Protein 6F3H (pdb70)

Structure (mmCIF, N/CA/C/O backbone):
data_6F3H
#
_entry.id   6F3H
#
_cell.length_a   73.370
_cell.length_b   83.230
_cell.length_c   110.370
_cell.angle_alpha   106.21
_cell.angle_beta   106.56
_cell.angle_gamma   90.93
#
_symmetry.space_group_name_H-M   'P 1'
#
loop_
_entity.id
_entity.type
_entity.pdbx_description
1 polymer 'Exoribonuclease II, mitochondrial'
2 polymer "RNA (5'-R(P*AP*GP*AP*UP*AP*C)-3')"
3 polymer "RNA (5'-R(P*CP*AP*CP*UP*GP*A)-3')"
4 non-polymer 'MAGNESIUM ION'
5 water water
#
loop_
_atom_site.group_PDB
_atom_site.id
_atom_site.type_symbol
_atom_site.label_atom_id
_atom_site.label_alt_id
_atom_site.label_comp_id
_atom_site.label_asym_id
_atom_site.label_entity_id
_atom_site.label_seq_id
_atom_site.pdbx_PDB_ins_code
_atom_site.Cartn_x
_atom_site.Cartn_y
_atom_site.Cartn_z
_atom_site.occupancy
_atom_site.B_iso_or_equiv
_atom_site.auth_seq_id
_atom_site.auth_comp_id
_atom_site.auth_asym_id
_atom_site.auth_atom_id
_atom_site.pdbx_PDB_model_num
ATOM 1 N N . LYS A 1 21 ? -37.562 53.645 42.711 1.00 70.81 89 LYS A N 1
ATOM 2 C CA . LYS A 1 21 ? -37.547 53.647 41.245 1.00 70.16 89 LYS A CA 1
ATOM 3 C C . LYS A 1 21 ? -38.755 54.407 40.660 1.00 71.57 89 LYS A C 1
ATOM 4 O O . LYS A 1 21 ? -39.655 53.789 40.071 1.00 67.38 89 LYS A O 1
ATOM 6 N N . LEU A 1 22 ? -38.744 55.742 40.816 1.00 70.17 90 LEU A N 1
ATOM 7 C CA . LEU A 1 22 ? -39.646 56.689 40.153 1.00 65.11 90 LEU A CA 1
ATOM 8 C C . LEU A 1 22 ? -39.084 57.312 38.878 1.00 61.31 90 LEU A C 1
ATOM 9 O O . LEU A 1 22 ? -39.794 58.041 38.182 1.00 58.87 90 LEU A O 1
ATOM 14 N N . SER A 1 23 ? -37.814 57.126 38.604 1.00 59.19 91 SER A N 1
ATOM 15 C CA . SER A 1 23 ? -37.216 57.608 37.383 1.00 51.04 91 SER A CA 1
ATOM 16 C C . SER A 1 23 ? -36.174 56.580 37.007 1.00 53.84 91 SER A C 1
ATOM 17 O O . SER A 1 23 ? -35.928 55.628 37.751 1.00 51.96 91 SER A O 1
ATOM 20 N N . PHE A 1 24 ? -35.647 56.700 35.799 1.00 57.86 92 PHE A N 1
ATOM 21 C CA . PHE A 1 24 ? -34.562 55.820 35.408 1.00 55.02 92 PHE A CA 1
ATOM 22 C C . PHE A 1 24 ? -33.517 56.594 34.627 1.00 51.44 92 PHE A C 1
ATOM 23 O O . PHE A 1 24 ? -33.735 57.726 34.187 1.00 48.81 92 PHE A O 1
ATOM 31 N N . ASP A 1 25 ? -32.373 55.946 34.448 1.00 56.89 93 ASP A N 1
ATOM 32 C CA . ASP A 1 25 ? -31.239 56.551 33.782 1.00 64.75 93 ASP A CA 1
ATOM 33 C C . ASP A 1 25 ? -31.195 56.092 32.333 1.00 63.09 93 ASP A C 1
ATOM 34 O O . ASP A 1 25 ? -31.102 54.876 32.077 1.00 59.52 93 ASP A O 1
ATOM 39 N N . PRO A 1 26 ? -31.214 57.034 31.360 1.00 60.96 94 PRO A N 1
ATOM 40 C CA . PRO A 1 26 ? -31.137 56.681 29.933 1.00 54.63 94 PRO A CA 1
ATOM 41 C C . PRO A 1 26 ? -29.995 55.744 29.589 1.00 52.97 94 PRO A C 1
ATOM 42 O O . PRO A 1 26 ? -30.028 55.028 28.582 1.00 58.18 94 PRO A O 1
ATOM 46 N N . ALA A 1 27 ? -28.970 55.767 30.429 1.00 44.71 95 ALA A N 1
ATOM 47 C CA . ALA A 1 27 ? -27.836 54.880 30.254 1.00 48.74 95 ALA A CA 1
ATOM 48 C C . ALA A 1 27 ? -28.208 53.403 30.378 1.00 52.52 95 ALA A C 1
ATOM 49 O O . ALA A 1 27 ? -27.544 52.549 29.781 1.00 54.73 95 ALA A O 1
ATOM 51 N N . GLU A 1 28 ? -29.222 53.060 31.173 1.00 55.41 96 GLU A N 1
ATOM 52 C CA . GLU A 1 28 ? -29.541 51.638 31.278 1.00 57.92 96 GLU A CA 1
ATOM 53 C C . GLU A 1 28 ? -30.125 51.097 29.977 1.00 63.70 96 GLU A C 1
ATOM 54 O O . GLU A 1 28 ? -30.158 49.872 29.780 1.00 65.70 96 GLU A O 1
ATOM 56 N N . LEU A 1 29 ? -30.539 51.995 29.076 1.00 62.82 97 LEU A N 1
ATOM 57 C CA . LEU A 1 29 ? -30.957 51.606 27.736 1.00 58.48 97 LEU A CA 1
ATOM 58 C C . LEU A 1 29 ? -29.785 51.044 26.966 1.00 58.96 97 LEU A C 1
ATOM 59 O O . LEU A 1 29 ? -29.888 50.004 26.305 1.00 59.66 97 LEU A O 1
ATOM 64 N N . LEU A 1 30 ? -28.662 51.744 27.033 1.00 59.16 98 LEU A N 1
ATOM 65 C CA . LEU A 1 30 ? -27.458 51.279 26.376 1.00 54.99 98 LEU A CA 1
ATOM 66 C C . LEU A 1 30 ? -26.936 50.006 27.036 1.00 56.43 98 LEU A C 1
ATOM 67 O O . LEU A 1 30 ? -26.529 49.071 26.341 1.00 59.79 98 LEU A O 1
ATOM 72 N N . ARG A 1 31 ? -26.997 49.914 28.368 1.00 53.27 99 ARG A N 1
ATOM 73 C CA . ARG A 1 31 ? -26.419 48.749 29.027 1.00 52.38 99 ARG A CA 1
ATOM 74 C C . ARG A 1 31 ? -27.269 47.507 28.874 1.00 52.35 99 ARG A C 1
ATOM 75 O O . ARG A 1 31 ? -26.759 46.397 29.047 1.00 57.60 99 ARG A O 1
ATOM 83 N N . THR A 1 32 ? -28.528 47.654 28.515 1.00 49.18 100 THR A N 1
ATOM 84 C CA . THR A 1 32 ? -29.425 46.523 28.494 1.00 52.07 100 THR A CA 1
ATOM 85 C C . THR A 1 32 ? -29.998 46.357 27.098 1.00 63.05 100 THR A C 1
ATOM 86 O O . THR A 1 32 ? -30.068 47.301 26.310 1.00 67.80 100 THR A O 1
ATOM 88 N N . SER A 1 33 ? -30.368 45.132 26.797 1.00 64.16 101 SER A N 1
ATOM 89 C CA . SER A 1 33 ? -31.128 44.796 25.613 1.00 68.43 101 SER A CA 1
ATOM 90 C C . SER A 1 33 ? -32.575 44.506 25.993 1.00 67.51 101 SER A C 1
ATOM 91 O O . SER A 1 33 ? -32.954 44.504 27.170 1.00 70.92 101 SER A O 1
ATOM 94 N N . LEU A 1 34 ? -33.401 44.312 24.973 1.00 61.88 102 LEU A N 1
ATOM 95 C CA . LEU A 1 34 ? -34.792 43.993 25.230 1.00 57.13 102 LEU A CA 1
ATOM 96 C C . LEU A 1 34 ? -34.872 42.692 25.994 1.00 60.42 102 LEU A C 1
ATOM 97 O O . LEU A 1 34 ? -34.262 41.694 25.601 1.00 64.30 102 LEU A O 1
ATOM 102 N N . ASN A 1 35 ? -35.686 42.699 27.048 1.00 62.78 103 ASN A N 1
ATOM 103 C CA . ASN A 1 35 ? -35.703 41.628 28.028 1.00 60.11 103 ASN A CA 1
ATOM 104 C C . ASN A 1 35 ? -37.058 41.612 28.719 1.00 66.14 103 ASN A C 1
ATOM 105 O O . ASN A 1 35 ? -37.768 42.621 28.752 1.00 67.57 103 ASN A O 1
ATOM 110 N N . VAL A 1 36 ? -37.396 40.464 29.311 1.00 71.72 104 VAL A N 1
ATOM 111 C CA . VAL A 1 36 ? -38.683 40.345 29.994 1.00 72.30 104 VAL A CA 1
ATOM 112 C C . VAL A 1 36 ? -38.707 41.285 31.194 1.00 65.57 104 VAL A C 1
ATOM 113 O O . VAL A 1 36 ? -37.689 41.507 31.858 1.00 64.17 104 VAL A O 1
ATOM 117 N N . GLY A 1 37 ? -39.854 41.898 31.436 1.00 64.60 105 GLY A N 1
ATOM 118 C CA . GLY A 1 37 ? -39.977 42.929 32.433 1.00 65.11 105 GLY A CA 1
ATOM 119 C C . GLY A 1 37 ? -39.920 44.318 31.852 1.00 65.23 105 GLY A C 1
ATOM 120 O O . GLY A 1 37 ? -40.326 45.284 32.513 1.00 62.86 105 GLY A O 1
ATOM 121 N N . ASP A 1 38 ? -39.397 44.434 30.641 1.00 62.25 106 ASP A N 1
ATOM 122 C CA . ASP A 1 38 ? -39.367 45.714 29.971 1.00 56.76 106 ASP A CA 1
ATOM 123 C C . ASP A 1 38 ? -40.794 46.147 29.690 1.00 50.84 106 ASP A C 1
ATOM 124 O O . ASP A 1 38 ? -41.669 45.318 29.446 1.00 56.98 106 ASP A O 1
ATOM 129 N N . ILE A 1 39 ? -41.061 47.430 29.823 1.00 46.12 107 ILE A N 1
ATOM 130 C CA . ILE A 1 39 ? -42.376 47.958 29.494 1.00 52.02 107 ILE A CA 1
ATOM 131 C C . ILE A 1 39 ? -42.285 48.706 28.172 1.00 60.04 107 ILE A C 1
ATOM 132 O O . ILE A 1 39 ? -41.417 49.566 27.994 1.00 65.99 107 ILE A O 1
ATOM 137 N N . VAL A 1 40 ? -43.138 48.337 27.216 1.00 55.70 108 VAL A N 1
ATOM 138 C CA . VAL A 1 40 ? -42.960 48.776 25.844 1.00 50.96 108 VAL A CA 1
ATOM 139 C C . VAL A 1 40 ? -44.222 49.419 25.312 1.00 51.79 108 VAL A C 1
ATOM 140 O O . VAL A 1 40 ? -45.335 49.152 25.761 1.00 58.65 108 VAL A O 1
ATOM 144 N N . LEU A 1 41 ? -44.017 50.252 24.309 1.00 48.81 109 LEU A N 1
ATOM 145 C CA . LEU A 1 41 ? -45.051 50.665 23.387 1.00 45.44 109 LEU A CA 1
ATOM 146 C C . LEU A 1 41 ? -44.788 49.982 22.056 1.00 44.07 109 LEU A C 1
ATOM 147 O O . LEU A 1 41 ? -43.659 49.986 21.564 1.00 40.19 109 LEU A O 1
ATOM 152 N N . LEU A 1 42 ? -45.814 49.373 21.499 1.00 45.73 110 LEU A N 1
ATOM 153 C CA . LEU A 1 42 ? -45.700 48.708 20.217 1.00 44.41 110 LEU A CA 1
ATOM 154 C C . LEU A 1 42 ? -46.319 49.543 19.102 1.00 54.88 110 LEU A C 1
ATOM 155 O O . LEU A 1 42 ? -47.140 50.430 19.333 1.00 61.99 110 LEU A O 1
ATOM 160 N N . LYS A 1 43 ? -45.874 49.270 17.872 1.00 58.04 111 LYS A N 1
ATOM 161 C CA . LYS A 1 43 ? -46.489 49.886 16.698 1.00 56.42 111 LYS A CA 1
ATOM 162 C C . LYS A 1 43 ? -47.917 49.400 16.509 1.00 65.24 111 LYS A C 1
ATOM 163 O O . LYS A 1 43 ? -48.746 50.113 15.933 1.00 68.39 111 LYS A O 1
ATOM 169 N N . GLN A 1 44 ? -48.204 48.180 16.955 1.00 68.83 112 GLN A N 1
ATOM 170 C CA . GLN A 1 44 ? -49.573 47.695 16.987 1.00 74.51 112 GLN A CA 1
ATOM 171 C C . GLN A 1 44 ? -50.402 48.475 18.003 1.00 84.11 112 GLN A C 1
ATOM 172 O O . GLN A 1 44 ? -51.436 49.055 17.657 1.00 86.15 112 GLN A O 1
ATOM 178 N N . CYS A 1 45 ? -49.937 48.546 19.251 1.00 86.60 113 CYS A N 1
ATOM 179 C CA . CYS A 1 45 ? -50.745 49.088 20.339 1.00 79.97 113 CYS A CA 1
ATOM 180 C C . CYS A 1 45 ? -50.212 50.430 20.795 1.00 66.99 113 CYS A C 1
ATOM 181 O O . CYS A 1 45 ? -49.787 50.566 21.946 1.00 65.23 113 CYS A O 1
ATOM 184 N N . THR A 1 46 ? -50.259 51.433 19.927 1.00 58.32 114 THR A N 1
ATOM 185 C CA . THR A 1 46 ? -49.616 52.678 20.290 1.00 63.18 114 THR A CA 1
ATOM 186 C C . THR A 1 46 ? -50.332 53.366 21.451 1.00 67.03 114 THR A C 1
ATOM 187 O O . THR A 1 46 ? -49.717 54.171 22.152 1.00 74.28 114 THR A O 1
ATOM 191 N N . SER A 1 47 ? -51.584 53.023 21.736 1.00 68.57 115 SER A N 1
ATOM 192 C CA . SER A 1 47 ? -52.305 53.665 22.834 1.00 71.80 115 SER A CA 1
ATOM 193 C C . SER A 1 47 ? -52.510 52.765 24.057 1.00 74.58 115 SER A C 1
ATOM 194 O O . SER A 1 47 ? -53.204 53.168 25.003 1.00 80.72 115 SER A O 1
ATOM 197 N N . GLU A 1 48 ? -51.902 51.583 24.095 1.00 68.65 116 GLU A N 1
ATOM 198 C CA . GLU A 1 48 ? -51.935 50.788 25.311 1.00 64.95 116 GLU A CA 1
ATOM 199 C C . GLU A 1 48 ? -50.529 50.326 25.644 1.00 63.37 116 GLU A C 1
ATOM 200 O O . GLU A 1 48 ? -49.751 49.979 24.754 1.00 64.21 116 GLU A O 1
ATOM 202 N N . LEU A 1 49 ? -50.202 50.349 26.932 1.00 63.24 117 LEU A N 1
ATOM 203 C CA . LEU A 1 49 ? -48.954 49.773 27.398 1.00 63.05 117 LEU A CA 1
ATOM 204 C C . LEU A 1 49 ? -48.952 48.270 27.299 1.00 68.73 117 LEU A C 1
ATOM 205 O O . LEU A 1 49 ? -49.990 47.601 27.390 1.00 75.88 117 LEU A O 1
ATOM 210 N N . THR A 1 50 ? -47.749 47.747 27.148 1.00 66.03 118 THR A N 1
ATOM 211 C CA . THR A 1 50 ? -47.513 46.334 27.019 1.00 69.44 118 THR A CA 1
ATOM 212 C C . THR A 1 50 ? -46.289 46.009 27.837 1.00 59.02 118 THR A C 1
ATOM 213 O O . THR A 1 50 ? -45.593 46.903 28.313 1.00 58.06 118 THR A O 1
ATOM 225 N N . CYS A 1 52 ? -42.963 43.043 27.929 1.00 52.77 120 CYS A N 1
ATOM 226 C CA . CYS A 1 52 ? -42.336 41.861 27.386 1.00 55.63 120 CYS A CA 1
ATOM 227 C C . CYS A 1 52 ? -42.452 40.751 28.394 1.00 57.78 120 CYS A C 1
ATOM 228 O O . CYS A 1 52 ? -42.033 40.907 29.536 1.00 61.21 120 CYS A O 1
ATOM 231 N N . VAL A 1 53 ? -43.055 39.644 27.993 1.00 61.03 121 VAL A N 1
ATOM 232 C CA . VAL A 1 53 ? -43.252 38.520 28.894 1.00 64.22 121 VAL A CA 1
ATOM 233 C C . VAL A 1 53 ? -42.543 37.257 28.436 1.00 70.62 121 VAL A C 1
ATOM 234 O O . VAL A 1 53 ? -42.416 36.318 29.230 1.00 73.01 121 VAL A O 1
ATOM 238 N N . ASN A 1 54 ? -42.093 37.186 27.193 1.00 73.36 122 ASN A N 1
ATOM 239 C CA . ASN A 1 54 ? -41.350 36.034 26.722 1.00 73.85 122 ASN A CA 1
ATOM 240 C C . ASN A 1 54 ? -40.449 36.468 25.588 1.00 75.79 122 ASN A C 1
ATOM 241 O O . ASN A 1 54 ? -40.771 37.395 24.839 1.00 78.88 122 ASN A O 1
ATOM 246 N N . LEU A 1 55 ? -39.327 35.789 25.480 1.00 72.37 123 LEU A N 1
ATOM 247 C CA . LEU A 1 55 ? -38.358 35.996 24.427 1.00 66.13 123 LEU A CA 1
ATOM 248 C C . LEU A 1 55 ? -38.548 34.984 23.332 1.00 73.57 123 LEU A C 1
ATOM 249 O O . LEU A 1 55 ? -39.239 33.976 23.500 1.00 82.38 123 LEU A O 1
ATOM 254 N N . PRO A 1 56 ? -37.930 35.206 22.186 1.00 77.90 124 PRO A N 1
ATOM 255 C CA . PRO A 1 56 ? -38.061 34.240 21.105 1.00 81.78 124 PRO A CA 1
ATOM 256 C C . PRO A 1 56 ? -37.415 32.914 21.463 1.00 91.30 124 PRO A C 1
ATOM 257 O O . PRO A 1 56 ? -36.319 32.849 22.015 1.00 92.16 124 PRO A O 1
ATOM 261 N N . GLN A 1 57 ? -38.132 31.858 21.131 1.00 99.93 125 GLN A N 1
ATOM 262 C CA . GLN A 1 57 ? -37.893 30.461 21.441 1.00 104.19 125 GLN A CA 1
ATOM 263 C C . GLN A 1 57 ? -37.078 29.744 20.371 1.00 108.70 125 GLN A C 1
ATOM 264 O O . GLN A 1 57 ? -36.135 29.030 20.725 1.00 115.21 125 GLN A O 1
ATOM 270 N N . SER A 1 58 ? -37.338 29.988 19.080 1.00 105.27 126 SER A N 1
ATOM 271 C CA . SER A 1 58 ? -36.646 29.287 17.992 1.00 101.99 126 SER A CA 1
ATOM 272 C C . SER A 1 58 ? -36.303 30.251 16.857 1.00 97.48 126 SER A C 1
ATOM 273 O O . SER A 1 58 ? -36.704 31.423 16.862 1.00 95.09 126 SER A O 1
ATOM 275 N N . THR A 1 59 ? -35.567 29.738 15.856 1.00 98.86 127 THR A N 1
ATOM 276 C CA . THR A 1 59 ? -35.467 30.452 14.585 1.00 105.34 127 THR A CA 1
ATOM 277 C C . THR A 1 59 ? -36.752 30.322 13.815 1.00 110.03 127 THR A C 1
ATOM 278 O O . THR A 1 59 ? -37.114 31.230 13.056 1.00 114.04 127 THR A O 1
ATOM 282 N N . THR A 1 60 ? -37.494 29.259 14.086 1.00 105.63 128 THR A N 1
ATOM 283 C CA . THR A 1 60 ? -38.775 29.087 13.439 1.00 102.53 128 THR A CA 1
ATOM 284 C C . THR A 1 60 ? -39.671 30.298 13.689 1.00 97.35 128 THR A C 1
ATOM 285 O O . THR A 1 60 ? -40.192 30.887 12.737 1.00 98.07 128 THR A O 1
ATOM 289 N N . ASP A 1 61 ? -39.784 30.747 14.943 1.00 90.48 129 ASP A N 1
ATOM 290 C CA . ASP A 1 61 ? -40.496 31.991 15.267 1.00 81.69 129 ASP A CA 1
ATOM 291 C C . ASP A 1 61 ? -39.609 32.842 16.160 1.00 79.34 129 ASP A C 1
ATOM 292 O O . ASP A 1 61 ? -39.314 32.436 17.301 1.00 81.13 129 ASP A O 1
ATOM 294 N N . PRO A 1 62 ? -39.168 34.003 15.705 1.00 76.46 130 PRO A N 1
ATOM 295 C CA . PRO A 1 62 ? -38.259 34.814 16.516 1.00 73.12 130 PRO A CA 1
ATOM 296 C C . PRO A 1 62 ? -38.938 36.026 17.131 1.00 71.41 130 PRO A C 1
ATOM 297 O O . PRO A 1 62 ? -38.287 37.055 17.340 1.00 67.53 130 PRO A O 1
ATOM 301 N N . ARG A 1 63 ? -40.231 35.932 17.438 1.00 69.24 131 ARG A N 1
ATOM 302 C CA . ARG A 1 63 ? -40.905 37.079 18.015 1.00 67.05 131 ARG A CA 1
ATOM 303 C C . ARG A 1 63 ? -40.947 37.026 19.528 1.00 72.84 131 ARG A C 1
ATOM 304 O O . ARG A 1 63 ? -40.979 35.963 20.155 1.00 80.00 131 ARG A O 1
ATOM 312 N N . TYR A 1 64 ? -40.984 38.214 20.098 1.00 66.45 132 TYR A N 1
ATOM 313 C CA . TYR A 1 64 ? -41.134 38.361 21.515 1.00 60.17 132 TYR A CA 1
ATOM 314 C C . TYR A 1 64 ? -42.590 38.261 21.881 1.00 64.51 132 TYR A C 1
ATOM 315 O O . TYR A 1 64 ? -43.479 38.594 21.099 1.00 67.40 132 TYR A O 1
ATOM 324 N N . THR A 1 65 ? -42.827 37.867 23.115 1.00 63.80 133 THR A N 1
ATOM 325 C CA . THR A 1 65 ? -44.172 37.801 23.632 1.00 57.66 133 THR A CA 1
ATOM 326 C C . THR A 1 65 ? -44.350 38.964 24.573 1.00 51.38 133 THR A C 1
ATOM 327 O O . THR A 1 65 ? -43.540 39.168 25.478 1.00 49.83 133 THR A O 1
ATOM 331 N N . PHE A 1 66 ? -45.372 39.741 24.327 1.00 49.57 134 PHE A N 1
ATOM 332 C CA . PHE A 1 66 ? -45.703 40.852 25.184 1.00 53.72 134 PHE A CA 1
ATOM 333 C C . PHE A 1 66 ? -47.084 40.616 25.752 1.00 65.40 134 PHE A C 1
ATOM 334 O O . PHE A 1 66 ? -47.921 39.982 25.117 1.00 74.51 134 PHE A O 1
ATOM 342 N N . ALA A 1 67 ? -47.325 41.144 26.941 1.00 65.99 135 ALA A N 1
ATOM 343 C CA . ALA A 1 67 ? -48.610 41.000 27.591 1.00 62.01 135 ALA A CA 1
ATOM 344 C C . ALA A 1 67 ? -49.255 42.372 27.736 1.00 68.08 135 ALA A C 1
ATOM 345 O O . ALA A 1 67 ? -48.593 43.335 28.135 1.00 67.24 135 ALA A O 1
ATOM 347 N N . LYS A 1 68 ? -50.539 42.464 27.390 1.00 73.23 136 LYS A N 1
ATOM 348 C CA . LYS A 1 68 ? -51.295 43.685 27.624 1.00 75.81 136 LYS A CA 1
ATOM 349 C C . LYS A 1 68 ? -51.867 43.756 29.038 1.00 81.64 136 LYS A C 1
ATOM 350 O O . LYS A 1 68 ? -51.828 42.807 29.830 1.00 85.73 136 LYS A O 1
ATOM 356 N N . LYS A 1 69 ? -52.431 44.928 29.323 1.00 80.32 137 LYS A N 1
ATOM 357 C CA . LYS A 1 69 ? -53.099 45.176 30.590 1.00 80.35 137 LYS A CA 1
ATOM 358 C C . LYS A 1 69 ? -54.148 44.108 30.879 1.00 85.37 137 LYS A C 1
ATOM 359 O O . LYS A 1 69 ? -54.297 43.665 32.022 1.00 82.04 137 LYS A O 1
ATOM 365 N N . ASP A 1 70 ? -54.847 43.648 29.832 1.00 89.27 138 ASP A N 1
ATOM 366 C CA . ASP A 1 70 ? -55.911 42.651 29.900 1.00 82.23 138 ASP A CA 1
ATOM 367 C C . ASP A 1 70 ? -55.410 41.229 30.098 1.00 86.06 138 ASP A C 1
ATOM 368 O O . ASP A 1 70 ? -56.229 40.319 30.235 1.00 85.22 138 ASP A O 1
ATOM 370 N N . GLY A 1 71 ? -54.107 40.996 30.089 1.00 88.83 139 GLY A N 1
ATOM 371 C CA . GLY A 1 71 ? -53.618 39.644 30.161 1.00 89.85 139 GLY A CA 1
ATOM 372 C C . GLY A 1 71 ? -53.569 38.987 28.805 1.00 91.21 139 GLY A C 1
ATOM 373 O O . GLY A 1 71 ? -53.051 37.865 28.687 1.00 88.18 139 GLY A O 1
ATOM 374 N N . THR A 1 72 ? -54.101 39.660 27.783 1.00 92.68 140 THR A N 1
ATOM 375 C CA . THR A 1 72 ? -53.981 39.187 26.417 1.00 95.62 140 THR A CA 1
ATOM 376 C C . THR A 1 72 ? -52.545 39.425 25.951 1.00 97.33 140 THR A C 1
ATOM 377 O O . THR A 1 72 ? -51.983 40.502 26.174 1.00 99.36 140 THR A O 1
ATOM 381 N N . LEU A 1 73 ? -51.950 38.411 25.317 1.00 93.94 141 LEU A N 1
ATOM 382 C CA . LEU A 1 73 ? -50.572 38.427 24.835 1.00 82.84 141 LEU A CA 1
ATOM 383 C C . LEU A 1 73 ? -50.487 39.047 23.442 1.00 78.27 141 LEU A C 1
ATOM 384 O O . LEU A 1 73 ? -51.484 39.157 22.722 1.00 82.01 141 LEU A O 1
ATOM 389 N N . VAL A 1 74 ? -49.291 39.515 23.092 1.00 71.16 142 VAL A N 1
ATOM 390 C CA . VAL A 1 74 ? -48.992 39.955 21.737 1.00 66.51 142 VAL A CA 1
ATOM 391 C C . VAL A 1 74 ? -47.594 39.474 21.374 1.00 72.85 142 VAL A C 1
ATOM 392 O O . VAL A 1 74 ? -46.662 39.583 22.180 1.00 78.85 142 VAL A O 1
ATOM 396 N N . TYR A 1 75 ? -47.464 38.892 20.180 1.00 70.73 143 TYR A N 1
ATOM 397 C CA . TYR A 1 75 ? -46.191 38.432 19.642 1.00 63.78 143 TYR A CA 1
ATOM 398 C C . TYR A 1 75 ? -45.752 39.434 18.601 1.00 58.64 143 TYR A C 1
ATOM 399 O O . TYR A 1 75 ? -46.509 39.730 17.672 1.00 56.26 143 TYR A O 1
ATOM 408 N N . ALA A 1 76 ? -44.551 39.968 18.754 1.00 57.73 144 ALA A N 1
ATOM 409 C CA . ALA A 1 76 ? -44.164 41.040 17.864 1.00 56.34 144 ALA A CA 1
ATOM 410 C C . ALA A 1 76 ? -42.673 41.012 17.631 1.00 63.63 144 ALA A C 1
ATOM 411 O O . ALA A 1 76 ? -41.902 40.523 18.458 1.00 66.13 144 ALA A O 1
ATOM 421 N N . LYS A 1 78 ? -39.100 42.400 17.560 1.00 63.79 146 LYS A N 1
ATOM 422 C CA . LYS A 1 78 ? -38.297 43.315 18.343 1.00 57.04 146 LYS A CA 1
ATOM 423 C C . LYS A 1 78 ? -38.451 44.759 17.885 1.00 50.84 146 LYS A C 1
ATOM 424 O O . LYS A 1 78 ? -38.553 45.662 18.709 1.00 54.87 146 LYS A O 1
ATOM 430 N N . ASN A 1 79 ? -38.489 44.993 16.582 1.00 49.30 147 ASN A N 1
ATOM 431 C CA . ASN A 1 79 ? -38.529 46.354 16.070 1.00 51.79 147 ASN A CA 1
ATOM 432 C C . ASN A 1 79 ? -39.916 46.955 16.051 1.00 51.84 147 ASN A C 1
ATOM 433 O O . ASN A 1 79 ? -40.055 48.142 15.732 1.00 52.68 147 ASN A O 1
ATOM 438 N N . SER A 1 80 ? -40.936 46.178 16.389 1.00 48.60 148 SER A N 1
ATOM 439 C CA . SER A 1 80 ? -42.230 46.788 16.612 1.00 50.21 148 SER A CA 1
ATOM 440 C C . SER A 1 80 ? -42.268 47.594 17.899 1.00 47.54 148 SER A C 1
ATOM 441 O O . SER A 1 80 ? -43.293 48.208 18.175 1.00 53.76 148 SER A O 1
ATOM 444 N N . VAL A 1 81 ? -41.206 47.576 18.700 1.00 45.05 149 VAL A N 1
ATOM 445 C CA . VAL A 1 81 ? -41.143 48.330 19.950 1.00 44.04 149 VAL A CA 1
ATOM 446 C C . VAL A 1 81 ? -40.831 49.795 19.663 1.00 45.22 149 VAL A C 1
ATOM 447 O O . VAL A 1 81 ? -39.759 50.111 19.133 1.00 45.97 149 VAL A O 1
ATOM 451 N N . ILE A 1 82 ? -41.731 50.703 20.071 1.00 50.07 150 ILE A N 1
ATOM 452 C CA . ILE A 1 82 ? -41.494 52.123 19.812 1.00 53.42 150 ILE A CA 1
ATOM 453 C C . ILE A 1 82 ? -40.788 52.804 20.963 1.00 56.71 150 ILE A C 1
ATOM 454 O O . ILE A 1 82 ? -40.029 53.764 20.747 1.00 55.46 150 ILE A O 1
ATOM 459 N N . LEU A 1 83 ? -41.069 52.391 22.199 1.00 54.86 151 LEU A N 1
ATOM 460 C CA . LEU A 1 83 ? -40.266 52.848 23.315 1.00 49.23 151 LEU A CA 1
ATOM 461 C C . LEU A 1 83 ? -40.270 51.784 24.387 1.00 54.04 151 LEU A C 1
ATOM 462 O O . LEU A 1 83 ? -41.178 50.959 24.470 1.00 59.78 151 LEU A O 1
ATOM 467 N N . ARG A 1 84 ? -39.247 51.843 25.231 1.00 56.12 152 ARG A N 1
ATOM 468 C CA . ARG A 1 84 ? -38.932 50.772 26.152 1.00 54.89 152 ARG A CA 1
ATOM 469 C C . ARG A 1 84 ? -38.554 51.380 27.488 1.00 58.10 152 ARG A C 1
ATOM 470 O O . ARG A 1 84 ? -37.864 52.404 27.533 1.00 54.88 152 ARG A O 1
ATOM 478 N N . ILE A 1 85 ? -39.012 50.733 28.558 1.00 58.53 153 ILE A N 1
ATOM 479 C CA . ILE A 1 85 ? -38.730 51.091 29.940 1.00 49.64 153 ILE A CA 1
ATOM 480 C C . ILE A 1 85 ? -38.092 49.875 30.586 1.00 48.93 153 ILE A C 1
ATOM 481 O O . ILE A 1 85 ? -38.750 48.838 30.717 1.00 57.23 153 ILE A O 1
ATOM 486 N N . PRO A 1 86 ? -36.846 49.958 31.035 1.00 48.54 154 PRO A N 1
ATOM 487 C CA . PRO A 1 86 ? -36.147 48.757 31.499 1.00 58.91 154 PRO A CA 1
ATOM 488 C C . PRO A 1 86 ? -36.680 48.270 32.843 1.00 70.04 154 PRO A C 1
ATOM 489 O O . PRO A 1 86 ? -37.290 49.016 33.615 1.00 72.68 154 PRO A O 1
ATOM 493 N N . LYS A 1 87 ? -36.471 46.977 33.090 1.00 77.13 155 LYS A N 1
ATOM 494 C CA . LYS A 1 87 ? -36.895 46.311 34.326 1.00 86.95 155 LYS A CA 1
ATOM 495 C C . LYS A 1 87 ? -36.669 47.126 35.619 1.00 95.60 155 LYS A C 1
ATOM 496 O O . LYS A 1 87 ? -36.651 46.593 36.742 1.00 97.14 155 LYS A O 1
ATOM 502 N N . PRO A 1 122 ? -45.909 31.602 41.436 1.00 88.48 190 PRO A N 1
ATOM 503 C CA . PRO A 1 122 ? -47.376 31.450 41.347 1.00 93.74 190 PRO A CA 1
ATOM 504 C C . PRO A 1 122 ? -47.958 32.252 40.152 1.00 99.30 190 PRO A C 1
ATOM 505 O O . PRO A 1 122 ? -47.893 33.485 40.130 1.00 98.28 190 PRO A O 1
ATOM 509 N N . VAL A 1 123 ? -48.511 31.515 39.175 1.00 102.43 191 VAL A N 1
ATOM 510 C CA . VAL A 1 123 ? -48.837 32.067 37.851 1.00 102.55 191 VAL A CA 1
ATOM 511 C C . VAL A 1 123 ? -49.852 33.201 37.916 1.00 101.70 191 VAL A C 1
ATOM 512 O O . VAL A 1 123 ? -49.723 34.205 37.197 1.00 96.73 191 VAL A O 1
ATOM 516 N N . LEU A 1 124 ? -50.889 33.059 38.747 1.00 103.47 192 LEU A N 1
ATOM 517 C CA . LEU A 1 124 ? -51.931 34.075 38.732 1.00 100.14 192 LEU A CA 1
ATOM 518 C C . LEU A 1 124 ? -51.398 35.374 39.292 1.00 92.51 192 LEU A C 1
ATOM 519 O O . LEU A 1 124 ? -51.660 36.453 38.739 1.00 93.77 192 LEU A O 1
ATOM 524 N N . THR A 1 125 ? -50.600 35.275 40.351 1.00 82.62 193 THR A N 1
ATOM 525 C CA . THR A 1 125 ? -49.959 36.452 40.899 1.00 74.78 193 THR A CA 1
ATOM 526 C C . THR A 1 125 ? -49.183 37.179 39.819 1.00 75.23 193 THR A C 1
ATOM 527 O O . THR A 1 125 ? -49.325 38.393 39.659 1.00 76.19 193 THR A O 1
ATOM 531 N N . ARG A 1 126 ? -48.432 36.429 39.005 1.00 73.94 194 ARG A N 1
ATOM 532 C CA . ARG A 1 126 ? -47.662 37.034 37.924 1.00 68.89 194 ARG A CA 1
ATOM 533 C C . ARG A 1 126 ? -48.571 37.757 36.938 1.00 60.95 194 ARG A C 1
ATOM 534 O O . ARG A 1 126 ? -48.338 38.929 36.613 1.00 59.10 194 ARG A O 1
ATOM 536 N N . GLN A 1 127 ? -49.631 37.085 36.470 1.00 52.92 195 GLN A N 1
ATOM 537 C CA . GLN A 1 127 ? -50.566 37.766 35.586 1.00 55.77 195 GLN A CA 1
ATOM 538 C C . GLN A 1 127 ? -51.102 39.023 36.256 1.00 64.58 195 GLN A C 1
ATOM 539 O O . GLN A 1 127 ? -51.189 40.087 35.630 1.00 66.00 195 GLN A O 1
ATOM 541 N N . LEU A 1 128 ? -51.421 38.923 37.550 1.00 65.55 196 LEU A N 1
ATOM 542 C CA . LEU A 1 128 ? -51.965 40.052 38.302 1.00 59.19 196 LEU A CA 1
ATOM 543 C C . LEU A 1 128 ? -50.975 41.197 38.413 1.00 56.11 196 LEU A C 1
ATOM 544 O O . LEU A 1 128 ? -51.327 42.358 38.183 1.00 53.58 196 LEU A O 1
ATOM 549 N N . ILE A 1 129 ? -49.719 40.894 38.723 1.00 60.00 197 ILE A N 1
ATOM 550 C CA . ILE A 1 129 ? -48.775 41.986 38.896 1.00 66.42 197 ILE A CA 1
ATOM 551 C C . ILE A 1 129 ? -48.441 42.580 37.549 1.00 70.64 197 ILE A C 1
ATOM 552 O O . ILE A 1 129 ? -48.259 43.798 37.429 1.00 72.23 197 ILE A O 1
ATOM 557 N N . VAL A 1 130 ? -48.387 41.753 36.507 1.00 69.24 198 VAL A N 1
ATOM 558 C CA . VAL A 1 130 ? -48.157 42.302 35.182 1.00 66.98 198 VAL A CA 1
ATOM 559 C C . VAL A 1 130 ? -49.260 43.302 34.847 1.00 69.21 198 VAL A C 1
ATOM 560 O O . VAL A 1 130 ? -48.997 44.434 34.421 1.00 74.81 198 VAL A O 1
ATOM 564 N N . SER A 1 131 ? -50.509 42.922 35.089 1.00 64.88 199 SER A N 1
ATOM 565 C CA . SER A 1 131 ? -51.616 43.752 34.631 1.00 69.59 199 SER A CA 1
ATOM 566 C C . SER A 1 131 ? -51.711 45.025 35.455 1.00 67.25 199 SER A C 1
ATOM 567 O O . SER A 1 131 ? -51.880 46.121 34.910 1.00 69.34 199 SER A O 1
ATOM 570 N N . PHE A 1 132 ? -51.638 44.887 36.778 1.00 61.43 200 PHE A N 1
ATOM 571 C CA . PHE A 1 132 ? -51.791 46.043 37.648 1.00 57.41 200 PHE A CA 1
ATOM 572 C C . PHE A 1 132 ? -50.681 47.057 37.409 1.00 57.89 200 PHE A C 1
ATOM 573 O O . PHE A 1 132 ? -50.911 48.272 37.431 1.00 55.96 200 PHE A O 1
ATOM 581 N N . THR A 1 133 ? -49.464 46.573 37.200 1.00 58.26 201 THR A N 1
ATOM 582 C CA . THR A 1 133 ? -48.363 47.448 36.818 1.00 57.68 201 THR A CA 1
ATOM 583 C C . THR A 1 133 ? -48.698 48.275 35.590 1.00 60.18 201 THR A C 1
ATOM 584 O O . THR A 1 133 ? -48.622 49.511 35.619 1.00 62.45 201 THR A O 1
ATOM 588 N N . LEU A 1 134 ? -49.034 47.598 34.485 1.00 59.39 202 LEU A N 1
ATOM 589 C CA . LEU A 1 134 ? -49.319 48.311 33.247 1.00 53.53 202 LEU A CA 1
ATOM 590 C C . LEU A 1 134 ? -50.442 49.292 33.461 1.00 50.53 202 LEU A C 1
ATOM 591 O O . LEU A 1 134 ? -50.385 50.426 32.979 1.00 54.20 202 LEU A O 1
ATOM 596 N N . ALA A 1 135 ? -51.444 48.894 34.235 1.00 50.22 203 ALA A N 1
ATOM 597 C CA . ALA A 1 135 ? -52.550 49.800 34.494 1.00 51.99 203 ALA A CA 1
ATOM 598 C C . ALA A 1 135 ? -52.083 51.046 35.239 1.00 57.57 203 ALA A C 1
ATOM 599 O O . ALA A 1 135 ? -52.444 52.171 34.863 1.00 57.08 203 ALA A O 1
ATOM 601 N N . THR A 1 136 ? -51.240 50.871 36.264 1.00 56.93 204 THR A N 1
ATOM 602 C CA . THR A 1 136 ? -50.820 52.008 37.075 1.00 54.93 204 THR A CA 1
ATOM 603 C C . THR A 1 136 ? -50.069 53.009 36.221 1.00 55.48 204 THR A C 1
ATOM 604 O O . THR A 1 136 ? -50.382 54.205 36.213 1.00 54.36 204 THR A O 1
ATOM 608 N N . PHE A 1 137 ? -49.114 52.516 35.443 1.00 53.83 205 PHE A N 1
ATOM 609 C CA . PHE A 1 137 ? -48.335 53.386 34.585 1.00 54.64 205 PHE A CA 1
ATOM 610 C C . PHE A 1 137 ? -49.210 54.123 33.598 1.00 60.25 205 PHE A C 1
ATOM 611 O O . PHE A 1 137 ? -48.993 55.311 33.340 1.00 67.39 205 PHE A O 1
ATOM 619 N N . THR A 1 138 ? -50.195 53.435 33.019 1.00 59.05 206 THR A N 1
ATOM 620 C CA . THR A 1 138 ? -51.107 54.121 32.112 1.00 57.90 206 THR A CA 1
ATOM 621 C C . THR A 1 138 ? -51.894 55.207 32.833 1.00 56.59 206 THR A C 1
ATOM 622 O O . THR A 1 138 ? -52.026 56.326 32.326 1.00 58.78 206 THR A O 1
ATOM 626 N N . LYS A 1 139 ? -52.380 54.920 34.039 1.00 48.62 207 LYS A N 1
ATOM 627 C CA . LYS A 1 139 ? -53.228 55.891 34.718 1.00 46.21 207 LYS A CA 1
ATOM 628 C C . LYS A 1 139 ? -52.470 57.175 34.982 1.00 50.82 207 LYS A C 1
ATOM 629 O O . LYS A 1 139 ? -52.877 58.255 34.545 1.00 56.25 207 LYS A O 1
ATOM 631 N N . PHE A 1 140 ? -51.337 57.069 35.668 1.00 51.46 208 PHE A N 1
ATOM 632 C CA . PHE A 1 140 ? -50.525 58.248 35.920 1.00 53.44 208 PHE A CA 1
ATOM 633 C C . PHE A 1 140 ? -50.098 58.919 34.632 1.00 59.68 208 PHE A C 1
ATOM 634 O O . PHE A 1 140 ? -49.844 60.131 34.621 1.00 65.05 208 PHE A O 1
ATOM 642 N N . ALA A 1 141 ? -49.945 58.145 33.559 1.00 53.29 209 ALA A N 1
ATOM 643 C CA . ALA A 1 141 ? -49.613 58.751 32.282 1.00 46.31 209 ALA A CA 1
ATOM 644 C C . ALA A 1 141 ? -50.772 59.585 31.759 1.00 48.76 209 ALA A C 1
ATOM 645 O O . ALA A 1 141 ? -50.594 60.765 31.439 1.00 54.72 209 ALA A O 1
ATOM 647 N N . TRP A 1 142 ? -51.983 59.018 31.743 1.00 49.90 210 TRP A N 1
ATOM 648 C CA . TRP A 1 142 ? -53.144 59.747 31.226 1.00 56.67 210 TRP A CA 1
ATOM 649 C C . TRP A 1 142 ? -53.391 61.042 32.005 1.00 61.56 210 TRP A C 1
ATOM 650 O O . TRP A 1 142 ? -53.794 62.057 31.424 1.00 66.17 210 TRP A O 1
ATOM 661 N N . THR A 1 143 ? -53.216 61.014 33.327 1.00 58.47 211 THR A N 1
ATOM 662 C CA . THR A 1 143 ? -53.537 62.190 34.129 1.00 60.51 211 THR A CA 1
ATOM 663 C C . THR A 1 143 ? -52.741 63.408 33.688 1.00 57.24 211 THR A C 1
ATOM 664 O O . THR A 1 143 ? -53.264 64.530 33.676 1.00 57.14 211 THR A O 1
ATOM 668 N N . GLN A 1 144 ? -51.480 63.199 33.307 1.00 52.93 212 GLN A N 1
ATOM 669 C CA . GLN A 1 144 ? -50.588 64.277 32.902 1.00 52.86 212 GLN A CA 1
ATOM 670 C C . GLN A 1 144 ? -50.903 64.797 31.520 1.00 50.67 212 GLN A C 1
ATOM 671 O O . GLN A 1 144 ? -50.579 65.946 31.204 1.00 48.23 212 GLN A O 1
ATOM 677 N N . LEU A 1 145 ? -51.516 63.954 30.695 1.00 52.62 213 LEU A N 1
ATOM 678 C CA . LEU A 1 145 ? -51.580 64.213 29.261 1.00 50.53 213 LEU A CA 1
ATOM 679 C C . LEU A 1 145 ? -52.257 65.536 28.921 1.00 57.43 213 LEU A C 1
ATOM 680 O O . LEU A 1 145 ? -51.652 66.329 28.183 1.00 62.44 213 LEU A O 1
ATOM 685 N N . PRO A 1 146 ? -53.449 65.874 29.431 1.00 61.59 214 PRO A N 1
ATOM 686 C CA . PRO A 1 146 ? -54.009 67.185 29.063 1.00 58.29 214 PRO A CA 1
ATOM 687 C C . PRO A 1 146 ? -53.096 68.321 29.466 1.00 58.96 214 PRO A C 1
ATOM 688 O O . PRO A 1 146 ? -53.083 69.365 28.803 1.00 60.98 214 PRO A O 1
ATOM 692 N N . ILE A 1 147 ? -52.327 68.142 30.540 1.00 55.09 215 ILE A N 1
ATOM 693 C CA . ILE A 1 147 ? -51.364 69.158 30.944 1.00 53.88 215 ILE A CA 1
ATOM 694 C C . ILE A 1 147 ? -50.173 69.166 30.001 1.00 55.35 215 ILE A C 1
ATOM 695 O O . ILE A 1 147 ? -49.641 70.224 29.652 1.00 57.40 215 ILE A O 1
ATOM 700 N N . VAL A 1 148 ? -49.726 67.981 29.593 1.00 52.91 216 VAL A N 1
ATOM 701 C CA . VAL A 1 148 ? -48.592 67.873 28.688 1.00 52.48 216 VAL A CA 1
ATOM 702 C C . VAL A 1 148 ? -48.892 68.517 27.337 1.00 52.80 216 VAL A C 1
ATOM 703 O O . VAL A 1 148 ? -48.034 69.198 26.759 1.00 57.09 216 VAL A O 1
ATOM 707 N N . LEU A 1 149 ? -50.104 68.315 26.812 1.00 46.52 217 LEU A N 1
ATOM 708 C CA . LEU A 1 149 ? -50.464 68.918 25.536 1.00 45.23 217 LEU A CA 1
ATOM 709 C C . LEU A 1 149 ? -50.347 70.420 25.611 1.00 52.83 217 LEU A C 1
ATOM 710 O O . LEU A 1 149 ? -49.894 71.074 24.664 1.00 55.55 217 LEU A O 1
ATOM 715 N N . LYS A 1 150 ? -50.715 70.976 26.757 1.00 57.02 218 LYS A N 1
ATOM 716 C CA . LYS A 1 150 ? -50.583 72.404 26.944 1.00 57.70 218 LYS A CA 1
ATOM 717 C C . LYS A 1 150 ? -49.115 72.807 26.953 1.00 60.53 218 LYS A C 1
ATOM 718 O O . LYS A 1 150 ? -48.731 73.777 26.295 1.00 70.03 218 LYS A O 1
ATOM 720 N N . LYS A 1 151 ? -48.257 72.049 27.626 1.00 53.79 219 LYS A N 1
ATOM 721 C CA . LYS A 1 151 ? -46.843 72.411 27.594 1.00 50.59 219 LYS A CA 1
ATOM 722 C C . LYS A 1 151 ? -46.288 72.299 26.181 1.00 51.69 219 LYS A C 1
ATOM 723 O O . LYS A 1 151 ? -45.617 73.216 25.697 1.00 55.53 219 LYS A O 1
ATOM 729 N N . LEU A 1 152 ? -46.610 71.195 25.492 1.00 51.63 220 LEU A N 1
ATOM 730 C CA . LEU A 1 152 ? -46.133 70.952 24.135 1.00 47.58 220 LEU A CA 1
ATOM 731 C C . LEU A 1 152 ? -46.442 72.112 23.215 1.00 47.41 220 LEU A C 1
ATOM 732 O O . LEU A 1 152 ? -45.573 72.591 22.486 1.00 39.90 220 LEU A O 1
ATOM 737 N N . GLU A 1 153 ? -47.680 72.582 23.233 1.00 53.95 221 GLU A N 1
ATOM 738 C CA . GLU A 1 153 ? -47.988 73.754 22.429 1.00 62.06 221 GLU A CA 1
ATOM 739 C C . GLU A 1 153 ? -47.113 74.927 22.855 1.00 66.14 221 GLU A C 1
ATOM 740 O O . GLU A 1 153 ? -46.663 75.724 22.022 1.00 66.44 221 GLU A O 1
ATOM 742 N N . LEU A 1 154 ? -46.818 75.017 24.148 1.00 63.93 222 LEU A N 1
ATOM 743 C CA . LEU A 1 154 ? -46.094 76.176 24.651 1.00 69.31 222 LEU A CA 1
ATOM 744 C C . LEU A 1 154 ? -44.630 76.123 24.255 1.00 70.94 222 LEU A C 1
ATOM 745 O O . LEU A 1 154 ? -44.134 76.999 23.538 1.00 75.50 222 LEU A O 1
ATOM 750 N N . ILE A 1 155 ? -43.912 75.105 24.728 1.00 64.06 223 ILE A N 1
ATOM 751 C CA . ILE A 1 155 ? -42.506 75.080 24.404 1.00 60.47 223 ILE A CA 1
ATOM 752 C C . ILE A 1 155 ? -42.306 74.879 22.933 1.00 58.44 223 ILE A C 1
ATOM 753 O O . ILE A 1 155 ? -41.242 75.221 22.424 1.00 63.56 223 ILE A O 1
ATOM 758 N N . HIS A 1 156 ? -43.299 74.361 22.210 1.00 56.76 224 HIS A N 1
ATOM 759 C CA . HIS A 1 156 ? -43.181 74.427 20.765 1.00 58.51 224 HIS A CA 1
ATOM 760 C C . HIS A 1 156 ? -42.959 75.863 20.313 1.00 67.94 224 HIS A C 1
ATOM 761 O O . HIS A 1 156 ? -42.306 76.091 19.293 1.00 69.68 224 HIS A O 1
ATOM 768 N N . ARG A 1 157 ? -43.493 76.846 21.048 1.00 72.61 225 ARG A N 1
ATOM 769 C CA . ARG A 1 157 ? -43.219 78.236 20.693 1.00 73.75 225 ARG A CA 1
ATOM 770 C C . ARG A 1 157 ? -41.749 78.604 20.901 1.00 69.96 225 ARG A C 1
ATOM 771 O O . ARG A 1 157 ? -41.214 79.435 20.160 1.00 65.22 225 ARG A O 1
ATOM 779 N N . TYR A 1 158 ? -41.059 77.976 21.850 1.00 71.83 226 TYR A N 1
ATOM 780 C CA . TYR A 1 158 ? -39.667 78.353 22.106 1.00 74.59 226 TYR A CA 1
ATOM 781 C C . TYR A 1 158 ? -38.672 77.534 21.277 1.00 73.11 226 TYR A C 1
ATOM 782 O O . TYR A 1 158 ? -37.607 78.043 20.898 1.00 74.97 226 TYR A O 1
ATOM 791 N N . LEU A 1 159 ? -38.982 76.263 21.013 1.00 68.80 227 LEU A N 1
ATOM 792 C CA . LEU A 1 159 ? -38.082 75.386 20.265 1.00 60.41 227 LEU A CA 1
ATOM 793 C C . LEU A 1 159 ? -38.137 75.639 18.766 1.00 62.71 227 LEU A C 1
ATOM 794 O O . LEU A 1 159 ? -37.120 75.525 18.084 1.00 70.33 227 LEU A O 1
ATOM 799 N N . GLN A 1 160 ? -39.317 75.948 18.246 1.00 62.41 228 GLN A N 1
ATOM 800 C CA . GLN A 1 160 ? -39.524 76.157 16.822 1.00 65.07 228 GLN A CA 1
ATOM 801 C C . GLN A 1 160 ? -38.489 77.132 16.272 1.00 63.31 228 GLN A C 1
ATOM 802 O O . GLN A 1 160 ? -38.024 78.035 16.972 1.00 63.93 228 GLN A O 1
ATOM 808 N N . ASP A 1 161 ? -38.080 76.911 15.022 1.00 61.07 229 ASP A N 1
ATOM 809 C CA . ASP A 1 161 ? -37.358 77.908 14.245 1.00 64.75 229 ASP A CA 1
ATOM 810 C C . ASP A 1 161 ? -38.228 78.285 13.065 1.00 65.27 229 ASP A C 1
ATOM 811 O O . ASP A 1 161 ? -38.721 77.408 12.347 1.00 66.66 229 ASP A O 1
ATOM 816 N N . SER A 1 162 ? -38.408 79.591 12.878 1.00 63.65 230 SER A N 1
ATOM 817 C CA . SER A 1 162 ? -39.287 80.102 11.843 1.00 63.83 230 SER A CA 1
ATOM 818 C C . SER A 1 162 ? -38.907 79.634 10.432 1.00 63.44 230 SER A C 1
ATOM 819 O O . SER A 1 162 ? -39.761 79.672 9.535 1.00 63.99 230 SER A O 1
ATOM 822 N N . ARG A 1 163 ? -37.663 79.175 10.210 1.00 60.96 231 ARG A N 1
ATOM 823 C CA . ARG A 1 163 ? -37.159 78.948 8.854 1.00 59.14 231 ARG A CA 1
ATOM 824 C C . ARG A 1 163 ? -37.332 77.522 8.337 1.00 56.57 231 ARG A C 1
ATOM 825 O O . ARG A 1 163 ? -37.358 77.335 7.114 1.00 57.07 231 ARG A O 1
ATOM 833 N N . GLY A 1 164 ? -37.442 76.523 9.208 1.00 55.19 232 GLY A N 1
ATOM 834 C CA . GLY A 1 164 ? -37.662 75.162 8.751 1.00 55.60 232 GLY A CA 1
ATOM 835 C C . GLY A 1 164 ? -37.619 74.151 9.882 1.00 55.49 232 GLY A C 1
ATOM 836 O O . GLY A 1 164 ? -37.377 74.483 11.048 1.00 52.49 232 GLY A O 1
ATOM 837 N N . SER A 1 165 ? -37.828 72.892 9.495 1.00 55.90 233 SER A N 1
ATOM 838 C CA . SER A 1 165 ? -37.825 71.785 10.442 1.00 53.47 233 SER A CA 1
ATOM 839 C C . SER A 1 165 ? -36.518 71.762 11.217 1.00 56.78 233 SER A C 1
ATOM 840 O O . SER A 1 165 ? -35.448 71.972 10.642 1.00 62.75 233 SER A O 1
ATOM 843 N N . LYS A 1 166 ? -36.607 71.522 12.533 1.00 58.70 234 LYS A N 1
ATOM 844 C CA . LYS A 1 166 ? -35.436 71.495 13.426 1.00 53.69 234 LYS A CA 1
ATOM 845 C C . LYS A 1 166 ? -35.598 70.425 14.497 1.00 54.35 234 LYS A C 1
ATOM 846 O O . LYS A 1 166 ? -36.579 70.439 15.245 1.00 62.56 234 LYS A O 1
ATOM 852 N N . HIS A 1 167 ? -34.619 69.532 14.605 1.00 50.92 235 HIS A N 1
ATOM 853 C CA . HIS A 1 167 ? -34.751 68.404 15.506 1.00 47.85 235 HIS A CA 1
ATOM 854 C C . HIS A 1 167 ? -34.396 68.770 16.931 1.00 50.76 235 HIS A C 1
ATOM 855 O O . HIS A 1 167 ? -33.670 69.729 17.193 1.00 57.01 235 HIS A O 1
ATOM 862 N N . VAL A 1 168 ? -34.895 67.958 17.864 1.00 46.86 236 VAL A N 1
ATOM 863 C CA . VAL A 1 168 ? -34.468 68.035 19.253 1.00 48.01 236 VAL A CA 1
ATOM 864 C C . VAL A 1 168 ? -34.383 66.629 19.819 1.00 48.73 236 VAL A C 1
ATOM 865 O O . VAL A 1 168 ? -35.192 65.751 19.494 1.00 44.49 236 VAL A O 1
ATOM 869 N N . ASN A 1 169 ? -33.377 66.430 20.672 1.00 54.16 237 ASN A N 1
ATOM 870 C CA . ASN A 1 169 ? -33.271 65.197 21.423 1.00 58.61 237 ASN A CA 1
ATOM 871 C C . ASN A 1 169 ? -34.596 64.954 22.108 1.00 56.11 237 ASN A C 1
ATOM 872 O O . ASN A 1 169 ? -35.203 65.872 22.661 1.00 58.72 237 ASN A O 1
ATOM 877 N N . PHE A 1 170 ? -35.098 63.743 21.985 1.00 51.66 238 PHE A N 1
ATOM 878 C CA . PHE A 1 170 ? -36.385 63.487 22.592 1.00 48.13 238 PHE A CA 1
ATOM 879 C C . PHE A 1 170 ? -36.305 63.514 24.114 1.00 51.22 238 PHE A C 1
ATOM 880 O O . PHE A 1 170 ? -37.284 63.862 24.778 1.00 54.08 238 PHE A O 1
ATOM 896 N N . SER A 1 172 ? -34.140 65.291 26.159 1.00 56.18 240 SER A N 1
ATOM 897 C CA . SER A 1 172 ? -34.112 66.687 26.548 1.00 55.19 240 SER A CA 1
ATOM 898 C C . SER A 1 172 ? -35.519 67.230 26.577 1.00 51.29 240 SER A C 1
ATOM 899 O O . SER A 1 172 ? -35.874 68.039 27.436 1.00 57.81 240 SER A O 1
ATOM 902 N N . LEU A 1 173 ? -36.344 66.767 25.653 1.00 46.93 241 LEU A N 1
ATOM 903 C CA . LEU A 1 173 ? -37.711 67.248 25.566 1.00 43.36 241 LEU A CA 1
ATOM 904 C C . LEU A 1 173 ? -38.551 66.762 26.733 1.00 46.06 241 LEU A C 1
ATOM 905 O O . LEU A 1 173 ? -39.226 67.553 27.403 1.00 49.98 241 LEU A O 1
ATOM 910 N N . VAL A 1 174 ? -38.523 65.461 26.988 1.00 43.70 242 VAL A N 1
ATOM 911 C CA . VAL A 1 174 ? -39.212 64.917 28.148 1.00 46.47 242 VAL A CA 1
ATOM 912 C C . VAL A 1 174 ? -38.832 65.672 29.414 1.00 53.34 242 VAL A C 1
ATOM 913 O O . VAL A 1 174 ? -39.700 66.066 30.205 1.00 52.27 242 VAL A O 1
ATOM 917 N N . ARG A 1 175 ? -37.532 65.931 29.597 1.00 52.86 243 ARG A N 1
ATOM 918 C CA . ARG A 1 175 ? -37.077 66.613 30.804 1.00 49.92 243 ARG A CA 1
ATOM 919 C C . ARG A 1 175 ? -37.758 67.963 30.944 1.00 52.95 243 ARG A C 1
ATOM 920 O O . ARG A 1 175 ? -38.245 68.317 32.021 1.00 59.81 243 ARG A O 1
ATOM 928 N N . ILE A 1 176 ? -37.846 68.705 29.848 1.00 46.47 244 ILE A N 1
ATOM 929 C CA . ILE A 1 176 ? -38.493 70.004 29.888 1.00 45.60 244 ILE A CA 1
ATOM 930 C C . ILE A 1 176 ? -39.935 69.865 30.323 1.00 56.13 244 ILE A C 1
ATOM 931 O O . ILE A 1 176 ? -40.452 70.675 31.102 1.00 65.31 244 ILE A O 1
ATOM 936 N N . ILE A 1 177 ? -40.620 68.858 29.803 1.00 53.52 245 ILE A N 1
ATOM 937 C CA . ILE A 1 177 ? -42.015 68.679 30.164 1.00 53.85 245 ILE A CA 1
ATOM 938 C C . ILE A 1 177 ? -42.149 68.475 31.663 1.00 55.08 245 ILE A C 1
ATOM 939 O O . ILE A 1 177 ? -42.969 69.108 32.330 1.00 54.70 245 ILE A O 1
ATOM 944 N N . LYS A 1 178 ? -41.295 67.638 32.226 1.00 62.39 246 LYS A N 1
ATOM 945 C CA . LYS A 1 178 ? -41.390 67.372 33.649 1.00 67.28 246 LYS A CA 1
ATOM 946 C C . LYS A 1 178 ? -41.096 68.620 34.470 1.00 75.78 246 LYS A C 1
ATOM 947 O O . LYS A 1 178 ? -41.854 68.961 35.385 1.00 79.27 246 LYS A O 1
ATOM 953 N N . ASN A 1 179 ? -40.038 69.349 34.114 1.00 79.92 247 ASN A N 1
ATOM 954 C CA . ASN A 1 179 ? -39.462 70.398 34.949 1.00 82.18 247 ASN A CA 1
ATOM 955 C C . ASN A 1 179 ? -40.086 71.755 34.711 1.00 83.52 247 ASN A C 1
ATOM 956 O O . ASN A 1 179 ? -39.478 72.774 35.052 1.00 86.55 247 ASN A O 1
ATOM 961 N N . LEU A 1 180 ? -41.286 71.803 34.158 1.00 80.80 248 LEU A N 1
ATOM 962 C CA . LEU A 1 180 ? -41.861 73.064 33.737 1.00 79.75 248 LEU A CA 1
ATOM 963 C C . LEU A 1 180 ? -43.166 73.323 34.461 1.00 85.82 248 LEU A C 1
ATOM 964 O O . LEU A 1 180 ? -44.033 72.447 34.504 1.00 86.79 248 LEU A O 1
ATOM 969 N N . ASN A 1 181 ? -43.300 74.538 35.004 1.00 90.17 249 ASN A N 1
ATOM 970 C CA . ASN A 1 181 ? -44.536 75.016 35.618 1.00 92.07 249 ASN A CA 1
ATOM 971 C C . ASN A 1 181 ? -45.226 75.988 34.667 1.00 85.00 249 ASN A C 1
ATOM 972 O O . ASN A 1 181 ? -44.700 77.072 34.384 1.00 83.98 249 ASN A O 1
ATOM 977 N N . ILE A 1 182 ? -46.426 75.619 34.217 1.00 80.58 250 ILE A N 1
ATOM 978 C CA . ILE A 1 182 ? -47.102 76.419 33.205 1.00 75.49 250 ILE A CA 1
ATOM 979 C C . ILE A 1 182 ? -47.387 77.814 33.745 1.00 87.83 250 ILE A C 1
ATOM 980 O O . ILE A 1 182 ? -47.299 78.809 33.013 1.00 91.96 250 ILE A O 1
ATOM 982 N N . LYS A 1 183 ? -47.712 77.908 35.044 1.00 89.13 251 LYS A N 1
ATOM 983 C CA . LYS A 1 183 ? -48.061 79.187 35.662 1.00 79.99 251 LYS A CA 1
ATOM 984 C C . LYS A 1 183 ? -46.883 80.164 35.658 1.00 80.51 251 LYS A C 1
ATOM 985 O O . LYS A 1 183 ? -47.064 81.359 35.392 1.00 82.16 251 LYS A O 1
ATOM 987 N N . GLU A 1 184 ? -45.667 79.680 35.951 1.00 79.98 252 GLU A N 1
ATOM 988 C CA . GLU A 1 184 ? -44.498 80.563 35.958 1.00 80.31 252 GLU A CA 1
ATOM 989 C C . GLU A 1 184 ? -44.092 80.969 34.548 1.00 83.69 252 GLU A C 1
ATOM 990 O O . GLU A 1 184 ? -43.483 82.031 34.356 1.00 81.35 252 GLU A O 1
ATOM 992 N N . ALA A 1 185 ? -44.400 80.125 33.561 1.00 86.91 253 ALA A N 1
ATOM 993 C CA . ALA A 1 185 ? -44.004 80.388 32.182 1.00 93.03 253 ALA A CA 1
ATOM 994 C C . ALA A 1 185 ? -44.804 81.517 31.554 1.00 99.68 253 ALA A C 1
ATOM 995 O O . ALA A 1 185 ? -44.323 82.172 30.619 1.00 103.54 253 ALA A O 1
ATOM 997 N N . THR A 1 186 ? -46.022 81.742 32.040 1.00 101.55 254 THR A N 1
ATOM 998 C CA . THR A 1 186 ? -46.954 82.701 31.459 1.00 105.00 254 THR A CA 1
ATOM 999 C C . THR A 1 186 ? -46.873 84.095 32.078 1.00 106.50 254 THR A C 1
ATOM 1000 O O . THR A 1 186 ? -47.286 85.070 31.435 1.00 102.31 254 THR A O 1
ATOM 1004 N N . ASP A 1 187 ? -46.380 84.199 33.313 1.00 108.58 255 ASP A N 1
ATOM 1005 C CA . ASP A 1 187 ? -46.036 85.479 33.917 1.00 108.41 255 ASP A CA 1
ATOM 1006 C C . ASP A 1 187 ? -45.311 86.375 32.914 1.00 112.64 255 ASP A C 1
ATOM 1007 O O . ASP A 1 187 ? -44.511 85.901 32.102 1.00 118.44 255 ASP A O 1
ATOM 1012 N N . ALA A 1 188 ? -45.589 87.681 32.973 1.00 108.45 256 ALA A N 1
ATOM 1013 C CA . ALA A 1 188 ? -44.909 88.610 32.073 1.00 100.77 256 ALA A CA 1
ATOM 1014 C C . ALA A 1 188 ? -43.394 88.668 32.289 1.00 99.28 256 ALA A C 1
ATOM 1015 O O . ALA A 1 188 ? -42.704 89.318 31.496 1.00 103.71 256 ALA A O 1
ATOM 1017 N N . ILE A 1 189 ? -42.856 88.013 33.320 1.00 93.11 257 ILE A N 1
ATOM 1018 C CA . ILE A 1 189 ? -41.404 87.853 33.457 1.00 83.07 257 ILE A CA 1
ATOM 1019 C C . ILE A 1 189 ? -41.040 86.371 33.442 1.00 81.45 257 ILE A C 1
ATOM 1020 O O . ILE A 1 189 ? -41.638 85.573 32.713 1.00 79.08 257 ILE A O 1
ATOM 1022 N N . ASP A 1 192 ? -40.769 83.966 30.195 1.00 100.06 260 ASP A N 1
ATOM 1023 C CA . ASP A 1 192 ? -39.882 83.802 29.043 1.00 106.92 260 ASP A CA 1
ATOM 1024 C C . ASP A 1 192 ? -38.497 83.487 29.495 1.00 102.09 260 ASP A C 1
ATOM 1025 O O . ASP A 1 192 ? -37.936 82.444 29.163 1.00 102.28 260 ASP A O 1
ATOM 1030 N N . ALA A 1 193 ? -37.934 84.442 30.232 1.00 98.18 261 ALA A N 1
ATOM 1031 C CA . ALA A 1 193 ? -36.700 84.180 30.954 1.00 95.38 261 ALA A CA 1
ATOM 1032 C C . ALA A 1 193 ? -36.799 82.863 31.705 1.00 93.68 261 ALA A C 1
ATOM 1033 O O . ALA A 1 193 ? -35.826 82.095 31.780 1.00 89.10 261 ALA A O 1
ATOM 1035 N N . TYR A 1 194 ? -37.989 82.573 32.240 1.00 94.24 262 TYR A N 1
ATOM 1036 C CA . TYR A 1 194 ? -38.188 81.330 32.967 1.00 92.17 262 TYR A CA 1
ATOM 1037 C C . TYR A 1 194 ? -38.037 80.140 32.046 1.00 90.72 262 TYR A C 1
ATOM 1038 O O . TYR A 1 194 ? -37.252 79.221 32.313 1.00 87.73 262 TYR A O 1
ATOM 1047 N N . VAL A 1 195 ? -38.736 80.180 30.921 1.00 85.98 263 VAL A N 1
ATOM 1048 C CA . VAL A 1 195 ? -38.699 79.056 30.008 1.00 79.37 263 VAL A CA 1
ATOM 1049 C C . VAL A 1 195 ? -37.271 78.796 29.566 1.00 79.72 263 VAL A C 1
ATOM 1050 O O . VAL A 1 195 ? -36.768 77.667 29.644 1.00 81.43 263 VAL A O 1
ATOM 1054 N N . ARG A 1 196 ? -36.578 79.849 29.134 1.00 78.41 264 ARG A N 1
ATOM 1055 C CA . ARG A 1 196 ? -35.199 79.654 28.729 1.00 81.44 264 ARG A CA 1
ATOM 1056 C C . ARG A 1 196 ? -34.375 79.138 29.895 1.00 81.15 264 ARG A C 1
ATOM 1057 O O . ARG A 1 196 ? -33.443 78.347 29.698 1.00 81.35 264 ARG A O 1
ATOM 1062 N N . LYS A 1 197 ? -34.741 79.519 31.121 1.00 80.07 265 LYS A N 1
ATOM 1063 C CA . LYS A 1 197 ? -34.056 78.954 32.274 1.00 81.33 265 LYS A CA 1
ATOM 1064 C C . LYS A 1 197 ? -34.300 77.454 32.360 1.00 88.34 265 LYS A C 1
ATOM 1065 O O . LYS A 1 197 ? -33.379 76.690 32.668 1.00 93.16 265 LYS A O 1
ATOM 1067 N N . VAL A 1 198 ? -35.523 77.003 32.052 1.00 86.14 266 VAL A N 1
ATOM 1068 C CA . VAL A 1 198 ? -35.816 75.577 32.197 1.00 81.52 266 VAL A CA 1
ATOM 1069 C C . VAL A 1 198 ? -35.140 74.768 31.109 1.00 75.48 266 VAL A C 1
ATOM 1070 O O . VAL A 1 198 ? -34.749 73.612 31.331 1.00 74.45 266 VAL A O 1
ATOM 1074 N N . ILE A 1 199 ? -35.004 75.347 29.920 1.00 69.69 267 ILE A N 1
ATOM 1075 C CA . ILE A 1 199 ? -34.406 74.617 28.817 1.00 71.01 267 ILE A CA 1
ATOM 1076 C C . ILE A 1 199 ? -32.926 74.381 29.068 1.00 80.56 267 ILE A C 1
ATOM 1077 O O . ILE A 1 199 ? -32.449 73.241 29.040 1.00 85.64 267 ILE A O 1
ATOM 1082 N N . ASP A 1 200 ? -32.176 75.456 29.324 1.00 80.89 268 ASP A N 1
ATOM 1083 C CA . ASP A 1 200 ? -30.767 75.281 29.637 1.00 77.03 268 ASP A CA 1
ATOM 1084 C C . ASP A 1 200 ? -30.607 74.383 30.855 1.00 79.14 268 ASP A C 1
ATOM 1085 O O . ASP A 1 200 ? -29.770 73.478 30.855 1.00 80.47 268 ASP A O 1
ATOM 1087 N N . GLU A 1 201 ? -31.477 74.548 31.856 1.00 83.90 269 GLU A N 1
ATOM 1088 C CA . GLU A 1 201 ? -31.434 73.733 33.068 1.00 94.53 269 GLU A CA 1
ATOM 1089 C C . GLU A 1 201 ? -31.733 72.266 32.805 1.00 104.79 269 GLU A C 1
ATOM 1090 O O . GLU A 1 201 ? -31.576 71.450 33.721 1.00 110.79 269 GLU A O 1
ATOM 1092 N N . SER A 1 202 ? -32.190 71.909 31.602 1.00 105.60 270 SER A N 1
ATOM 1093 C CA . SER A 1 202 ? -32.409 70.501 31.298 1.00 105.16 270 SER A CA 1
ATOM 1094 C C . SER A 1 202 ? -31.127 69.673 31.394 1.00 119.87 270 SER A C 1
ATOM 1095 O O . SER A 1 202 ? -31.212 68.442 31.495 1.00 124.31 270 SER A O 1
ATOM 1106 N N . SER A 1 204 ? -28.091 68.243 33.433 1.00 97.72 272 SER A N 1
ATOM 1107 C CA . SER A 1 204 ? -27.696 68.011 34.834 1.00 77.58 272 SER A CA 1
ATOM 1108 C C . SER A 1 204 ? -26.774 66.794 35.012 1.00 66.39 272 SER A C 1
ATOM 1109 O O . SER A 1 204 ? -26.931 65.995 35.944 1.00 60.91 272 SER A O 1
ATOM 1111 N N . ASN A 1 207 ? -30.689 64.738 38.219 1.00 89.73 275 ASN A N 1
ATOM 1112 C CA . ASN A 1 207 ? -29.660 64.160 37.367 1.00 92.19 275 ASN A CA 1
ATOM 1113 C C . ASN A 1 207 ? -30.062 64.211 35.888 1.00 95.58 275 ASN A C 1
ATOM 1114 O O . ASN A 1 207 ? -30.795 65.105 35.441 1.00 103.98 275 ASN A O 1
ATOM 1116 N N . LYS A 1 208 ? -29.541 63.256 35.126 1.00 88.72 276 LYS A N 1
ATOM 1117 C CA . LYS A 1 208 ? -29.992 63.023 33.767 1.00 72.66 276 LYS A CA 1
ATOM 1118 C C . LYS A 1 208 ? -31.130 62.003 33.732 1.00 67.87 276 LYS A C 1
ATOM 1119 O O . LYS A 1 208 ? -31.518 61.556 32.651 1.00 67.01 276 LYS A O 1
ATOM 1121 N N . SER A 1 209 ? -31.687 61.652 34.892 1.00 64.84 277 SER A N 1
ATOM 1122 C CA . SER A 1 209 ? -32.702 60.613 34.978 1.00 64.40 277 SER A CA 1
ATOM 1123 C C . SER A 1 209 ? -34.029 61.094 34.402 1.00 65.71 277 SER A C 1
ATOM 1124 O O . SER A 1 209 ? -34.309 62.295 34.316 1.00 67.50 277 SER A O 1
ATOM 1127 N N . ILE A 1 210 ? -34.862 60.124 34.030 1.00 62.29 278 ILE A N 1
ATOM 1128 C CA . ILE A 1 210 ? -36.074 60.363 33.256 1.00 59.40 278 ILE A CA 1
ATOM 1129 C C . ILE A 1 210 ? -37.258 59.673 33.930 1.00 61.04 278 ILE A C 1
ATOM 1130 O O . ILE A 1 210 ? -37.138 58.527 34.376 1.00 55.69 278 ILE A O 1
ATOM 1135 N N . ASP A 1 211 ? -38.417 60.369 33.973 1.00 65.30 279 ASP A N 1
ATOM 1136 C CA . ASP A 1 211 ? -39.655 59.826 34.555 1.00 68.87 279 ASP A CA 1
ATOM 1137 C C . ASP A 1 211 ? -40.466 59.087 33.498 1.00 60.73 279 ASP A C 1
ATOM 1138 O O . ASP A 1 211 ? -40.937 59.716 32.540 1.00 63.29 279 ASP A O 1
ATOM 1143 N N . PRO A 1 212 ? -40.705 57.789 33.663 1.00 49.80 280 PRO A N 1
ATOM 1144 C CA . PRO A 1 212 ? -41.375 57.035 32.599 1.00 39.40 280 PRO A CA 1
ATOM 1145 C C . PRO A 1 212 ? -42.756 57.549 32.241 1.00 64.42 280 PRO A C 1
ATOM 1146 O O . PRO A 1 212 ? -43.073 57.608 31.046 1.00 64.73 280 PRO A O 1
ATOM 1150 N N . THR A 1 213 ? -43.585 57.945 33.218 1.00 57.74 281 THR A N 1
ATOM 1151 C CA . THR A 1 213 ? -44.943 58.354 32.868 1.00 50.54 281 THR A CA 1
ATOM 1152 C C . THR A 1 213 ? -44.919 59.626 32.035 1.00 51.16 281 THR A C 1
ATOM 1153 O O . THR A 1 213 ? -45.583 59.702 30.996 1.00 60.06 281 THR A O 1
ATOM 1157 N N . THR A 1 214 ? -44.167 60.641 32.472 1.00 47.34 282 THR A N 1
ATOM 1158 C CA . THR A 1 214 ? -43.965 61.819 31.630 1.00 44.68 282 THR A CA 1
ATOM 1159 C C . THR A 1 214 ? -43.439 61.431 30.254 1.00 45.64 282 THR A C 1
ATOM 1160 O O . THR A 1 214 ? -43.860 61.990 29.236 1.00 47.85 282 THR A O 1
ATOM 1164 N N . LEU A 1 215 ? -42.529 60.465 30.198 1.00 39.19 283 LEU A N 1
ATOM 1165 C CA . LEU A 1 215 ? -42.026 60.022 28.909 1.00 43.44 283 LEU A CA 1
ATOM 1166 C C . LEU A 1 215 ? -43.169 59.563 28.032 1.00 45.98 283 LEU A C 1
ATOM 1167 O O . LEU A 1 215 ? -43.355 60.045 26.906 1.00 51.56 283 LEU A O 1
ATOM 1172 N N . LEU A 1 216 ? -43.955 58.634 28.551 1.00 46.23 284 LEU A N 1
ATOM 1173 C CA . LEU A 1 216 ? -45.063 58.079 27.796 1.00 43.51 284 LEU A CA 1
ATOM 1174 C C . LEU A 1 216 ? -46.028 59.169 27.367 1.00 46.52 284 LEU A C 1
ATOM 1175 O O . LEU A 1 216 ? -46.371 59.280 26.188 1.00 56.18 284 LEU A O 1
ATOM 1180 N N . ALA A 1 217 ? -46.441 60.013 28.306 1.00 45.72 285 ALA A N 1
ATOM 1181 C CA . ALA A 1 217 ? -47.377 61.088 27.978 1.00 43.77 285 ALA A CA 1
ATOM 1182 C C . ALA A 1 217 ? -46.814 62.021 26.913 1.00 42.98 285 ALA A C 1
ATOM 1183 O O . ALA A 1 217 ? -47.548 62.472 26.032 1.00 45.60 285 ALA A O 1
ATOM 1185 N N . THR A 1 218 ? -45.517 62.324 26.972 1.00 39.41 286 THR A N 1
ATOM 1186 C CA . THR A 1 218 ? -44.955 63.228 25.984 1.00 39.24 286 THR A CA 1
ATOM 1187 C C . THR A 1 218 ? -45.010 62.612 24.605 1.00 41.50 286 THR A C 1
ATOM 1188 O O . THR A 1 218 ? -45.367 63.282 23.631 1.00 44.17 286 THR A O 1
ATOM 1192 N N . TYR A 1 219 ? -44.693 61.324 24.514 1.00 39.87 287 TYR A N 1
ATOM 1193 C CA . TYR A 1 219 ? -44.800 60.618 23.253 1.00 39.07 287 TYR A CA 1
ATOM 1194 C C . TYR A 1 219 ? -46.200 60.753 22.690 1.00 39.26 287 TYR A C 1
ATOM 1195 O O . TYR A 1 219 ? -46.413 61.218 21.564 1.00 39.23 287 TYR A O 1
ATOM 1204 N N . TRP A 1 220 ? -47.171 60.366 23.492 1.00 39.48 288 TRP A N 1
ATOM 1205 C CA . TRP A 1 220 ? -48.568 60.505 23.130 1.00 39.70 288 TRP A CA 1
ATOM 1206 C C . TRP A 1 220 ? -48.918 61.936 22.755 1.00 41.77 288 TRP A C 1
ATOM 1207 O O . TRP A 1 220 ? -49.651 62.169 21.789 1.00 48.23 288 TRP A O 1
ATOM 1218 N N . GLY A 1 221 ? -48.446 62.906 23.527 1.00 41.17 289 GLY A N 1
ATOM 1219 C CA . GLY A 1 221 ? -48.734 64.287 23.187 1.00 45.80 289 GLY A CA 1
ATOM 1220 C C . GLY A 1 221 ? -48.194 64.647 21.820 1.00 52.85 289 GLY A C 1
ATOM 1221 O O . GLY A 1 221 ? -48.851 65.338 21.035 1.00 60.39 289 GLY A O 1
ATOM 1222 N N . VAL A 1 222 ? -46.996 64.159 21.509 1.00 44.95 290 VAL A N 1
ATOM 1223 C CA . VAL A 1 222 ? -46.388 64.466 20.227 1.00 40.40 290 VAL A CA 1
ATOM 1224 C C . VAL A 1 222 ? -47.143 63.778 19.106 1.00 42.21 290 VAL A C 1
ATOM 1225 O O . VAL A 1 222 ? -47.420 64.385 18.069 1.00 47.60 290 VAL A O 1
ATOM 1229 N N . ARG A 1 223 ? -47.526 62.518 19.290 1.00 40.24 291 ARG A N 1
ATOM 1230 C CA . ARG A 1 223 ? -48.276 61.889 18.212 1.00 39.39 291 ARG A CA 1
ATOM 1231 C C . ARG A 1 223 ? -49.546 62.653 17.937 1.00 42.40 291 ARG A C 1
ATOM 1232 O O . ARG A 1 223 ? -49.949 62.791 16.779 1.00 49.05 291 ARG A O 1
ATOM 1240 N N . GLU A 1 224 ? -50.150 63.210 18.988 1.00 43.52 292 GLU A N 1
ATOM 1241 C CA . GLU A 1 224 ? -51.345 64.015 18.813 1.00 47.23 292 GLU A CA 1
ATOM 1242 C C . GLU A 1 224 ? -51.016 65.319 18.101 1.00 45.44 292 GLU A C 1
ATOM 1243 O O . GLU A 1 224 ? -51.548 65.595 17.022 1.00 46.12 292 GLU A O 1
ATOM 1249 N N . GLN A 1 225 ? -50.076 66.092 18.624 1.00 44.31 293 GLN A N 1
ATOM 1250 C CA . GLN A 1 225 ? -49.798 67.333 17.913 1.00 41.85 293 GLN A CA 1
ATOM 1251 C C . GLN A 1 225 ? -49.090 67.104 16.578 1.00 40.65 293 GLN A C 1
ATOM 1252 O O . GLN A 1 225 ? -48.981 68.044 15.789 1.00 39.69 293 GLN A O 1
ATOM 1258 N N . GLN A 1 226 ? -48.613 65.883 16.307 1.00 39.78 294 GLN A N 1
ATOM 1259 C CA . GLN A 1 226 ? -48.138 65.565 14.970 1.00 40.37 294 GLN A CA 1
ATOM 1260 C C . GLN A 1 226 ? -49.220 65.778 13.948 1.00 46.49 294 GLN A C 1
ATOM 1261 O O . GLN A 1 226 ? -48.945 66.140 12.798 1.00 53.89 294 GLN A O 1
ATOM 1267 N N . GLN A 1 227 ? -50.447 65.515 14.335 1.00 46.14 295 GLN A N 1
ATOM 1268 C CA . GLN A 1 227 ? -51.548 65.666 13.409 1.00 50.28 295 GLN A CA 1
ATOM 1269 C C . GLN A 1 227 ? -51.800 67.117 13.028 1.00 51.92 295 GLN A C 1
ATOM 1270 O O . GLN A 1 227 ? -52.495 67.365 12.042 1.00 45.31 295 GLN A O 1
ATOM 1276 N N . ASN A 1 228 ? -51.240 68.082 13.752 1.00 60.45 296 ASN A N 1
ATOM 1277 C CA . ASN A 1 228 ? -51.352 69.487 13.381 1.00 61.26 296 ASN A CA 1
ATOM 1278 C C . ASN A 1 228 ? -50.110 69.997 12.703 1.00 55.64 296 ASN A C 1
ATOM 1279 O O . ASN A 1 228 ? -49.956 71.211 12.561 1.00 55.84 296 ASN A O 1
ATOM 1284 N N . ASN A 1 229 ? -49.217 69.105 12.300 1.00 52.42 297 ASN A N 1
ATOM 1285 C CA . ASN A 1 229 ? -47.991 69.494 11.618 1.00 46.36 297 ASN A CA 1
ATOM 1286 C C . ASN A 1 229 ? -47.150 70.388 12.500 1.00 41.86 297 ASN A C 1
ATOM 1287 O O . ASN A 1 229 ? -46.541 71.360 12.051 1.00 47.29 297 ASN A O 1
ATOM 1292 N N . LEU A 1 230 ? -47.110 70.037 13.769 1.00 41.71 298 LEU A N 1
ATOM 1293 C CA . LEU A 1 230 ? -46.301 70.767 14.725 1.00 46.67 298 LEU A CA 1
ATOM 1294 C C . LEU A 1 230 ? -44.988 70.062 15.037 1.00 44.98 298 LEU A C 1
ATOM 1295 O O . LEU A 1 230 ? -44.013 70.719 15.413 1.00 41.62 298 LEU A O 1
ATOM 1300 N N . TRP A 1 231 ? -44.946 68.745 14.866 1.00 43.68 299 TRP A N 1
ATOM 1301 C CA . TRP A 1 231 ? -43.763 67.948 15.112 1.00 44.41 299 TRP A CA 1
ATOM 1302 C C . TRP A 1 231 ? -43.621 66.960 13.966 1.00 52.17 299 TRP A C 1
ATOM 1303 O O . TRP A 1 231 ? -44.607 66.545 13.354 1.00 57.56 299 TRP A O 1
ATOM 1314 N N . GLY A 1 232 ? -42.393 66.551 13.700 1.00 50.55 300 GLY A N 1
ATOM 1315 C CA . GLY A 1 232 ? -42.138 65.550 12.699 1.00 45.96 300 GLY A CA 1
ATOM 1316 C C . GLY A 1 232 ? -42.260 64.174 13.309 1.00 46.99 300 GLY A C 1
ATOM 1317 O O . GLY A 1 232 ? -42.820 63.986 14.386 1.00 48.37 300 GLY A O 1
ATOM 1318 N N . SER A 1 233 ? -41.778 63.186 12.572 1.00 53.73 301 SER A N 1
ATOM 1319 C CA . SER A 1 233 ? -41.778 61.833 13.088 1.00 50.18 301 SER A CA 1
ATOM 1320 C C . SER A 1 233 ? -40.820 61.710 14.253 1.00 50.89 301 SER A C 1
ATOM 1321 O O . SER A 1 233 ? -39.757 62.354 14.312 1.00 52.67 301 SER A O 1
ATOM 1324 N N . VAL A 1 234 ? -41.197 60.817 15.147 1.00 49.30 302 VAL A N 1
ATOM 1325 C CA . VAL A 1 234 ? -40.369 60.389 16.256 1.00 49.25 302 VAL A CA 1
ATOM 1326 C C . VAL A 1 234 ? -39.547 59.198 15.782 1.00 48.88 302 VAL A C 1
ATOM 1327 O O . VAL A 1 234 ? -40.094 58.168 15.387 1.00 52.92 302 VAL A O 1
ATOM 1331 N N . TYR A 1 235 ? -38.238 59.307 15.869 1.00 45.31 303 TYR A N 1
ATOM 1332 C CA . TYR A 1 235 ? -37.366 58.240 15.426 1.00 38.32 303 TYR A CA 1
ATOM 1333 C C . TYR A 1 235 ? -36.968 57.394 16.618 1.00 38.30 303 TYR A C 1
ATOM 1334 O O . TYR A 1 235 ? -36.645 57.929 17.678 1.00 40.56 303 TYR A O 1
ATOM 1343 N N . THR A 1 236 ? -37.024 56.082 16.447 1.00 38.40 304 THR A N 1
ATOM 1344 C CA . THR A 1 236 ? -36.721 55.127 17.501 1.00 38.43 304 THR A CA 1
ATOM 1345 C C . THR A 1 236 ? -35.449 54.391 17.097 1.00 51.73 304 THR A C 1
ATOM 1346 O O . THR A 1 236 ? -35.412 53.771 16.030 1.00 52.47 304 THR A O 1
ATOM 1350 N N . ASN A 1 237 ? -34.413 54.453 17.931 1.00 49.19 305 ASN A N 1
ATOM 1351 C CA . ASN A 1 237 ? -33.188 53.752 17.599 1.00 47.93 305 ASN A CA 1
ATOM 1352 C C . ASN A 1 237 ? -33.385 52.249 17.744 1.00 52.53 305 ASN A C 1
ATOM 1353 O O . ASN A 1 237 ? -34.038 51.776 18.673 1.00 50.77 305 ASN A O 1
ATOM 1358 N N . THR A 1 238 ? -32.832 51.510 16.776 1.00 62.04 306 THR A N 1
ATOM 1359 C CA . THR A 1 238 ? -32.937 50.054 16.684 1.00 71.01 306 THR A CA 1
ATOM 1360 C C . THR A 1 238 ? -32.244 49.326 17.835 1.00 64.20 306 THR A C 1
ATOM 1361 O O . THR A 1 238 ? -32.630 48.202 18.182 1.00 57.44 306 THR A O 1
ATOM 1365 N N . ALA A 1 239 ? -31.164 49.885 18.369 1.00 63.01 307 ALA A N 1
ATOM 1366 C CA . ALA A 1 239 ? -30.357 49.126 19.313 1.00 56.49 307 ALA A CA 1
ATOM 1367 C C . ALA A 1 239 ? -30.869 49.309 20.734 1.00 55.40 307 ALA A C 1
ATOM 1368 O O . ALA A 1 239 ? -31.063 48.338 21.475 1.00 49.90 307 ALA A O 1
ATOM 1370 N N . LEU A 1 240 ? -31.117 50.563 21.093 1.00 54.74 308 LEU A N 1
ATOM 1371 C CA . LEU A 1 240 ? -31.706 50.924 22.357 1.00 50.84 308 LEU A CA 1
ATOM 1372 C C . LEU A 1 240 ? -33.200 50.714 22.384 1.00 47.67 308 LEU A C 1
ATOM 1373 O O . LEU A 1 240 ? -33.768 50.669 23.478 1.00 50.32 308 LEU A O 1
ATOM 1378 N N . LEU A 1 241 ? -33.841 50.650 21.215 1.00 48.78 309 LEU A N 1
ATOM 1379 C CA . LEU A 1 241 ? -35.305 50.571 21.084 1.00 43.76 309 LEU A CA 1
ATOM 1380 C C . LEU A 1 241 ? -35.974 51.680 21.874 1.00 45.23 309 LEU A C 1
ATOM 1381 O O . LEU A 1 241 ? -36.860 51.454 22.693 1.00 47.58 309 LEU A O 1
ATOM 1386 N N . SER A 1 242 ? -35.528 52.901 21.619 1.00 48.95 310 SER A N 1
ATOM 1387 C CA . SER A 1 242 ? -36.047 54.042 22.339 1.00 50.20 310 SER A CA 1
ATOM 1388 C C . SER A 1 242 ? -35.989 55.244 21.422 1.00 48.99 310 SER A C 1
ATOM 1389 O O . SER A 1 242 ? -35.140 55.293 20.525 1.00 49.47 310 SER A O 1
ATOM 1392 N N . PRO A 1 243 ? -36.848 56.235 21.633 1.00 53.32 311 PRO A N 1
ATOM 1393 C CA . PRO A 1 243 ? -36.878 57.380 20.721 1.00 50.55 311 PRO A CA 1
ATOM 1394 C C . PRO A 1 243 ? -35.659 58.265 20.871 1.00 56.85 311 PRO A C 1
ATOM 1395 O O . PRO A 1 243 ? -35.207 58.560 21.980 1.00 61.08 311 PRO A O 1
ATOM 1399 N N . THR A 1 244 ? -35.160 58.739 19.737 1.00 59.92 312 THR A N 1
ATOM 1400 C CA . THR A 1 244 ? -33.965 59.568 19.745 1.00 55.81 312 THR A CA 1
ATOM 1401 C C . THR A 1 244 ? -34.283 61.037 19.548 1.00 51.19 312 THR A C 1
ATOM 1402 O O . THR A 1 244 ? -33.813 61.877 20.311 1.00 53.75 312 THR A O 1
ATOM 1406 N N . THR A 1 245 ? -35.130 61.362 18.585 1.00 45.91 313 THR A N 1
ATOM 1407 C CA . THR A 1 245 ? -35.236 62.755 18.212 1.00 45.12 313 THR A CA 1
ATOM 1408 C C . THR A 1 245 ? -36.588 62.951 17.553 1.00 48.91 313 THR A C 1
ATOM 1409 O O . THR A 1 245 ? -37.252 61.983 17.162 1.00 51.04 313 THR A O 1
ATOM 1413 N N . VAL A 1 246 ? -37.006 64.210 17.471 1.00 51.62 314 VAL A N 1
ATOM 1414 C CA . VAL A 1 246 ? -38.208 64.570 16.724 1.00 38.30 314 VAL A CA 1
ATOM 1415 C C . VAL A 1 246 ? -38.040 65.971 16.166 1.00 38.37 314 VAL A C 1
ATOM 1416 O O . VAL A 1 246 ? -37.505 66.861 16.825 1.00 56.22 314 VAL A O 1
ATOM 1420 N N . ALA A 1 247 ? -38.520 66.171 14.956 1.00 39.54 315 ALA A N 1
ATOM 1421 C CA . ALA A 1 247 ? -38.458 67.487 14.355 1.00 40.24 315 ALA A CA 1
ATOM 1422 C C . ALA A 1 247 ? -39.496 68.403 14.989 1.00 39.71 315 ALA A C 1
ATOM 1423 O O . ALA A 1 247 ? -40.580 67.970 15.382 1.00 42.59 315 ALA A O 1
ATOM 1425 N N . VAL A 1 248 ? -39.148 69.676 15.108 1.00 40.53 316 VAL A N 1
ATOM 1426 C CA . VAL A 1 248 ? -40.074 70.716 15.531 1.00 40.70 316 VAL A CA 1
ATOM 1427 C C . VAL A 1 248 ? -40.374 71.559 14.297 1.00 44.29 316 VAL A C 1
ATOM 1428 O O . VAL A 1 248 ? -39.570 72.408 13.907 1.00 51.44 316 VAL A O 1
ATOM 1432 N N . LEU A 1 249 ? -41.514 71.351 13.690 1.00 42.57 317 LEU A N 1
ATOM 1433 C CA . LEU A 1 249 ? -41.850 72.011 12.434 1.00 42.50 317 LEU A CA 1
ATOM 1434 C C . LEU A 1 249 ? -42.319 73.443 12.681 1.00 47.74 317 LEU A C 1
ATOM 1435 O O . LEU A 1 249 ? -43.004 73.708 13.669 1.00 51.70 317 LEU A O 1
ATOM 1440 N N . PRO A 1 250 ? -41.975 74.375 11.793 1.00 50.73 318 PRO A N 1
ATOM 1441 C CA . PRO A 1 250 ? -42.314 75.783 12.033 1.00 51.25 318 PRO A CA 1
ATOM 1442 C C . PRO A 1 250 ? -43.819 76.045 11.994 1.00 57.73 318 PRO A C 1
ATOM 1443 O O . PRO A 1 250 ? -44.563 75.521 11.158 1.00 59.98 318 PRO A O 1
ATOM 1447 N N . LEU A 1 251 ? -44.255 76.891 12.918 1.00 55.32 319 LEU A N 1
ATOM 1448 C CA . LEU A 1 251 ? -45.663 77.198 13.049 1.00 44.82 319 LEU A CA 1
ATOM 1449 C C . LEU A 1 251 ? -46.211 77.790 11.771 1.00 49.13 319 LEU A C 1
ATOM 1450 O O . LEU A 1 251 ? -47.222 77.325 11.245 1.00 58.65 319 LEU A O 1
ATOM 1455 N N . LYS A 1 252 ? -45.582 78.843 11.274 1.00 49.69 320 LYS A N 1
ATOM 1456 C CA . LYS A 1 252 ? -46.167 79.515 10.124 1.00 47.79 320 LYS A CA 1
ATOM 1457 C C . LYS A 1 252 ? -45.897 78.744 8.842 1.00 51.09 320 LYS A C 1
ATOM 1458 O O . LYS A 1 252 ? -46.712 78.742 7.923 1.00 58.54 320 LYS A O 1
ATOM 1460 N N . LYS A 1 253 ? -44.769 78.101 8.730 1.00 57.66 321 LYS A N 1
ATOM 1461 C CA . LYS A 1 253 ? -44.483 77.548 7.422 1.00 66.33 321 LYS A CA 1
ATOM 1462 C C . LYS A 1 253 ? -45.090 76.168 7.211 1.00 63.50 321 LYS A C 1
ATOM 1463 O O . LYS A 1 253 ? -45.146 75.693 6.076 1.00 72.58 321 LYS A O 1
ATOM 1469 N N . ALA A 1 254 ? -45.566 75.518 8.252 1.00 57.11 322 ALA A N 1
ATOM 1470 C CA . ALA A 1 254 ? -46.055 74.166 8.050 1.00 57.65 322 ALA A CA 1
ATOM 1471 C C . ALA A 1 254 ? -47.443 74.002 8.644 1.00 58.13 322 ALA A C 1
ATOM 1472 O O . ALA A 1 254 ? -48.399 73.648 7.943 1.00 52.43 322 ALA A O 1
ATOM 1474 N N . HIS A 1 255 ? -47.556 74.248 9.949 1.00 57.96 323 HIS A N 1
ATOM 1475 C CA . HIS A 1 255 ? -48.859 74.172 10.585 1.00 52.48 323 HIS A CA 1
ATOM 1476 C C . HIS A 1 255 ? -49.828 75.107 9.902 1.00 55.52 323 HIS A C 1
ATOM 1477 O O . HIS A 1 255 ? -50.873 74.688 9.387 1.00 58.98 323 HIS A O 1
ATOM 1484 N N . LEU A 1 256 ? -49.467 76.386 9.860 1.00 56.76 324 LEU A N 1
ATOM 1485 C CA . LEU A 1 256 ? -50.397 77.378 9.362 1.00 56.07 324 LEU A CA 1
ATOM 1486 C C . LEU A 1 256 ? -50.595 77.234 7.866 1.00 50.50 324 LEU A C 1
ATOM 1487 O O . LEU A 1 256 ? -51.733 77.219 7.391 1.00 55.02 324 LEU A O 1
ATOM 1492 N N . PHE A 1 257 ? -49.516 77.021 7.120 1.00 53.04 325 PHE A N 1
ATOM 1493 C CA . PHE A 1 257 ? -49.648 76.844 5.681 1.00 50.77 325 PHE A CA 1
ATOM 1494 C C . PHE A 1 257 ? -50.675 75.770 5.365 1.00 54.21 325 PHE A C 1
ATOM 1495 O O . PHE A 1 257 ? -51.617 75.999 4.603 1.00 59.36 325 PHE A O 1
ATOM 1503 N N . TYR A 1 258 ? -50.551 74.604 5.992 1.00 55.10 326 TYR A N 1
ATOM 1504 C CA . TYR A 1 258 ? -51.464 73.538 5.612 1.00 49.68 326 TYR A CA 1
ATOM 1505 C C . TYR A 1 258 ? -52.869 73.777 6.146 1.00 47.92 326 TYR A C 1
ATOM 1506 O O . TYR A 1 258 ? -53.815 73.205 5.605 1.00 44.74 326 TYR A O 1
ATOM 1515 N N . GLN A 1 259 ? -53.044 74.623 7.167 1.00 48.87 327 GLN A N 1
ATOM 1516 C CA . GLN A 1 259 ? -54.406 74.995 7.540 1.00 48.77 327 GLN A CA 1
ATOM 1517 C C . GLN A 1 259 ? -55.077 75.788 6.430 1.00 53.15 327 GLN A C 1
ATOM 1518 O O . GLN A 1 259 ? -56.235 75.523 6.087 1.00 54.61 327 GLN A O 1
ATOM 1524 N N . GLU A 1 260 ? -54.369 76.776 5.861 1.00 52.44 328 GLU A N 1
ATOM 1525 C CA . GLU A 1 260 ? -54.956 77.582 4.792 1.00 55.65 328 GLU A CA 1
ATOM 1526 C C . GLU A 1 260 ? -55.237 76.753 3.554 1.00 57.24 328 GLU A C 1
ATOM 1527 O O . GLU A 1 260 ? -56.251 76.961 2.870 1.00 58.51 328 GLU A O 1
ATOM 1533 N N . VAL A 1 261 ? -54.369 75.787 3.282 1.00 55.02 329 VAL A N 1
ATOM 1534 C CA . VAL A 1 261 ? -54.540 74.889 2.149 1.00 50.20 329 VAL A CA 1
ATOM 1535 C C . VAL A 1 261 ? -55.841 74.117 2.266 1.00 50.07 329 VAL A C 1
ATOM 1536 O O . VAL A 1 261 ? -56.644 74.065 1.324 1.00 49.81 329 VAL A O 1
ATOM 1540 N N . ILE A 1 262 ? -56.055 73.499 3.428 1.00 54.54 330 ILE A N 1
ATOM 1541 C CA . ILE A 1 262 ? -57.268 72.724 3.674 1.00 53.44 330 ILE A CA 1
ATOM 1542 C C . ILE A 1 262 ? -58.478 73.606 3.497 1.00 50.79 330 ILE A C 1
ATOM 1543 O O . ILE A 1 262 ? -59.461 73.230 2.854 1.00 55.90 330 ILE A O 1
ATOM 1548 N N . THR A 1 263 ? -58.422 74.794 4.073 1.00 50.44 331 THR A N 1
ATOM 1549 C CA . THR A 1 263 ? -59.548 75.698 3.961 1.00 52.53 331 THR A CA 1
ATOM 1550 C C . THR A 1 263 ? -59.842 76.031 2.512 1.00 55.36 331 THR A C 1
ATOM 1551 O O . THR A 1 263 ? -60.981 75.901 2.055 1.00 59.37 331 THR A O 1
ATOM 1555 N N . ARG A 1 264 ? -58.813 76.388 1.745 1.00 53.84 332 ARG A N 1
ATOM 1556 C CA . ARG A 1 264 ? -59.116 76.843 0.402 1.00 55.84 332 ARG A CA 1
ATOM 1557 C C . ARG A 1 264 ? -59.629 75.703 -0.470 1.00 53.92 332 ARG A C 1
ATOM 1558 O O . ARG A 1 264 ? -60.369 75.939 -1.431 1.00 52.51 332 ARG A O 1
ATOM 1566 N N . LEU A 1 265 ? -59.314 74.471 -0.116 1.00 52.59 333 LEU A N 1
ATOM 1567 C CA . LEU A 1 265 ? -59.707 73.346 -0.940 1.00 48.46 333 LEU A CA 1
ATOM 1568 C C . LEU A 1 265 ? -61.088 72.784 -0.633 1.00 50.46 333 LEU A C 1
ATOM 1569 O O . LEU A 1 265 ? -61.666 72.124 -1.501 1.00 54.03 333 LEU A O 1
ATOM 1574 N N . GLU A 1 266 ? -61.631 73.014 0.567 1.00 50.74 334 GLU A N 1
ATOM 1575 C CA . GLU A 1 266 ? -62.929 72.462 0.953 1.00 52.92 334 GLU A CA 1
ATOM 1576 C C . GLU A 1 266 ? -64.106 73.422 0.774 1.00 64.13 334 GLU A C 1
ATOM 1577 O O . GLU A 1 266 ? -65.269 72.977 0.766 1.00 65.86 334 GLU A O 1
ATOM 1583 N N . SER A 1 267 ? -63.831 74.715 0.654 1.00 66.31 335 SER A N 1
ATOM 1584 C CA . SER A 1 267 ? -64.878 75.711 0.530 1.00 64.11 335 SER A CA 1
ATOM 1585 C C . SER A 1 267 ? -65.677 75.485 -0.744 1.00 71.07 335 SER A C 1
ATOM 1586 O O . SER A 1 267 ? -65.172 74.946 -1.736 1.00 73.52 335 SER A O 1
ATOM 1589 N N . ASN A 1 268 ? -66.947 75.894 -0.692 1.00 75.23 336 ASN A N 1
ATOM 1590 C CA . ASN A 1 268 ? -67.892 75.750 -1.802 1.00 76.50 336 ASN A CA 1
ATOM 1591 C C . ASN A 1 268 ? -67.893 74.322 -2.301 1.00 65.42 336 ASN A C 1
ATOM 1592 O O . ASN A 1 268 ? -67.795 74.041 -3.502 1.00 58.08 336 ASN A O 1
ATOM 1597 N N . ASP A 1 269 ? -68.010 73.422 -1.331 1.00 64.49 337 ASP A N 1
ATOM 1598 C CA . ASP A 1 269 ? -68.038 71.993 -1.554 1.00 63.72 337 ASP A CA 1
ATOM 1599 C C . ASP A 1 269 ? -66.929 71.596 -2.520 1.00 60.24 337 ASP A C 1
ATOM 1600 O O . ASP A 1 269 ? -67.156 71.239 -3.671 1.00 63.05 337 ASP A O 1
ATOM 1605 N N . TYR A 1 270 ? -65.710 71.781 -2.030 1.00 55.16 338 TYR A N 1
ATOM 1606 C CA . TYR A 1 270 ? -64.526 71.254 -2.691 1.00 54.07 338 TYR A CA 1
ATOM 1607 C C . TYR A 1 270 ? -64.435 71.776 -4.122 1.00 53.79 338 TYR A C 1
ATOM 1608 O O . TYR A 1 270 ? -64.121 71.038 -5.055 1.00 51.69 338 TYR A O 1
ATOM 1617 N N . GLN A 1 271 ? -64.766 73.054 -4.305 1.00 53.54 339 GLN A N 1
ATOM 1618 C CA . GLN A 1 271 ? -64.794 73.602 -5.653 1.00 56.95 339 GLN A CA 1
ATOM 1619 C C . GLN A 1 271 ? -63.417 73.612 -6.273 1.00 56.18 339 GLN A C 1
ATOM 1620 O O . GLN A 1 271 ? -63.263 73.331 -7.464 1.00 58.86 339 GLN A O 1
ATOM 1626 N N . GLU A 1 272 ? -62.405 73.971 -5.493 1.00 53.83 340 GLU A N 1
ATOM 1627 C CA . GLU A 1 272 ? -61.063 74.071 -6.050 1.00 56.08 340 GLU A CA 1
ATOM 1628 C C . GLU A 1 272 ? -60.455 72.708 -6.314 1.00 48.76 340 GLU A C 1
ATOM 1629 O O . GLU A 1 272 ? -59.637 72.565 -7.220 1.00 47.68 340 GLU A O 1
ATOM 1635 N N . ILE A 1 273 ? -60.802 71.712 -5.514 1.00 42.46 341 ILE A N 1
ATOM 1636 C CA . ILE A 1 273 ? -60.494 70.345 -5.902 1.00 43.52 341 ILE A CA 1
ATOM 1637 C C . ILE A 1 273 ? -61.076 70.067 -7.274 1.00 48.23 341 ILE A C 1
ATOM 1638 O O . ILE A 1 273 ? -60.413 69.511 -8.156 1.00 51.76 341 ILE A O 1
ATOM 1643 N N . LYS A 1 274 ? -62.327 70.468 -7.473 1.00 50.51 342 LYS A N 1
ATOM 1644 C CA . LYS A 1 274 ? -63.032 70.153 -8.704 1.00 51.48 342 LYS A CA 1
ATOM 1645 C C . LYS A 1 274 ? -62.430 70.896 -9.885 1.00 47.48 342 LYS A C 1
ATOM 1646 O O . LYS A 1 274 ? -62.236 70.316 -10.956 1.00 46.76 342 LYS A O 1
ATOM 1652 N N . ALA A 1 275 ? -62.131 72.180 -9.701 1.00 45.81 343 ALA A N 1
ATOM 1653 C CA . ALA A 1 275 ? -61.526 72.960 -10.765 1.00 46.94 343 ALA A CA 1
ATOM 1654 C C . ALA A 1 275 ? -60.190 72.362 -11.175 1.00 55.00 343 ALA A C 1
ATOM 1655 O O . ALA A 1 275 ? -59.887 72.251 -12.368 1.00 66.58 343 ALA A O 1
ATOM 1657 N N . PHE A 1 276 ? -59.395 71.943 -10.193 1.00 50.66 344 PHE A N 1
ATOM 1658 C CA . PHE A 1 276 ? -58.093 71.338 -10.458 1.00 48.66 344 PHE A CA 1
ATOM 1659 C C . PHE A 1 276 ? -58.229 70.033 -11.222 1.00 47.97 344 PHE A C 1
ATOM 1660 O O . PHE A 1 276 ? -57.554 69.815 -12.230 1.00 45.67 344 PHE A O 1
ATOM 1668 N N . ALA A 1 277 ? -59.036 69.113 -10.709 1.00 48.89 345 ALA A N 1
ATOM 1669 C CA . ALA A 1 277 ? -59.161 67.833 -11.383 1.00 50.57 345 ALA A CA 1
ATOM 1670 C C . ALA A 1 277 ? -59.614 68.011 -12.823 1.00 54.33 345 ALA A C 1
ATOM 1671 O O . ALA A 1 277 ? -59.231 67.232 -13.700 1.00 58.43 345 ALA A O 1
ATOM 1673 N N . LYS A 1 278 ? -60.360 69.067 -13.113 1.00 52.97 346 LYS A N 1
ATOM 1674 C CA . LYS A 1 278 ? -60.771 69.256 -14.490 1.00 49.57 346 LYS A CA 1
ATOM 1675 C C . LYS A 1 278 ? -59.561 69.551 -15.346 1.00 54.55 346 LYS A C 1
ATOM 1676 O O . LYS A 1 278 ? -59.341 68.899 -16.371 1.00 60.27 346 LYS A O 1
ATOM 1682 N N . LEU A 1 279 ? -58.731 70.497 -14.895 1.00 54.03 347 LEU A N 1
ATOM 1683 C CA . LEU A 1 279 ? -57.511 70.863 -15.609 1.00 51.25 347 LEU A CA 1
ATOM 1684 C C . LEU A 1 279 ? -56.638 69.654 -15.887 1.00 58.16 347 LEU A C 1
ATOM 1685 O O . LEU A 1 279 ? -56.048 69.525 -16.967 1.00 65.84 347 LEU A O 1
ATOM 1690 N N . VAL A 1 280 ? -56.535 68.763 -14.912 1.00 58.87 348 VAL A N 1
ATOM 1691 C CA . VAL A 1 280 ? -55.756 67.551 -15.089 1.00 55.43 348 VAL A CA 1
ATOM 1692 C C . VAL A 1 280 ? -56.368 66.664 -16.165 1.00 58.03 348 VAL A C 1
ATOM 1693 O O . VAL A 1 280 ? -55.655 66.118 -17.016 1.00 59.66 348 VAL A O 1
ATOM 1697 N N . ASN A 1 281 ? -57.698 66.532 -16.170 1.00 55.48 349 ASN A N 1
ATOM 1698 C CA . ASN A 1 281 ? -58.332 65.655 -17.140 1.00 53.00 349 ASN A CA 1
ATOM 1699 C C . ASN A 1 281 ? -58.294 66.256 -18.523 1.00 62.70 349 ASN A C 1
ATOM 1700 O O . ASN A 1 281 ? -58.190 65.528 -19.512 1.00 69.15 349 ASN A O 1
ATOM 1705 N N . ASP A 1 282 ? -58.375 67.574 -18.609 1.00 66.39 350 ASP A N 1
ATOM 1706 C CA . ASP A 1 282 ? -58.211 68.271 -19.871 1.00 71.58 350 ASP A CA 1
ATOM 1707 C C . ASP A 1 282 ? -56.740 68.436 -20.232 1.00 71.35 350 ASP A C 1
ATOM 1708 O O . ASP A 1 282 ? -56.421 69.002 -21.283 1.00 71.29 350 ASP A O 1
ATOM 1713 N N . LYS A 1 283 ? -55.842 67.924 -19.403 1.00 68.29 351 LYS A N 1
ATOM 1714 C CA . LYS A 1 283 ? -54.416 67.963 -19.663 1.00 68.05 351 LYS A CA 1
ATOM 1715 C C . LYS A 1 283 ? -53.880 69.380 -19.838 1.00 65.82 351 LYS A C 1
ATOM 1716 O O . LYS A 1 283 ? -52.858 69.586 -20.494 1.00 64.86 351 LYS A O 1
ATOM 1722 N N . ASP A 1 284 ? -54.517 70.378 -19.235 1.00 63.52 352 ASP A N 1
ATOM 1723 C CA . ASP A 1 284 ? -53.948 71.727 -19.306 1.00 66.85 352 ASP A CA 1
ATOM 1724 C C . ASP A 1 284 ? -53.075 71.946 -18.077 1.00 60.42 352 ASP A C 1
ATOM 1725 O O . ASP A 1 284 ? -53.502 72.445 -17.044 1.00 55.90 352 ASP A O 1
ATOM 1730 N N . TYR A 1 285 ? -51.823 71.562 -18.225 1.00 56.25 353 TYR A N 1
ATOM 1731 C CA . TYR A 1 285 ? -50.901 71.649 -17.118 1.00 54.38 353 TYR A CA 1
ATOM 1732 C C . TYR A 1 285 ? -50.435 73.066 -16.896 1.00 63.96 353 TYR A C 1
ATOM 1733 O O . TYR A 1 285 ? -49.914 73.376 -15.825 1.00 77.19 353 TYR A O 1
ATOM 1742 N N . HIS A 1 286 ? -50.665 73.938 -17.866 1.00 61.50 354 HIS A N 1
ATOM 1743 C CA . HIS A 1 286 ? -50.189 75.307 -17.761 1.00 66.13 354 HIS A CA 1
ATOM 1744 C C . HIS A 1 286 ? -50.873 76.076 -16.624 1.00 56.39 354 HIS A C 1
ATOM 1745 O O . HIS A 1 286 ? -50.208 76.708 -15.795 1.00 53.42 354 HIS A O 1
ATOM 1752 N N . SER A 1 287 ? -52.204 76.027 -16.561 1.00 54.31 355 SER A N 1
ATOM 1753 C CA . SER A 1 287 ? -52.898 76.813 -15.549 1.00 62.97 355 SER A CA 1
ATOM 1754 C C . SER A 1 287 ? -52.560 76.326 -14.155 1.00 67.81 355 SER A C 1
ATOM 1755 O O . SER A 1 287 ? -52.365 77.130 -13.231 1.00 70.70 355 SER A O 1
ATOM 1758 N N . ILE A 1 288 ? -52.455 75.008 -14.001 1.00 65.41 356 ILE A N 1
ATOM 1759 C CA . ILE A 1 288 ? -52.071 74.409 -12.733 1.00 57.57 356 ILE A CA 1
ATOM 1760 C C . ILE A 1 288 ? -50.886 75.149 -12.159 1.00 59.55 356 ILE A C 1
ATOM 1761 O O . ILE A 1 288 ? -50.848 75.490 -10.968 1.00 65.03 356 ILE A O 1
ATOM 1766 N N . ALA A 1 289 ? -49.916 75.441 -13.012 1.00 55.00 357 ALA A N 1
ATOM 1767 C CA . ALA A 1 289 ? -48.733 76.149 -12.564 1.00 55.29 357 ALA A CA 1
ATOM 1768 C C . ALA A 1 289 ? -49.126 77.491 -11.976 1.00 54.81 357 ALA A C 1
ATOM 1769 O O . ALA A 1 289 ? -48.867 77.772 -10.804 1.00 56.36 357 ALA A O 1
ATOM 1771 N N . LYS A 1 290 ? -49.742 78.344 -12.794 1.00 57.01 358 LYS A N 1
ATOM 1772 C CA . LYS A 1 290 ? -50.009 79.703 -12.350 1.00 63.07 358 LYS A CA 1
ATOM 1773 C C . LYS A 1 290 ? -50.939 79.701 -11.148 1.00 61.86 358 LYS A C 1
ATOM 1774 O O . LYS A 1 290 ? -50.739 80.454 -10.184 1.00 62.91 358 LYS A O 1
ATOM 1776 N N . ARG A 1 291 ? -51.923 78.816 -11.160 1.00 57.44 359 ARG A N 1
ATOM 1777 C CA . ARG A 1 291 ? -53.005 78.899 -10.201 1.00 59.03 359 ARG A CA 1
ATOM 1778 C C . ARG A 1 291 ? -52.807 77.989 -9.010 1.00 65.38 359 ARG A C 1
ATOM 1779 O O . ARG A 1 291 ? -52.950 78.422 -7.863 1.00 73.89 359 ARG A O 1
ATOM 1787 N N . TYR A 1 292 ? -52.428 76.749 -9.262 1.00 60.41 360 TYR A N 1
ATOM 1788 C CA . TYR A 1 292 ? -52.495 75.757 -8.209 1.00 52.87 360 TYR A CA 1
ATOM 1789 C C . TYR A 1 292 ? -51.123 75.269 -7.807 1.00 50.75 360 TYR A C 1
ATOM 1790 O O . TYR A 1 292 ? -50.920 74.064 -7.672 1.00 42.27 360 TYR A O 1
ATOM 1799 N N . ASP A 1 293 ? -50.169 76.169 -7.593 1.00 53.49 361 ASP A N 1
ATOM 1800 C CA . ASP A 1 293 ? -48.884 75.637 -7.167 1.00 58.11 361 ASP A CA 1
ATOM 1801 C C . ASP A 1 293 ? -48.960 75.135 -5.736 1.00 55.41 361 ASP A C 1
ATOM 1802 O O . ASP A 1 293 ? -48.217 74.219 -5.357 1.00 53.20 361 ASP A O 1
ATOM 1807 N N . TYR A 1 294 ? -49.856 75.698 -4.931 1.00 50.63 362 TYR A N 1
ATOM 1808 C CA . TYR A 1 294 ? -49.986 75.165 -3.586 1.00 50.36 362 TYR A CA 1
ATOM 1809 C C . TYR A 1 294 ? -50.376 73.694 -3.580 1.00 50.60 362 TYR A C 1
ATOM 1810 O O . TYR A 1 294 ? -50.094 72.992 -2.606 1.00 51.64 362 TYR A O 1
ATOM 1819 N N . ILE A 1 295 ? -50.967 73.193 -4.656 1.00 50.04 363 ILE A N 1
ATOM 1820 C CA . ILE A 1 295 ? -51.273 71.773 -4.681 1.00 41.50 363 ILE A CA 1
ATOM 1821 C C . ILE A 1 295 ? -50.071 70.966 -5.107 1.00 48.09 363 ILE A C 1
ATOM 1822 O O . ILE A 1 295 ? -49.855 69.850 -4.630 1.00 52.66 363 ILE A O 1
ATOM 1827 N N . ARG A 1 296 ? -49.265 71.485 -6.013 1.00 41.53 364 ARG A N 1
ATOM 1828 C CA . ARG A 1 296 ? -48.069 70.739 -6.324 1.00 41.42 364 ARG A CA 1
ATOM 1829 C C . ARG A 1 296 ? -47.272 70.543 -5.058 1.00 45.80 364 ARG A C 1
ATOM 1830 O O . ARG A 1 296 ? -46.867 69.422 -4.732 1.00 47.93 364 ARG A O 1
ATOM 1838 N N . THR A 1 297 ? -47.131 71.623 -4.286 1.00 44.14 365 THR A N 1
ATOM 1839 C CA . THR A 1 297 ? -46.474 71.566 -2.986 1.00 42.97 365 THR A CA 1
ATOM 1840 C C . THR A 1 297 ? -47.033 70.442 -2.144 1.00 44.16 365 THR A C 1
ATOM 1841 O O . THR A 1 297 ? -46.296 69.698 -1.494 1.00 49.48 365 THR A O 1
ATOM 1845 N N . LEU A 1 298 ? -48.348 70.337 -2.103 1.00 45.34 366 LEU A N 1
ATOM 1846 C CA . LEU A 1 298 ? -48.955 69.333 -1.254 1.00 43.20 366 LEU A CA 1
ATOM 1847 C C . LEU A 1 298 ? -48.577 67.940 -1.720 1.00 40.52 366 LEU A C 1
ATOM 1848 O O . LEU A 1 298 ? -48.100 67.125 -0.928 1.00 52.40 366 LEU A O 1
ATOM 1853 N N . LEU A 1 299 ? -48.715 67.671 -3.020 1.00 40.65 367 LEU A N 1
ATOM 1854 C CA . LEU A 1 299 ? -48.328 66.367 -3.545 1.00 41.50 367 LEU A CA 1
ATOM 1855 C C . LEU A 1 299 ? -46.872 66.090 -3.259 1.00 40.47 367 LEU A C 1
ATOM 1856 O O . LEU A 1 299 ? -46.483 64.972 -2.908 1.00 40.34 367 LEU A O 1
ATOM 1861 N N . ASN A 1 300 ? -46.060 67.118 -3.387 1.00 40.53 368 ASN A N 1
ATOM 1862 C CA . ASN A 1 300 ? -44.649 66.976 -3.120 1.00 45.68 368 ASN A CA 1
ATOM 1863 C C . ASN A 1 300 ? -44.410 66.579 -1.672 1.00 51.57 368 ASN A C 1
ATOM 1864 O O . ASN A 1 300 ? -43.737 65.580 -1.398 1.00 54.77 368 ASN A O 1
ATOM 1869 N N . ASP A 1 301 ? -44.977 67.330 -0.729 1.00 46.85 369 ASP A N 1
ATOM 1870 C CA . ASP A 1 301 ? -44.804 66.968 0.666 1.00 44.27 369 ASP A CA 1
ATOM 1871 C C . ASP A 1 301 ? -45.331 65.568 0.961 1.00 44.88 369 ASP A C 1
ATOM 1872 O O . ASP A 1 301 ? -44.905 64.952 1.936 1.00 51.41 369 ASP A O 1
ATOM 1877 N N . TYR A 1 302 ? -46.220 65.027 0.139 1.00 42.65 370 TYR A N 1
ATOM 1878 C CA . TYR A 1 302 ? -46.648 63.657 0.397 1.00 42.85 370 TYR A CA 1
ATOM 1879 C C . TYR A 1 302 ? -45.635 62.642 -0.128 1.00 43.74 370 TYR A C 1
ATOM 1880 O O . TYR A 1 302 ? -45.201 61.763 0.616 1.00 44.41 370 TYR A O 1
ATOM 1889 N N . ALA A 1 303 ? -45.223 62.770 -1.395 1.00 45.60 371 ALA A N 1
ATOM 1890 C CA . ALA A 1 303 ? -44.265 61.832 -1.987 1.00 40.04 371 ALA A CA 1
ATOM 1891 C C . ALA A 1 303 ? -42.955 61.797 -1.220 1.00 46.00 371 ALA A C 1
ATOM 1892 O O . ALA A 1 303 ? -42.319 60.741 -1.108 1.00 50.42 371 ALA A O 1
ATOM 1894 N N . ALA A 1 304 ? -42.505 62.954 -0.737 1.00 41.49 372 ALA A N 1
ATOM 1895 C CA . ALA A 1 304 ? -41.282 63.055 0.032 1.00 39.73 372 ALA A CA 1
ATOM 1896 C C . ALA A 1 304 ? -41.390 62.436 1.412 1.00 54.70 372 ALA A C 1
ATOM 1897 O O . ALA A 1 304 ? -40.359 62.192 2.038 1.00 62.84 372 ALA A O 1
ATOM 1899 N N . GLY A 1 305 ? -42.595 62.149 1.889 1.00 50.76 373 GLY A N 1
ATOM 1900 C CA . GLY A 1 305 ? -42.787 61.576 3.208 1.00 52.21 373 GLY A CA 1
ATOM 1901 C C . GLY A 1 305 ? -42.894 62.567 4.342 1.00 56.30 373 GLY A C 1
ATOM 1902 O O . GLY A 1 305 ? -42.799 62.163 5.506 1.00 65.35 373 GLY A O 1
ATOM 1903 N N . ASN A 1 306 ? -43.102 63.849 4.041 1.00 49.56 374 ASN A N 1
ATOM 1904 C CA . ASN A 1 306 ? -43.172 64.875 5.073 1.00 44.20 374 ASN A CA 1
ATOM 1905 C C . ASN A 1 306 ? -44.524 64.950 5.773 1.00 48.80 374 ASN A C 1
ATOM 1906 O O . ASN A 1 306 ? -44.587 65.349 6.938 1.00 58.95 374 ASN A O 1
ATOM 1911 N N . ILE A 1 307 ? -45.614 64.614 5.097 1.00 44.88 375 ILE A N 1
ATOM 1912 C CA . ILE A 1 307 ? -46.930 64.841 5.680 1.00 47.98 375 ILE A CA 1
ATOM 1913 C C . ILE A 1 307 ? -47.721 63.557 5.660 1.00 60.04 375 ILE A C 1
ATOM 1914 O O . ILE A 1 307 ? -48.940 63.573 5.860 1.00 66.28 375 ILE A O 1
ATOM 1919 N N . GLU A 1 308 ? -47.039 62.440 5.414 1.00 65.80 376 GLU A N 1
ATOM 1920 C CA . GLU A 1 308 ? -47.733 61.167 5.310 1.00 68.79 376 GLU A CA 1
ATOM 1921 C C . GLU A 1 308 ? -48.477 60.812 6.600 1.00 78.30 376 GLU A C 1
ATOM 1922 O O . GLU A 1 308 ? -49.248 59.851 6.598 1.00 82.75 376 GLU A O 1
ATOM 1924 N N . GLU A 1 309 ? -48.307 61.577 7.684 1.00 81.57 377 GLU A N 1
ATOM 1925 C CA . GLU A 1 309 ? -48.976 61.288 8.949 1.00 84.11 377 GLU A CA 1
ATOM 1926 C C . GLU A 1 309 ? -50.164 62.207 9.262 1.00 82.66 377 GLU A C 1
ATOM 1927 O O . GLU A 1 309 ? -50.756 62.065 10.335 1.00 82.27 377 GLU A O 1
ATOM 1929 N N . ASN A 1 310 ? -50.529 63.150 8.381 1.00 77.86 378 ASN A N 1
ATOM 1930 C CA . ASN A 1 310 ? -51.682 64.026 8.609 1.00 62.61 378 ASN A CA 1
ATOM 1931 C C . ASN A 1 310 ? -52.865 63.460 7.825 1.00 61.25 378 ASN A C 1
ATOM 1932 O O . ASN A 1 310 ? -52.861 63.453 6.588 1.00 64.26 378 ASN A O 1
ATOM 1937 N N . ALA A 1 311 ? -53.886 63.007 8.544 1.00 53.27 379 ALA A N 1
ATOM 1938 C CA . ALA A 1 311 ? -54.920 62.193 7.925 1.00 46.99 379 ALA A CA 1
ATOM 1939 C C . ALA A 1 311 ? -55.936 63.033 7.165 1.00 47.67 379 ALA A C 1
ATOM 1940 O O . ALA A 1 311 ? -56.568 62.546 6.216 1.00 51.76 379 ALA A O 1
ATOM 1942 N N . VAL A 1 312 ? -56.148 64.265 7.607 1.00 42.19 380 VAL A N 1
ATOM 1943 C CA . VAL A 1 312 ? -56.939 65.197 6.829 1.00 40.71 380 VAL A CA 1
ATOM 1944 C C . VAL A 1 312 ? -56.362 65.329 5.441 1.00 54.36 380 VAL A C 1
ATOM 1945 O O . VAL A 1 312 ? -57.063 65.197 4.431 1.00 55.32 380 VAL A O 1
ATOM 1949 N N . LEU A 1 313 ? -55.064 65.590 5.379 1.00 40.48 381 LEU A N 1
ATOM 1950 C CA . LEU A 1 313 ? -54.420 65.786 4.100 1.00 40.45 381 LEU A CA 1
ATOM 1951 C C . LEU A 1 313 ? -54.513 64.543 3.251 1.00 60.44 381 LEU A C 1
ATOM 1952 O O . LEU A 1 313 ? -54.689 64.632 2.034 1.00 59.45 381 LEU A O 1
ATOM 1957 N N . THR A 1 314 ? -54.467 63.376 3.874 1.00 40.36 382 THR A N 1
ATOM 1958 C CA . THR A 1 314 ? -54.635 62.166 3.092 1.00 40.40 382 THR A CA 1
ATOM 1959 C C . THR A 1 314 ? -56.036 62.100 2.510 1.00 50.30 382 THR A C 1
ATOM 1960 O O . THR A 1 314 ? -56.230 61.697 1.359 1.00 50.45 382 THR A O 1
ATOM 1964 N N . THR A 1 315 ? -57.033 62.512 3.284 1.00 52.92 383 THR A N 1
ATOM 1965 C CA . THR A 1 315 ? -58.388 62.497 2.758 1.00 50.44 383 THR A CA 1
ATOM 1966 C C . THR A 1 315 ? -58.525 63.484 1.618 1.00 44.33 383 THR A C 1
ATOM 1967 O O . THR A 1 315 ? -59.086 63.160 0.571 1.00 45.27 383 THR A O 1
ATOM 1971 N N . ILE A 1 316 ? -58.030 64.700 1.817 1.00 40.98 384 ILE A N 1
ATOM 1972 C CA . ILE A 1 316 ? -57.990 65.677 0.739 1.00 41.07 384 ILE A CA 1
ATOM 1973 C C . ILE A 1 316 ? -57.424 65.036 -0.507 1.00 41.03 384 ILE A C 1
ATOM 1974 O O . ILE A 1 316 ? -58.008 65.097 -1.589 1.00 53.89 384 ILE A O 1
ATOM 1979 N N . ILE A 1 317 ? -56.296 64.361 -0.357 1.00 40.85 385 ILE A N 1
ATOM 1980 C CA . ILE A 1 317 ? -55.633 63.772 -1.510 1.00 40.83 385 ILE A CA 1
ATOM 1981 C C . ILE A 1 317 ? -56.469 62.651 -2.099 1.00 40.94 385 ILE A C 1
ATOM 1982 O O . ILE A 1 317 ? -56.507 62.470 -3.315 1.00 50.84 385 ILE A O 1
ATOM 1987 N N . SER A 1 318 ? -57.166 61.888 -1.253 1.00 43.71 386 SER A N 1
ATOM 1988 C CA . SER A 1 318 ? -58.066 60.856 -1.763 1.00 42.99 386 SER A CA 1
ATOM 1989 C C . SER A 1 318 ? -59.146 61.464 -2.643 1.00 41.30 386 SER A C 1
ATOM 1990 O O . SER A 1 318 ? -59.425 60.964 -3.740 1.00 41.41 386 SER A O 1
ATOM 1993 N N . LYS A 1 319 ? -59.722 62.584 -2.196 1.00 41.36 387 LYS A N 1
ATOM 1994 C CA . LYS A 1 319 ? -60.770 63.265 -2.947 1.00 41.56 387 LYS A CA 1
ATOM 1995 C C . LYS A 1 319 ? -60.263 63.730 -4.298 1.00 44.98 387 LYS A C 1
ATOM 1996 O O . LYS A 1 319 ? -60.955 63.614 -5.314 1.00 53.59 387 LYS A O 1
ATOM 2002 N N . ILE A 1 320 ? -59.050 64.253 -4.329 1.00 41.46 388 ILE A N 1
ATOM 2003 C CA . ILE A 1 320 ? -58.466 64.711 -5.580 1.00 43.51 388 ILE A CA 1
ATOM 2004 C C . ILE A 1 320 ? -58.267 63.557 -6.550 1.00 45.65 388 ILE A C 1
ATOM 2005 O O . ILE A 1 320 ? -58.631 63.644 -7.722 1.00 51.54 388 ILE A O 1
ATOM 2010 N N . PHE A 1 321 ? -57.662 62.470 -6.094 1.00 41.41 389 PHE A N 1
ATOM 2011 C CA . PHE A 1 321 ? -57.508 61.337 -6.985 1.00 41.47 389 PHE A CA 1
ATOM 2012 C C . PHE A 1 321 ? -58.858 60.838 -7.431 1.00 41.66 389 PHE A C 1
ATOM 2013 O O . PHE A 1 321 ? -59.036 60.456 -8.587 1.00 47.18 389 PHE A O 1
ATOM 2021 N N . ARG A 1 322 ? -59.835 60.865 -6.528 1.00 47.49 390 ARG A N 1
ATOM 2022 C CA . ARG A 1 322 ? -61.165 60.391 -6.879 1.00 47.00 390 ARG A CA 1
ATOM 2023 C C . ARG A 1 322 ? -61.750 61.228 -8.000 1.00 48.85 390 ARG A C 1
ATOM 2024 O O . ARG A 1 322 ? -62.551 60.737 -8.788 1.00 58.95 390 ARG A O 1
ATOM 2032 N N . HIS A 1 323 ? -61.335 62.471 -8.118 1.00 47.73 391 HIS A N 1
ATOM 2033 C CA . HIS A 1 323 ? -61.839 63.330 -9.168 1.00 42.19 391 HIS A CA 1
AT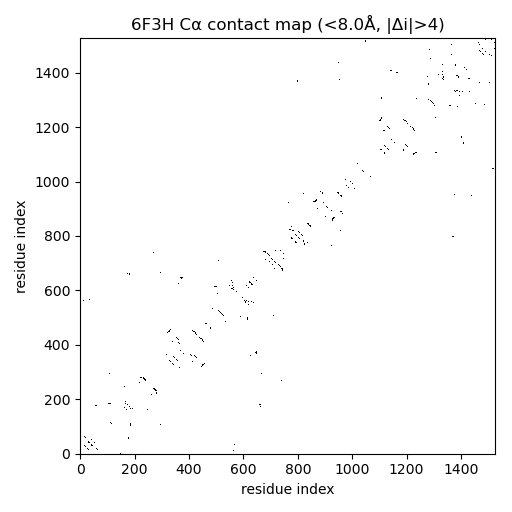OM 2034 C C . HIS A 1 323 ? -61.022 63.293 -10.446 1.00 52.11 391 HIS A C 1
ATOM 2035 O O . HIS A 1 323 ? -61.295 64.095 -11.340 1.00 56.60 391 HIS A O 1
ATOM 2042 N N . ILE A 1 324 ? -59.987 62.462 -10.543 1.00 52.25 392 ILE A N 1
ATOM 2043 C CA . ILE A 1 324 ? -59.132 62.420 -11.727 1.00 48.93 392 ILE A CA 1
ATOM 2044 C C . ILE A 1 324 ? -59.250 61.054 -12.386 1.00 53.76 392 ILE A C 1
ATOM 2045 O O . ILE A 1 324 ? -59.060 60.030 -11.725 1.00 59.44 392 ILE A O 1
ATOM 2050 N N . ASP A 1 325 ? -59.496 61.040 -13.697 1.00 58.19 393 ASP A N 1
ATOM 2051 C CA . ASP A 1 325 ? -59.909 59.809 -14.369 1.00 72.76 393 ASP A CA 1
ATOM 2052 C C . ASP A 1 325 ? -58.893 58.701 -14.198 1.00 77.71 393 ASP A C 1
ATOM 2053 O O . ASP A 1 325 ? -59.214 57.610 -13.718 1.00 73.10 393 ASP A O 1
ATOM 2066 N N . TYR A 1 327 ? -56.430 58.220 -12.255 1.00 83.07 395 TYR A N 1
ATOM 2067 C CA . TYR A 1 327 ? -56.016 57.866 -10.911 1.00 75.09 395 TYR A CA 1
ATOM 2068 C C . TYR A 1 327 ? -57.177 57.517 -10.021 1.00 75.11 395 TYR A C 1
ATOM 2069 O O . TYR A 1 327 ? -56.986 57.364 -8.817 1.00 79.65 395 TYR A O 1
ATOM 2078 N N . ARG A 1 328 ? -58.372 57.380 -10.578 1.00 75.38 396 ARG A N 1
ATOM 2079 C CA . ARG A 1 328 ? -59.554 57.513 -9.743 1.00 79.89 396 ARG A CA 1
ATOM 2080 C C . ARG A 1 328 ? -59.730 56.341 -8.784 1.00 86.81 396 ARG A C 1
ATOM 2081 O O . ARG A 1 328 ? -60.076 56.549 -7.614 1.00 98.07 396 ARG A O 1
ATOM 2089 N N . ASP A 1 329 ? -59.470 55.116 -9.231 1.00 82.67 397 ASP A N 1
ATOM 2090 C CA . ASP A 1 329 ? -59.817 53.933 -8.449 1.00 83.23 397 ASP A CA 1
ATOM 2091 C C . ASP A 1 329 ? -58.668 53.371 -7.613 1.00 85.13 397 ASP A C 1
ATOM 2092 O O . ASP A 1 329 ? -58.841 52.309 -7.007 1.00 89.63 397 ASP A O 1
ATOM 2094 N N . GLN A 1 330 ? -57.510 54.035 -7.572 1.00 80.53 398 GLN A N 1
ATOM 2095 C CA . GLN A 1 330 ? -56.258 53.435 -7.122 1.00 70.14 398 GLN A CA 1
ATOM 2096 C C . GLN A 1 330 ? -55.848 53.887 -5.724 1.00 71.56 398 GLN A C 1
ATOM 2097 O O . GLN A 1 330 ? -56.108 55.023 -5.319 1.00 72.05 398 GLN A O 1
ATOM 2103 N N . ASP A 1 331 ? -55.157 52.994 -5.004 1.00 73.17 399 ASP A N 1
ATOM 2104 C CA . ASP A 1 331 ? -54.795 53.280 -3.622 1.00 70.37 399 ASP A CA 1
ATOM 2105 C C . ASP A 1 331 ? -53.855 54.472 -3.562 1.00 64.37 399 ASP A C 1
ATOM 2106 O O . ASP A 1 331 ? -52.956 54.636 -4.392 1.00 66.31 399 ASP A O 1
ATOM 2108 N N . VAL A 1 332 ? -54.072 55.310 -2.560 1.00 61.55 400 VAL A N 1
ATOM 2109 C CA . VAL A 1 332 ? -53.361 56.574 -2.449 1.00 54.55 400 VAL A CA 1
ATOM 2110 C C . VAL A 1 332 ? -52.010 56.281 -1.837 1.00 54.13 400 VAL A C 1
ATOM 2111 O O . VAL A 1 332 ? -51.916 56.027 -0.632 1.00 58.18 400 VAL A O 1
ATOM 2115 N N . THR A 1 333 ? -50.966 56.359 -2.662 1.00 51.84 401 THR A N 1
ATOM 2116 C CA . THR A 1 333 ? -49.605 55.988 -2.308 1.00 43.47 401 THR A CA 1
ATOM 2117 C C . THR A 1 333 ? -48.682 57.098 -2.759 1.00 44.23 401 THR A C 1
ATOM 2118 O O . THR A 1 333 ? -48.970 57.811 -3.715 1.00 53.75 401 THR A O 1
ATOM 2122 N N . ARG A 1 334 ? -47.536 57.201 -2.103 1.00 40.30 402 ARG A N 1
ATOM 2123 C CA . ARG A 1 334 ? -46.595 58.243 -2.478 1.00 40.25 402 ARG A CA 1
ATOM 2124 C C . ARG A 1 334 ? -46.244 58.140 -3.946 1.00 40.42 402 ARG A C 1
ATOM 2125 O O . ARG A 1 334 ? -46.166 59.156 -4.637 1.00 49.77 402 ARG A O 1
ATOM 2133 N N . SER A 1 335 ? -46.022 56.914 -4.433 1.00 40.55 403 SER A N 1
ATOM 2134 C CA . SER A 1 335 ? -45.763 56.690 -5.854 1.00 43.83 403 SER A CA 1
ATOM 2135 C C . SER A 1 335 ? -46.818 57.345 -6.698 1.00 44.43 403 SER A C 1
ATOM 2136 O O . SER A 1 335 ? -46.537 57.877 -7.779 1.00 46.19 403 SER A O 1
ATOM 2139 N N . LEU A 1 336 ? -48.046 57.294 -6.220 1.00 42.03 404 LEU A N 1
ATOM 2140 C CA . LEU A 1 336 ? -49.137 57.820 -7.001 1.00 43.36 404 LEU A CA 1
ATOM 2141 C C . LEU A 1 336 ? -49.110 59.338 -6.970 1.00 43.14 404 LEU A C 1
ATOM 2142 O O . LEU A 1 336 ? -49.302 59.985 -8.000 1.00 41.50 404 LEU A O 1
ATOM 2147 N N . CYS A 1 337 ? -48.767 59.922 -5.823 1.00 40.72 405 CYS A N 1
ATOM 2148 C CA . CYS A 1 337 ? -48.542 61.359 -5.786 1.00 40.70 405 CYS A CA 1
ATOM 2149 C C . CYS A 1 337 ? -47.356 61.744 -6.637 1.00 51.38 405 CYS A C 1
ATOM 2150 O O . CYS A 1 337 ? -47.350 62.811 -7.257 1.00 52.91 405 CYS A O 1
ATOM 2153 N N . GLY A 1 338 ? -46.341 60.880 -6.679 1.00 53.08 406 GLY A N 1
ATOM 2154 C CA . GLY A 1 338 ? -45.196 61.140 -7.529 1.00 46.04 406 GLY A CA 1
ATOM 2155 C C . GLY A 1 338 ? -45.572 61.145 -8.993 1.00 45.50 406 GLY A C 1
ATOM 2156 O O . GLY A 1 338 ? -45.261 62.093 -9.712 1.00 45.21 406 GLY A O 1
ATOM 2157 N N . LYS A 1 339 ? -46.269 60.096 -9.444 1.00 47.16 407 LYS A N 1
ATOM 2158 C CA . LYS A 1 339 ? -46.706 60.039 -10.835 1.00 48.82 407 LYS A CA 1
ATOM 2159 C C . LYS A 1 339 ? -47.468 61.286 -11.217 1.00 46.78 407 LYS A C 1
ATOM 2160 O O . LYS A 1 339 ? -47.196 61.905 -12.249 1.00 48.57 407 LYS A O 1
ATOM 2166 N N . LEU A 1 340 ? -48.383 61.707 -10.365 1.00 41.39 408 LEU A N 1
ATOM 2167 C CA . LEU A 1 340 ? -49.171 62.870 -10.713 1.00 41.49 408 LEU A CA 1
ATOM 2168 C C . LEU A 1 340 ? -48.311 64.109 -10.721 1.00 41.52 408 LEU A C 1
ATOM 2169 O O . LEU A 1 340 ? -48.308 64.875 -11.681 1.00 41.73 408 LEU A O 1
ATOM 2174 N N . LEU A 1 341 ? -47.576 64.315 -9.645 1.00 43.94 409 LEU A N 1
ATOM 2175 C CA . LEU A 1 341 ? -46.736 65.489 -9.534 1.00 41.38 409 LEU A CA 1
ATOM 2176 C C . LEU A 1 341 ? -45.775 65.562 -10.704 1.00 46.70 409 LEU A C 1
ATOM 2177 O O . LEU A 1 341 ? -45.559 66.632 -11.279 1.00 52.45 409 LEU A O 1
ATOM 2182 N N . VAL A 1 342 ? -45.212 64.423 -11.088 1.00 43.70 410 VAL A N 1
ATOM 2183 C CA . VAL A 1 342 ? -44.384 64.387 -12.282 1.00 44.81 410 VAL A CA 1
ATOM 2184 C C . VAL A 1 342 ? -45.193 64.850 -13.477 1.00 47.86 410 VAL A C 1
ATOM 2185 O O . VAL A 1 342 ? -44.721 65.616 -14.319 1.00 50.75 410 VAL A O 1
ATOM 2189 N N . GLU A 1 343 ? -46.438 64.431 -13.539 1.00 51.54 411 GLU A N 1
ATOM 2190 C CA . GLU A 1 343 ? -47.236 64.696 -14.716 1.00 51.84 411 GLU A CA 1
ATOM 2191 C C . GLU A 1 343 ? -47.572 66.170 -14.854 1.00 51.97 411 GLU A C 1
ATOM 2192 O O . GLU A 1 343 ? -47.828 66.646 -15.959 1.00 54.63 411 GLU A O 1
ATOM 2198 N N . ILE A 1 344 ? -47.594 66.904 -13.755 1.00 54.70 412 ILE A N 1
ATOM 2199 C CA . ILE A 1 344 ? -48.022 68.291 -13.768 1.00 53.02 412 ILE A CA 1
ATOM 2200 C C . ILE A 1 344 ? -46.864 69.248 -13.504 1.00 56.75 412 ILE A C 1
ATOM 2201 O O . ILE A 1 344 ? -47.098 70.396 -13.137 1.00 53.22 412 ILE A O 1
ATOM 2206 N N . SER A 1 345 ? -45.630 68.816 -13.736 1.00 62.98 413 SER A N 1
ATOM 2207 C CA . SER A 1 345 ? -44.420 69.595 -13.511 1.00 65.64 413 SER A CA 1
ATOM 2208 C C . SER A 1 345 ? -43.538 69.510 -14.748 1.00 68.48 413 SER A C 1
ATOM 2209 O O . SER A 1 345 ? -43.663 68.571 -15.544 1.00 70.58 413 SER A O 1
ATOM 2212 N N . PRO A 1 346 ? -42.653 70.488 -14.963 1.00 65.13 414 PRO A N 1
ATOM 2213 C CA . PRO A 1 346 ? -41.993 70.572 -16.267 1.00 58.47 414 PRO A CA 1
ATOM 2214 C C . PRO A 1 346 ? -41.041 69.406 -16.437 1.00 60.62 414 PRO A C 1
ATOM 2215 O O . PRO A 1 346 ? -40.456 68.913 -15.469 1.00 63.75 414 PRO A O 1
ATOM 2219 N N . GLN A 1 347 ? -40.927 68.952 -17.690 1.00 58.16 415 GLN A N 1
ATOM 2220 C CA . GLN A 1 347 ? -40.195 67.743 -18.057 1.00 51.41 415 GLN A CA 1
ATOM 2221 C C . GLN A 1 347 ? -38.833 67.668 -17.379 1.00 51.38 415 GLN A C 1
ATOM 2222 O O . GLN A 1 347 ? -37.949 68.484 -17.631 1.00 50.36 415 GLN A O 1
ATOM 2224 N N . SER A 1 348 ? -38.717 66.779 -16.413 1.00 61.00 416 SER A N 1
ATOM 2225 C CA . SER A 1 348 ? -37.469 66.423 -15.768 1.00 70.23 416 SER A CA 1
ATOM 2226 C C . SER A 1 348 ? -36.926 65.168 -16.433 1.00 81.07 416 SER A C 1
ATOM 2227 O O . SER A 1 348 ? -37.584 64.551 -17.273 1.00 77.22 416 SER A O 1
ATOM 2230 N N . ASN A 1 349 ? -35.706 64.792 -16.045 1.00 95.80 417 ASN A N 1
ATOM 2231 C CA . ASN A 1 349 ? -35.106 63.523 -16.443 1.00 100.15 417 ASN A CA 1
ATOM 2232 C C . ASN A 1 349 ? -35.244 62.459 -15.362 1.00 103.86 417 ASN A C 1
ATOM 2233 O O . ASN A 1 349 ? -35.517 61.295 -15.671 1.00 102.21 417 ASN A O 1
ATOM 2235 N N . SER A 1 350 ? -35.068 62.840 -14.099 1.00 100.37 418 SER A N 1
ATOM 2236 C CA . SER A 1 350 ? -35.343 61.983 -12.956 1.00 95.40 418 SER A CA 1
ATOM 2237 C C . SER A 1 350 ? -36.009 62.817 -11.877 1.00 85.65 418 SER A C 1
ATOM 2238 O O . SER A 1 350 ? -35.904 64.048 -11.839 1.00 85.93 418 SER A O 1
ATOM 2241 N N . SER A 1 351 ? -36.733 62.146 -11.013 1.00 73.63 419 SER A N 1
ATOM 2242 C CA . SER A 1 351 ? -37.281 62.889 -9.905 1.00 64.92 419 SER A CA 1
ATOM 2243 C C . SER A 1 351 ? -37.284 61.943 -8.727 1.00 65.97 419 SER A C 1
ATOM 2244 O O . SER A 1 351 ? -38.173 61.101 -8.598 1.00 76.51 419 SER A O 1
ATOM 2247 N N . ASN A 1 352 ? -36.271 62.059 -7.909 1.00 56.86 420 ASN A N 1
ATOM 2248 C CA . ASN A 1 352 ? -36.329 61.393 -6.636 1.00 52.49 420 ASN A CA 1
ATOM 2249 C C . ASN A 1 352 ? -36.884 62.421 -5.676 1.00 46.98 420 ASN A C 1
ATOM 2250 O O . ASN A 1 352 ? -36.237 63.426 -5.377 1.00 45.90 420 ASN A O 1
ATOM 2255 N N . PHE A 1 353 ? -38.068 62.151 -5.182 1.00 43.21 421 PHE A N 1
ATOM 2256 C CA . PHE A 1 353 ? -38.746 63.087 -4.313 1.00 46.84 421 PHE A CA 1
ATOM 2257 C C . PHE A 1 353 ? -38.382 62.905 -2.857 1.00 47.50 421 PHE A C 1
ATOM 2258 O O . PHE A 1 353 ? -38.603 63.819 -2.064 1.00 44.42 421 PHE A O 1
ATOM 2266 N N . ILE A 1 354 ? -37.873 61.732 -2.491 1.00 47.93 422 ILE A N 1
ATOM 2267 C CA . ILE A 1 354 ? -37.330 61.500 -1.164 1.00 43.61 422 ILE A CA 1
ATOM 2268 C C . ILE A 1 354 ? -36.374 62.613 -0.804 1.00 42.67 422 ILE A C 1
ATOM 2269 O O . ILE A 1 354 ? -36.214 62.971 0.370 1.00 46.63 422 ILE A O 1
ATOM 2274 N N . LEU A 1 355 ? -35.738 63.195 -1.807 1.00 40.06 423 LEU A N 1
ATOM 2275 C CA . LEU A 1 355 ? -34.802 64.268 -1.554 1.00 45.59 423 LEU A CA 1
ATOM 2276 C C . LEU A 1 355 ? -35.485 65.482 -0.964 1.00 46.13 423 LEU A C 1
ATOM 2277 O O . LEU A 1 355 ? -34.818 66.337 -0.384 1.00 53.63 423 LEU A O 1
ATOM 2282 N N . GLY A 1 356 ? -36.790 65.579 -1.094 1.00 45.28 424 GLY A N 1
ATOM 2283 C CA . GLY A 1 356 ? -37.528 66.638 -0.453 1.00 45.86 424 GLY A CA 1
ATOM 2284 C C . GLY A 1 356 ? -37.785 66.446 1.022 1.00 49.25 424 GLY A C 1
ATOM 2285 O O . GLY A 1 356 ? -38.385 67.319 1.653 1.00 47.38 424 GLY A O 1
ATOM 2286 N N . ASN A 1 357 ? -37.377 65.321 1.598 1.00 49.80 425 ASN A N 1
ATOM 2287 C CA . ASN A 1 357 ? -37.798 65.016 2.950 1.00 46.10 425 ASN A CA 1
ATOM 2288 C C . ASN A 1 357 ? -37.108 65.950 3.945 1.00 47.90 425 ASN A C 1
ATOM 2289 O O . ASN A 1 357 ? -35.899 66.200 3.858 1.00 49.62 425 ASN A O 1
ATOM 2294 N N . TRP A 1 358 ? -37.888 66.436 4.920 1.00 44.80 426 TRP A N 1
ATOM 2295 C CA . TRP A 1 358 ? -37.394 67.466 5.828 1.00 43.36 426 TRP A CA 1
ATOM 2296 C C . TRP A 1 358 ? -36.387 66.905 6.809 1.00 48.42 426 TRP A C 1
ATO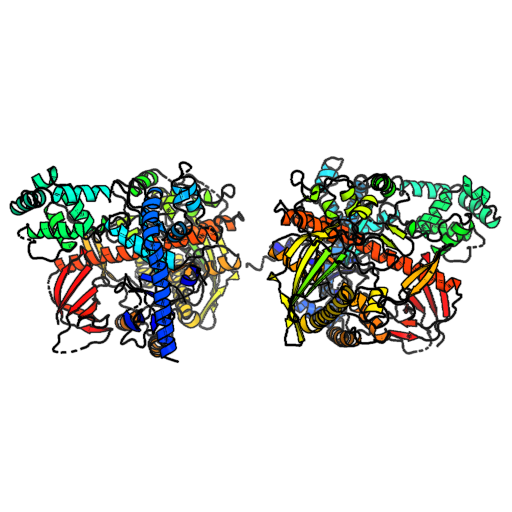M 2297 O O . TRP A 1 358 ? -35.475 67.614 7.238 1.00 55.53 426 TRP A O 1
ATOM 2308 N N . ASP A 1 359 ? -36.537 65.639 7.167 1.00 47.46 427 ASP A N 1
ATOM 2309 C CA . ASP A 1 359 ? -35.664 65.020 8.150 1.00 46.06 427 ASP A CA 1
ATOM 2310 C C . ASP A 1 359 ? -34.346 64.601 7.510 1.00 47.96 427 ASP A C 1
ATOM 2311 O O . ASP A 1 359 ? -33.278 64.757 8.110 1.00 50.11 427 ASP A O 1
ATOM 2316 N N . LEU A 1 360 ? -34.407 64.101 6.273 1.00 50.75 428 LEU A N 1
ATOM 2317 C CA . LEU A 1 360 ? -33.198 63.921 5.487 1.00 45.59 428 LEU A CA 1
ATOM 2318 C C . LEU A 1 360 ? -32.420 65.217 5.439 1.00 57.71 428 LEU A C 1
ATOM 2319 O O . LEU A 1 360 ? -31.194 65.226 5.584 1.00 60.18 428 LEU A O 1
ATOM 2324 N N . ASN A 1 361 ? -33.131 66.329 5.318 1.00 65.34 429 ASN A N 1
ATOM 2325 C CA . ASN A 1 361 ? -32.579 67.639 5.617 1.00 70.74 429 ASN A CA 1
ATOM 2326 C C . ASN A 1 361 ? -31.427 68.019 4.687 1.00 73.91 429 ASN A C 1
ATOM 2327 O O . ASN A 1 361 ? -30.408 68.557 5.119 1.00 81.27 429 ASN A O 1
ATOM 2332 N N . ILE A 1 362 ? -31.614 67.795 3.396 1.00 71.86 430 ILE A N 1
ATOM 2333 C CA . ILE A 1 362 ? -30.723 68.291 2.350 1.00 61.50 430 ILE A CA 1
ATOM 2334 C C . ILE A 1 362 ? -30.980 69.782 2.197 1.00 67.77 430 ILE A C 1
ATOM 2335 O O . ILE A 1 362 ? -32.078 70.249 2.526 1.00 79.17 430 ILE A O 1
ATOM 2340 N N . PRO A 1 363 ? -30.009 70.573 1.764 1.00 70.01 431 PRO A N 1
ATOM 2341 C CA . PRO A 1 363 ? -30.284 71.997 1.521 1.00 78.27 431 PRO A CA 1
ATOM 2342 C C . PRO A 1 363 ? -31.084 72.222 0.238 1.00 83.37 431 PRO A C 1
ATOM 2343 O O . PRO A 1 363 ? -30.804 71.649 -0.816 1.00 79.50 431 PRO A O 1
ATOM 2347 N N . LYS A 1 364 ? -32.087 73.080 0.328 1.00 90.35 432 LYS A N 1
ATOM 2348 C CA . LYS A 1 364 ? -32.936 73.334 -0.820 1.00 100.76 432 LYS A CA 1
ATOM 2349 C C . LYS A 1 364 ? -32.988 74.833 -1.034 1.00 109.86 432 LYS A C 1
ATOM 2350 O O . LYS A 1 364 ? -32.091 75.550 -0.585 1.00 112.75 432 LYS A O 1
ATOM 2352 N N . SER A 1 366 ? -34.097 77.520 0.122 1.00 145.91 434 SER A N 1
ATOM 2353 C CA . SER A 1 366 ? -34.668 78.170 1.296 1.00 144.50 434 SER A CA 1
ATOM 2354 C C . SER A 1 366 ? -34.660 77.237 2.502 1.00 142.10 434 SER A C 1
ATOM 2355 O O . SER A 1 366 ? -34.765 76.018 2.357 1.00 149.64 434 SER A O 1
ATOM 2357 N N . GLY A 1 367 ? -34.540 77.813 3.696 1.00 129.42 435 GLY A N 1
ATOM 2358 C CA . GLY A 1 367 ? -34.554 77.025 4.908 1.00 117.38 435 GLY A CA 1
ATOM 2359 C C . GLY A 1 367 ? -33.488 77.419 5.911 1.00 106.90 435 GLY A C 1
ATOM 2360 O O . GLY A 1 367 ? -33.059 78.575 5.971 1.00 106.13 435 GLY A O 1
ATOM 2361 N N . ILE A 1 368 ? -33.102 76.458 6.744 1.00 96.83 436 ILE A N 1
ATOM 2362 C CA . ILE A 1 368 ? -31.995 76.622 7.676 1.00 88.04 436 ILE A CA 1
ATOM 2363 C C . ILE A 1 368 ? -30.692 76.089 7.099 1.00 88.33 436 ILE A C 1
ATOM 2364 O O . ILE A 1 368 ? -29.647 76.720 7.236 1.00 87.62 436 ILE A O 1
ATOM 2369 N N . SER A 1 369 ? -30.741 74.912 6.469 1.00 87.97 437 SER A N 1
ATOM 2370 C CA . SER A 1 369 ? -29.549 74.359 5.846 1.00 88.82 437 SER A CA 1
ATOM 2371 C C . SER A 1 369 ? -29.120 75.184 4.643 1.00 90.05 437 SER A C 1
ATOM 2372 O O . SER A 1 369 ? -27.936 75.195 4.293 1.00 96.78 437 SER A O 1
ATOM 2375 N N . SER A 1 370 ? -30.055 75.897 4.009 1.00 86.10 438 SER A N 1
ATOM 2376 C CA . SER A 1 370 ? -29.666 76.792 2.927 1.00 85.97 438 SER A CA 1
ATOM 2377 C C . SER A 1 370 ? -28.915 77.998 3.470 1.00 85.51 438 SER A C 1
ATOM 2378 O O . SER A 1 370 ? -28.036 78.546 2.792 1.00 89.15 438 SER A O 1
ATOM 2380 N N . VAL A 1 371 ? -29.221 78.390 4.705 1.00 79.90 439 VAL A N 1
ATOM 2381 C CA . VAL A 1 371 ? -28.460 79.437 5.377 1.00 79.34 439 VAL A CA 1
ATOM 2382 C C . VAL A 1 371 ? -27.041 78.955 5.660 1.00 78.19 439 VAL A C 1
ATOM 2383 O O . VAL A 1 371 ? -26.052 79.663 5.424 1.00 76.93 439 VAL A O 1
ATOM 2387 N N . GLU A 1 372 ? -26.930 77.734 6.179 1.00 76.09 440 GLU A N 1
ATOM 2388 C CA . GLU A 1 372 ? -25.638 77.211 6.593 1.00 66.79 440 GLU A CA 1
ATOM 2389 C C . GLU A 1 372 ? -24.711 77.040 5.406 1.00 63.54 440 GLU A C 1
ATOM 2390 O O . GLU A 1 372 ? -23.540 77.415 5.480 1.00 68.13 440 GLU A O 1
ATOM 2396 N N . GLN A 1 373 ? -25.232 76.569 4.271 1.00 66.79 441 GLN A N 1
ATOM 2397 C CA . GLN A 1 373 ? -24.356 76.358 3.126 1.00 71.76 441 GLN A CA 1
ATOM 2398 C C . GLN A 1 373 ? -23.919 77.676 2.511 1.00 80.23 441 GLN A C 1
ATOM 2399 O O . GLN A 1 373 ? -22.881 77.724 1.848 1.00 85.96 441 GLN A O 1
ATOM 2405 N N . LYS A 1 374 ? -24.663 78.754 2.761 1.00 81.35 442 LYS A N 1
ATOM 2406 C CA . LYS A 1 374 ? -24.155 80.080 2.430 1.00 81.62 442 LYS A CA 1
ATOM 2407 C C . LYS A 1 374 ? -22.902 80.409 3.238 1.00 70.92 442 LYS A C 1
ATOM 2408 O O . LYS A 1 374 ? -22.034 81.145 2.766 1.00 67.75 442 LYS A O 1
ATOM 2414 N N . LEU A 1 375 ? -22.794 79.877 4.450 1.00 66.27 443 LEU A N 1
ATOM 2415 C CA . LEU A 1 375 ? -21.550 79.988 5.203 1.00 67.46 443 LEU A CA 1
ATOM 2416 C C . LEU A 1 375 ? -20.489 79.050 4.649 1.00 69.57 443 LEU A C 1
ATOM 2417 O O . LEU A 1 375 ? -19.338 79.447 4.448 1.00 73.45 443 LEU A O 1
ATOM 2422 N N . TYR A 1 376 ? -20.855 77.786 4.442 1.00 68.20 444 TYR A N 1
ATOM 2423 C CA . TYR A 1 376 ? -19.896 76.782 4.006 1.00 67.07 444 TYR A CA 1
ATOM 2424 C C . TYR A 1 376 ? -19.241 77.162 2.696 1.00 75.00 444 TYR A C 1
ATOM 2425 O O . TYR A 1 376 ? -18.053 76.897 2.485 1.00 80.52 444 TYR A O 1
ATOM 2434 N N . ASP A 1 377 ? -20.004 77.759 1.793 1.00 77.58 445 ASP A N 1
ATOM 2435 C CA . ASP A 1 377 ? -19.445 78.119 0.501 1.00 89.70 445 ASP A CA 1
ATOM 2436 C C . ASP A 1 377 ? -18.360 79.172 0.638 1.00 93.39 445 ASP A C 1
ATOM 2437 O O . ASP A 1 377 ? -17.395 79.170 -0.134 1.00 96.08 445 ASP A O 1
ATOM 2442 N N . THR A 1 378 ? -18.490 80.077 1.603 1.00 92.71 446 THR A N 1
ATOM 2443 C CA . THR A 1 378 ? -17.503 81.131 1.766 1.00 88.76 446 THR A CA 1
ATOM 2444 C C . THR A 1 378 ? -16.624 80.931 2.990 1.00 81.70 446 THR A C 1
ATOM 2445 O O . THR A 1 378 ? -15.863 81.834 3.345 1.00 79.93 446 THR A O 1
ATOM 2449 N N . ALA A 1 379 ? -16.677 79.768 3.623 1.00 81.81 447 ALA A N 1
ATOM 2450 C CA . ALA A 1 379 ? -15.857 79.540 4.799 1.00 82.97 447 ALA A CA 1
ATOM 2451 C C . ALA A 1 379 ? -14.488 79.058 4.359 1.00 83.61 447 ALA A C 1
ATOM 2452 O O . ALA A 1 379 ? -14.351 78.388 3.329 1.00 73.86 447 ALA A O 1
ATOM 2462 N N . PRO A 1 381 ? -10.498 77.836 6.318 1.00 94.84 449 PRO A N 1
ATOM 2463 C CA . PRO A 1 381 ? -9.939 77.392 7.615 1.00 92.72 449 PRO A CA 1
ATOM 2464 C C . PRO A 1 381 ? -8.698 78.162 8.047 1.00 97.08 449 PRO A C 1
ATOM 2465 O O . PRO A 1 381 ? -7.675 77.581 8.402 1.00 93.73 449 PRO A O 1
ATOM 2469 N N . THR A 1 382 ? -8.829 79.480 8.133 1.00 107.65 450 THR A N 1
ATOM 2470 C CA . THR A 1 382 ? -7.678 80.347 8.351 1.00 114.45 450 THR A CA 1
ATOM 2471 C C . THR A 1 382 ? -6.949 80.056 9.660 1.00 117.61 450 THR A C 1
ATOM 2472 O O . THR A 1 382 ? -5.890 80.637 9.913 1.00 120.58 450 THR A O 1
ATOM 2474 N N . ILE A 1 383 ? -7.468 79.138 10.475 1.00 111.49 451 ILE A N 1
ATOM 2475 C CA . ILE A 1 383 ? -6.724 78.697 11.649 1.00 98.33 451 ILE A CA 1
ATOM 2476 C C . ILE A 1 383 ? -5.517 77.911 11.143 1.00 97.95 451 ILE A C 1
ATOM 2477 O O . ILE A 1 383 ? -5.674 76.798 10.635 1.00 99.73 451 ILE A O 1
ATOM 2479 N N . VAL A 1 384 ? -4.320 78.514 11.223 1.00 92.38 452 VAL A N 1
ATOM 2480 C CA . VAL A 1 384 ? -3.066 77.906 10.742 1.00 84.05 452 VAL A CA 1
ATOM 2481 C C . VAL A 1 384 ? -1.901 77.986 11.767 1.00 75.55 452 VAL A C 1
ATOM 2482 O O . VAL A 1 384 ? -1.169 77.003 12.024 1.00 67.60 452 VAL A O 1
ATOM 2484 N N . THR A 1 387 ? 1.570 72.972 14.951 1.00 75.64 455 THR A N 1
ATOM 2485 C CA . THR A 1 387 ? 2.773 73.610 14.426 1.00 80.96 455 THR A CA 1
ATOM 2486 C C . THR A 1 387 ? 4.079 72.921 14.939 1.00 94.06 455 THR A C 1
ATOM 2487 O O . THR A 1 387 ? 5.187 73.390 14.666 1.00 88.07 455 THR A O 1
ATOM 2489 N N . ASP A 1 388 ? 3.930 71.786 15.640 1.00 105.95 456 ASP A N 1
ATOM 2490 C CA . ASP A 1 388 ? 5.037 71.024 16.256 1.00 109.61 456 ASP A CA 1
ATOM 2491 C C . ASP A 1 388 ? 4.895 69.521 15.959 1.00 96.82 456 ASP A C 1
ATOM 2492 O O . ASP A 1 388 ? 4.710 68.675 16.831 1.00 101.58 456 ASP A O 1
ATOM 2497 N N . ARG A 1 389 ? 4.977 69.163 14.691 1.00 78.29 457 ARG A N 1
ATOM 2498 C CA . ARG A 1 389 ? 4.582 67.843 14.232 1.00 72.98 457 ARG A CA 1
ATOM 2499 C C . ARG A 1 389 ? 5.766 67.013 13.756 1.00 70.24 457 ARG A C 1
ATOM 2500 O O . ARG A 1 389 ? 6.635 67.517 13.038 1.00 77.72 457 ARG A O 1
ATOM 2508 N N . TYR A 1 390 ? 5.789 65.733 14.132 1.00 61.17 458 TYR A N 1
ATOM 2509 C CA . TYR A 1 390 ? 6.779 64.797 13.592 1.00 56.39 458 TYR A CA 1
ATOM 2510 C C . TYR A 1 390 ? 6.685 64.673 12.068 1.00 54.07 458 TYR A C 1
ATOM 2511 O O . TYR A 1 390 ? 5.594 64.522 11.523 1.00 59.15 458 TYR A O 1
ATOM 2520 N N . ASP A 1 391 ? 7.824 64.703 11.367 1.00 51.82 459 ASP A N 1
ATOM 2521 C CA . ASP A 1 391 ? 7.820 64.530 9.915 1.00 59.74 459 ASP A CA 1
ATOM 2522 C C . ASP A 1 391 ? 8.344 63.156 9.519 1.00 62.23 459 ASP A C 1
ATOM 2523 O O . ASP A 1 391 ? 9.482 62.800 9.841 1.00 66.91 459 ASP A O 1
ATOM 2528 N N . PHE A 1 392 ? 7.531 62.428 8.751 1.00 58.62 460 PHE A N 1
ATOM 2529 C CA . PHE A 1 392 ? 7.854 61.111 8.227 1.00 52.89 460 PHE A CA 1
ATOM 2530 C C . PHE A 1 392 ? 8.629 61.194 6.921 1.00 55.97 460 PHE A C 1
ATOM 2531 O O . PHE A 1 392 ? 9.056 60.166 6.384 1.00 56.20 460 PHE A O 1
ATOM 2539 N N . GLY A 1 393 ? 8.827 62.400 6.419 1.00 54.80 461 GLY A N 1
ATOM 2540 C CA . GLY A 1 393 ? 9.641 62.592 5.245 1.00 52.40 461 GLY A CA 1
ATOM 2541 C C . GLY A 1 393 ? 9.026 62.015 3.996 1.00 53.81 461 GLY A C 1
ATOM 2542 O O . GLY A 1 393 ? 7.865 62.274 3.656 1.00 56.82 461 GLY A O 1
ATOM 2543 N N . ASP A 1 394 ? 9.825 61.220 3.307 1.00 55.13 462 ASP A N 1
ATOM 2544 C CA . ASP A 1 394 ? 9.484 60.678 2.012 1.00 50.34 462 ASP A CA 1
ATOM 2545 C C . ASP A 1 394 ? 8.964 59.274 2.155 1.00 50.63 462 ASP A C 1
ATOM 2546 O O . ASP A 1 394 ? 8.680 58.615 1.156 1.00 51.27 462 ASP A O 1
ATOM 2559 N N . PRO A 1 396 ? 6.642 56.458 2.152 1.00 58.19 464 PRO A N 1
ATOM 2560 C CA . PRO A 1 396 ? 5.447 56.356 1.306 1.00 56.35 464 PRO A CA 1
ATOM 2561 C C . PRO A 1 396 ? 4.221 55.945 2.092 1.00 55.38 464 PRO A C 1
ATOM 2562 O O . PRO A 1 396 ? 4.251 55.021 2.915 1.00 52.90 464 PRO A O 1
ATOM 2566 N N . VAL A 1 397 ? 3.119 56.619 1.766 1.00 58.72 465 VAL A N 1
ATOM 2567 C CA . VAL A 1 397 ? 1.826 56.461 2.418 1.00 49.83 465 VAL A CA 1
ATOM 2568 C C . VAL A 1 397 ? 0.811 55.997 1.398 1.00 50.21 465 VAL A C 1
ATOM 2569 O O . VAL A 1 397 ? 0.530 56.717 0.434 1.00 56.09 465 VAL A O 1
ATOM 2573 N N . PHE A 1 398 ? 0.174 54.864 1.670 1.00 48.82 466 PHE A N 1
ATOM 2574 C CA . PHE A 1 398 ? -0.800 54.274 0.769 1.00 48.37 466 PHE A CA 1
ATOM 2575 C C . PHE A 1 398 ? -2.233 54.654 1.153 1.00 48.95 466 PHE A C 1
ATOM 2576 O O . PHE A 1 398 ? -2.730 54.246 2.208 1.00 46.18 466 PHE A O 1
ATOM 2584 N N . CYS A 1 399 ? -2.915 55.386 0.265 1.00 54.09 467 CYS A N 1
ATOM 2585 C CA . CYS A 1 399 ? -4.320 55.778 0.420 1.00 54.29 467 CYS A CA 1
ATOM 2586 C C . CYS A 1 399 ? -5.161 54.977 -0.563 1.00 53.24 467 CYS A C 1
ATOM 2587 O O . CYS A 1 399 ? -5.355 55.377 -1.715 1.00 54.39 467 CYS A O 1
ATOM 2590 N N . ILE A 1 400 ? -5.671 53.845 -0.088 1.00 50.64 468 ILE A N 1
ATOM 2591 C CA . ILE A 1 400 ? -6.371 52.878 -0.931 1.00 49.75 468 ILE A CA 1
ATOM 2592 C C . ILE A 1 400 ? -7.853 53.215 -0.876 1.00 55.48 468 ILE A C 1
ATOM 2593 O O . ILE A 1 400 ? -8.567 52.781 0.028 1.00 62.55 468 ILE A O 1
ATOM 2598 N N . ASP A 1 401 ? -8.323 53.988 -1.853 1.00 66.47 469 ASP A N 1
ATOM 2599 C CA . ASP A 1 401 ? -9.714 54.387 -1.948 1.00 78.49 469 ASP A CA 1
ATOM 2600 C C . ASP A 1 401 ? -10.171 54.010 -3.367 1.00 73.50 469 ASP A C 1
ATOM 2601 O O . ASP A 1 401 ? -9.393 53.482 -4.161 1.00 69.72 469 ASP A O 1
ATOM 2606 N N . SER A 1 402 ? -11.454 54.217 -3.645 1.00 74.86 470 SER A N 1
ATOM 2607 C CA . SER A 1 402 ? -11.981 54.041 -4.992 1.00 74.79 470 SER A CA 1
ATOM 2608 C C . SER A 1 402 ? -11.656 55.237 -5.880 1.00 81.09 470 SER A C 1
ATOM 2609 O O . SER A 1 402 ? -11.221 56.298 -5.423 1.00 85.12 470 SER A O 1
ATOM 2612 N N . GLU A 1 403 ? -11.855 55.036 -7.179 1.00 86.85 471 GLU A N 1
ATOM 2613 C CA . GLU A 1 403 ? -11.715 56.130 -8.129 1.00 95.73 471 GLU A CA 1
ATOM 2614 C C . GLU A 1 403 ? -12.716 57.235 -7.825 1.00 89.43 471 GLU A C 1
ATOM 2615 O O . GLU A 1 403 ? -12.396 58.424 -7.938 1.00 91.62 471 GLU A O 1
ATOM 2621 N N . ASP A 1 404 ? -13.932 56.858 -7.441 1.00 81.71 472 ASP A N 1
ATOM 2622 C CA . ASP A 1 404 ? -15.044 57.774 -7.198 1.00 81.03 472 ASP A CA 1
ATOM 2623 C C . ASP A 1 404 ? -15.139 58.257 -5.743 1.00 78.43 472 ASP A C 1
ATOM 2624 O O . ASP A 1 404 ? -16.247 58.377 -5.216 1.00 78.75 472 ASP A O 1
ATOM 2629 N N . ALA A 1 405 ? -14.034 58.589 -5.076 1.00 72.83 473 ALA A N 1
ATOM 2630 C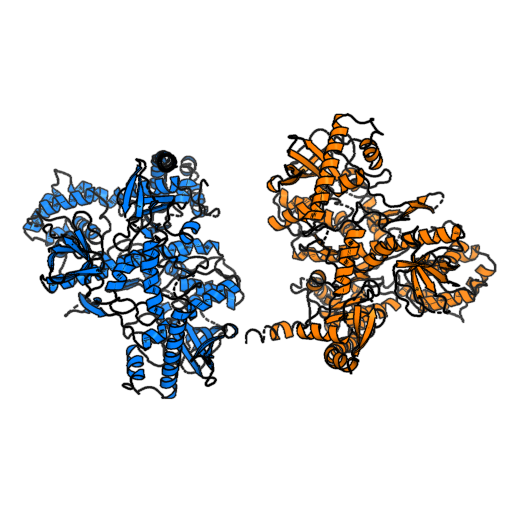 CA . ALA A 1 405 ? -14.028 58.888 -3.649 1.00 59.21 473 ALA A CA 1
ATOM 2631 C C . ALA A 1 405 ? -13.985 60.391 -3.415 1.00 64.80 473 ALA A C 1
ATOM 2632 O O . ALA A 1 405 ? -13.547 61.160 -4.276 1.00 74.86 473 ALA A O 1
ATOM 2634 N N . HIS A 1 406 ? -14.479 60.810 -2.250 1.00 59.19 474 HIS A N 1
ATOM 2635 C CA . HIS A 1 406 ? -14.597 62.224 -1.919 1.00 63.21 474 HIS A CA 1
ATOM 2636 C C . HIS A 1 406 ? -13.603 62.660 -0.854 1.00 65.78 474 HIS A C 1
ATOM 2637 O O . HIS A 1 406 ? -12.775 63.544 -1.087 1.00 71.81 474 HIS A O 1
ATOM 2644 N N . GLU A 1 407 ? -13.670 62.050 0.317 1.00 62.26 475 GLU A N 1
ATOM 2645 C CA . GLU A 1 407 ? -12.804 62.383 1.429 1.00 58.14 475 GLU A CA 1
ATOM 2646 C C . GLU A 1 407 ? -11.830 61.241 1.622 1.00 62.51 475 GLU A C 1
ATOM 2647 O O . GLU A 1 407 ? -12.236 60.079 1.736 1.00 68.01 475 GLU A O 1
ATOM 2653 N N . ILE A 1 408 ? -10.553 61.578 1.665 1.00 57.69 476 ILE A N 1
ATOM 2654 C CA . ILE A 1 408 ? -9.494 60.619 1.934 1.00 53.54 476 ILE A CA 1
ATOM 2655 C C . ILE A 1 408 ? -9.080 60.838 3.379 1.00 51.64 476 ILE A C 1
ATOM 2656 O O . ILE A 1 408 ? -8.401 61.822 3.676 1.00 58.71 476 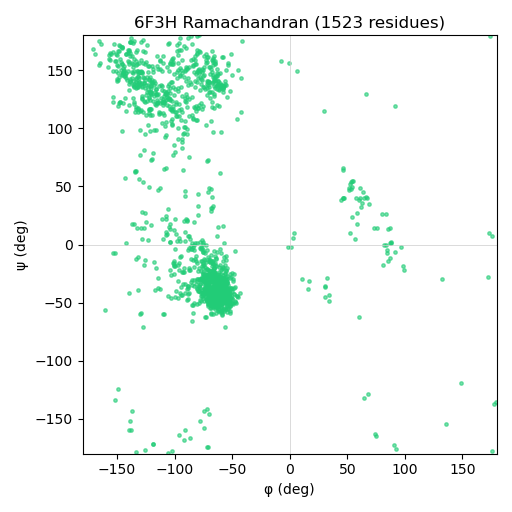ILE A O 1
ATOM 2661 N N . ASN A 1 409 ? -9.462 59.907 4.270 1.00 48.16 477 ASN A N 1
ATOM 2662 C CA . ASN A 1 409 ? -9.253 60.039 5.705 1.00 41.36 477 ASN A CA 1
ATOM 2663 C C . ASN A 1 409 ? -8.059 59.239 6.205 1.00 41.47 477 ASN A C 1
ATOM 2664 O O . ASN A 1 409 ? -7.573 59.499 7.310 1.00 47.59 477 ASN A O 1
ATOM 2669 N N . ASP A 1 410 ? -7.544 58.314 5.398 1.00 50.37 478 ASP A N 1
ATOM 2670 C CA . ASP A 1 410 ? -6.671 57.236 5.848 1.00 55.94 478 ASP A CA 1
ATOM 2671 C C . ASP A 1 410 ? -5.481 56.996 4.923 1.00 55.63 478 ASP A C 1
ATOM 2672 O O . ASP A 1 410 ? -5.615 57.041 3.700 1.00 55.25 478 ASP A O 1
ATOM 2677 N N . GLY A 1 411 ? -4.334 56.676 5.513 1.00 53.09 479 GLY A N 1
ATOM 2678 C CA . GLY A 1 411 ? -3.208 56.134 4.767 1.00 45.28 479 GLY A CA 1
ATOM 2679 C C . GLY A 1 411 ? -2.458 55.134 5.623 1.00 44.19 479 GLY A C 1
ATOM 2680 O O . GLY A 1 411 ? -2.497 55.197 6.850 1.00 47.69 479 GLY A O 1
ATOM 2681 N N . ILE A 1 412 ? -1.756 54.214 4.966 1.00 43.41 480 ILE A N 1
ATOM 2682 C CA . ILE A 1 412 ? -0.978 53.182 5.647 1.00 47.40 480 ILE A CA 1
ATOM 2683 C C . ILE A 1 412 ? 0.488 53.254 5.240 1.00 51.82 480 ILE A C 1
ATOM 2684 O O . ILE A 1 412 ? 0.814 53.432 4.059 1.00 48.60 480 ILE A O 1
ATOM 2689 N N . SER A 1 413 ? 1.370 53.032 6.213 1.00 54.21 481 SER A N 1
ATOM 2690 C CA . SER A 1 413 ? 2.803 52.989 5.985 1.00 50.16 481 SER A CA 1
ATOM 2691 C C . SER A 1 413 ? 3.375 51.858 6.812 1.00 51.38 481 SER A C 1
ATOM 2692 O O . SER A 1 413 ? 2.955 51.650 7.954 1.00 48.02 481 SER A O 1
ATOM 2695 N N . ILE A 1 414 ? 4.298 51.102 6.218 1.00 53.28 482 ILE A N 1
ATOM 2696 C CA . ILE A 1 414 ? 4.958 50.005 6.911 1.00 51.98 482 ILE A CA 1
ATOM 2697 C C . ILE A 1 414 ? 6.465 50.153 6.796 1.00 58.91 482 ILE A C 1
ATOM 2698 O O . ILE A 1 414 ? 6.996 50.626 5.781 1.00 56.43 482 ILE A O 1
ATOM 2703 N N . GLU A 1 415 ? 7.144 49.780 7.868 1.00 61.89 483 GLU A N 1
ATOM 2704 C CA . GLU A 1 415 ? 8.585 49.649 7.902 1.00 62.04 483 GLU A CA 1
ATOM 2705 C C . GLU A 1 415 ? 8.929 48.237 8.308 1.00 62.60 483 GLU A C 1
ATOM 2706 O O . GLU A 1 415 ? 8.613 47.819 9.429 1.00 57.51 483 GLU A O 1
ATOM 2712 N N . GLU A 1 416 ? 9.571 47.504 7.405 1.00 68.05 484 GLU A N 1
ATOM 2713 C CA . GLU A 1 416 ? 10.035 46.180 7.773 1.00 70.13 484 GLU A CA 1
ATOM 2714 C C . GLU A 1 416 ? 11.380 46.352 8.460 1.00 71.11 484 GLU A C 1
ATOM 2715 O O . GLU A 1 416 ? 12.373 46.736 7.831 1.00 71.02 484 GLU A O 1
ATOM 2721 N N . LEU A 1 417 ? 11.375 46.138 9.770 1.00 70.09 485 LEU A N 1
ATOM 2722 C CA . LEU A 1 417 ? 12.526 46.232 10.648 1.00 69.41 485 LEU A CA 1
ATOM 2723 C C . LEU A 1 417 ? 13.356 44.955 10.631 1.00 81.53 485 LEU A C 1
ATOM 2724 O O . LEU A 1 417 ? 14.575 44.991 10.449 1.00 83.22 485 LEU A O 1
ATOM 2729 N N . ASP A 1 418 ? 12.690 43.822 10.825 1.00 88.71 486 ASP A N 1
ATOM 2730 C CA . ASP A 1 418 ? 13.315 42.512 10.821 1.00 90.51 486 ASP A CA 1
ATOM 2731 C C . ASP A 1 418 ? 12.381 41.578 10.074 1.00 104.89 486 ASP A C 1
ATOM 2732 O O . ASP A 1 418 ? 11.276 41.962 9.679 1.00 106.96 486 ASP A O 1
ATOM 2734 N N . GLY A 1 419 ? 12.834 40.348 9.854 1.00 115.94 487 GLY A N 1
ATOM 2735 C CA . GLY A 1 419 ? 11.924 39.324 9.369 1.00 119.42 487 GLY A CA 1
ATOM 2736 C C . GLY A 1 419 ? 10.791 39.055 10.336 1.00 121.25 487 GLY A C 1
ATOM 2737 O O . GLY A 1 419 ? 9.680 38.691 9.928 1.00 127.82 487 GLY A O 1
ATOM 2738 N N . VAL A 1 420 ? 11.062 39.216 11.630 1.00 104.29 488 VAL A N 1
ATOM 2739 C CA . VAL A 1 420 ? 10.084 38.934 12.669 1.00 91.26 488 VAL A CA 1
ATOM 2740 C C . VAL A 1 420 ? 9.152 40.125 12.938 1.00 89.97 488 VAL A C 1
ATOM 2741 O O . VAL A 1 420 ? 7.996 39.937 13.338 1.00 88.52 488 VAL A O 1
ATOM 2745 N N . ARG A 1 421 ? 9.638 41.354 12.758 1.00 86.62 489 ARG A N 1
ATOM 2746 C CA . ARG A 1 421 ? 8.966 42.549 13.247 1.00 79.07 489 ARG A CA 1
ATOM 2747 C C . ARG A 1 421 ? 8.779 43.618 12.171 1.00 84.37 489 ARG A C 1
ATOM 2748 O O . ARG A 1 421 ? 9.705 43.916 11.404 1.00 87.96 489 ARG A O 1
ATOM 2756 N N . SER A 1 422 ? 7.579 44.219 12.142 1.00 78.50 490 SER A N 1
ATOM 2757 C CA . SER A 1 422 ? 7.256 45.317 11.239 1.00 65.93 490 SER A CA 1
ATOM 2758 C C . SER A 1 422 ? 6.676 46.468 12.048 1.00 57.66 490 SER A C 1
ATOM 2759 O O . SER A 1 422 ? 5.986 46.257 13.049 1.00 57.01 490 SER A O 1
ATOM 2762 N N . ARG A 1 423 ? 6.939 47.689 11.607 1.00 51.70 491 ARG A N 1
ATOM 2763 C CA . ARG A 1 423 ? 6.345 48.850 12.245 1.00 54.79 491 ARG A CA 1
ATOM 2764 C C . ARG A 1 423 ? 5.335 49.476 11.304 1.00 61.83 491 ARG A C 1
ATOM 2765 O O . ARG A 1 423 ? 5.590 49.624 10.102 1.00 63.10 491 ARG A O 1
ATOM 2773 N N . ILE A 1 424 ? 4.186 49.837 11.865 1.00 62.76 492 ILE A N 1
ATOM 2774 C CA . ILE A 1 424 ? 3.049 50.304 11.098 1.00 54.57 492 ILE A CA 1
ATOM 2775 C C . ILE A 1 424 ? 2.660 51.706 11.505 1.00 54.83 492 ILE A C 1
ATOM 2776 O O . ILE A 1 424 ? 2.636 52.042 12.693 1.00 54.51 492 ILE A O 1
ATOM 2781 N N . HIS A 1 425 ? 2.319 52.506 10.505 1.00 55.67 493 HIS A N 1
ATOM 2782 C CA . HIS A 1 425 ? 1.897 53.877 10.699 1.00 54.77 493 HIS A CA 1
ATOM 2783 C C . HIS A 1 425 ? 0.593 54.095 9.978 1.00 51.03 493 HIS A C 1
ATOM 2784 O O . HIS A 1 425 ? 0.501 53.861 8.770 1.00 53.09 493 HIS A O 1
ATOM 2791 N N . ILE A 1 426 ? -0.395 54.565 10.718 1.00 46.52 494 ILE A N 1
ATOM 2792 C CA . ILE A 1 426 ? -1.706 54.864 10.185 1.00 42.84 494 ILE A CA 1
ATOM 2793 C C . ILE A 1 426 ? -1.876 56.350 10.282 1.00 48.39 494 ILE A C 1
ATOM 2794 O O . ILE A 1 426 ? -1.963 56.904 11.383 1.00 55.86 494 ILE A O 1
ATOM 2799 N N . HIS A 1 427 ? -1.921 56.991 9.136 1.00 50.05 495 HIS A N 1
ATOM 2800 C CA . HIS A 1 427 ? -1.983 58.434 9.083 1.00 56.13 495 HIS A CA 1
ATOM 2801 C C . HIS A 1 427 ? -3.400 58.816 8.752 1.00 55.35 495 HIS A C 1
ATOM 2802 O O . HIS A 1 427 ? -3.910 58.477 7.684 1.00 60.16 495 HIS A O 1
ATOM 2809 N N . ILE A 1 428 ? -4.024 59.505 9.674 1.00 53.62 496 ILE A N 1
ATOM 2810 C CA . ILE A 1 428 ? -5.400 59.911 9.543 1.00 50.77 496 ILE A CA 1
ATOM 2811 C C . ILE A 1 428 ? -5.369 61.396 9.244 1.00 48.88 496 ILE A C 1
ATOM 2812 O O . ILE A 1 428 ? -4.590 62.135 9.856 1.00 48.88 496 ILE A O 1
ATOM 2817 N N . ALA A 1 429 ? -6.186 61.833 8.297 1.00 46.34 497 ALA A N 1
ATOM 2818 C CA . ALA A 1 429 ? -6.261 63.263 8.053 1.00 49.05 497 ALA A CA 1
ATOM 2819 C C . ALA A 1 429 ? -6.571 63.979 9.362 1.00 57.36 497 ALA A C 1
ATOM 2820 O O . ALA A 1 429 ? -7.170 63.396 10.274 1.00 59.16 497 ALA A O 1
ATOM 2822 N N . ASP A 1 430 ? -6.191 65.241 9.488 1.00 61.54 498 ASP A N 1
ATOM 2823 C CA . ASP A 1 430 ? -6.365 65.948 10.750 1.00 68.81 498 ASP A CA 1
ATOM 2824 C C . ASP A 1 430 ? -7.267 67.148 10.532 1.00 71.15 498 ASP A C 1
ATOM 2825 O O . ASP A 1 430 ? -6.820 68.303 10.536 1.00 75.74 498 ASP A O 1
ATOM 2830 N N . PRO A 1 431 ? -8.555 66.910 10.352 1.00 65.88 499 PRO A N 1
ATOM 2831 C CA . PRO A 1 431 ? -9.458 68.041 10.225 1.00 63.65 499 PRO A CA 1
ATOM 2832 C C . PRO A 1 431 ? -9.628 68.767 11.546 1.00 64.76 499 PRO A C 1
ATOM 2833 O O . PRO A 1 431 ? -9.901 69.973 11.549 1.00 63.21 499 PRO A O 1
ATOM 2837 N N . ALA A 1 432 ? -9.432 68.079 12.674 1.00 63.45 500 ALA A N 1
ATOM 2838 C CA . ALA A 1 432 ? -9.531 68.755 13.963 1.00 58.24 500 ALA A CA 1
ATOM 2839 C C . ALA A 1 432 ? -8.600 69.964 14.034 1.00 61.38 500 ALA A C 1
ATOM 2840 O O . ALA A 1 432 ? -8.885 70.927 14.752 1.00 65.13 500 ALA A O 1
ATOM 2842 N N . GLY A 1 433 ? -7.495 69.943 13.284 1.00 58.95 501 GLY A N 1
ATOM 2843 C CA . GLY A 1 433 ? -6.531 71.025 13.362 1.00 55.82 501 GLY A CA 1
ATOM 2844 C C . GLY A 1 433 ? -7.005 72.360 12.821 1.00 58.10 501 GLY A C 1
ATOM 2845 O O . GLY A 1 433 ? -6.512 73.403 13.248 1.00 63.11 501 GLY A O 1
ATOM 2846 N N . LEU A 1 434 ? -7.959 72.364 11.893 1.00 58.04 502 LEU A N 1
ATOM 2847 C CA . LEU A 1 434 ? -8.300 73.627 11.233 1.00 62.23 502 LEU A CA 1
ATOM 2848 C C . LEU A 1 434 ? -9.137 74.560 12.101 1.00 61.06 502 LEU A C 1
ATOM 2849 O O . LEU A 1 434 ? -9.505 75.651 11.639 1.00 59.07 502 LEU A O 1
ATOM 2854 N N . PHE A 1 435 ? -9.402 74.179 13.351 1.00 62.79 503 PHE A N 1
ATOM 2855 C CA . PHE A 1 435 ? -10.287 74.913 14.230 1.00 70.47 503 PHE A CA 1
ATOM 2856 C C . PHE A 1 435 ? -9.586 75.371 15.503 1.00 72.49 503 PHE A C 1
ATOM 2857 O O . PHE A 1 435 ? -8.903 74.574 16.158 1.00 71.46 503 PHE A O 1
ATOM 2865 N N . PRO A 1 436 ? -9.818 76.614 15.923 1.00 73.57 504 PRO A N 1
ATOM 2866 C CA . PRO A 1 436 ? -9.243 77.094 17.189 1.00 73.26 504 PRO A CA 1
ATOM 2867 C C . PRO A 1 436 ? -9.524 76.197 18.373 1.00 71.79 504 PRO A C 1
ATOM 2868 O O . PRO A 1 436 ? -8.747 76.187 19.337 1.00 73.11 504 PRO A O 1
ATOM 2872 N N . GLU A 1 437 ? -10.601 75.425 18.333 1.00 69.98 505 GLU A N 1
ATOM 2873 C CA . GLU A 1 437 ? -10.923 74.581 19.473 1.00 70.50 505 GLU A CA 1
ATOM 2874 C C . GLU A 1 437 ? -9.901 73.481 19.696 1.00 69.91 505 GLU A C 1
ATOM 2875 O O . GLU A 1 437 ? -9.896 72.884 20.774 1.00 70.09 505 GLU A O 1
ATOM 2881 N N . SER A 1 438 ? -9.066 73.174 18.698 1.00 67.13 506 SER A N 1
ATOM 2882 C CA . SER A 1 438 ? -8.083 72.111 18.871 1.00 65.08 506 SER A CA 1
ATOM 2883 C C . SER A 1 438 ? -7.089 72.439 19.968 1.00 67.46 506 SER A C 1
ATOM 2884 O O . SER A 1 438 ? -6.587 71.538 20.646 1.00 67.16 506 SER A O 1
ATOM 2887 N N . PHE A 1 439 ? -6.826 73.721 20.178 1.00 72.54 507 PHE A N 1
ATOM 2888 C CA . PHE A 1 439 ? -5.782 74.168 21.079 1.00 81.77 507 PHE A CA 1
ATOM 2889 C C . PHE A 1 439 ? -6.225 75.152 22.153 1.00 98.34 507 PHE A C 1
ATOM 2890 O O . PHE A 1 439 ? -5.443 75.404 23.075 1.00 102.44 507 PHE A O 1
ATOM 2898 N N . ASP A 1 440 ? -7.413 75.748 22.054 1.00 107.64 508 ASP A N 1
ATOM 2899 C CA . ASP A 1 440 ? -7.743 76.946 22.836 1.00 111.86 508 ASP A CA 1
ATOM 2900 C C . ASP A 1 440 ? -8.391 76.558 24.166 1.00 114.25 508 ASP A C 1
ATOM 2901 O O . ASP A 1 440 ? -9.593 76.285 24.229 1.00 116.22 508 ASP A O 1
ATOM 2906 N N . TYR A 1 441 ? -7.594 76.596 25.247 1.00 113.69 509 TYR A N 1
ATOM 2907 C CA . TYR A 1 441 ? -8.049 76.303 26.602 1.00 104.37 509 TYR A CA 1
ATOM 2908 C C . TYR A 1 441 ? -8.662 77.519 27.288 1.00 109.02 509 TYR A C 1
ATOM 2909 O O . TYR A 1 441 ? -9.174 77.393 28.408 1.00 101.37 509 TYR A O 1
ATOM 2911 N N . THR A 1 442 ? -8.633 78.686 26.636 1.00 116.36 510 THR A N 1
ATOM 2912 C CA . THR A 1 442 ? -9.250 79.877 27.211 1.00 119.17 510 THR A CA 1
ATOM 2913 C C . THR A 1 442 ? -10.776 79.765 27.246 1.00 122.56 510 THR A C 1
ATOM 2914 O O . THR A 1 442 ? -11.402 80.117 28.252 1.00 126.42 510 THR A O 1
ATOM 2916 N N . LYS A 1 443 ? -11.392 79.249 26.179 1.00 118.77 511 LYS A N 1
ATOM 2917 C CA . LYS A 1 443 ? -12.849 79.183 26.067 1.00 111.09 511 LYS A CA 1
ATOM 2918 C C . LYS A 1 443 ? -13.329 77.736 26.154 1.00 105.94 511 LYS A C 1
ATOM 2919 O O . LYS A 1 443 ? -12.984 76.911 25.300 1.00 104.54 511 LYS A O 1
ATOM 2921 N N . SER A 1 444 ? -14.161 77.445 27.154 1.00 102.11 512 SER A N 1
ATOM 2922 C CA . SER A 1 444 ? -14.711 76.107 27.308 1.00 96.04 512 SER A CA 1
ATOM 2923 C C . SER A 1 444 ? -15.850 75.923 26.313 1.00 100.60 512 SER A C 1
ATOM 2924 O O . SER A 1 444 ? -16.534 76.882 25.945 1.00 103.81 512 SER A O 1
ATOM 2926 N N . GLY A 1 445 ? -16.045 74.682 25.863 1.00 98.41 513 GLY A N 1
ATOM 2927 C CA . GLY A 1 445 ? -17.041 74.462 24.825 1.00 93.41 513 GLY A CA 1
ATOM 2928 C C . GLY A 1 445 ? -16.581 74.936 23.444 1.00 96.09 513 GLY A C 1
ATOM 2929 O O . GLY A 1 445 ? -15.396 75.174 23.188 1.00 100.41 513 GLY A O 1
ATOM 2930 N N . ILE A 1 446 ? -17.554 75.059 22.541 1.00 95.07 514 ILE A N 1
ATOM 2931 C CA . ILE A 1 446 ? -17.326 75.359 21.124 1.00 97.83 514 ILE A CA 1
ATOM 2932 C C . ILE A 1 446 ? -17.811 76.763 20.777 1.00 100.51 514 ILE A C 1
ATOM 2933 O O . ILE A 1 446 ? -18.995 77.080 20.939 1.00 104.28 514 ILE A O 1
ATOM 2938 N N . SER A 1 447 ? -16.913 77.590 20.251 1.00 99.28 515 SER A N 1
ATOM 2939 C CA . SER A 1 447 ? -17.279 78.934 19.832 1.00 98.04 515 SER A CA 1
ATOM 2940 C C . SER A 1 447 ? -17.462 79.051 18.325 1.00 94.83 515 SER A C 1
ATOM 2941 O O . SER A 1 447 ? -18.052 80.032 17.863 1.00 92.51 515 SER A O 1
ATOM 2943 N N . ASP A 1 448 ? -16.970 78.079 17.558 1.00 93.99 516 ASP A N 1
ATOM 2944 C CA . ASP A 1 448 ? -16.831 78.206 16.113 1.00 90.53 516 ASP A CA 1
ATOM 2945 C C . ASP A 1 448 ? -18.100 77.836 15.363 1.00 85.11 516 ASP A C 1
ATOM 2946 O O . ASP A 1 448 ? -18.742 76.825 15.660 1.00 82.37 516 ASP A O 1
ATOM 2951 N N . ASP A 1 449 ? -18.412 78.635 14.338 1.00 83.20 517 ASP A N 1
ATOM 2952 C CA . ASP A 1 449 ? -19.591 78.385 13.516 1.00 86.45 517 ASP A CA 1
ATOM 2953 C C . ASP A 1 449 ? -19.434 77.100 12.732 1.00 76.04 517 ASP A C 1
ATOM 2954 O O . ASP A 1 449 ? -20.223 76.158 12.880 1.00 73.76 517 ASP A O 1
ATOM 2959 N N . VAL A 1 450 ? -18.403 77.045 11.892 1.00 70.20 518 VAL A N 1
ATOM 2960 C CA . VAL A 1 450 ? -18.235 75.891 11.027 1.00 66.88 518 VAL A CA 1
ATOM 2961 C C . VAL A 1 450 ? -18.175 74.623 11.849 1.00 64.36 518 VAL A C 1
ATOM 2962 O O . VAL A 1 450 ? -18.625 73.561 11.407 1.00 71.50 518 VAL A O 1
ATOM 2966 N N . LEU A 1 451 ? -17.664 74.708 13.063 1.00 56.60 519 LEU A N 1
ATOM 2967 C CA . LEU A 1 451 ? -17.574 73.480 13.824 1.00 60.31 519 LEU A CA 1
ATOM 2968 C C . LEU A 1 451 ? -18.930 73.076 14.376 1.00 66.59 519 LEU A C 1
ATOM 2969 O O . LEU A 1 451 ? -19.311 71.904 14.288 1.00 71.01 519 LEU A O 1
ATOM 2974 N N . ARG A 1 452 ? -19.676 74.033 14.927 1.00 65.66 520 ARG A N 1
ATOM 2975 C CA . ARG A 1 452 ? -21.015 73.730 15.416 1.00 65.99 520 ARG A CA 1
ATOM 2976 C C . ARG A 1 452 ? -21.868 73.134 14.312 1.00 58.14 520 ARG A C 1
ATOM 2977 O O . ARG A 1 452 ? -22.579 72.145 14.516 1.00 57.56 520 ARG A O 1
ATOM 2985 N N . VAL A 1 453 ? -21.821 73.744 13.133 1.00 54.59 521 VAL A N 1
ATOM 2986 C CA . VAL A 1 453 ? -22.593 73.235 12.013 1.00 57.37 521 VAL A CA 1
ATOM 2987 C C . VAL A 1 453 ? -22.164 71.820 11.680 1.00 63.76 521 VAL A C 1
ATOM 2988 O O . VAL A 1 453 ? -22.994 70.931 11.459 1.00 65.42 521 VAL A O 1
ATOM 2992 N N . SER A 1 454 ? -20.858 71.591 11.640 1.00 66.05 522 SER A N 1
ATOM 2993 C CA . SER A 1 454 ? -20.358 70.293 11.235 1.00 63.77 522 SER A CA 1
ATOM 2994 C C . SER A 1 454 ? -20.880 69.230 12.171 1.00 60.14 522 SER A C 1
ATOM 2995 O O . SER A 1 454 ? -21.484 68.246 11.741 1.00 66.48 522 SER A O 1
ATOM 2998 N N . LEU A 1 455 ? -20.773 69.483 13.463 1.00 55.27 523 LEU A N 1
ATOM 2999 C CA . LEU A 1 455 ? -21.259 68.524 14.441 1.00 53.94 523 LEU A CA 1
ATOM 3000 C C . LEU A 1 455 ? -22.764 68.365 14.362 1.00 55.51 523 LEU A C 1
ATOM 3001 O O . LEU A 1 455 ? -23.300 67.312 14.722 1.00 62.38 523 LEU A O 1
ATOM 3006 N N . LYS A 1 456 ? -23.464 69.397 13.915 1.00 54.10 524 LYS A N 1
ATOM 3007 C CA . LYS A 1 456 ? -24.893 69.248 13.711 1.00 56.98 524 LYS A CA 1
ATOM 3008 C C . LYS A 1 456 ? -25.169 68.259 12.590 1.00 57.21 524 LYS A C 1
ATOM 3009 O O . LYS A 1 456 ? -25.902 67.289 12.784 1.00 67.52 524 LYS A O 1
ATOM 3015 N N . ARG A 1 457 ? -24.540 68.447 11.426 1.00 49.04 525 ARG A N 1
ATOM 3016 C CA . ARG A 1 457 ? -24.597 67.422 10.392 1.00 44.84 525 ARG A CA 1
ATOM 3017 C C . ARG A 1 457 ? -23.761 66.248 10.840 1.00 54.41 525 ARG A C 1
ATOM 3018 O O . ARG A 1 457 ? -22.692 66.022 10.288 1.00 74.96 525 ARG A O 1
ATOM 3026 N N . ALA A 1 458 ? -24.217 65.478 11.804 1.00 51.12 526 ALA A N 1
ATOM 3027 C CA . ALA A 1 458 ? -23.309 64.582 12.509 1.00 46.84 526 ALA A CA 1
ATOM 3028 C C . ALA A 1 458 ? -22.524 63.615 11.622 1.00 42.76 526 ALA A C 1
ATOM 3029 O O . ALA A 1 458 ? -21.659 62.923 12.148 1.00 39.92 526 ALA A O 1
ATOM 3031 N N . PHE A 1 459 ? -22.824 63.480 10.330 1.00 43.96 527 PHE A N 1
ATOM 3032 C CA . PHE A 1 459 ? -22.015 62.660 9.439 1.00 38.96 527 PHE A CA 1
ATOM 3033 C C . PHE A 1 459 ? -22.053 63.278 8.060 1.00 39.20 527 PHE A C 1
ATOM 3034 O O . PHE A 1 459 ? -22.814 64.199 7.781 1.00 48.44 527 PHE A O 1
ATOM 3042 N N . THR A 1 460 ? -21.223 62.772 7.185 1.00 45.39 528 THR A N 1
ATOM 3043 C CA . THR A 1 460 ? -21.435 63.098 5.797 1.00 42.35 528 THR A CA 1
ATOM 3044 C C . THR A 1 460 ? -22.578 62.228 5.321 1.00 45.59 528 THR A C 1
ATOM 3045 O O . THR A 1 460 ? -22.774 61.117 5.824 1.00 41.41 528 THR A O 1
ATOM 3049 N N . THR A 1 461 ? -23.408 62.793 4.447 1.00 49.37 529 THR A N 1
ATOM 3050 C CA . THR A 1 461 ? -24.581 62.127 3.896 1.00 44.52 529 THR A CA 1
ATOM 3051 C C . THR A 1 461 ? -24.244 61.565 2.516 1.00 50.77 529 THR A C 1
ATOM 3052 O O . THR A 1 461 ? -24.011 62.320 1.568 1.00 50.05 529 THR A O 1
ATOM 3056 N N . TYR A 1 462 ? -24.179 60.246 2.414 1.00 52.81 530 TYR A N 1
ATOM 3057 C CA . TYR A 1 462 ? -23.802 59.554 1.188 1.00 47.88 530 TYR A CA 1
ATOM 3058 C C . TYR A 1 462 ? -25.039 58.849 0.645 1.00 55.30 530 TYR A C 1
ATOM 3059 O O . TYR A 1 462 ? -25.544 57.915 1.275 1.00 63.75 530 TYR A O 1
ATOM 3068 N N . LEU A 1 463 ? -25.528 59.291 -0.511 1.00 55.64 531 LEU A N 1
ATOM 3069 C CA . LEU A 1 463 ? -26.686 58.698 -1.171 1.00 56.84 531 LEU A CA 1
ATOM 3070 C C . LEU A 1 463 ? -26.426 58.451 -2.651 1.00 62.18 531 LEU A C 1
ATOM 3071 O O . LEU A 1 463 ? -25.689 59.211 -3.285 1.00 67.02 531 LEU A O 1
ATOM 3076 N N . PRO A 1 464 ? -27.043 57.413 -3.240 1.00 58.84 532 PRO A N 1
ATOM 3077 C CA . PRO A 1 464 ? -26.859 57.164 -4.684 1.00 52.69 532 PRO A CA 1
ATOM 3078 C C . PRO A 1 464 ? -27.107 58.384 -5.527 1.00 56.42 532 PRO A C 1
ATOM 3079 O O . PRO A 1 464 ? -26.553 58.507 -6.626 1.00 64.91 532 PRO A O 1
ATOM 3083 N N . ASP A 1 465 ? -27.959 59.279 -5.045 1.00 56.09 533 ASP A N 1
ATOM 3084 C CA . ASP A 1 465 ? -28.272 60.502 -5.757 1.00 58.29 533 ASP A CA 1
ATOM 3085 C C . ASP A 1 465 ? -27.191 61.551 -5.568 1.00 59.58 533 ASP A C 1
ATOM 3086 O O . ASP A 1 465 ? -26.867 62.280 -6.507 1.00 64.48 533 ASP A O 1
ATOM 3091 N N . LEU A 1 466 ? -26.646 61.674 -4.364 1.00 57.64 534 LEU A N 1
ATOM 3092 C CA . LEU A 1 466 ? -25.840 62.844 -4.043 1.00 60.29 534 LEU A CA 1
ATOM 3093 C C . LEU A 1 466 ? -25.040 62.600 -2.773 1.00 58.98 534 LEU A C 1
ATOM 3094 O O . LEU A 1 466 ? -25.187 61.574 -2.108 1.00 64.76 534 LEU A O 1
ATOM 3099 N N . VAL A 1 467 ? -24.186 63.570 -2.438 1.00 53.70 535 VAL A N 1
ATOM 3100 C CA . VAL A 1 467 ? -23.414 63.551 -1.202 1.00 51.67 535 VAL A CA 1
ATOM 3101 C C . VAL A 1 467 ? -23.455 64.927 -0.535 1.00 48.93 535 VAL A C 1
ATOM 3102 O O . VAL A 1 467 ? -23.374 65.952 -1.217 1.00 51.41 535 VAL A O 1
ATOM 3106 N N . VAL A 1 468 ? -23.609 64.961 0.784 1.00 46.43 536 VAL A N 1
ATOM 3107 C CA . VAL A 1 468 ? -23.563 66.198 1.559 1.00 44.36 536 VAL A CA 1
ATOM 3108 C C . VAL A 1 468 ? -22.485 66.097 2.627 1.00 54.66 536 VAL A C 1
ATOM 3109 O O . VAL A 1 468 ? -22.702 65.506 3.685 1.00 58.46 536 VAL A O 1
ATOM 3113 N N . PRO A 1 469 ? -21.331 66.733 2.415 1.00 58.98 537 PRO A N 1
ATOM 3114 C CA . PRO A 1 469 ? -20.211 66.549 3.334 1.00 55.44 537 PRO A CA 1
ATOM 3115 C C . PRO A 1 469 ? -20.515 67.210 4.660 1.00 52.80 537 PRO A C 1
ATOM 3116 O O . PRO A 1 469 ? -21.080 68.302 4.713 1.00 54.48 537 PRO A O 1
ATOM 3128 N N . LEU A 1 471 ? -18.317 68.579 6.452 1.00 54.28 539 LEU A N 1
ATOM 3129 C CA . LEU A 1 471 ? -17.409 69.725 6.522 1.00 56.66 539 LEU A CA 1
ATOM 3130 C C . LEU A 1 471 ? -17.407 70.522 5.212 1.00 62.86 539 LEU A C 1
ATOM 3131 O O . LEU A 1 471 ? -17.785 69.994 4.161 1.00 67.81 539 LEU A O 1
ATOM 3136 N N . PRO A 1 472 ? -17.005 71.800 5.233 1.00 60.59 540 PRO A N 1
ATOM 3137 C CA . PRO A 1 472 ? -17.025 72.599 3.991 1.00 60.23 540 PRO A CA 1
ATOM 3138 C C . PRO A 1 472 ? -16.028 72.090 2.958 1.00 60.79 540 PRO A C 1
ATOM 3139 O O . PRO A 1 472 ? -15.060 71.406 3.279 1.00 61.74 540 PRO A O 1
ATOM 3143 N N . LYS A 1 473 ? -16.249 72.475 1.696 1.00 59.93 541 LYS A N 1
ATOM 3144 C CA . LYS A 1 473 ? -15.333 72.049 0.641 1.00 57.40 541 LYS A CA 1
ATOM 3145 C C . LYS A 1 473 ? -13.934 72.537 0.926 1.00 63.30 541 LYS A C 1
ATOM 3146 O O . LYS A 1 473 ? -12.967 71.793 0.757 1.00 70.21 541 LYS A O 1
ATOM 3148 N N . SER A 1 474 ? -13.808 73.788 1.363 1.00 64.07 542 SER A N 1
ATOM 3149 C CA . SER A 1 474 ? -12.487 74.362 1.590 1.00 66.67 542 SER A CA 1
ATOM 3150 C C . SER A 1 474 ? -11.690 73.540 2.587 1.00 65.91 542 SER A C 1
ATOM 3151 O O . SER A 1 474 ? -10.530 73.202 2.345 1.00 74.86 542 SER A O 1
ATOM 3154 N N . PHE A 1 475 ? -12.304 73.200 3.710 1.00 60.83 543 PHE A N 1
ATOM 3155 C CA . PHE A 1 475 ? -11.624 72.413 4.726 1.00 59.58 543 PHE A CA 1
ATOM 3156 C C . PHE A 1 475 ? -11.298 71.016 4.229 1.00 58.88 543 PHE A C 1
ATOM 3157 O O . PHE A 1 475 ? -10.338 70.396 4.704 1.00 57.99 543 PHE A O 1
ATOM 3165 N N . CYS A 1 476 ? -12.082 70.502 3.283 1.00 60.88 544 CYS A N 1
ATOM 3166 C CA . CYS A 1 476 ? -11.839 69.150 2.799 1.00 72.59 544 CYS A CA 1
ATOM 3167 C C . CYS A 1 476 ? -10.608 69.094 1.905 1.00 75.21 544 CYS A C 1
ATOM 3168 O O . CYS A 1 476 ? -9.809 68.156 1.993 1.00 77.46 544 CYS A O 1
ATOM 3171 N N . ASN A 1 477 ? -10.443 70.090 1.042 1.00 75.09 545 ASN A N 1
ATOM 3172 C CA . ASN A 1 477 ? -9.279 70.145 0.171 1.00 74.38 545 ASN A CA 1
ATOM 3173 C C . ASN A 1 477 ? -8.001 70.216 0.980 1.00 73.16 545 ASN A C 1
ATOM 3174 O O . ASN A 1 477 ? -7.009 69.555 0.649 1.00 77.25 545 ASN A O 1
ATOM 3179 N N . ARG A 1 478 ? -8.010 71.012 2.053 1.00 69.31 546 ARG A N 1
ATOM 3180 C CA . ARG A 1 478 ? -6.815 71.170 2.867 1.00 66.67 546 ARG A CA 1
ATOM 3181 C C . ARG A 1 478 ? -6.515 69.908 3.644 1.00 61.19 546 ARG A C 1
ATOM 3182 O O . ARG A 1 478 ? -5.381 69.426 3.651 1.00 67.56 546 ARG A O 1
ATOM 3190 N N . ALA A 1 479 ? -7.517 69.347 4.288 1.00 57.86 547 ALA A N 1
ATOM 3191 C CA . ALA A 1 479 ? -7.256 68.257 5.210 1.00 55.94 547 ALA A CA 1
ATOM 3192 C C . ALA A 1 479 ? -7.082 66.913 4.519 1.00 50.88 547 ALA A C 1
ATOM 3193 O O . ALA A 1 479 ? -6.511 65.998 5.125 1.00 49.43 547 ALA A O 1
ATOM 3195 N N . ASP A 1 480 ? -7.492 66.807 3.257 1.00 49.88 548 ASP A N 1
ATOM 3196 C CA . ASP A 1 480 ? -7.481 65.543 2.535 1.00 55.92 548 ASP A CA 1
ATOM 3197 C C . ASP A 1 480 ? -6.078 64.981 2.391 1.00 59.32 548 ASP A C 1
ATOM 3198 O O . ASP A 1 480 ? -5.121 65.705 2.082 1.00 63.25 548 ASP A O 1
ATOM 3203 N N . LEU A 1 481 ? -5.970 63.670 2.582 1.00 54.35 549 LEU A N 1
ATOM 3204 C CA . LEU A 1 481 ? -4.730 62.995 2.255 1.00 53.58 549 LEU A CA 1
ATOM 3205 C C . LEU A 1 481 ? -4.658 62.734 0.758 1.00 56.85 549 LEU A C 1
ATOM 3206 O O . LEU A 1 481 ? -5.577 63.034 -0.010 1.00 55.30 549 LEU A O 1
ATOM 3211 N N . GLY A 1 482 ? -3.557 62.126 0.345 1.00 57.13 550 GLY A N 1
ATOM 3212 C CA . GLY A 1 482 ? -3.460 61.628 -1.001 1.00 57.31 550 GLY A CA 1
ATOM 3213 C C . GLY A 1 482 ? -2.958 62.606 -2.030 1.00 63.44 550 GLY A C 1
ATOM 3214 O O . GLY A 1 482 ? -2.873 62.239 -3.205 1.00 67.07 550 GLY A O 1
ATOM 3215 N N . LYS A 1 483 ? -2.608 63.825 -1.638 1.00 65.85 551 LYS A N 1
ATOM 3216 C CA . LYS A 1 483 ? -2.088 64.822 -2.568 1.00 67.02 551 LYS A CA 1
ATOM 3217 C C . LYS A 1 483 ? -0.552 64.729 -2.624 1.00 66.46 551 LYS A C 1
ATOM 3218 O O . LYS A 1 483 ? 0.147 65.126 -1.680 1.00 65.97 551 LYS A O 1
ATOM 3224 N N . HIS A 1 484 ? -0.038 64.172 -3.735 1.00 67.92 552 HIS A N 1
ATOM 3225 C CA . HIS A 1 484 ? 1.381 63.817 -3.900 1.00 63.03 552 HIS A CA 1
ATOM 3226 C C . HIS A 1 484 ? 2.287 65.025 -3.755 1.00 60.64 552 HIS A C 1
ATOM 3227 O O . HIS A 1 484 ? 2.023 66.082 -4.338 1.00 58.62 552 HIS A O 1
ATOM 3234 N N . ASP A 1 485 ? 3.385 64.838 -3.021 1.00 64.44 553 ASP A N 1
ATOM 3235 C CA . ASP A 1 485 ? 4.337 65.910 -2.778 1.00 74.44 553 ASP A CA 1
ATOM 3236 C C . ASP A 1 485 ? 3.626 67.138 -2.253 1.00 78.46 553 ASP A C 1
ATOM 3237 O O . ASP A 1 485 ? 3.810 68.249 -2.748 1.00 82.31 553 ASP A O 1
ATOM 3242 N N . ARG A 1 486 ? 2.753 66.947 -1.284 1.00 75.60 554 ARG A N 1
ATOM 3243 C CA . ARG A 1 486 ? 2.279 68.109 -0.565 1.00 71.20 554 ARG A CA 1
ATOM 3244 C C . ARG A 1 486 ? 2.453 67.833 0.896 1.00 68.98 554 ARG A C 1
ATOM 3245 O O . ARG A 1 486 ? 1.986 66.803 1.375 1.00 69.80 554 ARG A O 1
ATOM 3253 N N . LYS A 1 487 ? 3.105 68.756 1.595 1.00 68.63 555 LYS A N 1
ATOM 3254 C CA . LYS A 1 487 ? 3.291 68.584 3.021 1.00 66.29 555 LYS A CA 1
ATOM 3255 C C . LYS A 1 487 ? 1.889 68.576 3.635 1.00 65.13 555 LYS A C 1
ATOM 3256 O O . LYS A 1 487 ? 1.081 69.484 3.402 1.00 60.55 555 LYS A O 1
ATOM 3262 N N . THR A 1 488 ? 1.562 67.474 4.299 1.00 64.83 556 THR A N 1
ATOM 3263 C CA . THR A 1 488 ? 0.187 67.129 4.634 1.00 62.48 556 THR A CA 1
ATOM 3264 C C . THR A 1 488 ? 0.113 66.681 6.086 1.00 64.25 556 THR A C 1
ATOM 3265 O O . THR A 1 488 ? 0.691 65.655 6.458 1.00 65.17 556 THR A O 1
ATOM 3269 N N . GLU A 1 489 ? -0.573 67.474 6.899 1.00 65.76 557 GLU A N 1
ATOM 3270 C CA . GLU A 1 489 ? -0.691 67.217 8.324 1.00 70.06 557 GLU A CA 1
ATOM 3271 C C . GLU A 1 489 ? -1.558 66.004 8.593 1.00 56.12 557 GLU A C 1
ATOM 3272 O O . GLU A 1 489 ? -2.580 65.785 7.941 1.00 52.73 557 GLU A O 1
ATOM 3278 N N . THR A 1 490 ? -1.148 65.208 9.562 1.00 48.73 558 THR A N 1
ATOM 3279 C CA . THR A 1 490 ? -1.891 64.019 9.894 1.00 47.81 558 THR A CA 1
ATOM 3280 C C . THR A 1 490 ? -1.989 63.931 11.387 1.00 50.76 558 THR A C 1
ATOM 3281 O O . THR A 1 490 ? -1.333 64.669 12.125 1.00 56.71 558 THR A O 1
ATOM 3285 N N . ILE A 1 491 ? -2.765 62.951 11.810 1.00 47.15 559 ILE A N 1
ATOM 3286 C CA . ILE A 1 491 ? -2.639 62.363 13.121 1.00 50.04 559 ILE A CA 1
ATOM 3287 C C . ILE A 1 491 ? -2.257 60.920 12.890 1.00 51.67 559 ILE A C 1
ATOM 3288 O O . ILE A 1 491 ? -3.007 60.173 12.255 1.00 53.34 559 ILE A O 1
ATOM 3293 N N . SER A 1 492 ? -1.116 60.514 13.419 1.00 49.25 560 SER A N 1
ATOM 3294 C CA . SER A 1 492 ? -0.562 59.236 13.034 1.00 50.41 560 SER A CA 1
ATOM 3295 C C . SER A 1 492 ? -0.403 58.329 14.240 1.00 54.17 560 SER A C 1
ATOM 3296 O O . SER A 1 492 ? 0.063 58.744 15.308 1.00 56.93 560 SER A O 1
ATOM 3299 N N . PHE A 1 493 ? -0.792 57.080 14.040 1.00 51.28 561 PHE A N 1
ATOM 3300 C CA . PHE A 1 493 ? -0.801 56.072 15.080 1.00 48.62 561 PHE A CA 1
ATOM 3301 C C . PHE A 1 493 ? 0.185 55.010 14.666 1.00 48.23 561 PHE A C 1
ATOM 3302 O O . PHE A 1 493 ? 0.028 54.404 13.609 1.00 53.43 561 PHE A O 1
ATOM 3310 N N . SER A 1 494 ? 1.187 54.788 15.485 1.00 48.18 562 SER A N 1
ATOM 3311 C CA . SER A 1 494 ? 2.300 53.947 15.104 1.00 45.41 562 SER A CA 1
ATOM 3312 C C . SER A 1 494 ? 2.446 52.842 16.127 1.00 46.18 562 SER A C 1
ATOM 3313 O O . SER A 1 494 ? 2.178 53.049 17.315 1.00 49.85 562 SER A O 1
ATOM 3316 N N . PHE A 1 495 ? 2.817 51.661 15.651 1.00 46.22 563 PHE A N 1
ATOM 3317 C CA . PHE A 1 495 ? 3.014 50.518 16.530 1.00 50.09 563 PHE A CA 1
ATOM 3318 C C . PHE A 1 495 ? 3.645 49.389 15.733 1.00 59.03 563 PHE A C 1
ATOM 3319 O O . PHE A 1 495 ? 3.694 49.421 14.500 1.00 60.24 563 PHE A O 1
ATOM 3327 N N . GLU A 1 496 ? 4.100 48.372 16.454 1.00 63.89 564 GLU A N 1
ATOM 3328 C CA . GLU A 1 496 ? 4.831 47.281 15.846 1.00 70.76 564 GLU A CA 1
ATOM 3329 C C . GLU A 1 496 ? 4.168 45.948 16.100 1.00 70.35 564 GLU A C 1
ATOM 3330 O O . GLU A 1 496 ? 3.633 45.683 17.183 1.00 67.15 564 GLU A O 1
ATOM 3336 N N . LEU A 1 497 ? 4.232 45.127 15.072 1.00 71.17 565 LEU A N 1
ATOM 3337 C CA . LEU A 1 497 ? 3.714 43.780 15.073 1.00 67.61 565 LEU A CA 1
ATOM 3338 C C . LEU A 1 497 ? 4.846 42.813 14.850 1.00 67.54 565 LEU A C 1
ATOM 3339 O O . LEU A 1 497 ? 5.742 43.061 14.038 1.00 67.11 565 LEU A O 1
ATOM 3344 N N . VAL A 1 498 ? 4.774 41.707 15.566 1.00 67.84 566 VAL A N 1
ATOM 3345 C CA . VAL A 1 498 ? 5.776 40.663 15.517 1.00 72.80 566 VAL A CA 1
ATOM 3346 C C . VAL A 1 498 ? 5.121 39.394 14.994 1.00 78.35 566 VAL A C 1
ATOM 3347 O O . VAL A 1 498 ? 4.023 39.034 15.431 1.00 80.06 566 VAL A O 1
ATOM 3351 N N . ASN A 1 499 ? 5.751 38.758 14.013 1.00 84.90 567 ASN A N 1
ATOM 3352 C CA . ASN A 1 499 ? 5.296 37.436 13.609 1.00 90.09 567 ASN A CA 1
ATOM 3353 C C . ASN A 1 499 ? 5.640 36.457 14.718 1.00 98.13 567 ASN A C 1
ATOM 3354 O O . ASN A 1 499 ? 6.728 36.514 15.292 1.00 94.89 567 ASN A O 1
ATOM 3359 N N . LYS A 1 500 ? 4.687 35.593 15.055 1.00 111.29 568 LYS A N 1
ATOM 3360 C CA . LYS A 1 500 ? 4.844 34.644 16.148 1.00 117.14 568 LYS A CA 1
ATOM 3361 C C . LYS A 1 500 ? 5.170 33.243 15.626 1.00 127.31 568 LYS A C 1
ATOM 3362 O O . LYS A 1 500 ? 4.950 32.908 14.458 1.00 130.11 568 LYS A O 1
ATOM 3364 N N . GLU A 1 501 ? 5.717 32.431 16.534 1.00 131.25 569 GLU A N 1
ATOM 3365 C CA . GLU A 1 501 ? 6.173 31.080 16.212 1.00 133.47 569 GLU A CA 1
ATOM 3366 C C . GLU A 1 501 ? 5.057 30.224 15.628 1.00 128.50 569 GLU A C 1
ATOM 3367 O O . GLU A 1 501 ? 5.223 29.598 14.574 1.00 127.44 569 GLU A O 1
ATOM 3373 N N . ASP A 1 502 ? 3.896 30.217 16.283 1.00 124.24 570 ASP A N 1
ATOM 3374 C CA . ASP A 1 502 ? 2.739 29.426 15.884 1.00 118.95 570 ASP A CA 1
ATOM 3375 C C . ASP A 1 502 ? 2.289 29.738 14.459 1.00 119.11 570 ASP A C 1
ATOM 3376 O O . ASP A 1 502 ? 1.329 29.138 13.962 1.00 119.86 570 ASP A O 1
ATOM 3381 N N . GLY A 1 503 ? 3.002 30.647 13.783 1.00 115.85 571 GLY A N 1
ATOM 3382 C CA . GLY A 1 503 ? 2.514 31.283 12.583 1.00 113.13 571 GLY A CA 1
ATOM 3383 C C . GLY A 1 503 ? 1.652 32.495 12.862 1.00 109.99 571 GLY A C 1
ATOM 3384 O O . GLY A 1 503 ? 1.399 33.286 11.945 1.00 109.82 571 GLY A O 1
ATOM 3385 N N . GLY A 1 504 ? 1.211 32.663 14.106 1.00 105.46 572 GLY A N 1
ATOM 3386 C CA . GLY A 1 504 ? 0.397 33.777 14.525 1.00 96.11 572 GLY A CA 1
ATOM 3387 C C . GLY A 1 504 ? 1.169 35.083 14.574 1.00 88.73 572 GLY A C 1
ATOM 3388 O O . GLY A 1 504 ? 2.321 35.202 14.153 1.00 85.45 572 GLY A O 1
ATOM 3389 N N . LEU A 1 505 ? 0.476 36.102 15.071 1.00 86.59 573 LEU A N 1
ATOM 3390 C CA . LEU A 1 505 ? 1.001 37.456 15.124 1.00 82.15 573 LEU A CA 1
ATOM 3391 C C . LEU A 1 505 ? 0.691 38.100 16.469 1.00 79.43 573 LEU A C 1
ATOM 3392 O O . LEU A 1 505 ? -0.335 37.822 17.092 1.00 78.34 573 LEU A O 1
ATOM 3397 N N . HIS A 1 506 ? 1.587 38.967 16.910 1.00 78.03 574 HIS A N 1
ATOM 3398 C CA . HIS A 1 506 ? 1.422 39.656 18.174 1.00 78.23 574 HIS A CA 1
ATOM 3399 C C . HIS A 1 506 ? 1.669 41.144 18.018 1.00 76.04 574 HIS A C 1
ATOM 3400 O O . HIS A 1 506 ? 2.554 41.584 17.279 1.00 79.16 574 HIS A O 1
ATOM 3407 N N . VAL A 1 507 ? 0.893 41.908 18.761 1.00 75.51 575 VAL A N 1
ATOM 3408 C CA . VAL A 1 507 ? 0.888 43.357 18.695 1.00 75.16 575 VAL A CA 1
ATOM 3409 C C . VAL A 1 507 ? 1.508 43.906 19.974 1.00 75.51 575 VAL A C 1
ATOM 3410 O O . VAL A 1 507 ? 1.012 43.652 21.083 1.00 73.37 575 VAL A O 1
ATOM 3414 N N . ASP A 1 508 ? 2.556 44.701 19.830 1.00 74.65 576 ASP A N 1
ATOM 3415 C CA . ASP A 1 508 ? 3.199 45.248 21.013 1.00 78.78 576 ASP A CA 1
ATOM 3416 C C . ASP A 1 508 ? 2.524 46.565 21.354 1.00 75.61 576 ASP A C 1
ATOM 3417 O O . ASP A 1 508 ? 2.816 47.595 20.741 1.00 71.61 576 ASP A O 1
ATOM 3422 N N . TYR A 1 509 ? 1.602 46.535 22.329 1.00 76.15 577 TYR A N 1
ATOM 3423 C CA . TYR A 1 509 ? 0.890 47.759 22.681 1.00 75.96 577 TYR A CA 1
ATOM 3424 C C . TYR A 1 509 ? 1.840 48.790 23.270 1.00 76.31 577 TYR A C 1
ATOM 3425 O O . TYR A 1 509 ? 1.561 49.993 23.219 1.00 72.38 577 TYR A O 1
ATOM 3434 N N . ASP A 1 510 ? 2.958 48.346 23.826 1.00 82.68 578 ASP A N 1
ATOM 3435 C CA . ASP A 1 510 ? 3.944 49.291 24.307 1.00 89.16 578 ASP A CA 1
ATOM 3436 C C . ASP A 1 510 ? 4.591 50.050 23.144 1.00 83.55 578 ASP A C 1
ATOM 3437 O O . ASP A 1 510 ? 5.069 51.170 23.342 1.00 81.94 578 ASP A O 1
ATOM 3442 N N . THR A 1 511 ? 4.571 49.494 21.922 1.00 80.77 579 THR A N 1
ATOM 3443 C CA . THR A 1 511 ? 4.974 50.262 20.739 1.00 74.95 579 THR A CA 1
ATOM 3444 C C . THR A 1 511 ? 4.014 51.398 20.430 1.00 74.68 579 THR A C 1
ATOM 3445 O O . THR A 1 511 ? 4.402 52.398 19.810 1.00 74.79 579 THR A O 1
ATOM 3449 N N . PHE A 1 512 ? 2.754 51.231 20.804 1.00 72.17 580 PHE A N 1
ATOM 3450 C CA . PHE A 1 512 ? 1.703 52.093 20.304 1.00 68.53 580 PHE A CA 1
ATOM 3451 C C . PHE A 1 512 ? 1.985 53.538 20.638 1.00 64.22 580 PHE A C 1
ATOM 3452 O O . PHE A 1 512 ? 2.290 53.880 21.781 1.00 69.76 580 PHE A O 1
ATOM 3460 N N . GLN A 1 513 ? 1.807 54.394 19.653 1.00 61.00 581 GLN A N 1
ATOM 3461 C CA . GLN A 1 513 ? 2.161 55.781 19.833 1.00 64.67 581 GLN A CA 1
ATOM 3462 C C . GLN A 1 513 ? 1.229 56.643 18.997 1.00 60.12 581 GLN A C 1
ATOM 3463 O O . GLN A 1 513 ? 0.828 56.247 17.901 1.00 57.72 581 GLN A O 1
ATOM 3469 N N . VAL A 1 514 ? 0.877 57.813 19.517 1.00 40.31 582 VAL A N 1
ATOM 3470 C CA . VAL A 1 514 ? 0.047 58.754 18.784 1.00 40.27 582 VAL A CA 1
ATOM 3471 C C . VAL A 1 514 ? 0.845 60.037 18.638 1.00 52.52 582 VAL A C 1
ATOM 3472 O O . VAL A 1 514 ? 1.387 60.540 19.629 1.00 57.15 582 VAL A O 1
ATOM 3476 N N . ARG A 1 515 ? 0.933 60.554 17.408 1.00 50.85 583 ARG A N 1
ATOM 3477 C CA . ARG A 1 515 ? 1.690 61.764 17.108 1.00 51.23 583 ARG A CA 1
ATOM 3478 C C . ARG A 1 515 ? 0.996 62.583 16.042 1.00 55.68 583 ARG A C 1
ATOM 3479 O O . ARG A 1 515 ? 0.336 62.036 15.157 1.00 62.87 583 ARG A O 1
ATOM 3487 N N . LEU A 1 516 ? 1.195 63.897 16.107 1.00 54.50 584 LEU A N 1
ATOM 3488 C CA . LEU A 1 516 ? 0.794 64.793 15.030 1.00 55.89 584 LEU A CA 1
ATOM 3489 C C . LEU A 1 516 ? 1.902 64.775 14.001 1.00 56.25 584 LEU A C 1
ATOM 3490 O O . LEU A 1 516 ? 3.031 65.138 14.325 1.00 63.83 584 LEU A O 1
ATOM 3495 N N . GLY A 1 517 ? 1.602 64.346 12.779 1.00 53.99 585 GLY A N 1
ATOM 3496 C CA . GLY A 1 517 ? 2.674 64.150 11.822 1.00 56.81 585 GLY A CA 1
ATOM 3497 C C . GLY A 1 517 ? 2.635 64.980 10.553 1.00 59.16 585 GLY A C 1
ATOM 3498 O O . GLY A 1 517 ? 1.839 65.917 10.437 1.00 61.28 585 GLY A O 1
ATOM 3499 N N . ILE A 1 518 ? 3.530 64.663 9.610 1.00 54.17 586 ILE A N 1
ATOM 3500 C CA . ILE A 1 518 ? 3.538 65.233 8.270 1.00 50.11 586 ILE A CA 1
ATOM 3501 C C . ILE A 1 518 ? 3.981 64.124 7.338 1.00 52.08 586 ILE A C 1
ATOM 3502 O O . ILE A 1 518 ? 4.810 63.281 7.691 1.00 56.29 586 ILE A O 1
ATOM 3507 N N . VAL A 1 519 ? 3.421 64.129 6.139 1.00 47.65 587 VAL A N 1
ATOM 3508 C CA . VAL A 1 519 ? 3.723 63.132 5.131 1.00 50.56 587 VAL A CA 1
ATOM 3509 C C . VAL A 1 519 ? 3.625 63.844 3.798 1.00 52.64 587 VAL A C 1
ATOM 3510 O O . VAL A 1 519 ? 2.982 64.886 3.683 1.00 51.56 587 VAL A O 1
ATOM 3514 N N . SER A 1 520 ? 4.285 63.306 2.783 1.00 51.74 588 SER A N 1
ATOM 3515 C CA . SER A 1 520 ? 4.130 63.976 1.501 1.00 52.40 588 SER A CA 1
ATOM 3516 C C . SER A 1 520 ? 4.304 63.023 0.339 1.00 50.88 588 SER A C 1
ATOM 3517 O O . SER A 1 520 ? 4.046 63.390 -0.808 1.00 49.99 588 SER A O 1
ATOM 3520 N N . ASN A 1 521 ? 4.714 61.797 0.605 1.00 51.88 589 ASN A N 1
ATOM 3521 C CA . ASN A 1 521 ? 4.929 60.851 -0.476 1.00 54.22 589 ASN A CA 1
ATOM 3522 C C . ASN A 1 521 ? 3.733 59.924 -0.503 1.00 53.18 589 ASN A C 1
ATOM 3523 O O . ASN A 1 521 ? 3.642 59.002 0.304 1.00 55.29 589 ASN A O 1
ATOM 3528 N N . PHE A 1 522 ? 2.837 60.149 -1.460 1.00 55.59 590 PHE A N 1
ATOM 3529 C CA . PHE A 1 522 ? 1.586 59.391 -1.596 1.00 54.37 590 PHE A CA 1
ATOM 3530 C C . PHE A 1 522 ? 1.564 58.615 -2.910 1.00 58.48 590 PHE A C 1
ATOM 3531 O O . PHE A 1 522 ? 1.198 59.179 -3.955 1.00 62.75 590 PHE A O 1
ATOM 3539 N N . PRO A 1 523 ? 1.892 57.322 -2.908 1.00 57.13 591 PRO A N 1
ATOM 3540 C CA . PRO A 1 523 ? 1.682 56.494 -4.107 1.00 57.05 591 PRO A CA 1
ATOM 3541 C C . PRO A 1 523 ? 0.215 56.439 -4.570 1.00 67.03 591 PRO A C 1
ATOM 3542 O O . PRO A 1 523 ? -0.716 56.314 -3.762 1.00 75.68 591 PRO A O 1
ATOM 3546 N N . LYS A 1 524 ? 0.014 56.544 -5.895 1.00 61.84 592 LYS A N 1
ATOM 3547 C CA . LYS A 1 524 ? -1.322 56.522 -6.494 1.00 62.36 592 LYS A CA 1
ATOM 3548 C C . LYS A 1 524 ? -1.883 55.106 -6.527 1.00 68.36 592 LYS A C 1
ATOM 3549 O O . LYS A 1 524 ? -1.369 54.250 -7.254 1.00 60.12 592 LYS A O 1
ATOM 3551 N N . VAL A 1 525 ? -2.988 54.881 -5.809 1.00 72.51 593 VAL A N 1
ATOM 3552 C CA . VAL A 1 525 ? -3.472 53.528 -5.561 1.00 66.56 593 VAL A CA 1
ATOM 3553 C C . VAL A 1 525 ? -4.983 53.529 -5.442 1.00 66.47 593 VAL A C 1
ATOM 3554 O O . VAL A 1 525 ? -5.596 54.473 -4.939 1.00 72.75 593 VAL A O 1
ATOM 3558 N N . THR A 1 526 ? -5.565 52.423 -5.872 1.00 61.05 594 THR A N 1
ATOM 3559 C CA . THR A 1 526 ? -6.977 52.146 -5.766 1.00 55.14 594 THR A CA 1
ATOM 3560 C C . THR A 1 526 ? -7.099 50.711 -5.292 1.00 58.10 594 THR A C 1
ATOM 3561 O O . THR A 1 526 ? -6.159 49.927 -5.418 1.00 66.27 594 THR A O 1
ATOM 3565 N N . TYR A 1 527 ? -8.256 50.363 -4.737 1.00 51.03 595 TYR A N 1
ATOM 3566 C CA . TYR A 1 527 ? -8.443 48.980 -4.334 1.00 48.49 595 TYR A CA 1
ATOM 3567 C C . TYR A 1 527 ? -8.205 48.050 -5.505 1.00 51.39 595 TYR A C 1
ATOM 3568 O O . TYR A 1 527 ? -7.673 46.954 -5.323 1.00 58.85 595 TYR A O 1
ATOM 3577 N N . ASP A 1 528 ? -8.570 48.484 -6.714 1.00 51.70 596 ASP A N 1
ATOM 3578 C CA . ASP A 1 528 ? -8.361 47.668 -7.907 1.00 56.42 596 ASP A CA 1
ATOM 3579 C C . ASP A 1 528 ? -6.890 47.581 -8.271 1.00 54.82 596 ASP A C 1
ATOM 3580 O O . ASP A 1 528 ? -6.365 46.482 -8.469 1.00 62.81 596 ASP A O 1
ATOM 3585 N N . LYS A 1 529 ? -6.207 48.731 -8.366 1.00 51.16 597 LYS A N 1
ATOM 3586 C CA . LYS A 1 529 ? -4.789 48.714 -8.708 1.00 52.35 597 LYS A CA 1
ATOM 3587 C C . LYS A 1 529 ? -4.050 47.776 -7.783 1.00 47.67 597 LYS A C 1
ATOM 3588 O O . LYS A 1 529 ? -3.393 46.835 -8.229 1.00 57.81 597 LYS A O 1
ATOM 3590 N N . VAL A 1 530 ? -4.247 47.962 -6.483 1.00 47.13 598 VAL A N 1
ATOM 3591 C CA . VAL A 1 530 ? -3.653 47.088 -5.476 1.00 52.78 598 VAL A CA 1
ATOM 3592 C C . VAL A 1 530 ? -3.988 45.637 -5.752 1.00 55.47 598 VAL A C 1
ATOM 3593 O O . VAL A 1 530 ? -3.141 44.750 -5.603 1.00 54.34 598 VAL A O 1
ATOM 3597 N N . ASP A 1 531 ? -5.242 45.352 -6.091 1.00 53.66 599 ASP A N 1
ATOM 3598 C CA . ASP A 1 531 ? -5.573 43.957 -6.316 1.00 57.25 599 ASP A CA 1
ATOM 3599 C C . ASP A 1 531 ? -4.813 43.413 -7.517 1.00 55.15 599 ASP A C 1
ATOM 3600 O O . ASP A 1 531 ? -4.164 42.362 -7.431 1.00 56.49 599 ASP A O 1
ATOM 3605 N N . SER A 1 532 ? -4.794 44.165 -8.621 1.00 50.91 600 SER A N 1
ATOM 3606 C CA . SER A 1 532 ? -4.119 43.636 -9.798 1.00 59.02 600 SER A CA 1
ATOM 3607 C C . SER A 1 532 ? -2.635 43.498 -9.522 1.00 60.79 600 SER A C 1
ATOM 3608 O O . SER A 1 532 ? -1.972 42.612 -10.069 1.00 67.53 600 SER A O 1
ATOM 3611 N N . ILE A 1 533 ? -2.114 44.351 -8.658 1.00 57.34 601 ILE A N 1
ATOM 3612 C CA . ILE A 1 533 ? -0.733 44.231 -8.223 1.00 57.53 601 ILE A CA 1
ATOM 3613 C C . ILE A 1 533 ? -0.502 42.914 -7.500 1.00 57.69 601 ILE A C 1
ATOM 3614 O O . ILE A 1 533 ? 0.474 42.207 -7.768 1.00 62.20 601 ILE A O 1
ATOM 3619 N N . LEU A 1 534 ? -1.384 42.566 -6.563 1.00 57.97 602 LEU A N 1
ATOM 3620 C CA . LEU A 1 534 ? -1.161 41.360 -5.778 1.00 59.29 602 LEU A CA 1
ATOM 3621 C C . LEU A 1 534 ? -1.502 40.106 -6.550 1.00 67.27 602 LEU A C 1
ATOM 3622 O O . LEU A 1 534 ? -1.296 38.997 -6.042 1.00 68.90 602 LEU A O 1
ATOM 3627 N N . ASN A 1 535 ? -1.982 40.264 -7.774 1.00 65.37 603 ASN A N 1
ATOM 3628 C CA . ASN A 1 535 ? -2.104 39.174 -8.717 1.00 66.15 603 ASN A CA 1
ATOM 3629 C C . ASN A 1 535 ? -0.964 39.145 -9.740 1.00 69.61 603 ASN A C 1
ATOM 3630 O O . ASN A 1 535 ? -0.876 38.201 -10.539 1.00 73.15 603 ASN A O 1
ATOM 3635 N N . GLY A 1 536 ? -0.067 40.128 -9.706 1.00 68.86 604 GLY A N 1
ATOM 3636 C CA . GLY A 1 536 ? 0.972 40.252 -10.693 1.00 66.27 604 GLY A CA 1
ATOM 3637 C C . GLY A 1 536 ? 0.570 41.025 -11.927 1.00 79.99 604 GLY A C 1
ATOM 3638 O O . GLY A 1 536 ? 1.434 41.340 -12.745 1.00 85.61 604 GLY A O 1
ATOM 3639 N N . ASP A 1 537 ? -0.720 41.320 -12.111 1.00 87.72 605 ASP A N 1
ATOM 3640 C CA . ASP A 1 537 ? -1.165 41.918 -13.370 1.00 94.38 605 ASP A CA 1
ATOM 3641 C C . ASP A 1 537 ? -0.523 43.274 -13.588 1.00 96.13 605 ASP A C 1
ATOM 3642 O O . ASP A 1 537 ? -0.364 43.719 -14.730 1.00 98.53 605 ASP A O 1
ATOM 3647 N N . ASP A 1 538 ? -0.200 43.959 -12.501 1.00 94.17 606 ASP A N 1
ATOM 3648 C CA . ASP A 1 538 ? 0.197 45.351 -12.527 1.00 89.99 606 ASP A CA 1
ATOM 3649 C C . ASP A 1 538 ? 1.576 45.461 -11.909 1.00 89.29 606 ASP A C 1
ATOM 3650 O O . ASP A 1 538 ? 1.808 44.947 -10.806 1.00 85.44 606 ASP A O 1
ATOM 3655 N N . ASN A 1 539 ? 2.479 46.163 -12.613 1.00 90.84 607 ASN A N 1
ATOM 3656 C CA . ASN A 1 539 ? 3.853 46.341 -12.156 1.00 90.95 607 ASN A CA 1
ATOM 3657 C C . ASN A 1 539 ? 4.348 47.776 -12.299 1.00 88.61 607 ASN A C 1
ATOM 3658 O O . ASN A 1 539 ? 5.561 48.006 -12.237 1.00 96.55 607 ASN A O 1
ATOM 3663 N N . SER A 1 540 ? 3.451 48.747 -12.462 1.00 81.34 608 SER A N 1
ATOM 3664 C CA . SER A 1 540 ? 3.844 50.148 -12.598 1.00 78.03 608 SER A CA 1
ATOM 3665 C C . SER A 1 540 ? 4.534 50.725 -11.362 1.00 77.10 608 SER A C 1
ATOM 3666 O O . SER A 1 540 ? 5.024 51.856 -11.432 1.00 78.61 608 SER A O 1
ATOM 3669 N N . LEU A 1 541 ? 4.512 50.002 -10.174 1.00 73.93 609 LEU A N 1
ATOM 3670 C CA . LEU A 1 541 ? 5.055 50.440 -8.893 1.00 66.71 609 LEU A CA 1
ATOM 3671 C C . LEU A 1 541 ? 6.477 49.945 -8.661 1.00 65.82 609 LEU A C 1
ATOM 3672 O O . LEU A 1 541 ? 6.864 48.876 -9.146 1.00 71.68 609 LEU A O 1
ATOM 3677 N N . PRO A 1 542 ? 7.239 50.733 -7.908 1.00 61.17 610 PRO A N 1
ATOM 3678 C CA . PRO A 1 542 ? 8.553 50.286 -7.439 1.00 60.00 610 PRO A CA 1
ATOM 3679 C C . PRO A 1 542 ? 8.469 48.991 -6.661 1.00 62.28 610 PRO A C 1
ATOM 3680 O O . PRO A 1 542 ? 7.552 48.776 -5.866 1.00 67.46 610 PRO A O 1
ATOM 3684 N N . SER A 1 543 ? 9.454 48.131 -6.890 1.00 60.71 611 SER A N 1
ATOM 3685 C CA . SER A 1 543 ? 9.476 46.856 -6.198 1.00 67.23 611 SER A CA 1
ATOM 3686 C C . SER A 1 543 ? 9.505 47.045 -4.691 1.00 70.48 611 SER A C 1
ATOM 3687 O O . SER A 1 543 ? 8.989 46.198 -3.955 1.00 75.36 611 SER A O 1
ATOM 3690 N N . LYS A 1 544 ? 10.077 48.151 -4.208 1.00 70.10 612 LYS A N 1
ATOM 3691 C CA . LYS A 1 544 ? 10.098 48.358 -2.765 1.00 68.54 612 LYS A CA 1
ATOM 3692 C C . LYS A 1 544 ? 8.686 48.614 -2.261 1.00 62.90 612 LYS A C 1
ATOM 3693 O O . LYS A 1 544 ? 8.262 48.042 -1.247 1.00 57.32 612 LYS A O 1
ATOM 3699 N N . GLN A 1 545 ? 7.931 49.435 -2.995 1.00 60.53 613 GLN A N 1
ATOM 3700 C CA . GLN A 1 545 ? 6.552 49.709 -2.632 1.00 58.62 613 GLN A CA 1
ATOM 3701 C C . GLN A 1 545 ? 5.695 48.457 -2.778 1.00 64.78 613 GLN A C 1
ATOM 3702 O O . GLN A 1 545 ? 5.016 48.047 -1.829 1.00 73.03 613 GLN A O 1
ATOM 3708 N N . LYS A 1 546 ? 5.761 47.804 -3.940 1.00 59.75 614 LYS A N 1
ATOM 3709 C CA . LYS A 1 546 ? 4.993 46.581 -4.148 1.00 54.51 614 LYS A CA 1
ATOM 3710 C C . LYS A 1 546 ? 5.212 45.580 -3.016 1.00 54.79 614 LYS A C 1
ATOM 3711 O O . LYS A 1 546 ? 4.267 44.912 -2.581 1.00 57.24 614 LYS A O 1
ATOM 3717 N N . LYS A 1 547 ? 6.432 45.483 -2.488 1.00 51.74 615 LYS A N 1
ATOM 3718 C CA . LYS A 1 547 ? 6.612 44.514 -1.410 1.00 55.25 615 LYS A CA 1
ATOM 3719 C C . LYS A 1 547 ? 6.023 45.004 -0.089 1.00 58.13 615 LYS A C 1
ATOM 3720 O O . LYS A 1 547 ? 5.604 44.180 0.724 1.00 64.35 615 LYS A O 1
ATOM 3726 N N . GLN A 1 548 ? 5.896 46.312 0.131 1.00 50.43 616 GLN A N 1
ATOM 3727 C CA . GLN A 1 548 ? 5.261 46.720 1.377 1.00 47.44 616 GLN A CA 1
ATOM 3728 C C . GLN A 1 548 ? 3.798 46.292 1.397 1.00 55.09 616 GLN A C 1
ATOM 3729 O O . GLN A 1 548 ? 3.267 45.878 2.438 1.00 54.92 616 GLN A O 1
ATOM 3735 N N . LEU A 1 549 ? 3.157 46.320 0.233 1.00 50.00 617 LEU A N 1
ATOM 3736 C CA . LEU A 1 549 ? 1.783 45.857 0.120 1.00 49.99 617 LEU A CA 1
ATOM 3737 C C . LEU A 1 549 ? 1.654 44.367 0.410 1.00 55.83 617 LEU A C 1
ATOM 3738 O O . LEU A 1 549 ? 0.756 43.953 1.149 1.00 53.67 617 LEU A O 1
ATOM 3743 N N . GLU A 1 550 ? 2.505 43.532 -0.199 1.00 58.02 618 GLU A N 1
ATOM 3744 C CA . GLU A 1 550 ? 2.372 42.103 0.066 1.00 60.70 618 GLU A CA 1
ATOM 3745 C C . GLU A 1 550 ? 2.568 41.834 1.535 1.00 60.04 618 GLU A C 1
ATOM 3746 O O . GLU A 1 550 ? 1.879 40.998 2.132 1.00 56.65 618 GLU A O 1
ATOM 3752 N N . LEU A 1 551 ? 3.482 42.571 2.139 1.00 62.68 619 LEU A N 1
ATOM 3753 C CA . LEU A 1 551 ? 3.705 42.420 3.556 1.00 63.54 619 LEU A CA 1
ATOM 3754 C C . LEU A 1 551 ? 2.473 42.830 4.329 1.00 57.08 619 LEU A C 1
ATOM 3755 O O . LEU A 1 551 ? 2.050 42.126 5.248 1.00 57.89 619 LEU A O 1
ATOM 3760 N N . LEU A 1 552 ? 1.870 43.955 3.952 1.00 57.28 620 LEU A N 1
ATOM 3761 C CA . LEU A 1 552 ? 0.665 44.415 4.636 1.00 54.39 620 LEU A CA 1
ATOM 3762 C C . LEU A 1 552 ? -0.472 43.426 4.475 1.00 61.15 620 LEU A C 1
ATOM 3763 O O . LEU A 1 552 ? -1.200 43.145 5.432 1.00 67.16 620 LEU A O 1
ATOM 3768 N N . HIS A 1 553 ? -0.649 42.897 3.269 1.00 60.46 621 HIS A N 1
ATOM 3769 C CA . HIS A 1 553 ? -1.725 41.947 3.047 1.00 58.63 621 HIS A CA 1
ATOM 3770 C C . HIS A 1 553 ? -1.526 40.683 3.869 1.00 57.93 621 HIS A C 1
ATOM 3771 O O . HIS A 1 553 ? -2.481 40.153 4.450 1.00 58.45 621 HIS A O 1
ATOM 3778 N N . THR A 1 554 ? -0.297 40.179 3.931 1.00 57.46 622 THR A N 1
ATOM 3779 C CA . THR A 1 554 ? -0.063 38.972 4.714 1.00 59.61 622 THR A CA 1
ATOM 3780 C C . THR A 1 554 ? -0.256 39.231 6.206 1.00 61.90 622 THR A C 1
ATOM 3781 O O . THR A 1 554 ? -0.667 38.330 6.948 1.00 65.80 622 THR A O 1
ATOM 3785 N N . LEU A 1 555 ? -0.006 40.462 6.653 1.00 56.81 623 LEU A N 1
ATOM 3786 C CA . LEU A 1 555 ? -0.242 40.806 8.050 1.00 52.43 623 LEU A CA 1
ATOM 3787 C C . LEU A 1 555 ? -1.723 40.826 8.375 1.00 50.54 623 LEU A C 1
ATOM 3788 O O . LEU A 1 555 ? -2.144 40.307 9.415 1.00 51.57 623 LEU A O 1
ATOM 3793 N N . ALA A 1 556 ? -2.532 41.410 7.496 1.00 53.17 624 ALA A N 1
ATOM 3794 C CA . ALA A 1 556 ? -3.968 41.449 7.740 1.00 49.05 624 ALA A CA 1
ATOM 3795 C C . ALA A 1 556 ? -4.535 40.049 7.851 1.00 52.35 624 ALA A C 1
ATOM 3796 O O . ALA A 1 556 ? -5.321 39.766 8.758 1.00 60.70 624 ALA A O 1
ATOM 3798 N N . THR A 1 557 ? -4.112 39.143 6.970 1.00 51.13 625 THR A N 1
ATOM 3799 C CA . THR A 1 557 ? -4.659 37.797 7.012 1.00 51.55 625 THR A CA 1
ATOM 3800 C C . THR A 1 557 ? -4.502 37.203 8.401 1.00 53.75 625 THR A C 1
ATOM 3801 O O . THR A 1 557 ? -5.444 36.617 8.946 1.00 58.26 625 THR A O 1
ATOM 3805 N N . LYS A 1 558 ? -3.374 37.464 9.046 1.00 52.69 626 LYS A N 1
ATOM 3806 C CA . LYS A 1 558 ? -3.190 36.913 10.374 1.00 55.75 626 LYS A CA 1
ATOM 3807 C C . LYS A 1 558 ? -3.960 37.698 11.406 1.00 56.66 626 LYS A C 1
ATOM 3808 O O . LYS A 1 558 ? -4.384 37.131 12.413 1.00 60.59 626 LYS A O 1
ATOM 3814 N N . LEU A 1 559 ? -4.150 38.992 11.157 1.00 57.31 627 LEU A N 1
ATOM 3815 C CA . LEU A 1 559 ? -4.974 39.834 12.019 1.00 54.47 627 LEU A CA 1
ATOM 3816 C C . LEU A 1 559 ? -6.411 39.356 12.020 1.00 56.30 627 LEU A C 1
ATOM 3817 O O . LEU A 1 559 ? -7.062 39.268 13.068 1.00 61.28 627 LEU A O 1
ATOM 3822 N N . LEU A 1 560 ? -6.939 39.107 10.835 1.00 55.28 628 LEU A N 1
ATOM 3823 C CA . LEU A 1 560 ? -8.299 38.619 10.726 1.00 53.94 628 LEU A CA 1
ATOM 3824 C C . LEU A 1 560 ? -8.424 37.241 11.354 1.00 59.50 628 LEU A C 1
ATOM 3825 O O . LEU A 1 560 ? -9.303 37.009 12.186 1.00 68.79 628 LEU A O 1
ATOM 3830 N N . HIS A 1 561 ? -7.534 36.318 10.985 1.00 57.33 629 HIS A N 1
ATOM 3831 C CA . HIS A 1 561 ? -7.575 34.988 11.579 1.00 57.67 629 HIS A CA 1
ATOM 3832 C C . HIS A 1 561 ? -7.510 35.060 13.100 1.00 56.59 629 HIS A C 1
ATOM 3833 O O . HIS A 1 561 ? -8.127 34.244 13.798 1.00 57.14 629 HIS A O 1
ATOM 3840 N N . LYS A 1 562 ? -6.811 36.061 13.621 1.00 54.75 630 LYS A N 1
ATOM 3841 C CA . LYS A 1 562 ? -6.727 36.264 15.058 1.00 55.12 630 LYS A CA 1
ATOM 3842 C C . LYS A 1 562 ? -8.071 36.696 15.627 1.00 63.89 630 LYS A C 1
ATOM 3843 O O . LYS A 1 562 ? -8.552 36.117 16.608 1.00 70.92 630 LYS A O 1
ATOM 3847 N N . ARG A 1 563 ? -8.686 37.722 15.022 1.00 62.49 631 ARG A N 1
ATOM 3848 C CA . ARG A 1 563 ? -9.951 38.271 15.512 1.00 53.62 631 ARG A CA 1
ATOM 3849 C C . ARG A 1 563 ? -11.002 37.189 15.637 1.00 53.63 631 ARG A C 1
ATOM 3850 O O . ARG A 1 563 ? -11.785 37.184 16.586 1.00 59.07 631 ARG A O 1
ATOM 3858 N N . ILE A 1 564 ? -11.023 36.258 14.685 1.00 55.16 632 ILE A N 1
ATOM 3859 C CA . ILE A 1 564 ? -11.963 35.142 14.720 1.00 55.72 632 ILE A CA 1
ATOM 3860 C C . ILE A 1 564 ? -11.635 34.186 15.860 1.00 61.76 632 ILE A C 1
ATOM 3861 O O . ILE A 1 564 ? -12.461 33.957 16.749 1.00 71.46 632 ILE A O 1
ATOM 3866 N N . HIS A 1 565 ? -10.432 33.600 15.852 1.00 61.82 633 HIS A N 1
ATOM 3867 C CA . HIS A 1 565 ? -10.154 32.526 16.802 1.00 64.96 633 HIS A CA 1
ATOM 3868 C C . HIS A 1 565 ? -9.916 33.008 18.221 1.00 69.38 633 HIS A C 1
ATOM 3869 O O . HIS A 1 565 ? -10.074 32.215 19.158 1.00 69.00 633 HIS A O 1
ATOM 3876 N N . ASP A 1 566 ? -9.579 34.278 18.399 1.00 74.16 634 ASP A N 1
ATOM 3877 C CA . ASP A 1 566 ? -9.173 34.809 19.693 1.00 82.16 634 ASP A CA 1
ATOM 3878 C C . ASP A 1 566 ? -10.099 35.874 20.250 1.00 82.13 634 ASP A C 1
ATOM 3879 O O . ASP A 1 566 ? -10.354 35.886 21.455 1.00 83.73 634 ASP A O 1
ATOM 3884 N N . ASP A 1 567 ? -10.620 36.765 19.415 1.00 81.81 635 ASP A N 1
ATOM 3885 C CA . ASP A 1 567 ? -11.564 37.763 19.885 1.00 80.71 635 ASP A CA 1
ATOM 3886 C C . ASP A 1 567 ? -12.988 37.317 19.669 1.00 73.71 635 ASP A C 1
ATOM 3887 O O . ASP A 1 567 ? -13.913 38.070 19.975 1.00 67.74 635 ASP A O 1
ATOM 3892 N N . ASN A 1 568 ? -13.172 36.101 19.168 1.00 76.65 636 ASN A N 1
ATOM 3893 C CA . ASN A 1 568 ? -14.480 35.567 18.826 1.00 79.29 636 ASN A CA 1
ATOM 3894 C C . ASN A 1 568 ? -15.275 36.589 18.034 1.00 69.46 636 ASN A C 1
ATOM 3895 O O . ASN A 1 568 ? -16.470 36.792 18.248 1.00 73.62 636 ASN A O 1
ATOM 3900 N N . ALA A 1 569 ? -14.582 37.267 17.130 1.00 61.78 637 ALA A N 1
ATOM 3901 C CA . ALA A 1 569 ? -15.247 38.184 16.238 1.00 55.09 637 ALA A CA 1
ATOM 3902 C C . ALA A 1 569 ? -16.153 37.402 15.308 1.00 59.62 637 ALA A C 1
ATOM 3903 O O . ALA A 1 569 ? -16.003 36.193 15.108 1.00 59.26 637 ALA A O 1
ATOM 3905 N N . VAL A 1 570 ? -17.122 38.117 14.758 1.00 63.42 638 VAL A N 1
ATOM 3906 C CA . VAL A 1 570 ? -18.140 37.552 13.895 1.00 60.17 638 VAL A CA 1
ATOM 3907 C C . VAL A 1 570 ? -18.082 38.266 12.557 1.00 64.97 638 VAL A C 1
ATOM 3908 O O . VAL A 1 570 ? -18.440 39.451 12.444 1.00 64.30 638 VAL A O 1
ATOM 3912 N N . VAL A 1 571 ? -17.694 37.531 11.534 1.00 66.54 639 VAL A N 1
ATOM 3913 C CA . VAL A 1 571 ? -17.381 38.108 10.242 1.00 68.30 639 VAL A CA 1
ATOM 3914 C C . VAL A 1 571 ? -18.192 37.413 9.159 1.00 64.01 639 VAL A C 1
ATOM 3915 O O . VAL A 1 571 ? -18.356 36.187 9.178 1.00 62.39 639 VAL A O 1
ATOM 3919 N N . PHE A 1 572 ? -18.703 38.192 8.216 1.00 58.79 640 PHE A N 1
ATOM 3920 C CA . PHE A 1 572 ? -19.678 37.629 7.304 1.00 65.85 640 PHE A CA 1
ATOM 3921 C C . PHE A 1 572 ? -19.068 37.109 6.021 1.00 70.63 640 PHE A C 1
ATOM 3922 O O . PHE A 1 572 ? -18.140 37.692 5.459 1.00 72.69 640 PHE A O 1
ATOM 3930 N N . GLY A 1 573 ? -19.699 36.053 5.521 1.00 72.35 641 GLY A N 1
ATOM 3931 C CA . GLY A 1 573 ? -19.447 35.406 4.256 1.00 70.65 641 GLY A CA 1
ATOM 3932 C C . GLY A 1 573 ? -19.918 36.126 3.012 1.00 71.59 641 GLY A C 1
ATOM 3933 O O . GLY A 1 573 ? -19.840 37.358 2.918 1.00 67.23 641 GLY A O 1
ATOM 3934 N N . ASP A 1 574 ? -20.397 35.329 2.051 1.00 79.51 642 ASP A N 1
ATOM 3935 C CA . ASP A 1 574 ? -20.780 35.735 0.705 1.00 93.35 642 ASP A CA 1
ATOM 3936 C C . ASP A 1 574 ? -22.260 36.063 0.560 1.00 94.49 642 ASP A C 1
ATOM 3937 O O . ASP A 1 574 ? -23.119 35.570 1.295 1.00 91.60 642 ASP A O 1
ATOM 3942 N N . GLY A 1 575 ? -22.548 36.837 -0.484 1.00 98.52 643 GLY A N 1
ATOM 3943 C CA . GLY A 1 575 ? -23.893 37.173 -0.869 1.00 94.20 643 GLY A CA 1
ATOM 3944 C C . GLY A 1 575 ? -24.487 38.346 -0.140 1.00 89.38 643 GLY A C 1
ATOM 3945 O O . GLY A 1 575 ? -25.571 38.789 -0.515 1.00 97.57 643 GLY A O 1
ATOM 3946 N N . PHE A 1 576 ? -23.784 38.909 0.834 1.00 81.17 644 PHE A N 1
ATOM 3947 C CA . PHE A 1 576 ? -24.418 39.837 1.755 1.00 80.65 644 PHE A CA 1
ATOM 3948 C C . PHE A 1 576 ? -24.672 41.219 1.174 1.00 85.25 644 PHE A C 1
ATOM 3949 O O . PHE A 1 576 ? -25.651 41.872 1.566 1.00 91.47 644 PHE A O 1
ATOM 3957 N N . ASN A 1 577 ? -23.852 41.691 0.250 1.00 81.61 645 ASN A N 1
ATOM 3958 C CA . ASN A 1 577 ? -24.058 43.030 -0.301 1.00 84.84 645 ASN A CA 1
ATOM 3959 C C . ASN A 1 577 ? -24.025 42.926 -1.810 1.00 85.29 645 ASN A C 1
ATOM 3960 O O . ASN A 1 577 ? -23.032 43.274 -2.454 1.00 86.99 645 ASN A O 1
ATOM 3965 N N . LYS A 1 578 ? -25.123 42.444 -2.368 1.00 85.40 646 LYS A N 1
ATOM 3966 C CA . LYS A 1 578 ? -25.293 42.370 -3.803 1.00 84.13 646 LYS A CA 1
ATOM 3967 C C . LYS A 1 578 ? -26.335 43.383 -4.258 1.00 88.24 646 LYS A C 1
ATOM 3968 O O . LYS A 1 578 ? -27.198 43.817 -3.490 1.00 80.25 646 LYS A O 1
ATOM 3974 N N . GLY A 1 579 ? -26.226 43.768 -5.526 1.00 99.60 647 GLY A N 1
ATOM 3975 C CA . GLY A 1 579 ? -27.195 44.666 -6.121 1.00 94.78 647 GLY A CA 1
ATOM 3976 C C . GLY A 1 579 ? -27.263 46.023 -5.469 1.00 80.60 647 GLY A C 1
ATOM 3977 O O . GLY A 1 579 ? -28.337 46.620 -5.421 1.00 82.08 647 GLY A O 1
ATOM 3978 N N . LEU A 1 580 ? -26.149 46.528 -4.959 1.00 64.18 648 LEU A N 1
ATOM 3979 C CA . LEU A 1 580 ? -26.142 47.900 -4.493 1.00 58.00 648 LEU A CA 1
ATOM 3980 C C . LEU A 1 580 ? -26.198 48.865 -5.660 1.00 63.31 648 LEU A C 1
ATOM 3981 O O . LEU A 1 580 ? -25.874 48.535 -6.803 1.00 71.98 648 LEU A O 1
ATOM 3986 N N . VAL A 1 581 ? -26.586 50.089 -5.344 1.00 58.43 649 VAL A N 1
ATOM 3987 C CA . VAL A 1 581 ? -27.128 51.017 -6.320 1.00 54.85 649 VAL A CA 1
ATOM 3988 C C . VAL A 1 581 ? -26.115 52.105 -6.625 1.00 56.16 649 VAL A C 1
ATOM 3989 O O . VAL A 1 581 ? -25.563 52.738 -5.715 1.00 60.01 649 VAL A O 1
ATOM 3993 N N . SER A 1 582 ? -25.898 52.326 -7.905 1.00 53.73 650 SER A N 1
ATOM 3994 C CA . SER A 1 582 ? -25.133 53.440 -8.415 1.00 55.76 650 SER A CA 1
ATOM 3995 C C . SER A 1 582 ? -25.944 54.079 -9.520 1.00 55.71 650 SER A C 1
ATOM 3996 O O . SER A 1 582 ? -26.517 53.376 -10.360 1.00 56.61 650 SER A O 1
ATOM 3999 N N . LEU A 1 583 ? -25.996 55.396 -9.537 1.00 55.96 651 LEU A N 1
ATOM 4000 C CA . LEU A 1 583 ? -26.678 56.028 -10.640 1.00 59.91 651 LEU A CA 1
ATOM 4001 C C . LEU A 1 583 ? -25.671 56.277 -11.730 1.00 65.91 651 LEU A C 1
ATOM 4002 O O . LEU A 1 583 ? -24.532 56.647 -11.464 1.00 66.86 651 LEU A O 1
ATOM 4007 N N . SER A 1 584 ? -26.102 56.077 -12.947 1.00 77.03 652 SER A N 1
ATOM 4008 C CA . SER A 1 584 ? -25.336 56.446 -14.109 1.00 88.73 652 SER A CA 1
ATOM 4009 C C . SER A 1 584 ? -26.036 57.622 -14.757 1.00 102.34 652 SER A C 1
ATOM 4010 O O . SER A 1 584 ? -27.204 57.895 -14.462 1.00 103.37 652 SER A O 1
ATOM 4013 N N . PRO A 1 585 ? -25.356 58.362 -15.608 1.00 111.19 653 PRO A N 1
ATOM 4014 C CA . PRO A 1 585 ? -25.960 59.587 -16.141 1.00 112.73 653 PRO A CA 1
ATOM 4015 C C . PRO A 1 585 ? -26.624 59.335 -17.486 1.00 109.48 653 PRO A C 1
ATOM 4016 O O . PRO A 1 585 ? -26.560 58.223 -18.020 1.00 105.88 653 PRO A O 1
ATOM 4020 N N . ASP A 1 586 ? -27.249 60.360 -18.053 1.00 109.67 654 ASP A N 1
ATOM 4021 C CA . ASP A 1 586 ? -28.095 60.185 -19.222 1.00 106.99 654 ASP A CA 1
ATOM 4022 C C . ASP A 1 586 ? -27.655 61.072 -20.379 1.00 103.15 654 ASP A C 1
ATOM 4023 O O . ASP A 1 586 ? -26.798 61.950 -20.252 1.00 98.43 654 ASP A O 1
ATOM 4028 N N . ASP A 1 587 ? -28.286 60.830 -21.515 1.00 104.25 655 ASP A N 1
ATOM 4029 C CA . ASP A 1 587 ? -28.073 61.612 -22.715 1.00 103.07 655 ASP A CA 1
ATOM 4030 C C . ASP A 1 587 ? -28.579 63.047 -22.537 1.00 96.85 655 ASP A C 1
ATOM 4031 O O . ASP A 1 587 ? -27.895 63.900 -21.967 1.00 91.04 655 ASP A O 1
ATOM 4036 N N . GLU A 1 590 ? -27.429 63.920 -16.568 1.00 94.11 658 GLU A N 1
ATOM 4037 C CA . GLU A 1 590 ? -28.280 63.803 -15.393 1.00 93.08 658 GLU A CA 1
ATOM 4038 C C . GLU A 1 590 ? -28.194 62.387 -14.822 1.00 94.31 658 GLU A C 1
ATOM 4039 O O . GLU A 1 590 ? -28.530 61.434 -15.512 1.00 100.57 658 GLU A O 1
ATOM 4041 N N . LEU A 1 591 ? -27.742 62.255 -13.572 1.00 88.89 659 LEU A N 1
ATOM 4042 C CA . LEU A 1 591 ? -27.662 60.962 -12.890 1.00 83.11 659 LEU A CA 1
ATOM 4043 C C . LEU A 1 591 ? -29.045 60.362 -12.619 1.00 78.46 659 LEU A C 1
ATOM 4044 O O . LEU A 1 591 ? -29.691 60.668 -11.615 1.00 75.22 659 LEU A O 1
ATOM 4046 N N . CYS A 1 592 ? -29.478 59.464 -13.499 1.00 77.23 660 CYS A N 1
ATOM 4047 C CA . CYS A 1 592 ? -30.836 58.948 -13.500 1.00 68.96 660 CYS A CA 1
ATOM 4048 C C . CYS A 1 592 ? -30.913 57.472 -13.852 1.00 71.24 660 CYS A C 1
ATOM 4049 O O . CYS A 1 592 ? -32.022 56.922 -13.861 1.00 67.80 660 CYS A O 1
ATOM 4051 N N . ILE A 1 593 ? -29.785 56.808 -14.090 1.00 74.55 661 ILE A N 1
ATOM 4052 C CA . ILE A 1 593 ? -29.753 55.429 -14.570 1.00 74.50 661 ILE A CA 1
ATOM 4053 C C . ILE A 1 593 ? -29.153 54.564 -13.478 1.00 72.22 661 ILE A C 1
ATOM 4054 O O . ILE A 1 593 ? -27.952 54.666 -13.197 1.00 71.81 661 ILE A O 1
ATOM 4059 N N . PRO A 1 594 ? -29.918 53.662 -12.908 1.00 70.84 662 PRO A N 1
ATOM 4060 C CA . PRO A 1 594 ? -29.389 52.842 -11.829 1.00 73.84 662 PRO A CA 1
ATOM 4061 C C . PRO A 1 594 ? -28.605 51.690 -12.414 1.00 70.81 662 PRO A C 1
ATOM 4062 O O . PRO A 1 594 ? -29.023 51.045 -13.379 1.00 73.12 662 PRO A O 1
ATOM 4066 N N . THR A 1 595 ? -27.447 51.456 -11.829 1.00 64.00 663 THR A N 1
ATOM 4067 C CA . THR A 1 595 ? -26.644 50.300 -12.149 1.00 62.95 663 THR A CA 1
ATOM 4068 C C . THR A 1 595 ? -26.274 49.633 -10.845 1.00 61.79 663 THR A C 1
ATOM 4069 O O . THR A 1 595 ? -26.135 50.287 -9.809 1.00 60.59 663 THR A O 1
ATOM 4073 N N . PHE A 1 596 ? -26.132 48.325 -10.902 1.00 59.30 664 PHE A N 1
ATOM 4074 C CA . PHE A 1 596 ? -26.085 47.540 -9.691 1.00 56.94 664 PHE A CA 1
ATOM 4075 C C . PHE A 1 596 ? -24.776 46.823 -9.590 1.00 65.35 664 PHE A C 1
ATOM 4076 O O . PHE A 1 596 ? -24.164 46.463 -10.596 1.00 76.59 664 PHE A O 1
ATOM 4084 N N . TYR A 1 597 ? -24.355 46.634 -8.356 1.00 63.34 665 TYR A N 1
ATOM 4085 C CA . TYR A 1 597 ? -23.081 46.004 -8.147 1.00 64.59 665 TYR A CA 1
ATOM 4086 C C . TYR A 1 597 ? -23.073 45.319 -6.805 1.00 65.19 665 TYR A C 1
ATOM 4087 O O . TYR A 1 597 ? -23.930 45.544 -5.954 1.00 66.39 665 TYR A O 1
ATOM 4096 N N . ASP A 1 598 ? -22.084 44.469 -6.644 1.00 65.65 666 ASP A N 1
ATOM 4097 C CA . ASP A 1 598 ? -21.796 43.847 -5.377 1.00 65.50 666 ASP A CA 1
ATOM 4098 C C . ASP A 1 598 ? -20.678 44.625 -4.716 1.00 73.12 666 ASP A C 1
ATOM 4099 O O . ASP A 1 598 ? -19.763 45.111 -5.390 1.00 83.00 666 ASP A O 1
ATOM 4101 N N . GLN A 1 599 ? -20.756 44.748 -3.400 1.00 75.07 667 GLN A N 1
ATOM 4102 C CA . GLN A 1 599 ? -19.629 45.247 -2.638 1.00 78.66 667 GLN A CA 1
ATOM 4103 C C . GLN A 1 599 ? -18.552 44.184 -2.689 1.00 78.71 667 GLN A C 1
ATOM 4104 O O . GLN A 1 599 ? -18.828 43.001 -2.454 1.00 78.00 667 GLN A O 1
ATOM 4110 N N . SER A 1 600 ? -17.330 44.584 -3.003 1.00 79.53 668 SER A N 1
ATOM 4111 C CA . SER A 1 600 ? -16.277 43.601 -3.194 1.00 81.26 668 SER A CA 1
ATOM 4112 C C . SER A 1 600 ? -15.589 43.303 -1.873 1.00 73.07 668 SER A C 1
ATOM 4113 O O . SER A 1 600 ? -15.365 44.204 -1.065 1.00 70.60 668 SER A O 1
ATOM 4116 N N . GLN A 1 601 ? -15.329 42.020 -1.634 1.00 70.86 669 GLN A N 1
ATOM 4117 C CA . GLN A 1 601 ? -14.451 41.566 -0.564 1.00 73.43 669 GLN A CA 1
ATOM 4118 C C . GLN A 1 601 ? -13.211 41.001 -1.262 1.00 71.72 669 GLN A C 1
ATOM 4119 O O . GLN A 1 601 ? -13.245 39.915 -1.852 1.00 72.29 669 GLN A O 1
ATOM 4121 N N . THR A 1 602 ? -12.126 41.761 -1.222 1.00 65.74 670 THR A N 1
ATOM 4122 C CA . THR A 1 602 ? -10.933 41.456 -1.987 1.00 56.59 670 THR A CA 1
ATOM 4123 C C . THR A 1 602 ? -9.705 41.586 -1.104 1.00 56.56 670 THR A C 1
ATOM 4124 O O . THR A 1 602 ? -9.792 41.928 0.082 1.00 58.31 670 THR A O 1
ATOM 4128 N N . LYS A 1 603 ? -8.539 41.358 -1.717 1.00 55.16 671 LYS A N 1
ATOM 4129 C CA . LYS A 1 603 ? -7.284 41.478 -0.989 1.00 48.51 671 LYS A CA 1
ATOM 4130 C C . LYS A 1 603 ? -7.069 42.891 -0.471 1.00 45.59 671 LYS A C 1
ATOM 4131 O O . LYS A 1 603 ? -6.607 43.065 0.656 1.00 45.33 671 LYS A O 1
ATOM 4137 N N . SER A 1 604 ? -7.359 43.917 -1.284 1.00 45.51 672 SER A N 1
ATOM 4138 C CA . SER A 1 604 ? -7.151 45.287 -0.810 1.00 45.12 672 SER A CA 1
ATOM 4139 C C . SER A 1 604 ? -8.168 45.700 0.256 1.00 54.03 672 SER A C 1
ATOM 4140 O O . SER A 1 604 ? -7.797 46.324 1.255 1.00 60.47 672 SER A O 1
ATOM 4143 N N . THR A 1 605 ? -9.456 45.399 0.059 1.00 54.13 673 THR A N 1
ATOM 4144 C CA . THR A 1 605 ? -10.437 45.702 1.102 1.00 50.36 673 THR A CA 1
ATOM 4145 C C . THR A 1 605 ? -10.068 45.003 2.398 1.00 53.71 673 THR A C 1
ATOM 4146 O O . THR A 1 605 ? -10.169 45.587 3.485 1.00 53.90 673 THR A O 1
ATOM 4150 N N . LEU A 1 606 ? -9.712 43.723 2.304 1.00 55.22 674 LEU A N 1
ATOM 4151 C CA . LEU A 1 606 ? -9.302 42.992 3.487 1.00 55.04 674 LEU A CA 1
ATOM 4152 C C . LEU A 1 606 ? -8.145 43.697 4.158 1.00 55.79 674 LEU A C 1
ATOM 4153 O O . LEU A 1 606 ? -8.117 43.859 5.384 1.00 62.08 674 LEU A O 1
ATOM 4158 N N . LEU A 1 607 ? -7.188 44.140 3.358 1.00 53.34 675 LEU A N 1
ATOM 4159 C CA . LEU A 1 607 ? -6.021 44.815 3.891 1.00 52.01 675 LEU A CA 1
ATOM 4160 C C . LEU A 1 607 ? -6.438 46.046 4.663 1.00 53.88 675 LEU A C 1
ATOM 4161 O O . LEU A 1 607 ? -6.216 46.145 5.874 1.00 55.78 675 LEU A O 1
ATOM 4166 N N . VAL A 1 608 ? -7.136 46.954 3.981 1.00 53.31 676 VAL A N 1
ATOM 4167 C CA . VAL A 1 608 ? -7.493 48.225 4.591 1.00 50.35 676 VAL A CA 1
ATOM 4168 C C . VAL A 1 608 ? -8.352 47.993 5.812 1.00 45.17 676 VAL A C 1
ATOM 4169 O O . VAL A 1 608 ? -8.048 48.483 6.901 1.00 44.36 676 VAL A O 1
ATOM 4173 N N . SER A 1 609 ? -9.384 47.168 5.668 1.00 47.49 677 SER A N 1
ATOM 4174 C CA . SER A 1 609 ? -10.341 47.017 6.749 1.00 46.46 677 SER A CA 1
ATOM 4175 C C . SER A 1 609 ? -9.649 46.525 8.014 1.00 47.87 677 SER A C 1
ATOM 4176 O O . SER A 1 609 ? -9.778 47.135 9.082 1.00 49.17 677 SER A O 1
ATOM 4179 N N . GLU A 1 610 ? -8.795 45.514 7.885 1.00 45.50 678 GLU A N 1
ATOM 4180 C CA . GLU A 1 610 ? -8.210 44.921 9.078 1.00 42.50 678 GLU A CA 1
ATOM 4181 C C . GLU A 1 610 ? -7.449 45.926 9.900 1.00 50.09 678 GLU A C 1
ATOM 4182 O O . GLU A 1 610 ? -7.386 45.819 11.135 1.00 49.91 678 GLU A O 1
ATOM 4188 N N . PHE A 1 611 ? -6.862 46.896 9.236 1.00 50.45 679 PHE A N 1
ATOM 4189 C CA . PHE A 1 611 ? -6.039 47.855 9.941 1.00 52.41 679 PHE A CA 1
ATOM 4190 C C . PHE A 1 611 ? -6.872 48.916 10.640 1.00 52.56 679 PHE A C 1
ATOM 4191 O O . PHE A 1 611 ? -6.553 49.309 11.763 1.00 52.64 679 PHE A O 1
ATOM 4207 N N . ILE A 1 613 ? -10.035 48.657 11.699 1.00 40.94 681 ILE A N 1
ATOM 4208 C CA . ILE A 1 613 ? -10.522 47.911 12.854 1.00 47.04 681 ILE A CA 1
ATOM 4209 C C . ILE A 1 613 ? -9.494 47.931 13.969 1.00 48.36 681 ILE A C 1
ATOM 4210 O O . ILE A 1 613 ? -9.800 48.227 15.133 1.00 48.13 681 ILE A O 1
ATOM 4215 N N . LEU A 1 614 ? -8.251 47.629 13.626 1.00 46.82 682 LEU A N 1
ATOM 4216 C CA . LEU A 1 614 ? -7.257 47.522 14.670 1.00 44.30 682 LEU A CA 1
ATOM 4217 C C . LEU A 1 614 ? -6.962 48.880 15.272 1.00 44.67 682 LEU A C 1
ATOM 4218 O O . LEU A 1 614 ? -6.971 49.038 16.493 1.00 49.19 682 LEU A O 1
ATOM 4223 N N . THR A 1 615 ? -6.754 49.878 14.422 1.00 43.20 683 THR A N 1
ATOM 4224 C CA . THR A 1 615 ? -6.539 51.243 14.881 1.00 40.48 683 THR A CA 1
ATOM 4225 C C . THR A 1 615 ? -7.631 51.687 15.822 1.00 45.36 683 THR A C 1
ATOM 4226 O O . THR A 1 615 ? -7.372 52.318 16.849 1.00 45.09 683 THR A O 1
ATOM 4230 N N . ASN A 1 616 ? -8.875 51.415 15.445 1.00 40.70 684 ASN A N 1
ATOM 4231 C CA . ASN A 1 616 ? -9.985 51.859 16.255 1.00 40.55 684 ASN A CA 1
ATOM 4232 C C . ASN A 1 616 ? -10.036 51.085 17.560 1.00 43.98 684 ASN A C 1
ATOM 4233 O O . ASN A 1 616 ? -10.339 51.662 18.608 1.00 44.56 684 ASN A O 1
ATOM 4238 N N . LYS A 1 617 ? -9.693 49.790 17.529 1.00 44.87 685 LYS A N 1
ATOM 4239 C CA . LYS A 1 617 ? -9.630 49.030 18.773 1.00 42.05 685 LYS A CA 1
ATOM 4240 C C . LYS A 1 617 ? -8.600 49.623 19.715 1.00 47.86 685 LYS A C 1
ATOM 4241 O O . LYS A 1 617 ? -8.831 49.715 20.923 1.00 55.72 685 LYS A O 1
ATOM 4247 N N . LEU A 1 618 ? -7.455 50.038 19.187 1.00 44.80 686 LEU A N 1
ATOM 4248 C CA . LEU A 1 618 ? -6.382 50.480 20.066 1.00 49.12 686 LEU A CA 1
ATOM 4249 C C . LEU A 1 618 ? -6.687 51.823 20.712 1.00 53.67 686 LEU A C 1
ATOM 4250 O O . LEU A 1 618 ? -6.356 52.033 21.883 1.00 58.18 686 LEU A O 1
ATOM 4255 N N . CYS A 1 619 ? -7.316 52.749 19.982 1.00 53.69 687 CYS A N 1
ATOM 4256 C CA . CYS A 1 619 ? -7.655 54.016 20.625 1.00 54.11 687 CYS A CA 1
ATOM 4257 C C . CYS A 1 619 ? -8.667 53.830 21.726 1.00 52.12 687 CYS A C 1
ATOM 4258 O O . CYS A 1 619 ? -8.732 54.652 22.647 1.00 52.50 687 CYS A O 1
ATOM 4261 N N . ALA A 1 620 ? -9.472 52.779 21.642 1.00 49.19 688 ALA A N 1
ATOM 4262 C CA . ALA A 1 620 ? -10.287 52.413 22.782 1.00 54.63 688 ALA A CA 1
ATOM 4263 C C . ALA A 1 620 ? -9.406 52.252 24.007 1.00 63.16 688 ALA A C 1
ATOM 4264 O O . ALA A 1 620 ? -9.602 52.924 25.028 1.00 66.65 688 ALA A O 1
ATOM 4266 N N . ALA A 1 621 ? -8.386 51.394 23.892 1.00 62.24 689 ALA A N 1
ATOM 4267 C CA . ALA A 1 621 ? -7.479 51.160 25.007 1.00 49.62 689 ALA A CA 1
ATOM 4268 C C . ALA A 1 621 ? -6.857 52.461 25.474 1.00 48.04 689 ALA A C 1
ATOM 4269 O O . ALA A 1 621 ? -6.803 52.751 26.676 1.00 49.17 689 ALA A O 1
ATOM 4271 N N . PHE A 1 622 ? -6.436 53.278 24.524 1.00 44.63 690 PHE A N 1
ATOM 4272 C CA . PHE A 1 622 ? -5.722 54.503 24.837 1.00 49.91 690 PHE A CA 1
ATOM 4273 C C . PHE A 1 622 ? -6.605 55.472 25.611 1.00 54.70 690 PHE A C 1
ATOM 4274 O O . PHE A 1 622 ? -6.202 55.996 26.656 1.00 59.34 690 PHE A O 1
ATOM 4282 N N . PHE A 1 623 ? -7.836 55.680 25.143 1.00 54.10 691 PHE A N 1
ATOM 4283 C CA . PHE A 1 623 ? -8.724 56.631 25.802 1.00 49.10 691 PHE A CA 1
ATOM 4284 C C . PHE A 1 623 ? -9.054 56.177 27.213 1.00 48.24 691 PHE A C 1
ATOM 4285 O O . PHE A 1 623 ? -9.187 56.998 28.130 1.00 51.69 691 PHE A O 1
ATOM 4293 N N . GLN A 1 624 ? -9.205 54.874 27.401 1.00 44.52 692 GLN A N 1
ATOM 4294 C CA . GLN A 1 624 ? -9.557 54.359 28.711 1.00 53.55 692 GLN A CA 1
ATOM 4295 C C . GLN A 1 624 ? -8.389 54.483 29.684 1.00 62.82 692 GLN A C 1
ATOM 4296 O O . GLN A 1 624 ? -8.556 54.965 30.813 1.00 64.99 692 GLN A O 1
ATOM 4302 N N . GLU A 1 625 ? -7.194 54.043 29.258 1.00 65.79 693 GLU A N 1
ATOM 4303 C CA . GLU A 1 625 ? -6.029 54.067 30.137 1.00 61.27 693 GLU A CA 1
ATOM 4304 C C . GLU A 1 625 ? -5.718 55.484 30.562 1.00 61.86 693 GLU A C 1
ATOM 4305 O O . GLU A 1 625 ? -5.433 55.736 31.736 1.00 75.13 693 GLU A O 1
ATOM 4307 N N . ASN A 1 626 ? -5.834 56.430 29.643 1.00 53.01 694 ASN A N 1
ATOM 4308 C CA . ASN A 1 626 ? -5.604 57.832 29.947 1.00 59.15 694 ASN A CA 1
ATOM 4309 C C . ASN A 1 626 ? -6.835 58.565 30.452 1.00 66.28 694 ASN A C 1
ATOM 4310 O O . ASN A 1 626 ? -6.779 59.797 30.586 1.00 63.62 694 ASN A O 1
ATOM 4315 N N . LYS A 1 627 ? -7.936 57.850 30.718 1.00 68.93 695 LYS A N 1
ATOM 4316 C CA . LYS A 1 627 ? -9.152 58.442 31.278 1.00 64.64 695 LYS A CA 1
ATOM 4317 C C . LYS A 1 627 ? -9.609 59.623 30.423 1.00 65.81 695 LYS A C 1
ATOM 4318 O O . LYS A 1 627 ? -9.761 60.750 30.902 1.00 62.95 695 LYS A O 1
ATOM 4320 N N . ILE A 1 628 ? -9.786 59.362 29.135 1.00 69.71 696 ILE A N 1
ATOM 4321 C CA . ILE A 1 628 ? -10.235 60.363 28.166 1.00 74.45 696 ILE A CA 1
ATOM 4322 C C . ILE A 1 628 ? -11.689 60.088 27.801 1.00 76.31 696 ILE A C 1
ATOM 4323 O O . ILE A 1 628 ? -12.058 58.927 27.557 1.00 74.98 696 ILE A O 1
ATOM 4328 N N . PRO A 1 629 ? -12.543 61.108 27.814 1.00 73.86 697 PRO A N 1
ATOM 4329 C CA . PRO A 1 629 ? -13.901 60.961 27.290 1.00 68.00 697 PRO A CA 1
ATOM 4330 C C . PRO A 1 629 ? -13.885 60.796 25.780 1.00 62.19 697 PRO A C 1
ATOM 4331 O O . PRO A 1 629 ? -13.356 61.645 25.053 1.00 59.46 697 PRO A O 1
ATOM 4335 N N . GLY A 1 630 ? -14.518 59.722 25.312 1.00 61.65 698 GLY A N 1
ATOM 4336 C CA . GLY A 1 630 ? -14.592 59.454 23.892 1.00 61.64 698 GLY A CA 1
ATOM 4337 C C . GLY A 1 630 ? -15.941 58.874 23.516 1.00 58.06 698 GLY A C 1
ATOM 4338 O O . GLY A 1 630 ? -16.678 58.364 24.357 1.00 59.51 698 GLY A O 1
ATOM 4339 N N . VAL A 1 631 ? -16.218 58.917 22.217 1.00 53.96 699 VAL A N 1
ATOM 4340 C CA . VAL A 1 631 ? -17.427 58.356 21.635 1.00 41.88 699 VAL A CA 1
ATOM 4341 C C . VAL A 1 631 ? -17.106 56.965 21.122 1.00 45.13 699 VAL A C 1
ATOM 4342 O O . VAL A 1 631 ? -16.440 56.814 20.098 1.00 55.59 699 VAL A O 1
ATOM 4346 N N . TYR A 1 632 ? -17.643 55.957 21.774 1.00 40.25 700 TYR A N 1
ATOM 4347 C CA . TYR A 1 632 ? -17.372 54.588 21.382 1.00 41.70 700 TYR A CA 1
ATOM 4348 C C . TYR A 1 632 ? -18.482 54.101 20.479 1.00 42.15 700 TYR A C 1
ATOM 4349 O O . TYR A 1 632 ? -19.525 54.734 20.357 1.00 43.73 700 TYR A O 1
ATOM 4358 N N . ARG A 1 633 ? -18.249 52.963 19.839 1.00 38.34 701 ARG A N 1
ATOM 4359 C CA . ARG A 1 633 ? -19.260 52.299 19.044 1.00 38.45 701 ARG A CA 1
ATOM 4360 C C . ARG A 1 633 ? -19.376 50.896 19.609 1.00 44.52 701 ARG A C 1
ATOM 4361 O O . ARG A 1 633 ? -18.383 50.165 19.657 1.00 44.31 701 ARG A O 1
ATOM 4369 N N . CYS A 1 634 ? -20.585 50.512 20.013 1.00 44.92 702 CYS A N 1
ATOM 4370 C CA . CYS A 1 634 ? -20.806 49.323 20.820 1.00 42.26 702 CYS A CA 1
ATOM 4371 C C . CYS A 1 634 ? -21.816 48.435 20.137 1.00 40.09 702 CYS A C 1
ATOM 4372 O O . CYS A 1 634 ? -22.506 48.849 19.209 1.00 40.19 702 CYS A O 1
ATOM 4375 N N . TYR A 1 635 ? -21.885 47.196 20.605 1.00 39.08 703 TYR A N 1
ATOM 4376 C CA . TYR A 1 635 ? -22.858 46.251 20.083 1.00 44.42 703 TYR A CA 1
ATOM 4377 C C . TYR A 1 635 ? -23.125 45.258 21.198 1.00 51.77 703 TYR A C 1
ATOM 4378 O O . TYR A 1 635 ? -22.190 44.596 21.660 1.00 59.26 703 TYR A O 1
ATOM 4387 N N . ASN A 1 636 ? -24.398 45.133 21.595 1.00 46.97 704 ASN A N 1
ATOM 4388 C CA . ASN A 1 636 ? -24.778 44.290 22.720 1.00 51.00 704 ASN A CA 1
ATOM 4389 C C . ASN A 1 636 ? -25.223 42.920 22.290 1.00 54.23 704 ASN A C 1
ATOM 4390 O O . ASN A 1 636 ? -24.944 41.940 22.979 1.00 64.57 704 ASN A O 1
ATOM 4395 N N . GLY A 1 637 ? -25.997 42.844 21.238 1.00 51.65 705 GLY A N 1
ATOM 4396 C CA . GLY A 1 637 ? -26.615 41.592 20.920 1.00 54.86 705 GLY A CA 1
ATOM 4397 C C . GLY A 1 637 ? -27.955 41.542 21.602 1.00 60.45 705 GLY A C 1
ATOM 4398 O O . GLY A 1 637 ? -28.421 42.512 22.210 1.00 61.86 705 GLY A O 1
ATOM 4399 N N . LEU A 1 638 ? -28.574 40.375 21.519 1.00 61.84 706 LEU A N 1
ATOM 4400 C CA . LEU A 1 638 ? -29.916 40.185 22.039 1.00 65.60 706 LEU A CA 1
ATOM 4401 C C . LEU A 1 638 ? -29.955 39.200 23.203 1.00 73.23 706 LEU A C 1
ATOM 4402 O O . LEU A 1 638 ? -29.100 38.320 23.344 1.00 73.67 706 LEU A O 1
ATOM 4407 N N . ASN A 1 639 ? -30.958 39.379 24.053 1.00 78.33 707 ASN A N 1
ATOM 4408 C CA . ASN A 1 639 ? -31.313 38.361 25.025 1.00 82.20 707 ASN A CA 1
ATOM 4409 C C . ASN A 1 639 ? -32.127 37.306 24.285 1.00 88.50 707 ASN A C 1
ATOM 4410 O O . ASN A 1 639 ? -33.200 37.617 23.757 1.00 87.06 707 ASN A O 1
ATOM 4415 N N . LEU A 1 640 ? -31.627 36.069 24.225 1.00 94.11 708 LEU A N 1
ATOM 4416 C CA . LEU A 1 640 ? -32.239 35.036 23.392 1.00 95.94 708 LEU A CA 1
ATOM 4417 C C . LEU A 1 640 ? -32.634 33.790 24.179 1.00 98.82 708 LEU A C 1
ATOM 4418 O O . LEU A 1 640 ? -32.020 33.449 25.195 1.00 100.40 708 LEU A O 1
ATOM 4423 N N . GLY A 1 641 ? -33.648 33.084 23.661 1.00 97.11 709 GLY A N 1
ATOM 4424 C CA . GLY A 1 641 ? -34.062 31.843 24.272 1.00 92.01 709 GLY A CA 1
ATOM 4425 C C . GLY A 1 641 ? -33.002 30.776 24.128 1.00 89.57 709 GLY A C 1
ATOM 4426 O O . GLY A 1 641 ? -32.145 30.825 23.249 1.00 88.69 709 GLY A O 1
ATOM 4427 N N . ASN A 1 642 ? -33.081 29.776 25.002 1.00 92.21 710 ASN A N 1
ATOM 4428 C CA . ASN A 1 642 ? -32.002 28.801 25.081 1.00 96.04 710 ASN A CA 1
ATOM 4429 C C . ASN A 1 642 ? -31.885 28.013 23.789 1.00 94.91 710 ASN A C 1
ATOM 4430 O O . ASN A 1 642 ? -30.774 27.782 23.292 1.00 91.71 710 ASN A O 1
ATOM 4435 N N . GLN A 1 643 ? -33.027 27.627 23.211 1.00 93.51 711 GLN A N 1
ATOM 4436 C CA . GLN A 1 643 ? -32.986 26.892 21.958 1.00 92.63 711 GLN A CA 1
ATOM 4437 C C . GLN A 1 643 ? -32.496 27.784 20.830 1.00 87.63 711 GLN A C 1
ATOM 4438 O O . GLN A 1 643 ? -31.713 27.342 19.980 1.00 91.49 711 GLN A O 1
ATOM 4444 N N . ALA A 1 644 ? -32.898 29.053 20.827 1.00 78.75 712 ALA A N 1
ATOM 4445 C CA . ALA A 1 644 ? -32.379 29.946 19.804 1.00 70.73 712 ALA A CA 1
ATOM 4446 C C . ALA A 1 644 ? -30.901 30.231 20.026 1.00 68.43 712 ALA A C 1
ATOM 4447 O O . ALA A 1 644 ? -30.126 30.241 19.067 1.00 71.92 712 ALA A O 1
ATOM 4449 N N . LYS A 1 645 ? -30.466 30.374 21.282 1.00 70.39 713 LYS A N 1
ATOM 4450 C CA . LYS A 1 645 ? -29.062 30.701 21.513 1.00 77.08 713 LYS A CA 1
ATOM 4451 C C . LYS A 1 645 ? -28.159 29.600 20.977 1.00 96.37 713 LYS A C 1
ATOM 4452 O O . LYS A 1 645 ? -26.983 29.849 20.681 1.00 94.28 713 LYS A O 1
ATOM 4454 N N . ALA A 1 646 ? -28.679 28.370 20.891 1.00 103.36 714 ALA A N 1
ATOM 4455 C CA . ALA A 1 646 ? -27.927 27.262 20.309 1.00 104.06 714 ALA A CA 1
ATOM 4456 C C . ALA A 1 646 ? -27.927 27.315 18.784 1.00 102.62 714 ALA A C 1
ATOM 4457 O O . ALA A 1 646 ? -26.918 26.976 18.154 1.00 105.20 714 ALA A O 1
ATOM 4459 N N . GLN A 1 647 ? -29.046 27.723 18.174 1.00 96.43 715 GLN A N 1
ATOM 4460 C CA . GLN A 1 647 ? -29.044 27.900 16.732 1.00 94.02 715 GLN A CA 1
ATOM 4461 C C . GLN A 1 647 ? -28.037 28.961 16.342 1.00 85.71 715 GLN A C 1
ATOM 4462 O O . GLN A 1 647 ? -27.343 28.838 15.327 1.00 80.48 715 GLN A O 1
ATOM 4468 N N . PHE A 1 648 ? -27.922 29.987 17.171 1.00 83.57 716 PHE A N 1
ATOM 4469 C CA . PHE A 1 648 ? -26.960 31.048 16.936 1.00 81.05 716 PHE A CA 1
ATOM 4470 C C . PHE A 1 648 ? -25.538 30.580 17.196 1.00 79.44 716 PHE A C 1
ATOM 4471 O O . PHE A 1 648 ? -24.651 30.751 16.351 1.00 72.74 716 PHE A O 1
ATOM 4479 N N . GLU A 1 649 ? -25.317 29.941 18.348 1.00 85.25 717 GLU A N 1
ATOM 4480 C CA . GLU A 1 649 ? -23.978 29.489 18.704 1.00 90.73 717 GLU A CA 1
ATOM 4481 C C . GLU A 1 649 ? -23.480 28.447 17.727 1.00 87.90 717 GLU A C 1
ATOM 4482 O O . GLU A 1 649 ? -22.277 28.381 17.450 1.00 90.07 717 GLU A O 1
ATOM 4488 N N . LEU A 1 650 ? -24.384 27.643 17.175 1.00 83.56 718 LEU A N 1
ATOM 4489 C CA . LEU A 1 650 ? -23.932 26.647 16.221 1.00 82.03 718 LEU A CA 1
ATOM 4490 C C . LEU A 1 650 ? -23.312 27.315 15.010 1.00 82.04 718 LEU A C 1
ATOM 4491 O O . LEU A 1 650 ? -22.377 26.784 14.411 1.00 84.54 718 LEU A O 1
ATOM 4496 N N . LEU A 1 651 ? -23.792 28.490 14.649 1.00 80.69 719 LEU A N 1
ATOM 4497 C CA . LEU A 1 651 ? -23.185 29.171 13.523 1.00 76.69 719 LEU A CA 1
ATOM 4498 C C . LEU A 1 651 ? -21.846 29.812 13.898 1.00 71.92 719 LEU A C 1
ATOM 4499 O O . LEU A 1 651 ? -20.952 29.922 13.046 1.00 62.93 719 LEU A O 1
ATOM 4504 N N . LYS A 1 652 ? -21.670 30.212 15.166 1.00 76.52 720 LYS A N 1
ATOM 4505 C CA . LYS A 1 652 ? -20.467 30.936 15.578 1.00 79.13 720 LYS A CA 1
ATOM 4506 C C . LYS A 1 652 ? -19.242 30.036 15.635 1.00 88.29 720 LYS A C 1
ATOM 4507 O O . LYS A 1 652 ? -18.110 30.524 15.514 1.00 87.16 720 LYS A O 1
ATOM 4509 N N . GLU A 1 653 ? -19.433 28.737 15.854 1.00 95.51 721 GLU A N 1
ATOM 4510 C CA . GLU A 1 653 ? -18.308 27.819 15.740 1.00 97.38 721 GLU A CA 1
ATOM 4511 C C . GLU A 1 653 ? -17.965 27.552 14.287 1.00 94.25 721 GLU A C 1
ATOM 4512 O O . GLU A 1 653 ? -16.810 27.260 13.983 1.00 102.07 721 GLU A O 1
ATOM 4518 N N . ASN A 1 654 ? -18.942 27.644 13.382 1.00 88.83 722 ASN A N 1
ATOM 4519 C CA . ASN A 1 654 ? -18.642 27.442 11.970 1.00 89.54 722 ASN A CA 1
ATOM 4520 C C . ASN A 1 654 ? -17.647 28.460 11.436 1.00 88.33 722 ASN A C 1
ATOM 4521 O O . ASN A 1 654 ? -16.937 28.167 10.468 1.00 85.62 722 ASN A O 1
ATOM 4526 N N . ILE A 1 655 ? -17.539 29.627 12.060 1.00 89.19 723 ILE A N 1
ATOM 4527 C CA . ILE A 1 655 ? -16.641 30.608 11.488 1.00 93.14 723 ILE A CA 1
ATOM 4528 C C . ILE A 1 655 ? -15.207 30.300 11.904 1.00 106.10 723 ILE A C 1
ATOM 4529 O O . ILE A 1 655 ? -14.276 30.484 11.110 1.00 110.89 723 ILE A O 1
ATOM 4534 N N . LYS A 1 656 ? -15.010 29.777 13.121 1.00 109.61 724 LYS A N 1
ATOM 4535 C CA . LYS A 1 656 ? -13.702 29.270 13.536 1.00 111.92 724 LYS A CA 1
ATOM 4536 C C . LYS A 1 656 ? -13.226 28.140 12.621 1.00 114.86 724 LYS A C 1
ATOM 4537 O O . LYS A 1 656 ? -12.034 28.047 12.286 1.00 117.26 724 LYS A O 1
ATOM 4543 N N . LEU A 1 657 ? -14.154 27.258 12.228 1.00 111.37 725 LEU A N 1
ATOM 4544 C CA . LEU A 1 657 ? -13.851 26.033 11.498 1.00 101.36 725 LEU A CA 1
ATOM 4545 C C . LEU A 1 657 ? -13.570 26.289 10.028 1.00 96.95 725 LEU A C 1
ATOM 4546 O O . LEU A 1 657 ? -12.943 25.453 9.374 1.00 98.64 725 LEU A O 1
ATOM 4548 N N . GLY A 1 658 ? -14.055 27.387 9.475 1.00 92.33 726 GLY A N 1
ATOM 4549 C CA . GLY A 1 658 ? -13.673 27.670 8.118 1.00 92.49 726 GLY A CA 1
ATOM 4550 C C . GLY A 1 658 ? -14.837 28.035 7.241 1.00 97.84 726 GLY A C 1
ATOM 4551 O O . GLY A 1 658 ? -14.653 28.762 6.266 1.00 101.90 726 GLY A O 1
ATOM 4552 N N . LYS A 1 659 ? -16.029 27.524 7.529 1.00 101.04 727 LYS A N 1
ATOM 4553 C CA . LYS A 1 659 ? -17.181 27.921 6.733 1.00 103.51 727 LYS A CA 1
ATOM 4554 C C . LYS A 1 659 ? -17.729 29.220 7.314 1.00 109.31 727 LYS A C 1
ATOM 4555 O O . LYS A 1 659 ? -18.046 29.293 8.508 1.00 107.83 727 LYS A O 1
ATOM 4557 N N . LEU A 1 660 ? -17.880 30.233 6.469 1.00 111.44 728 LEU A N 1
ATOM 4558 C CA . LEU A 1 660 ? -18.544 31.428 6.958 1.00 109.51 728 LEU A CA 1
ATOM 4559 C C . LEU A 1 660 ? -19.982 31.441 6.469 1.00 109.86 728 LEU A C 1
ATOM 4560 O O . LEU A 1 660 ? -20.315 30.803 5.462 1.00 110.95 728 LEU A O 1
ATOM 4565 N N . PRO A 1 661 ? -20.868 32.157 7.157 1.00 106.33 729 PRO A N 1
ATOM 4566 C CA . PRO A 1 661 ? -22.304 31.995 6.879 1.00 106.33 729 PRO A CA 1
ATOM 4567 C C . PRO A 1 661 ? -22.713 32.483 5.483 1.00 109.20 729 PRO A C 1
ATOM 4568 O O . PRO A 1 661 ? -22.164 33.453 4.954 1.00 113.36 729 PRO A O 1
ATOM 4572 N N . SER A 1 662 ? -23.668 31.773 4.874 1.00 103.78 730 SER A N 1
ATOM 4573 C CA . SER A 1 662 ? -24.341 32.217 3.658 1.00 100.55 730 SER A CA 1
ATOM 4574 C C . SER A 1 662 ? -25.484 33.160 4.038 1.00 106.05 730 SER A C 1
ATOM 4575 O O . SER A 1 662 ? -25.916 33.207 5.193 1.00 112.40 730 SER A O 1
ATOM 4578 N N . LEU A 1 663 ? -25.938 33.976 3.082 1.00 98.65 731 LEU A N 1
ATOM 4579 C CA . LEU A 1 663 ? -27.040 34.868 3.427 1.00 79.89 731 LEU A CA 1
ATOM 4580 C C . LEU A 1 663 ? -28.328 34.081 3.656 1.00 79.67 731 LEU A C 1
ATOM 4581 O O . LEU A 1 663 ? -29.135 34.473 4.504 1.00 81.44 731 LEU A O 1
ATOM 4583 N N . LYS A 1 664 ? -28.517 32.947 2.960 1.00 76.12 732 LYS A N 1
ATOM 4584 C CA . LYS A 1 664 ? -29.595 32.037 3.335 1.00 74.07 732 LYS A CA 1
ATOM 4585 C C . LYS A 1 664 ? -29.443 31.638 4.796 1.00 80.89 732 LYS A C 1
ATOM 4586 O O . LYS A 1 664 ? -30.416 31.646 5.564 1.00 83.24 732 LYS A O 1
ATOM 4588 N N . ASP A 1 665 ? -28.208 31.301 5.191 1.00 82.46 733 ASP A N 1
ATOM 4589 C CA . ASP A 1 665 ? -27.896 30.969 6.580 1.00 84.45 733 ASP A CA 1
ATOM 4590 C C . ASP A 1 665 ? -28.061 32.182 7.484 1.00 77.96 733 ASP A C 1
ATOM 4591 O O . ASP A 1 665 ? -28.459 32.050 8.646 1.00 74.15 733 ASP A O 1
ATOM 4596 N N . ILE A 1 666 ? -27.702 33.365 6.978 1.00 78.70 734 ILE A N 1
ATOM 4597 C CA . ILE A 1 666 ? -27.823 34.598 7.748 1.00 78.30 734 ILE A CA 1
ATOM 4598 C C . ILE A 1 666 ? -29.274 34.999 7.912 1.00 77.28 734 ILE A C 1
ATOM 4599 O O . ILE A 1 666 ? -29.639 35.592 8.928 1.00 78.95 734 ILE A O 1
ATOM 4601 N N . THR A 1 667 ? -30.122 34.714 6.918 1.00 70.60 735 THR A N 1
ATOM 4602 C CA . THR A 1 667 ? -31.520 35.091 7.043 1.00 60.60 735 THR A CA 1
ATOM 4603 C C . THR A 1 667 ? -32.089 34.456 8.282 1.00 61.01 735 THR A C 1
ATOM 4604 O O . THR A 1 667 ? -32.699 35.121 9.125 1.00 66.70 735 THR A O 1
ATOM 4608 N N . LYS A 1 668 ? -31.839 33.167 8.427 1.00 60.64 736 LYS A N 1
ATOM 4609 C CA . LYS A 1 668 ? -32.256 32.466 9.621 1.00 65.94 736 LYS A CA 1
ATOM 4610 C C . LYS A 1 668 ? -31.587 33.077 10.847 1.00 74.45 736 LYS A C 1
ATOM 4611 O O . LYS A 1 668 ? -32.212 33.230 11.900 1.00 81.12 736 LYS A O 1
ATOM 4617 N N . ILE A 1 669 ? -30.329 33.483 10.717 1.00 79.59 737 ILE A N 1
ATOM 4618 C CA . ILE A 1 669 ? -29.652 34.093 11.856 1.00 88.55 737 ILE A CA 1
ATOM 4619 C C . ILE A 1 669 ? -30.092 35.542 12.037 1.00 97.49 737 ILE A C 1
ATOM 4620 O O . ILE A 1 669 ? -30.094 36.050 13.166 1.00 99.71 737 ILE A O 1
ATOM 4622 N N . SER A 1 670 ? -30.458 36.226 10.939 1.00 100.57 738 SER A N 1
ATOM 4623 C CA . SER A 1 670 ? -30.768 37.657 10.983 1.00 94.19 738 SER A CA 1
ATOM 4624 C C . SER A 1 670 ? -31.859 37.966 11.980 1.00 93.35 738 SER A C 1
ATOM 4625 O O . SER A 1 670 ? -31.882 39.068 12.538 1.00 88.56 738 SER A O 1
ATOM 4627 N N . SER A 1 671 ? -32.707 36.989 12.275 1.00 95.68 739 SER A N 1
ATOM 4628 C CA . SER A 1 671 ? -33.766 37.171 13.249 1.00 95.85 739 SER A CA 1
ATOM 4629 C C . SER A 1 671 ? -33.236 37.212 14.678 1.00 98.97 739 SER A C 1
ATOM 4630 O O . SER A 1 671 ? -34.043 37.366 15.608 1.00 98.79 739 SER A O 1
ATOM 4632 N N . GLN A 1 672 ? -31.909 37.073 14.863 1.00 97.24 740 GLN A N 1
ATOM 4633 C CA . GLN A 1 672 ? -31.263 37.090 16.176 1.00 87.21 740 GLN A CA 1
ATOM 4634 C C . GLN A 1 672 ? -30.149 38.129 16.302 1.00 74.08 740 GLN A C 1
ATOM 4635 O O . GLN A 1 672 ? -29.317 38.021 17.207 1.00 68.58 740 GLN A O 1
ATOM 4641 N N . LEU A 1 673 ? -30.114 39.142 15.445 1.00 68.35 741 LEU A N 1
ATOM 4642 C CA . LEU A 1 673 ? -29.063 40.140 15.536 1.00 61.02 741 LEU A CA 1
ATOM 4643 C C . LEU A 1 673 ? -29.586 41.501 15.946 1.00 58.44 741 LEU A C 1
ATOM 4644 O O . LEU A 1 673 ? -30.719 41.861 15.647 1.00 56.03 741 LEU A O 1
ATOM 4649 N N . SER A 1 674 ? -28.721 42.255 16.611 1.00 62.82 742 SER A N 1
ATOM 4650 C CA . SER A 1 674 ? -28.925 43.634 17.023 1.00 71.44 742 SER A CA 1
ATOM 4651 C C . SER A 1 674 ? -28.301 44.582 15.986 1.00 71.85 742 SER A C 1
ATOM 4652 O O . SER A 1 674 ? -27.947 44.170 14.872 1.00 66.50 742 SER A O 1
ATOM 4655 N N . SER A 1 675 ? -28.113 45.845 16.365 1.00 69.20 743 SER A N 1
ATOM 4656 C CA . SER A 1 675 ? -27.368 46.797 15.565 1.00 61.47 743 SER A CA 1
ATOM 4657 C C . SER A 1 675 ? -26.409 47.522 16.490 1.00 53.39 743 SER A C 1
ATOM 4658 O O . SER A 1 675 ? -26.519 47.452 17.719 1.00 52.39 743 SER A O 1
ATOM 4661 N N . SER A 1 676 ? -25.450 48.203 15.885 1.00 51.13 744 SER A N 1
ATOM 4662 C CA . SER A 1 676 ? -24.417 48.874 16.645 1.00 47.75 744 SER A CA 1
ATOM 4663 C C . SER A 1 676 ? -24.866 50.293 16.955 1.00 44.16 744 SER A C 1
ATOM 4664 O O . SER A 1 676 ? -25.691 50.880 16.252 1.00 44.74 744 SER A O 1
ATOM 4667 N N . PHE A 1 677 ? -24.350 50.820 18.052 1.00 42.45 745 PHE A N 1
ATOM 4668 C CA . PHE A 1 677 ? -24.768 52.120 18.532 1.00 42.48 745 PHE A CA 1
ATOM 4669 C C . PHE A 1 677 ? -23.588 52.831 19.155 1.00 38.24 745 PHE A C 1
ATOM 4670 O O . PHE A 1 677 ? -22.677 52.194 19.678 1.00 47.35 745 PHE A O 1
ATOM 4678 N N . TYR A 1 678 ? -23.627 54.156 19.099 1.00 38.09 746 TYR A N 1
ATOM 4679 C CA . TYR A 1 678 ? -22.636 55.001 19.742 1.00 43.58 746 TYR A CA 1
ATOM 4680 C C . TYR A 1 678 ? -22.939 55.159 21.226 1.00 48.70 746 TYR A C 1
ATOM 4681 O O . TYR A 1 678 ? -24.090 55.106 21.663 1.00 52.88 746 TYR A O 1
ATOM 4690 N N . SER A 1 679 ? -21.879 55.315 22.004 1.00 49.05 747 SER A N 1
ATOM 4691 C CA . SER A 1 679 ? -21.942 55.333 23.451 1.00 47.71 747 SER A CA 1
ATOM 4692 C C . SER A 1 679 ? -20.906 56.298 23.982 1.00 48.54 747 SER A C 1
ATOM 4693 O O . SER A 1 679 ? -19.794 56.364 23.450 1.00 52.96 747 SER A O 1
ATOM 4696 N N . PRO A 1 680 ? -21.200 56.980 25.084 1.00 44.29 748 PRO A N 1
ATOM 4697 C CA . PRO A 1 680 ? -20.209 57.871 25.691 1.00 42.93 748 PRO A CA 1
ATOM 4698 C C . PRO A 1 680 ? -19.249 57.167 26.627 1.00 53.34 748 PRO A C 1
ATOM 4699 O O . PRO A 1 680 ? -18.367 57.829 27.182 1.00 59.35 748 PRO A O 1
ATOM 4703 N N . PHE A 1 681 ? -19.360 55.858 26.786 1.00 53.11 749 PHE A N 1
ATOM 4704 C CA . PHE A 1 681 ? -18.416 55.140 27.618 1.00 57.03 749 PHE A CA 1
ATOM 4705 C C . PHE A 1 681 ? -18.189 53.769 27.020 1.00 57.59 749 PHE A C 1
ATOM 4706 O O . PHE A 1 681 ? -19.052 53.247 26.306 1.00 58.69 749 PHE A O 1
ATOM 4714 N N . PRO A 1 682 ? -17.046 53.154 27.303 1.00 58.36 750 PRO A N 1
ATOM 4715 C CA . PRO A 1 682 ? -16.685 51.891 26.652 1.00 56.17 750 PRO A CA 1
ATOM 4716 C C . PRO A 1 682 ? -17.668 50.775 26.945 1.00 61.20 750 PRO A C 1
ATOM 4717 O O . PRO A 1 682 ? -18.065 50.550 28.088 1.00 73.69 750 PRO A O 1
ATOM 4721 N N . LEU A 1 683 ? -18.041 50.066 25.894 1.00 57.94 751 LEU A N 1
ATOM 4722 C CA . LEU A 1 683 ? -18.831 48.856 25.971 1.00 57.35 751 LEU A CA 1
ATOM 4723 C C . LEU A 1 683 ? -18.322 47.970 24.860 1.00 64.11 751 LEU A C 1
ATOM 4724 O O . LEU A 1 683 ? -17.889 48.479 23.819 1.00 62.60 751 LEU A O 1
ATOM 4729 N N . PRO A 1 684 ? -18.334 46.662 25.045 1.00 71.66 752 PRO A N 1
ATOM 4730 C CA . PRO A 1 684 ? -17.820 45.792 23.988 1.00 75.18 752 PRO A CA 1
ATOM 4731 C C . PRO A 1 684 ? -18.619 45.959 22.701 1.00 72.53 752 PRO A C 1
ATOM 4732 O O . PRO A 1 684 ? -19.853 46.011 22.708 1.00 75.17 752 PRO A O 1
ATOM 4736 N N . HIS A 1 685 ? -17.893 46.028 21.586 1.00 68.36 753 HIS A N 1
ATOM 4737 C CA . HIS A 1 685 ? -18.485 45.846 20.268 1.00 54.26 753 HIS A CA 1
ATOM 4738 C C . HIS A 1 685 ? -18.289 44.370 19.995 1.00 52.70 753 HIS A C 1
ATOM 4739 O O . HIS A 1 685 ? -17.241 43.937 19.520 1.00 59.46 753 HIS A O 1
ATOM 4746 N N . LYS A 1 686 ? -19.287 43.590 20.390 1.00 50.96 754 LYS A N 1
ATOM 4747 C CA . LYS A 1 686 ? -19.175 42.141 20.482 1.00 58.20 754 LYS A CA 1
ATOM 4748 C C . LYS A 1 686 ? -19.104 41.441 19.137 1.00 71.17 754 LYS A C 1
ATOM 4749 O O . LYS A 1 686 ? -19.020 40.209 19.155 1.00 75.84 754 LYS A O 1
ATOM 4763 N N . ILE A 1 688 ? -16.867 42.776 16.448 1.00 59.87 756 ILE A N 1
ATOM 4764 C CA . ILE A 1 688 ? -15.483 42.996 16.093 1.00 65.04 756 ILE A CA 1
ATOM 4765 C C . ILE A 1 688 ? -14.582 42.164 16.984 1.00 69.67 756 ILE A C 1
ATOM 4766 O O . ILE A 1 688 ? -13.512 41.708 16.563 1.00 67.40 756 ILE A O 1
ATOM 4771 N N . GLY A 1 689 ? -15.007 41.934 18.214 1.00 72.93 757 GLY A N 1
ATOM 4772 C CA . GLY A 1 689 ? -14.229 41.149 19.128 1.00 78.12 757 GLY A CA 1
ATOM 4773 C C . GLY A 1 689 ? -14.913 41.096 20.466 1.00 82.23 757 GLY A C 1
ATOM 4774 O O . GLY A 1 689 ? -16.134 40.950 20.551 1.00 81.66 757 GLY A O 1
ATOM 4775 N N . ASN A 1 690 ? -14.132 41.241 21.521 1.00 85.14 758 ASN A N 1
ATOM 4776 C CA . ASN A 1 690 ? -14.670 41.212 22.868 1.00 83.22 758 ASN A CA 1
ATOM 4777 C C . ASN A 1 690 ? -14.247 42.461 23.599 1.00 80.35 758 ASN A C 1
ATOM 4778 O O . ASN A 1 690 ? -14.057 42.446 24.811 1.00 83.98 758 ASN A O 1
ATOM 4783 N N . THR A 1 691 ? -14.011 43.530 22.865 1.00 76.58 759 THR A N 1
ATOM 4784 C CA . THR A 1 691 ? -13.413 44.691 23.483 1.00 68.58 759 THR A CA 1
ATOM 4785 C C . THR A 1 691 ? -14.053 45.966 22.945 1.00 57.56 759 THR A C 1
ATOM 4786 O O . THR A 1 691 ? -14.767 45.961 21.934 1.00 52.48 759 THR A O 1
ATOM 4790 N N . ALA A 1 692 ? -13.801 47.061 23.662 1.00 52.01 760 ALA A N 1
ATOM 4791 C CA . ALA A 1 692 ? -14.264 48.377 23.256 1.00 56.13 760 ALA A CA 1
ATOM 4792 C C . ALA A 1 692 ? -13.743 48.745 21.863 1.00 62.58 760 ALA A C 1
ATOM 4793 O O . ALA A 1 692 ? -12.781 48.168 21.363 1.00 64.63 760 ALA A O 1
ATOM 4795 N N . TYR A 1 693 ? -14.402 49.725 21.237 1.00 62.00 761 TYR A N 1
ATOM 4796 C CA . TYR A 1 693 ? -14.118 50.135 19.859 1.00 50.57 761 TYR A CA 1
ATOM 4797 C C . TYR A 1 693 ? -14.406 51.619 19.737 1.00 49.25 761 TYR A C 1
ATOM 4798 O O . TYR A 1 693 ? -15.530 52.042 20.007 1.00 55.86 761 TYR A O 1
ATOM 4807 N N . LEU A 1 694 ? -13.416 52.408 19.339 1.00 42.47 762 LEU A N 1
ATOM 4808 C CA . LEU A 1 694 ? -13.557 53.858 19.293 1.00 38.62 762 LEU A CA 1
ATOM 4809 C C . LEU A 1 694 ? -13.049 54.343 17.949 1.00 49.53 762 LEU A C 1
ATOM 4810 O O . LEU A 1 694 ? -11.864 54.192 17.650 1.00 54.80 762 LEU A O 1
ATOM 4815 N N . THR A 1 695 ? -13.931 54.930 17.145 1.00 50.47 763 THR A N 1
ATOM 4816 C CA . THR A 1 695 ? -13.629 55.171 15.740 1.00 51.29 763 THR A CA 1
ATOM 4817 C C . THR A 1 695 ? -12.926 56.509 15.586 1.00 55.55 763 THR A C 1
ATOM 4818 O O . THR A 1 695 ? -13.447 57.541 16.008 1.00 58.99 763 THR A O 1
ATOM 4822 N N . VAL A 1 696 ? -11.750 56.481 14.957 1.00 54.40 764 VAL A N 1
ATOM 4823 C CA . VAL A 1 696 ? -10.903 57.655 14.775 1.00 50.64 764 VAL A CA 1
ATOM 4824 C C . VAL A 1 696 ? -10.440 57.768 13.327 1.00 53.84 764 VAL A C 1
ATOM 4825 O O . VAL A 1 696 ? -9.855 58.777 12.919 1.00 56.50 764 VAL A O 1
ATOM 4829 N N . THR A 1 697 ? -10.672 56.720 12.551 1.00 50.50 765 THR A N 1
ATOM 4830 C CA . THR A 1 697 ? -10.134 56.632 11.210 1.00 40.10 765 THR A CA 1
ATOM 4831 C C . THR A 1 697 ? -10.824 57.532 10.203 1.00 42.38 765 THR A C 1
ATOM 4832 O O . THR A 1 697 ? -10.300 57.689 9.098 1.00 42.15 765 THR A O 1
ATOM 4836 N N . SER A 1 698 ? -11.985 58.101 10.521 1.00 39.90 766 SER A N 1
ATOM 4837 C CA . SER A 1 698 ? -12.744 58.892 9.549 1.00 39.96 766 SER A CA 1
ATOM 4838 C C . SER A 1 698 ? -13.250 60.189 10.150 1.00 50.52 766 SER A C 1
ATOM 4839 O O . SER A 1 698 ? -14.448 60.441 10.200 1.00 54.66 766 SER A O 1
ATOM 4842 N N . PRO A 1 699 ? -12.352 61.070 10.566 1.00 49.13 767 PRO A N 1
ATOM 4843 C CA . PRO A 1 699 ? -12.789 62.312 11.210 1.00 47.85 767 PRO A CA 1
ATOM 4844 C C . PRO A 1 699 ? -13.463 63.321 10.279 1.00 52.58 767 PRO A C 1
ATOM 4845 O O . PRO A 1 699 ? -13.969 64.323 10.788 1.00 61.09 767 PRO A O 1
ATOM 4857 N N . ARG A 1 701 ? -15.938 62.625 8.075 1.00 42.45 769 ARG A N 1
ATOM 4858 C CA . ARG A 1 701 ? -17.196 62.087 7.609 1.00 39.74 769 ARG A CA 1
ATOM 4859 C C . ARG A 1 701 ? -17.963 61.401 8.720 1.00 42.20 769 ARG A C 1
ATOM 4860 O O . ARG A 1 701 ? -19.073 60.937 8.470 1.00 45.68 769 ARG A O 1
ATOM 4868 N N . ARG A 1 702 ? -17.407 61.330 9.927 1.00 39.28 770 ARG A N 1
ATOM 4869 C CA . ARG A 1 702 ? -18.082 60.846 11.123 1.00 39.01 770 ARG A CA 1
ATOM 4870 C C . ARG A 1 702 ? -17.766 61.792 12.268 1.00 45.82 770 ARG A C 1
ATOM 4871 O O . ARG A 1 702 ? -16.601 61.957 12.630 1.00 45.94 770 ARG A O 1
ATOM 4879 N N . GLY A 1 703 ? -18.813 62.380 12.864 1.00 44.42 771 GLY A N 1
ATOM 4880 C CA . GLY A 1 703 ? -18.710 63.219 14.034 1.00 41.80 771 GLY A CA 1
ATOM 4881 C C . GLY A 1 703 ? -18.091 62.560 15.252 1.00 45.34 771 GLY A C 1
ATOM 4882 O O . GLY A 1 703 ? -17.308 63.210 15.954 1.00 55.61 771 GLY A O 1
ATOM 4883 N N . PRO A 1 704 ? -18.427 61.302 15.554 1.00 39.64 772 PRO A N 1
ATOM 4884 C CA . PRO A 1 704 ? -17.699 60.623 16.641 1.00 40.74 772 PRO A CA 1
ATOM 4885 C C . PRO A 1 704 ? -16.193 60.653 16.447 1.00 50.98 772 PRO A C 1
ATOM 4886 O O . PRO A 1 704 ? -15.459 61.000 17.379 1.00 59.36 772 PRO A O 1
ATOM 4890 N N . ASP A 1 705 ? -15.707 60.301 15.253 1.00 49.82 773 ASP A N 1
ATOM 4891 C CA . ASP A 1 705 ? -14.272 60.359 15.027 1.00 46.67 773 ASP A CA 1
ATOM 4892 C C . ASP A 1 705 ? -13.784 61.781 15.194 1.00 45.94 773 ASP A C 1
ATOM 4893 O O . ASP A 1 705 ? -12.804 62.033 15.893 1.00 49.05 773 ASP A O 1
ATOM 4898 N N . LEU A 1 706 ? -14.504 62.732 14.620 1.00 46.84 774 LEU A N 1
ATOM 4899 C CA . LEU A 1 706 ? -14.067 64.118 14.667 1.00 46.41 774 LEU A CA 1
ATOM 4900 C C . LEU A 1 706 ? -13.923 64.612 16.095 1.00 52.31 774 LEU A C 1
ATOM 4901 O O . LEU A 1 706 ? -13.038 65.414 16.393 1.00 61.51 774 LEU A O 1
ATOM 4906 N N . ILE A 1 707 ? -14.790 64.161 16.991 1.00 55.87 775 ILE A N 1
ATOM 4907 C CA . ILE A 1 707 ? -14.703 64.589 18.386 1.00 54.03 775 ILE A CA 1
ATOM 4908 C C . ILE A 1 707 ? -13.556 63.902 19.108 1.00 52.50 775 ILE A C 1
ATOM 4909 O O . ILE A 1 707 ? -12.851 64.522 19.915 1.00 53.98 775 ILE A O 1
ATOM 4914 N N . ASN A 1 708 ? -13.369 62.606 18.850 1.00 52.97 776 ASN A N 1
ATOM 4915 C CA . ASN A 1 708 ? -12.216 61.890 19.380 1.00 53.99 776 ASN A CA 1
ATOM 4916 C C . ASN A 1 708 ? -10.905 62.591 19.008 1.00 55.14 776 ASN A C 1
ATOM 4917 O O . ASN A 1 708 ? -9.953 62.579 19.794 1.00 58.40 776 ASN A O 1
ATOM 4922 N N . HIS A 1 709 ? -10.851 63.243 17.835 1.00 52.86 777 HIS A N 1
ATOM 4923 C CA . HIS A 1 709 ? -9.635 63.942 17.422 1.00 51.82 777 HIS A CA 1
ATOM 4924 C C . HIS A 1 709 ? -9.379 65.193 18.248 1.00 55.36 777 HIS A C 1
ATOM 4925 O O . HIS A 1 709 ? -8.233 65.448 18.643 1.00 63.30 777 HIS A O 1
ATOM 4932 N N . LEU A 1 710 ? -10.419 65.996 18.503 1.00 45.32 778 LEU A N 1
ATOM 4933 C CA . LEU A 1 710 ? -10.224 67.196 19.307 1.00 41.63 778 LEU A CA 1
ATOM 4934 C C . LEU A 1 710 ? -9.783 66.837 20.705 1.00 49.74 778 LEU A C 1
ATOM 4935 O O . LEU A 1 710 ? -9.004 67.569 21.322 1.00 55.25 778 LEU A O 1
ATOM 4940 N N . GLN A 1 711 ? -10.250 65.706 21.215 1.00 44.84 779 GLN A N 1
ATOM 4941 C CA . GLN A 1 711 ? -9.745 65.281 22.504 1.00 46.42 779 GLN A CA 1
ATOM 4942 C C . GLN A 1 711 ? -8.272 64.950 22.407 1.00 52.65 779 GLN A C 1
ATOM 4943 O O . GLN A 1 711 ? -7.510 65.214 23.345 1.00 58.07 779 GLN A O 1
ATOM 4949 N N . LEU A 1 712 ? -7.848 64.417 21.265 1.00 52.62 780 LEU A N 1
ATOM 4950 C CA . LEU A 1 712 ? -6.447 64.083 21.103 1.00 51.68 780 LEU A CA 1
ATOM 4951 C C . LEU A 1 712 ? -5.597 65.336 21.015 1.00 54.10 780 LEU A C 1
ATOM 4952 O O . LEU A 1 712 ? -4.624 65.481 21.760 1.00 58.71 780 LEU A O 1
ATOM 4957 N N . HIS A 1 713 ? -5.990 66.288 20.172 1.00 48.22 781 HIS A N 1
ATOM 4958 C CA . HIS A 1 713 ? -5.244 67.533 20.100 1.00 49.56 781 HIS A CA 1
ATOM 4959 C C . HIS A 1 713 ? -5.023 68.118 21.478 1.00 56.91 781 HIS A C 1
ATOM 4960 O O . HIS A 1 713 ? -3.908 68.505 21.833 1.00 61.15 781 HIS A O 1
ATOM 4967 N N . ARG A 1 714 ? -6.072 68.160 22.287 1.00 60.19 782 ARG A N 1
ATOM 4968 C CA . ARG A 1 714 ? -5.920 68.732 23.613 1.00 63.75 782 ARG A CA 1
ATOM 4969 C C . ARG A 1 714 ? -4.933 67.930 24.427 1.00 61.82 782 ARG A C 1
ATOM 4970 O O . ARG A 1 714 ? -4.003 68.478 25.022 1.00 66.04 782 ARG A O 1
ATOM 4978 N N . PHE A 1 715 ? -5.079 66.619 24.395 1.00 60.26 783 PHE A N 1
ATOM 4979 C CA . PHE A 1 715 ? -4.291 65.756 25.256 1.00 59.61 783 PHE A CA 1
ATOM 4980 C C . PHE A 1 715 ? -2.828 65.763 24.867 1.00 59.87 783 PHE A C 1
ATOM 4981 O O . PHE A 1 715 ? -1.938 65.888 25.717 1.00 65.32 783 PHE A O 1
ATOM 4989 N N . LEU A 1 716 ? -2.562 65.576 23.588 1.00 56.64 784 LEU A N 1
ATOM 4990 C CA . LEU A 1 716 ? -1.186 65.499 23.145 1.00 62.75 784 LEU A CA 1
ATOM 4991 C C . LEU A 1 716 ? -0.434 66.792 23.434 1.00 71.81 784 LEU A C 1
ATOM 4992 O O . LEU A 1 716 ? 0.759 66.749 23.748 1.00 76.00 784 LEU A O 1
ATOM 4997 N N . LYS A 1 717 ? -1.103 67.946 23.345 1.00 73.08 785 LYS A N 1
ATOM 4998 C CA . LYS A 1 717 ? -0.492 69.201 23.774 1.00 70.66 785 LYS A CA 1
ATOM 4999 C C . LYS A 1 717 ? -0.773 69.500 25.241 1.00 69.51 785 LYS A C 1
ATOM 5000 O O . LYS A 1 717 ? -0.657 70.655 25.662 1.00 64.43 785 LYS A O 1
ATOM 5006 N N . LYS A 1 718 ? -1.090 68.454 26.023 1.00 72.57 786 LYS A N 1
ATOM 5007 C CA . LYS A 1 718 ? -1.291 68.530 27.471 1.00 79.43 786 LYS A CA 1
ATOM 5008 C C . LYS A 1 718 ? -2.139 69.732 27.866 1.00 86.36 786 LYS A C 1
ATOM 5009 O O . LYS A 1 718 ? -1.950 70.321 28.934 1.00 94.57 786 LYS A O 1
ATOM 5015 N N . LEU A 1 719 ? -3.134 70.034 27.067 1.00 82.58 787 LEU A N 1
ATOM 5016 C CA . LEU A 1 719 ? -4.049 71.110 27.377 1.00 72.84 787 LEU A CA 1
ATOM 5017 C C . LEU A 1 719 ? -5.206 70.577 28.184 1.00 72.19 787 LEU A C 1
ATOM 5018 O O . LEU A 1 719 ? -5.347 69.361 28.369 1.00 60.24 787 LEU A O 1
ATOM 5023 N N . PRO A 1 720 ? -6.020 71.473 28.738 1.00 79.98 788 PRO A N 1
ATOM 5024 C CA . PRO A 1 720 ? -7.312 71.040 29.255 1.00 80.54 788 PRO A CA 1
ATOM 5025 C C . PRO A 1 720 ? -8.096 70.429 28.106 1.00 81.07 788 PRO A C 1
ATOM 5026 O O . PRO A 1 720 ? -8.076 70.936 26.984 1.00 86.43 788 PRO A O 1
ATOM 5030 N N . LEU A 1 721 ? -8.751 69.308 28.381 1.00 75.41 789 LEU A N 1
ATOM 5031 C CA . LEU A 1 721 ? -9.495 68.621 27.340 1.00 68.54 789 LEU A CA 1
ATOM 5032 C C . LEU A 1 721 ? -10.665 69.455 26.848 1.00 75.75 789 LEU A C 1
ATOM 5033 O O . LEU A 1 721 ? -11.201 70.309 27.558 1.00 79.64 789 LEU A O 1
ATOM 5038 N N . CYS A 1 722 ? -11.074 69.170 25.615 1.00 79.15 790 CYS A N 1
ATOM 5039 C CA . CYS A 1 722 ? -12.121 69.950 24.966 1.00 84.24 790 CYS A CA 1
ATOM 5040 C C . CYS A 1 722 ? -13.495 69.666 25.571 1.00 78.08 790 CYS A C 1
ATOM 5041 O O . CYS A 1 722 ? -14.300 70.583 25.783 1.00 75.19 790 CYS A O 1
ATOM 5044 N N . PHE A 1 723 ? -13.774 68.407 25.865 1.00 72.90 791 PHE A N 1
ATOM 5045 C CA . PHE A 1 723 ? -15.084 67.976 26.307 1.00 67.65 791 PHE A CA 1
ATOM 5046 C C . PHE A 1 723 ? -14.954 67.304 27.652 1.00 75.71 791 PHE A C 1
ATOM 5047 O O . PHE A 1 723 ? -14.139 66.391 27.805 1.00 78.71 791 PHE A O 1
ATOM 5055 N N . LYS A 1 724 ? -15.724 67.781 28.627 1.00 79.45 792 LYS A N 1
ATOM 5056 C CA . LYS A 1 724 ? -15.985 66.974 29.808 1.00 84.72 792 LYS A CA 1
ATOM 5057 C C . LYS A 1 724 ? -16.951 65.851 29.422 1.00 79.77 792 LYS A C 1
ATOM 5058 O O . LYS A 1 724 ? -17.571 65.889 28.360 1.00 84.71 792 LYS A O 1
ATOM 5064 N N . GLN A 1 725 ? -17.047 64.823 30.274 1.00 77.37 793 GLN A N 1
ATOM 5065 C CA . GLN A 1 725 ? -17.868 63.650 29.951 1.00 79.09 793 GLN A CA 1
ATOM 5066 C C . GLN A 1 725 ? -19.345 64.000 29.759 1.00 85.31 793 GLN A C 1
ATOM 5067 O O . GLN A 1 725 ? -20.069 63.287 29.053 1.00 85.65 793 GLN A O 1
ATOM 5073 N N . GLU A 1 726 ? -19.828 65.032 30.454 1.00 88.18 794 GLU A N 1
ATOM 5074 C CA . GLU A 1 726 ? -21.234 65.418 30.383 1.00 90.14 794 GLU A CA 1
ATOM 5075 C C . GLU A 1 726 ? -21.601 65.965 29.021 1.00 90.34 794 GLU A C 1
ATOM 5076 O O . GLU A 1 726 ? -22.584 65.525 28.416 1.00 102.55 794 GLU A O 1
ATOM 5082 N N . TYR A 1 727 ? -20.816 66.911 28.508 1.00 84.39 795 TYR A N 1
ATOM 5083 C CA . TYR A 1 727 ? -21.091 67.403 27.167 1.00 85.57 795 TYR A CA 1
ATOM 5084 C C . TYR A 1 727 ? -21.153 66.259 26.162 1.00 89.90 795 TYR A C 1
ATOM 5085 O O . TYR A 1 727 ? -21.783 66.401 25.105 1.00 96.61 795 TYR A O 1
ATOM 5087 N N . LEU A 1 728 ? -20.574 65.106 26.508 1.00 86.86 796 LEU A N 1
ATOM 5088 C CA . LEU A 1 728 ? -20.507 63.991 25.573 1.00 85.57 796 LEU A CA 1
ATOM 5089 C C . LEU A 1 728 ? -21.884 63.351 25.371 1.00 81.90 796 LEU A C 1
ATOM 5090 O O . LEU A 1 728 ? -22.332 63.167 24.231 1.00 80.00 796 LEU A O 1
ATOM 5095 N N . ASP A 1 729 ? -22.592 63.046 26.464 1.00 82.40 797 ASP A N 1
ATOM 5096 C CA . ASP A 1 729 ? -23.867 62.337 26.333 1.00 82.63 797 ASP A CA 1
ATOM 5097 C C . ASP A 1 729 ? -24.822 63.102 25.418 1.00 80.92 797 ASP A C 1
ATOM 5098 O O . ASP A 1 729 ? -25.544 62.504 24.612 1.00 77.83 797 ASP A O 1
ATOM 5100 N N . GLN A 1 730 ? -24.803 64.430 25.501 1.00 78.92 798 GLN A N 1
ATOM 5101 C CA . GLN A 1 730 ? -25.652 65.245 24.642 1.00 73.60 798 GLN A CA 1
ATOM 5102 C C . GLN A 1 730 ? -25.309 65.043 23.167 1.00 68.11 798 GLN A C 1
ATOM 5103 O O . GLN A 1 730 ? -26.199 64.939 22.315 1.00 70.86 798 GLN A O 1
ATOM 5109 N N . TYR A 1 731 ? -24.018 64.974 22.842 1.00 57.29 799 TYR A N 1
ATOM 5110 C CA . TYR A 1 731 ? -23.642 64.834 21.443 1.00 52.33 799 TYR A CA 1
ATOM 5111 C C . TYR A 1 731 ? -23.897 63.428 20.935 1.00 54.58 799 TYR A C 1
ATOM 5112 O O . TYR A 1 731 ? -24.395 63.247 19.822 1.00 60.05 799 TYR A O 1
ATOM 5121 N N . VAL A 1 732 ? -23.602 62.420 21.747 1.00 51.24 800 VAL A N 1
ATOM 5122 C CA . VAL A 1 732 ? -23.847 61.052 21.315 1.00 46.49 800 VAL A CA 1
ATOM 5123 C C . VAL A 1 732 ? -25.309 60.874 20.972 1.00 50.45 800 VAL A C 1
ATOM 5124 O O . VAL A 1 732 ? -25.664 60.168 20.023 1.00 50.00 800 VAL A O 1
ATOM 5128 N N . TRP A 1 733 ? -26.184 61.509 21.737 1.00 56.11 801 TRP A N 1
ATOM 5129 C CA . TRP A 1 733 ? -27.580 61.467 21.355 1.00 59.46 801 TRP A CA 1
ATOM 5130 C C . TRP A 1 733 ? -27.787 62.159 20.027 1.00 51.18 801 TRP A C 1
ATOM 5131 O O . TRP A 1 733 ? -28.462 61.622 19.148 1.00 53.62 801 TRP A O 1
ATOM 5142 N N . SER A 1 734 ? -27.170 63.324 19.841 1.00 44.62 802 SER A N 1
ATOM 5143 C CA . SER A 1 734 ? -27.332 64.028 18.578 1.00 46.97 802 SER A CA 1
ATOM 5144 C C . SER A 1 734 ? -26.842 63.170 17.424 1.00 51.59 802 SER A C 1
ATOM 5145 O O . SER A 1 734 ? -27.487 63.090 16.372 1.00 56.41 802 SER A O 1
ATOM 5148 N N . PHE A 1 735 ? -25.731 62.471 17.633 1.00 50.38 803 PHE A N 1
ATOM 5149 C CA . PHE A 1 735 ? -25.131 61.661 16.581 1.00 47.23 803 PHE A CA 1
ATOM 5150 C C . PHE A 1 735 ? -25.960 60.437 16.272 1.00 48.56 803 PHE A C 1
ATOM 5151 O O . PHE A 1 735 ? -26.203 60.111 15.105 1.00 46.54 803 PHE A O 1
ATOM 5159 N N . GLN A 1 736 ? -26.348 59.707 17.309 1.00 51.25 804 GLN A N 1
ATOM 5160 C CA . GLN A 1 736 ? -27.131 58.511 17.074 1.00 49.35 804 GLN A CA 1
ATOM 5161 C C . GLN A 1 736 ? -28.414 58.850 16.342 1.00 49.30 804 GLN A C 1
ATOM 5162 O O . GLN A 1 736 ? -28.813 58.135 15.420 1.00 49.92 804 GLN A O 1
ATOM 5168 N N . ALA A 1 737 ? -29.052 59.961 16.712 1.00 44.15 805 ALA A N 1
ATOM 5169 C CA . ALA A 1 737 ? -30.208 60.436 15.965 1.00 39.72 805 ALA A CA 1
ATOM 5170 C C . ALA A 1 737 ? -29.885 60.535 14.483 1.00 41.91 805 ALA A C 1
ATOM 5171 O O . ALA A 1 737 ? -30.503 59.864 13.652 1.00 46.61 805 ALA A O 1
ATOM 5173 N N . ARG A 1 738 ? -28.871 61.334 14.140 1.00 39.22 806 ARG A N 1
ATOM 5174 C CA . ARG A 1 738 ? -28.556 61.540 12.733 1.00 38.21 806 ARG A CA 1
ATOM 5175 C C . ARG A 1 738 ? -28.081 60.266 12.083 1.00 38.30 806 ARG A C 1
ATOM 5176 O O . ARG A 1 738 ? -28.248 60.089 10.878 1.00 38.43 806 ARG A O 1
ATOM 5184 N N . ALA A 1 739 ? -27.477 59.378 12.856 1.00 41.25 807 ALA A N 1
ATOM 5185 C CA . ALA A 1 739 ? -27.074 58.107 12.287 1.00 38.38 807 ALA A CA 1
ATOM 5186 C C . ALA A 1 739 ? -28.287 57.325 11.853 1.00 43.55 807 ALA A C 1
ATOM 5187 O O . ALA A 1 739 ? -28.321 56.788 10.753 1.00 47.02 807 ALA A O 1
ATOM 5189 N N . ASP A 1 740 ? -29.320 57.309 12.678 1.00 53.71 808 ASP A N 1
ATOM 5190 C CA . ASP A 1 740 ? -30.500 56.516 12.368 1.00 54.57 808 ASP A CA 1
ATOM 5191 C C . ASP A 1 740 ? -31.206 57.035 11.136 1.00 51.5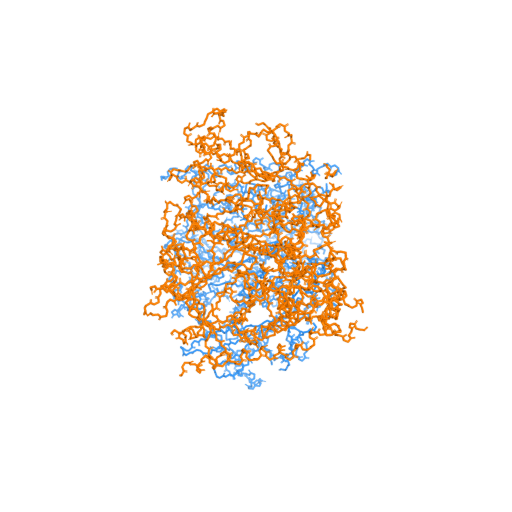9 808 ASP A C 1
ATOM 5192 O O . ASP A 1 740 ? -31.481 56.275 10.204 1.00 50.61 808 ASP A O 1
ATOM 5197 N N . ILE A 1 741 ? -31.525 58.331 11.128 1.00 51.93 809 ILE A N 1
ATOM 5198 C CA . ILE A 1 741 ? -32.124 58.970 9.957 1.00 46.68 809 ILE A CA 1
ATOM 5199 C C . ILE A 1 741 ? -31.387 58.573 8.679 1.00 50.68 809 ILE A C 1
ATOM 5200 O O . ILE A 1 741 ? -32.012 58.257 7.657 1.00 54.52 809 ILE A O 1
ATOM 5205 N N . LEU A 1 742 ? -30.044 58.573 8.712 1.00 49.79 810 LEU A N 1
ATOM 5206 C CA . LEU A 1 742 ? -29.283 58.297 7.494 1.00 45.38 810 LEU A CA 1
ATOM 5207 C C . LEU A 1 742 ? -29.408 56.839 7.057 1.00 45.44 810 LEU A C 1
ATOM 5208 O O . LEU A 1 742 ? -29.590 56.565 5.866 1.00 46.99 810 LEU A O 1
ATOM 5213 N N . LYS A 1 743 ? -29.330 55.890 7.996 1.00 47.96 811 LYS A N 1
ATOM 5214 C CA . LYS A 1 743 ? -29.562 54.495 7.630 1.00 55.84 811 LYS A CA 1
ATOM 5215 C C . LYS A 1 743 ? -30.888 54.364 6.889 1.00 57.65 811 LYS A C 1
ATOM 5216 O O . LYS A 1 743 ? -30.974 53.746 5.818 1.00 57.86 811 LYS A O 1
ATOM 5222 N N . ILE A 1 744 ? -31.914 55.014 7.424 1.00 53.02 812 ILE A N 1
ATOM 5223 C CA . ILE A 1 744 ? -33.261 54.940 6.876 1.00 49.18 812 ILE A CA 1
ATOM 5224 C C . ILE A 1 744 ? -33.288 55.491 5.464 1.00 45.97 812 ILE A C 1
ATOM 5225 O O . ILE A 1 744 ? -33.698 54.814 4.515 1.00 50.49 812 ILE A O 1
ATOM 5230 N N . PHE A 1 745 ? -32.859 56.735 5.307 1.00 40.30 813 PHE A N 1
ATOM 5231 C CA . PHE A 1 745 ? -32.971 57.341 3.996 1.00 42.35 813 PHE A CA 1
ATOM 5232 C C . PHE A 1 745 ? -31.985 56.740 3.012 1.00 47.62 813 PHE A C 1
ATOM 5233 O O . PHE A 1 745 ? -32.244 56.755 1.805 1.00 55.40 813 PHE A O 1
ATOM 5241 N N . GLN A 1 746 ? -30.865 56.190 3.482 1.00 45.57 814 GLN A N 1
ATOM 5242 C CA . GLN A 1 746 ? -30.056 55.411 2.557 1.00 48.83 814 GLN A CA 1
ATOM 5243 C C . GLN A 1 746 ? -30.882 54.248 2.018 1.00 48.07 814 GLN A C 1
ATOM 5244 O O . GLN A 1 746 ? -31.081 54.132 0.803 1.00 44.70 814 GLN A O 1
ATOM 5250 N N . ARG A 1 747 ? -31.478 53.453 2.914 1.00 48.93 815 ARG A N 1
ATOM 5251 C CA . ARG A 1 747 ? -32.318 52.344 2.467 1.00 44.32 815 ARG A CA 1
ATOM 5252 C C . ARG A 1 747 ? -33.464 52.840 1.613 1.00 46.54 815 ARG A C 1
ATOM 5253 O O . ARG A 1 747 ? -33.795 52.235 0.591 1.00 52.83 815 ARG A O 1
ATOM 5255 N N . HIS A 1 748 ? -34.054 53.966 1.971 1.00 45.46 816 HIS A N 1
ATOM 5256 C CA . HIS A 1 748 ? -35.255 54.344 1.252 1.00 50.06 816 HIS A CA 1
ATOM 5257 C C . HIS A 1 748 ? -34.941 54.724 -0.187 1.00 54.80 816 HIS A C 1
ATOM 5258 O O . HIS A 1 748 ? -35.611 54.262 -1.114 1.00 59.96 816 HIS A O 1
ATOM 5265 N N . SER A 1 749 ? -33.915 55.549 -0.396 1.00 54.81 817 SER A N 1
ATOM 5266 C CA . SER A 1 749 ? -33.548 55.959 -1.750 1.00 51.67 817 SER A CA 1
ATOM 5267 C C . SER A 1 749 ? -33.076 54.798 -2.612 1.00 50.00 817 SER A C 1
ATOM 5268 O O . SER A 1 749 ? -33.460 54.675 -3.781 1.00 52.04 817 SER A O 1
ATOM 5271 N N . SER A 1 750 ? -32.209 53.961 -2.071 1.00 45.77 818 SER A N 1
ATOM 5272 C CA . SER A 1 750 ? -31.704 52.858 -2.864 1.00 44.24 818 SER A CA 1
ATOM 5273 C C . SER A 1 750 ? -32.820 51.907 -3.229 1.00 48.48 818 SER A C 1
ATOM 5274 O O . SER A 1 750 ? -32.896 51.427 -4.362 1.00 54.46 818 SER A O 1
ATOM 5277 N N . THR A 1 751 ? -33.701 51.624 -2.281 1.00 49.78 819 THR A N 1
ATOM 5278 C CA . THR A 1 751 ? -34.937 50.911 -2.591 1.00 46.96 819 THR A CA 1
ATOM 5279 C C . THR A 1 751 ? -35.693 51.571 -3.729 1.00 47.23 819 THR A C 1
ATOM 5280 O O . THR A 1 751 ? -36.150 50.898 -4.657 1.00 49.02 819 THR A O 1
ATOM 5284 N N . TYR A 1 752 ? -35.881 52.893 -3.650 1.00 48.38 820 TYR A N 1
ATOM 5285 C CA . TYR A 1 752 ? -36.610 53.574 -4.708 1.00 44.44 820 TYR A CA 1
ATOM 5286 C C . TYR A 1 752 ? -36.006 53.227 -6.041 1.00 44.73 820 TYR A C 1
ATOM 5287 O O . TYR A 1 752 ? -36.724 52.888 -6.980 1.00 42.78 820 TYR A O 1
ATOM 5296 N N . TRP A 1 753 ? -34.670 53.220 -6.113 1.00 48.88 821 TRP A N 1
ATOM 5297 C CA . TRP A 1 753 ? -33.976 52.973 -7.370 1.00 47.29 821 TRP A CA 1
ATOM 5298 C C . TRP A 1 753 ? -33.940 51.490 -7.731 1.00 49.72 821 TRP A C 1
ATOM 5299 O O . TRP A 1 753 ? -34.057 51.140 -8.910 1.00 55.82 821 TRP A O 1
ATOM 5310 N N . THR A 1 754 ? -33.722 50.604 -6.762 1.00 45.71 822 THR A N 1
ATOM 5311 C CA . THR A 1 754 ? -33.880 49.184 -7.047 1.00 50.17 822 THR A CA 1
ATOM 5312 C C . THR A 1 754 ? -35.204 48.930 -7.738 1.00 62.18 822 THR A C 1
ATOM 5313 O O . THR A 1 754 ? -35.251 48.310 -8.804 1.00 71.56 822 THR A O 1
ATOM 5317 N N . LEU A 1 755 ? -36.295 49.451 -7.154 1.00 59.85 823 LEU A N 1
ATOM 5318 C CA . LEU A 1 755 ? -37.633 49.182 -7.672 1.00 53.08 823 LEU A CA 1
ATOM 5319 C C . LEU A 1 755 ? -37.876 49.873 -9.005 1.00 58.39 823 LEU A C 1
ATOM 5320 O O . LEU A 1 755 ? -38.430 49.263 -9.926 1.00 60.58 823 LEU A O 1
ATOM 5325 N N . LYS A 1 756 ? -37.452 51.136 -9.138 1.00 61.23 824 LYS A N 1
ATOM 5326 C CA . LYS A 1 756 ? -37.655 51.864 -10.391 1.00 64.11 824 LYS A CA 1
ATOM 5327 C C . LYS A 1 756 ? -37.006 51.125 -11.552 1.00 65.11 824 LYS A C 1
ATOM 5328 O O . LYS A 1 756 ? -37.484 51.193 -12.688 1.00 69.25 824 LYS A O 1
ATOM 5334 N N . HIS A 1 757 ? -35.946 50.380 -11.273 1.00 65.04 825 HIS A N 1
ATOM 5335 C CA . HIS A 1 757 ? -35.321 49.553 -12.290 1.00 65.79 825 HIS A CA 1
ATOM 5336 C C . HIS A 1 757 ? -36.153 48.313 -12.577 1.00 65.62 825 HIS A C 1
ATOM 5337 O O . HIS A 1 757 ? -36.391 47.967 -13.737 1.00 67.79 825 HIS A O 1
ATOM 5344 N N . LEU A 1 758 ? -36.614 47.639 -11.523 1.00 64.32 826 LEU A N 1
ATOM 5345 C CA . LEU A 1 758 ? -37.450 46.461 -11.710 1.00 63.30 826 LEU A CA 1
ATOM 5346 C C . LEU A 1 758 ? -38.686 46.814 -12.506 1.00 73.36 826 LEU A C 1
ATOM 5347 O O . LEU A 1 758 ? -39.228 45.968 -13.228 1.00 78.11 826 LEU A O 1
ATOM 5352 N N . GLU A 1 759 ? -39.131 48.066 -12.393 1.00 76.07 827 GLU A N 1
ATOM 5353 C CA . GLU A 1 759 ? -40.224 48.555 -13.219 1.00 75.24 827 GLU A CA 1
ATOM 5354 C C . GLU A 1 759 ? -39.784 48.688 -14.672 1.00 73.28 827 GLU A C 1
ATOM 5355 O O . GLU A 1 759 ? -40.429 48.153 -15.582 1.00 73.13 827 GLU A O 1
ATOM 5361 N N . GLN A 1 760 ? -38.663 49.367 -14.906 1.00 70.91 828 GLN A N 1
ATOM 5362 C CA . GLN A 1 760 ? -38.206 49.546 -16.275 1.00 74.52 828 GLN A CA 1
ATOM 5363 C C . GLN A 1 760 ? -37.876 48.210 -16.932 1.00 79.31 828 GLN A C 1
ATOM 5364 O O . GLN A 1 760 ? -38.073 48.052 -18.142 1.00 81.73 828 GLN A O 1
ATOM 5366 N N . SER A 1 761 ? -37.407 47.226 -16.159 1.00 81.60 829 SER A N 1
ATOM 5367 C CA . SER A 1 761 ? -36.972 45.963 -16.746 1.00 88.56 829 SER A CA 1
ATOM 5368 C C . SER A 1 761 ? -38.114 45.005 -17.052 1.00 89.91 829 SER A C 1
ATOM 5369 O O . SER A 1 761 ? -37.899 44.030 -17.782 1.00 88.59 829 SER A O 1
ATOM 5372 N N . GLY A 1 762 ? -39.307 45.245 -16.518 1.00 93.07 830 GLY A N 1
ATOM 5373 C CA . GLY A 1 762 ? -40.443 44.378 -16.779 1.00 97.14 830 GLY A CA 1
ATOM 5374 C C . GLY A 1 762 ? -40.306 42.976 -16.211 1.00 102.16 830 GLY A C 1
ATOM 5375 O O . GLY A 1 762 ? -39.964 42.031 -16.933 1.00 103.26 830 GLY A O 1
ATOM 5376 N N . LYS A 1 764 ? -41.740 40.069 -14.169 1.00 123.63 832 LYS A N 1
ATOM 5377 C CA . LYS A 1 764 ? -42.890 39.264 -13.758 1.00 123.77 832 LYS A CA 1
ATOM 5378 C C . LYS A 1 764 ? -42.501 38.017 -12.935 1.00 126.83 832 LYS A C 1
ATOM 5379 O O . LYS A 1 764 ? -43.307 37.550 -12.124 1.00 125.13 832 LYS A O 1
ATOM 5381 N N . THR A 1 765 ? -41.289 37.469 -13.149 1.00 126.70 833 THR A N 1
ATOM 5382 C CA . THR A 1 765 ? -40.810 36.300 -12.409 1.00 121.85 833 THR A CA 1
ATOM 5383 C C . THR A 1 765 ? -39.401 36.504 -11.858 1.00 115.61 833 THR A C 1
ATOM 5384 O O . THR A 1 765 ? -38.509 37.009 -12.555 1.00 108.52 833 THR A O 1
ATOM 5386 N N . HIS A 1 766 ? -39.194 36.033 -10.624 1.00 114.44 834 HIS A N 1
ATOM 5387 C CA . HIS A 1 766 ? -37.908 36.127 -9.943 1.00 105.69 834 HIS A CA 1
ATOM 5388 C C . HIS A 1 766 ? -37.932 35.185 -8.743 1.00 103.99 834 HIS A C 1
ATOM 5389 O O . HIS A 1 766 ? -39.004 34.859 -8.221 1.00 98.21 834 HIS A O 1
ATOM 5396 N N . ASP A 1 767 ? -36.741 34.742 -8.321 1.00 107.06 835 ASP A N 1
ATOM 5397 C CA . ASP A 1 767 ? -36.592 33.860 -7.166 1.00 105.90 835 ASP A CA 1
ATOM 5398 C C . ASP A 1 767 ? -36.366 34.679 -5.898 1.00 105.29 835 ASP A C 1
ATOM 5399 O O . ASP A 1 767 ? -35.663 35.694 -5.924 1.00 107.18 835 ASP A O 1
ATOM 5401 N N . VAL A 1 768 ? -36.923 34.200 -4.769 1.00 99.70 836 VAL A N 1
ATOM 5402 C CA . VAL A 1 768 ? -36.924 34.941 -3.507 1.00 89.13 836 VAL A CA 1
ATOM 5403 C C . VAL A 1 768 ? -36.629 34.037 -2.312 1.00 86.19 836 VAL A C 1
ATOM 5404 O O . VAL A 1 768 ? -36.766 32.815 -2.372 1.00 91.75 836 VAL A O 1
ATOM 5408 N N . ILE A 1 769 ? -36.257 34.668 -1.198 1.00 78.36 837 ILE A N 1
ATOM 5409 C CA . ILE A 1 769 ? -35.997 33.984 0.064 1.00 71.46 837 ILE A CA 1
ATOM 5410 C C . ILE A 1 769 ? -36.919 34.533 1.142 1.00 67.06 837 ILE A C 1
ATOM 5411 O O . ILE A 1 769 ? -36.971 35.746 1.359 1.00 66.03 837 ILE A O 1
ATOM 5416 N N . VAL A 1 770 ? -37.581 33.636 1.861 1.00 64.89 838 VAL A N 1
ATOM 5417 C CA . VAL A 1 770 ? -38.556 34.007 2.879 1.00 60.06 838 VAL A CA 1
ATOM 5418 C C . VAL A 1 770 ? -37.837 34.528 4.108 1.00 63.65 838 VAL A C 1
ATOM 5419 O O . VAL A 1 770 ? -36.840 33.952 4.556 1.00 66.28 838 VAL A O 1
ATOM 5423 N N . THR A 1 771 ? -38.345 35.632 4.658 1.00 62.98 839 THR A N 1
ATOM 5424 C CA . THR A 1 771 ? -37.688 36.307 5.764 1.00 63.88 839 THR A CA 1
ATOM 5425 C C . THR A 1 771 ? -38.585 36.584 6.959 1.00 71.52 839 THR A C 1
ATOM 5426 O O . THR A 1 771 ? -38.140 37.268 7.888 1.00 71.98 839 THR A O 1
ATOM 5430 N N . SER A 1 772 ? -39.834 36.118 6.956 1.00 75.17 840 SER A N 1
ATOM 5431 C CA . SER A 1 772 ? -40.716 36.371 8.086 1.00 73.84 840 SER A CA 1
ATOM 5432 C C . SER A 1 772 ? -41.718 35.242 8.218 1.00 72.37 840 SER A C 1
ATOM 5433 O O . SER A 1 772 ? -41.923 34.449 7.293 1.00 66.97 840 SER A O 1
ATOM 5436 N N . VAL A 1 773 ? -42.343 35.191 9.392 1.00 78.26 841 VAL A N 1
ATOM 5437 C CA . VAL A 1 773 ? -43.474 34.305 9.665 1.00 82.75 841 VAL A CA 1
ATOM 5438 C C . VAL A 1 773 ? -44.721 34.871 8.995 1.00 86.35 841 VAL A C 1
ATOM 5439 O O . VAL A 1 773 ? -44.833 36.098 8.825 1.00 86.64 841 VAL A O 1
ATOM 5443 N N . PRO A 1 774 ? -45.673 34.034 8.585 1.00 89.63 842 PRO A N 1
ATOM 5444 C CA . PRO A 1 774 ? -46.889 34.576 7.966 1.00 90.62 842 PRO A CA 1
ATOM 5445 C C . PRO A 1 774 ? -47.685 35.390 8.980 1.00 92.21 842 PRO A C 1
ATOM 5446 O O . PRO A 1 774 ? -48.011 34.919 10.073 1.00 89.47 842 PRO A O 1
ATOM 5450 N N . GLN A 1 775 ? -48.016 36.614 8.597 1.00 97.36 843 GLN A N 1
ATOM 5451 C CA . GLN A 1 775 ? -48.925 37.450 9.366 1.00 101.97 843 GLN A CA 1
ATOM 5452 C C . GLN A 1 775 ? -50.010 37.845 8.380 1.00 110.67 843 GLN A C 1
ATOM 5453 O O . GLN A 1 775 ? -49.745 38.586 7.428 1.00 109.53 843 GLN A O 1
ATOM 5455 N N . ASN A 1 776 ? -51.217 37.316 8.605 1.00 117.77 844 ASN A N 1
ATOM 5456 C CA . ASN A 1 776 ? -52.346 37.414 7.675 1.00 125.21 844 ASN A CA 1
ATOM 5457 C C . ASN A 1 776 ? -52.080 36.627 6.390 1.00 121.71 844 ASN A C 1
ATOM 5458 O O . ASN A 1 776 ? -52.392 37.089 5.292 1.00 122.40 844 ASN A O 1
ATOM 5460 N N . GLY A 1 777 ? -51.477 35.445 6.522 1.00 118.83 845 GLY A N 1
ATOM 5461 C CA . GLY A 1 777 ? -51.284 34.613 5.355 1.00 116.10 845 GLY A CA 1
ATOM 5462 C C . GLY A 1 777 ? -50.215 35.115 4.419 1.00 114.96 845 GLY A C 1
ATOM 5463 O O . GLY A 1 777 ? -50.164 34.675 3.266 1.00 116.61 845 GLY A O 1
ATOM 5464 N N . THR A 1 778 ? -49.381 36.051 4.879 1.00 110.14 846 THR A N 1
ATOM 5465 C CA . THR A 1 778 ? -48.381 36.707 4.054 1.00 102.76 846 THR A CA 1
ATOM 5466 C C . THR A 1 778 ? -47.036 36.765 4.757 1.00 91.97 846 THR A C 1
ATOM 5467 O O . THR A 1 778 ? -46.948 37.030 5.962 1.00 90.73 846 THR A O 1
ATOM 5471 N N . VAL A 1 779 ? -45.991 36.542 3.978 1.00 84.86 847 VAL A N 1
ATOM 5472 C CA . VAL A 1 779 ? -44.624 36.538 4.456 1.00 79.03 847 VAL A CA 1
ATOM 5473 C C . VAL A 1 779 ? -43.875 37.718 3.865 1.00 76.92 847 VAL A C 1
ATOM 5474 O O . VAL A 1 779 ? -44.256 38.303 2.844 1.00 79.58 847 VAL A O 1
ATOM 5478 N N . ASN A 1 780 ? -42.809 38.090 4.547 1.00 71.23 848 ASN A N 1
ATOM 5479 C CA . ASN A 1 780 ? -41.836 38.990 3.972 1.00 64.32 848 ASN A CA 1
ATOM 5480 C C . ASN A 1 780 ? -40.770 38.197 3.235 1.00 60.18 848 ASN A C 1
ATOM 5481 O O . ASN A 1 780 ? -40.456 37.057 3.587 1.00 62.74 848 ASN A O 1
ATOM 5486 N N . CYS A 1 781 ? -40.193 38.820 2.214 1.00 55.48 849 CYS A N 1
ATOM 5487 C CA . CYS A 1 781 ? -39.176 38.149 1.422 1.00 62.79 849 CYS A CA 1
ATOM 5488 C C . CYS A 1 781 ? -38.171 39.174 0.901 1.00 69.06 849 CYS A C 1
ATOM 5489 O O . CYS A 1 781 ? -38.358 40.389 1.034 1.00 71.60 849 CYS A O 1
ATOM 5492 N N . LEU A 1 782 ? -37.091 38.666 0.298 1.00 70.11 850 LEU A N 1
ATOM 5493 C CA . LEU A 1 782 ? -36.100 39.524 -0.332 1.00 70.71 850 LEU A CA 1
ATOM 5494 C C . LEU A 1 782 ? -35.583 38.880 -1.604 1.00 76.74 850 LEU A C 1
ATOM 5495 O O . LEU A 1 782 ? -35.743 37.678 -1.834 1.00 74.81 850 LEU A O 1
ATOM 5500 N N . PHE A 1 783 ? -34.936 39.704 -2.421 1.00 82.02 851 PHE A N 1
ATOM 5501 C CA . PHE A 1 783 ? -34.272 39.167 -3.597 1.00 82.32 851 PHE A CA 1
ATOM 5502 C C . PHE A 1 783 ? -32.823 38.868 -3.299 1.00 77.59 851 PHE A C 1
ATOM 5503 O O . PHE A 1 783 ? -32.103 39.741 -2.803 1.00 81.39 851 PHE A O 1
ATOM 5511 N N . PRO A 1 784 ? -32.364 37.667 -3.594 1.00 65.70 852 PRO A N 1
ATOM 5512 C CA . PRO A 1 784 ? -30.934 37.424 -3.483 1.00 59.29 852 PRO A CA 1
ATOM 5513 C C . PRO A 1 784 ? -30.160 38.333 -4.410 1.00 65.45 852 PRO A C 1
ATOM 5514 O O . PRO A 1 784 ? -29.101 38.855 -4.037 1.00 68.16 852 PRO A O 1
ATOM 5518 N N . GLU A 1 785 ? -30.681 38.569 -5.613 1.00 66.45 853 GLU A N 1
ATOM 5519 C CA . GLU A 1 785 ? -29.924 39.383 -6.545 1.00 69.17 853 GLU A CA 1
ATOM 5520 C C . GLU A 1 785 ? -29.848 40.839 -6.097 1.00 64.36 853 GLU A C 1
ATOM 5521 O O . GLU A 1 785 ? -28.895 41.533 -6.467 1.00 61.74 853 GLU A O 1
ATOM 5523 N N . TYR A 1 786 ? -30.784 41.306 -5.267 1.00 60.30 854 TYR A N 1
ATOM 5524 C CA . TYR A 1 786 ? -30.831 42.714 -4.893 1.00 63.37 854 TYR A CA 1
ATOM 5525 C C . TYR A 1 786 ? -31.017 42.857 -3.397 1.00 72.71 854 TYR A C 1
ATOM 5526 O O . TYR A 1 786 ? -31.926 42.255 -2.816 1.00 74.75 854 TYR A O 1
ATOM 5535 N N . SER A 1 787 ? -30.234 43.743 -2.798 1.00 72.75 855 SER A N 1
ATOM 5536 C CA . SER A 1 787 ? -30.330 43.926 -1.361 1.00 74.55 855 SER A CA 1
ATOM 5537 C C . SER A 1 787 ? -31.543 44.766 -0.962 1.00 78.89 855 SER A C 1
ATOM 5538 O O . SER A 1 787 ? -32.150 44.504 0.083 1.00 81.45 855 SER A O 1
ATOM 5541 N N . TYR A 1 788 ? -31.932 45.749 -1.781 1.00 77.34 856 TYR A N 1
ATOM 5542 C CA . TYR A 1 788 ? -32.967 46.712 -1.418 1.00 69.41 856 TYR A CA 1
ATOM 5543 C C . TYR A 1 788 ? -34.283 46.450 -2.114 1.00 60.48 856 TYR A C 1
ATOM 5544 O O . TYR A 1 788 ? -35.157 47.315 -2.134 1.00 55.91 856 TYR A O 1
ATOM 5553 N N . ALA A 1 789 ? -34.433 45.283 -2.686 1.00 59.92 857 ALA A N 1
ATOM 5554 C CA . ALA A 1 789 ? -35.700 44.834 -3.207 1.00 56.99 857 ALA A CA 1
ATOM 5555 C C . ALA A 1 789 ? -36.251 43.889 -2.152 1.00 69.65 857 ALA A C 1
ATOM 5556 O O . ALA A 1 789 ? -36.010 42.683 -2.192 1.00 80.26 857 ALA A O 1
ATOM 5558 N N . ARG A 1 790 ? -36.926 44.454 -1.157 1.00 66.67 858 ARG A N 1
ATOM 5559 C CA . ARG A 1 790 ? -37.646 43.685 -0.150 1.00 66.94 858 ARG A CA 1
ATOM 5560 C C . ARG A 1 790 ? -39.147 43.856 -0.357 1.00 65.23 858 ARG A C 1
ATOM 5561 O O . ARG A 1 790 ? -39.628 44.979 -0.546 1.00 68.08 858 ARG A O 1
ATOM 5569 N N . GLY A 1 791 ? -39.882 42.747 -0.350 1.00 62.57 859 GLY A N 1
ATOM 5570 C CA . GLY A 1 791 ? -41.315 42.815 -0.564 1.00 63.28 859 GLY A CA 1
ATOM 5571 C C . GLY A 1 791 ? -42.143 41.920 0.337 1.00 71.64 859 GLY A C 1
ATOM 5572 O O . GLY A 1 791 ? -41.697 41.527 1.419 1.00 74.45 859 GLY A O 1
ATOM 5573 N N . THR A 1 792 ? -43.377 41.638 -0.081 1.00 75.99 860 THR A N 1
ATOM 5574 C CA . THR A 1 792 ? -44.293 40.731 0.606 1.00 82.68 860 THR A CA 1
ATOM 5575 C C . THR A 1 792 ? -44.934 39.778 -0.399 1.00 87.56 860 THR A C 1
ATOM 5576 O O . THR A 1 792 ? -45.266 40.185 -1.517 1.00 88.85 860 THR A O 1
ATOM 5580 N N . LEU A 1 793 ? -45.147 38.520 0.010 1.00 88.02 861 LEU A N 1
ATOM 5581 C CA . LEU A 1 793 ? -45.738 37.490 -0.847 1.00 85.88 861 LEU A CA 1
ATOM 5582 C C . LEU A 1 793 ? -47.019 36.948 -0.224 1.00 89.35 861 LEU A C 1
ATOM 5583 O O . LEU A 1 793 ? -47.050 36.641 0.973 1.00 88.76 861 LEU A O 1
ATOM 5588 N N . LYS A 1 794 ? -48.071 36.819 -1.036 1.00 92.48 862 LYS A N 1
ATOM 5589 C CA . LYS A 1 794 ? -49.335 36.240 -0.584 1.00 95.04 862 LYS A CA 1
ATOM 5590 C C . LYS A 1 794 ? -49.242 34.725 -0.715 1.00 98.41 862 LYS A C 1
ATOM 5591 O O . LYS A 1 794 ? -49.174 34.185 -1.828 1.00 95.39 862 LYS A O 1
ATOM 5593 N N . LEU A 1 795 ? -49.221 34.047 0.426 1.00 105.15 863 LEU A N 1
ATOM 5594 C CA . LEU A 1 795 ? -49.049 32.607 0.431 1.00 107.18 863 LEU A CA 1
ATOM 5595 C C . LEU A 1 795 ? -50.246 31.925 -0.219 1.00 117.44 863 LEU A C 1
ATOM 5596 O O . LEU A 1 795 ? -51.393 32.347 -0.041 1.00 115.42 863 LEU A O 1
ATOM 5598 N N . ASP A 1 796 ? -49.962 30.878 -0.994 1.00 126.44 864 ASP A N 1
ATOM 5599 C CA . ASP A 1 796 ? -50.998 30.032 -1.586 1.00 130.50 864 ASP A CA 1
ATOM 5600 C C . ASP A 1 796 ? -51.712 29.253 -0.483 1.00 134.69 864 ASP A C 1
ATOM 5601 O O . ASP A 1 796 ? -51.063 28.463 0.217 1.00 137.10 864 ASP A O 1
ATOM 5606 N N . PRO A 1 797 ? -53.028 29.437 -0.285 1.00 135.06 865 PRO A N 1
ATOM 5607 C CA . PRO A 1 797 ? -53.726 28.721 0.808 1.00 136.49 865 PRO A CA 1
ATOM 5608 C C . PRO A 1 797 ? -53.801 27.210 0.610 1.00 142.04 865 PRO A C 1
ATOM 5609 O O . PRO A 1 797 ? -54.116 26.490 1.570 1.00 135.81 865 PRO A O 1
ATOM 5613 N N . ALA A 1 798 ? -53.561 26.724 -0.614 1.00 151.38 866 ALA A N 1
ATOM 5614 C CA . ALA A 1 798 ? -53.617 25.294 -0.905 1.00 158.22 866 ALA A CA 1
ATOM 5615 C C . ALA A 1 798 ? -52.667 24.479 -0.036 1.00 167.34 866 ALA A C 1
ATOM 5616 O O . ALA A 1 798 ? -52.906 23.289 0.189 1.00 169.18 866 ALA A O 1
ATOM 5626 N N . ILE A 1 802 ? -46.936 25.749 4.841 1.00 79.00 870 ILE A N 1
ATOM 5627 C CA . ILE A 1 802 ? -46.321 27.024 5.215 1.00 81.22 870 ILE A CA 1
ATOM 5628 C C . ILE A 1 802 ? -44.784 26.917 5.223 1.00 92.91 870 ILE A C 1
ATOM 5629 O O . ILE A 1 802 ? -44.235 25.929 5.703 1.00 97.66 870 ILE A O 1
ATOM 5631 N N . PRO A 1 803 ? -44.095 27.912 4.657 1.00 97.87 871 PRO A N 1
ATOM 5632 C CA . PRO A 1 803 ? -42.631 27.858 4.543 1.00 102.55 871 PRO A CA 1
ATOM 5633 C C . PRO A 1 803 ? -41.898 28.573 5.671 1.00 104.23 871 PRO A C 1
ATOM 5634 O O . PRO A 1 803 ? -42.349 29.586 6.208 1.00 105.60 871 PRO A O 1
ATOM 5638 N N . ARG A 1 804 ? -40.744 28.016 6.030 1.00 100.78 872 ARG A N 1
ATOM 5639 C CA . ARG A 1 804 ? -39.899 28.577 7.075 1.00 93.95 872 ARG A CA 1
ATOM 5640 C C . ARG A 1 804 ? -39.046 29.742 6.551 1.00 90.64 872 ARG A C 1
ATOM 5641 O O . ARG A 1 804 ? -38.958 30.011 5.351 1.00 92.08 872 ARG A O 1
ATOM 5643 N N . ILE A 1 805 ? -38.448 30.470 7.489 1.00 85.61 873 ILE A N 1
ATOM 5644 C CA . ILE A 1 805 ? -37.541 31.556 7.150 1.00 78.94 873 ILE A CA 1
ATOM 5645 C C . ILE A 1 805 ? -36.284 30.999 6.496 1.00 76.92 873 ILE A C 1
ATOM 5646 O O . ILE A 1 805 ? -35.816 29.900 6.823 1.00 80.64 873 ILE A O 1
ATOM 5651 N N . GLY A 1 806 ? -35.727 31.757 5.557 1.00 72.07 874 GLY A N 1
ATOM 5652 C CA . GLY A 1 806 ? -34.551 31.296 4.862 1.00 68.62 874 GLY A CA 1
ATOM 5653 C C . GLY A 1 806 ? -34.865 30.355 3.735 1.00 68.48 874 GLY A C 1
ATOM 5654 O O . GLY A 1 806 ? -33.943 29.905 3.045 1.00 75.87 874 GLY A O 1
ATOM 5655 N N . ASP A 1 807 ? -36.139 30.056 3.517 1.00 66.60 875 ASP A N 1
ATOM 5656 C CA . ASP A 1 807 ? -36.536 29.191 2.426 1.00 73.88 875 ASP A CA 1
ATOM 5657 C C . ASP A 1 807 ? -36.546 29.972 1.124 1.00 79.69 875 ASP A C 1
ATOM 5658 O O . ASP A 1 807 ? -36.850 31.166 1.092 1.00 82.10 875 ASP A O 1
ATOM 5663 N N . THR A 1 808 ? -36.259 29.271 0.040 1.00 75.64 876 THR A N 1
ATOM 5664 C CA . THR A 1 808 ? -36.197 29.880 -1.273 1.00 67.97 876 THR A CA 1
ATOM 5665 C C . THR A 1 808 ? -37.457 29.549 -2.041 1.00 71.76 876 THR A C 1
ATOM 5666 O O . THR A 1 808 ? -38.008 28.457 -1.898 1.00 72.82 876 THR A O 1
ATOM 5670 N N . ILE A 1 809 ? -37.969 30.528 -2.777 1.00 75.90 877 ILE A N 1
ATOM 5671 C CA . ILE A 1 809 ? -39.103 30.310 -3.666 1.00 76.83 877 ILE A CA 1
ATOM 5672 C C . ILE A 1 809 ? -38.761 30.859 -5.051 1.00 89.15 877 ILE A C 1
ATOM 5673 O O . ILE A 1 809 ? -38.593 32.073 -5.217 1.00 84.28 877 ILE A O 1
ATOM 5678 N N . ARG A 1 810 ? -38.695 29.972 -6.048 1.00 103.01 878 ARG A N 1
ATOM 5679 C CA . ARG A 1 810 ? -37.974 30.260 -7.285 1.00 109.61 878 ARG A CA 1
ATOM 5680 C C . ARG A 1 810 ? -38.830 30.949 -8.355 1.00 113.90 878 ARG A C 1
ATOM 5681 O O . ARG A 1 810 ? -38.303 31.788 -9.098 1.00 122.09 878 ARG A O 1
ATOM 5683 N N . HIS A 1 811 ? -40.122 30.630 -8.477 1.00 114.14 879 HIS A N 1
ATOM 5684 C CA . HIS A 1 811 ? -40.980 31.204 -9.517 1.00 110.49 879 HIS A CA 1
ATOM 5685 C C . HIS A 1 811 ? -42.118 31.957 -8.848 1.00 116.19 879 HIS A C 1
ATOM 5686 O O . HIS A 1 811 ? -43.008 31.340 -8.247 1.00 109.12 879 HIS A O 1
ATOM 5688 N N . CYS A 1 812 ? -42.103 33.286 -8.986 1.00 124.72 880 CYS A N 1
ATOM 5689 C CA . CYS A 1 812 ? -43.011 34.165 -8.257 1.00 131.17 880 CYS A CA 1
ATOM 5690 C C . CYS A 1 812 ? -43.584 35.251 -9.158 1.00 122.94 880 CYS A C 1
ATOM 5691 O O . CYS A 1 812 ? -42.860 35.820 -9.982 1.00 124.62 880 CYS A O 1
ATOM 5694 N N . LYS A 1 813 ? -44.877 35.551 -8.970 1.00 111.04 881 LYS A N 1
ATOM 5695 C CA . LYS A 1 813 ? -45.613 36.505 -9.799 1.00 98.17 881 LYS A CA 1
ATOM 5696 C C . LYS A 1 813 ? -45.670 37.890 -9.154 1.00 91.01 881 LYS A C 1
ATOM 5697 O O . LYS A 1 813 ? -46.047 38.018 -7.986 1.00 87.76 881 LYS A O 1
ATOM 5699 N N . VAL A 1 814 ? -45.366 38.923 -9.944 1.00 83.72 882 VAL A N 1
ATOM 5700 C CA . VAL A 1 814 ? -45.339 40.314 -9.485 1.00 74.77 882 VAL A CA 1
ATOM 5701 C C . VAL A 1 814 ? -46.729 40.925 -9.482 1.00 78.35 882 VAL A C 1
ATOM 5702 O O . VAL A 1 814 ? -47.325 41.129 -10.543 1.00 89.01 882 VAL A O 1
ATOM 5706 N N . GLU A 1 815 ? -47.218 41.307 -8.313 1.00 74.07 883 GLU A N 1
ATOM 5707 C CA . GLU A 1 815 ? -48.507 41.981 -8.336 1.00 73.51 883 GLU A CA 1
ATOM 5708 C C . GLU A 1 815 ? -48.332 43.475 -8.598 1.00 79.15 883 GLU A C 1
ATOM 5709 O O . GLU A 1 815 ? -48.679 43.969 -9.674 1.00 80.54 883 GLU A O 1
ATOM 5711 N N . SER A 1 816 ? -47.706 44.181 -7.661 1.00 78.98 884 SER A N 1
ATOM 5712 C CA . SER A 1 816 ? -47.659 45.635 -7.672 1.00 75.07 884 SER A CA 1
ATOM 5713 C C . SER A 1 816 ? -46.280 46.116 -7.250 1.00 62.91 884 SER A C 1
ATOM 5714 O O . SER A 1 816 ? -45.546 45.428 -6.545 1.00 59.68 884 SER A O 1
ATOM 5717 N N . ILE A 1 817 ? -45.940 47.322 -7.690 1.00 58.28 885 ILE A N 1
ATOM 5718 C CA . ILE A 1 817 ? -44.680 47.960 -7.350 1.00 55.86 885 ILE A CA 1
ATOM 5719 C C . ILE A 1 817 ? -44.910 49.431 -7.071 1.00 59.41 885 ILE A C 1
ATOM 5720 O O . ILE A 1 817 ? -45.324 50.171 -7.970 1.00 66.26 885 ILE A O 1
ATOM 5725 N N . HIS A 1 818 ? -44.587 49.877 -5.862 1.00 54.14 886 HIS A N 1
ATOM 5726 C CA . HIS A 1 818 ? -44.658 51.302 -5.549 1.00 56.22 886 HIS A CA 1
ATOM 5727 C C . HIS A 1 818 ? -43.336 51.790 -5.001 1.00 54.18 886 HIS A C 1
ATOM 5728 O O . HIS A 1 818 ? -43.099 51.738 -3.780 1.00 54.46 886 HIS A O 1
ATOM 5735 N N . PRO A 1 819 ? -42.498 52.347 -5.873 1.00 53.20 887 PRO A N 1
ATOM 5736 C CA . PRO A 1 819 ? -41.121 52.686 -5.484 1.00 50.32 887 PRO A CA 1
ATOM 5737 C C . PRO A 1 819 ? -41.020 53.746 -4.402 1.00 53.54 887 PRO A C 1
ATOM 5738 O O . PRO A 1 819 ? -40.315 53.538 -3.408 1.00 55.98 887 PRO A O 1
ATOM 5742 N N . LEU A 1 820 ? -41.682 54.893 -4.570 1.00 52.97 888 LEU A N 1
ATOM 5743 C CA . LEU A 1 820 ? -41.591 55.940 -3.558 1.00 44.85 888 LEU A CA 1
ATOM 5744 C C . LEU A 1 820 ? -42.097 55.468 -2.208 1.00 44.22 888 LEU A C 1
ATOM 5745 O O . LEU A 1 820 ? -41.786 56.088 -1.184 1.00 41.41 888 LEU A O 1
ATOM 5750 N N . ASP A 1 821 ? -42.861 54.375 -2.194 1.00 46.12 889 ASP A N 1
ATOM 5751 C CA . ASP A 1 821 ? -43.427 53.847 -0.974 1.00 52.32 889 ASP A CA 1
ATOM 5752 C C . ASP A 1 821 ? -42.647 52.665 -0.428 1.00 59.17 889 ASP A C 1
ATOM 5753 O O . ASP A 1 821 ? -42.775 52.353 0.764 1.00 63.23 889 ASP A O 1
ATOM 5758 N N . GLY A 1 822 ? -41.828 52.018 -1.259 1.00 56.94 890 GLY A N 1
ATOM 5759 C CA . GLY A 1 822 ? -41.092 50.853 -0.821 1.00 54.59 890 GLY A CA 1
ATOM 5760 C C . GLY A 1 822 ? -41.930 49.600 -0.832 1.00 55.93 890 GLY A C 1
ATOM 5761 O O . GLY A 1 822 ? -41.662 48.670 -0.063 1.00 61.53 890 GLY A O 1
ATOM 5762 N N . ILE A 1 823 ? -42.949 49.543 -1.674 1.00 51.39 891 ILE A N 1
ATOM 5763 C CA . ILE A 1 823 ? -43.912 48.459 -1.638 1.00 48.59 891 ILE A CA 1
ATOM 5764 C C . ILE A 1 823 ? -43.611 47.544 -2.796 1.00 49.83 891 ILE A C 1
ATOM 5765 O O . ILE A 1 823 ? -43.374 47.998 -3.922 1.00 41.51 891 ILE A O 1
ATOM 5770 N N . LEU A 1 824 ? -43.603 46.258 -2.510 1.00 52.72 892 LEU A N 1
ATOM 5771 C CA . LEU A 1 824 ? -43.373 45.257 -3.528 1.00 54.49 892 LEU A CA 1
ATOM 5772 C C . LEU A 1 824 ? -44.179 44.039 -3.132 1.00 61.51 892 LEU A C 1
ATOM 5773 O O . LEU A 1 824 ? -44.031 43.551 -2.008 1.00 70.99 892 LEU A O 1
ATOM 5778 N N . THR A 1 825 ? -45.070 43.599 -4.018 1.00 61.46 893 THR A N 1
ATOM 5779 C CA . THR A 1 825 ? -46.052 42.579 -3.692 1.00 70.33 893 THR A CA 1
ATOM 5780 C C . THR A 1 825 ? -46.005 41.485 -4.748 1.00 73.80 893 THR A C 1
ATOM 5781 O O . THR A 1 825 ? -45.664 41.734 -5.912 1.00 69.50 893 THR A O 1
ATOM 5785 N N . LEU A 1 826 ? -46.295 40.254 -4.324 1.00 81.11 894 LEU A N 1
ATOM 5786 C CA . LEU A 1 826 ? -46.119 39.103 -5.203 1.00 86.36 894 LEU A CA 1
ATOM 5787 C C . LEU A 1 826 ? -47.143 38.007 -4.896 1.00 96.05 894 LEU A C 1
ATOM 5788 O O . LEU A 1 826 ? -47.817 38.034 -3.860 1.00 97.20 894 LEU A O 1
ATOM 5793 N N . THR A 1 827 ? -47.256 37.030 -5.817 1.00 99.97 895 THR A N 1
ATOM 5794 C CA . THR A 1 827 ? -48.166 35.899 -5.634 1.00 99.21 895 THR A CA 1
ATOM 5795 C C . THR A 1 827 ? -47.497 34.549 -5.922 1.00 102.14 895 THR A C 1
ATOM 5796 O O . THR A 1 827 ? -46.591 34.435 -6.765 1.00 96.02 895 THR A O 1
ATOM 5798 N N . HIS A 1 828 ? -47.975 33.522 -5.204 1.00 105.05 896 HIS A N 1
ATOM 5799 C CA . HIS A 1 828 ? -47.578 32.120 -5.399 1.00 104.99 896 HIS A CA 1
ATOM 5800 C C . HIS A 1 828 ? -48.814 31.246 -5.584 1.00 106.67 896 HIS A C 1
ATOM 5801 O O . HIS A 1 828 ? -49.825 31.441 -4.904 1.00 103.49 896 HIS A O 1
ATOM 5803 N N . HIS B 1 9 ? 8.574 50.813 23.332 1.00 113.42 77 HIS B N 1
ATOM 5804 C CA . HIS B 1 9 ? 9.533 51.684 23.991 1.00 116.61 77 HIS B CA 1
ATOM 5805 C C . HIS B 1 9 ? 8.886 52.693 24.944 1.00 121.08 77 HIS B C 1
ATOM 5806 O O . HIS B 1 9 ? 9.522 53.682 25.303 1.00 121.95 77 HIS B O 1
ATOM 5813 N N . ARG B 1 10 ? 7.629 52.461 25.352 1.00 125.36 78 ARG B N 1
ATOM 5814 C CA . ARG B 1 10 ? 7.008 53.346 26.342 1.00 123.94 78 ARG B CA 1
ATOM 5815 C C . ARG B 1 10 ? 7.634 53.163 27.716 1.00 127.19 78 ARG B C 1
ATOM 5816 O O . ARG B 1 10 ? 7.633 54.097 28.524 1.00 127.05 78 ARG B O 1
ATOM 5818 N N . GLY B 1 11 ? 8.176 51.977 27.993 1.00 132.86 79 GLY B N 1
ATOM 5819 C CA . GLY B 1 11 ? 8.917 51.786 29.230 1.00 139.99 79 GLY B CA 1
ATOM 5820 C C . GLY B 1 11 ? 10.203 52.594 29.280 1.00 146.35 79 GLY B C 1
ATOM 5821 O O . GLY B 1 11 ? 10.528 53.199 30.307 1.00 151.07 79 GLY B O 1
ATOM 5822 N N . ASN B 1 12 ? 10.960 52.610 28.172 1.00 132.44 80 ASN B N 1
ATOM 5823 C CA . ASN B 1 12 ? 12.210 53.373 28.130 1.00 118.96 80 ASN B CA 1
ATOM 5824 C C . ASN B 1 12 ? 11.958 54.882 28.163 1.00 112.27 80 ASN B C 1
ATOM 5825 O O . ASN B 1 12 ? 12.711 55.621 28.807 1.00 109.37 80 ASN B O 1
ATOM 5832 N N . GLU B 1 14 ? 9.464 56.368 29.681 1.00 106.98 82 GLU B N 1
ATOM 5833 C CA . GLU B 1 14 ? 9.062 56.658 31.059 1.00 102.72 82 GLU B CA 1
ATOM 5834 C C . GLU B 1 14 ? 10.224 56.494 32.042 1.00 105.92 82 GLU B C 1
ATOM 5835 O O . GLU B 1 14 ? 10.344 57.271 32.997 1.00 107.06 82 GLU B O 1
ATOM 5837 N N . GLN B 1 15 ? 11.079 55.482 31.835 1.00 106.81 83 GLN B N 1
ATOM 5838 C CA . GLN B 1 15 ? 12.273 55.317 32.667 1.00 99.63 83 GLN B CA 1
ATOM 5839 C C . GLN B 1 15 ? 13.241 56.480 32.481 1.00 101.19 83 GLN B C 1
ATOM 5840 O O . GLN B 1 15 ? 13.938 56.870 33.425 1.00 101.08 83 GLN B O 1
ATOM 5846 N N . TYR B 1 16 ? 13.305 57.036 31.261 1.00 104.24 84 TYR B N 1
ATOM 5847 C CA . TYR B 1 16 ? 14.118 58.227 31.001 1.00 107.22 84 TYR B CA 1
ATOM 5848 C C . TYR B 1 16 ? 13.450 59.481 31.548 1.00 108.81 84 TYR B C 1
ATOM 5849 O O . TYR B 1 16 ? 14.148 60.411 31.967 1.00 109.87 84 TYR B O 1
ATOM 5858 N N . GLN B 1 17 ? 12.110 59.529 31.563 1.00 108.98 85 GLN B N 1
ATOM 5859 C CA . GLN B 1 17 ? 11.421 60.660 32.186 1.00 105.88 85 GLN B CA 1
ATOM 5860 C C . GLN B 1 17 ? 11.547 60.605 33.708 1.00 101.75 85 GLN B C 1
ATOM 5861 O O . GLN B 1 17 ? 11.732 61.641 34.358 1.00 98.71 85 GLN B O 1
ATOM 5863 N N . LYS B 1 18 ? 11.469 59.409 34.295 1.00 100.72 86 LYS B N 1
ATOM 5864 C CA . LYS B 1 18 ? 11.858 59.256 35.690 1.00 100.57 86 LYS B CA 1
ATOM 5865 C C . LYS B 1 18 ? 13.377 59.226 35.869 1.00 109.24 86 LYS B C 1
ATOM 5866 O O . LYS B 1 18 ? 13.858 59.190 37.007 1.00 110.28 86 LYS B O 1
ATOM 5868 N N . ALA B 1 19 ? 14.149 59.264 34.780 1.00 112.23 87 ALA B N 1
ATOM 5869 C CA . ALA B 1 19 ? 15.597 59.313 34.921 1.00 116.36 87 ALA B CA 1
ATOM 5870 C C . ALA B 1 19 ? 16.059 60.693 35.370 1.00 127.94 87 ALA B C 1
ATOM 5871 O O . ALA B 1 19 ? 17.008 60.805 36.157 1.00 135.43 87 ALA B O 1
ATOM 5873 N N . GLN B 1 20 ? 15.417 61.759 34.881 1.00 130.99 88 GLN B N 1
ATOM 5874 C CA . GLN B 1 20 ? 15.677 63.084 35.442 1.00 132.80 88 GLN B CA 1
ATOM 5875 C C . GLN B 1 20 ? 14.962 63.287 36.767 1.00 131.38 88 GLN B C 1
ATOM 5876 O O . GLN B 1 20 ? 15.069 64.364 37.366 1.00 127.98 88 GLN B O 1
ATOM 5882 N N . LYS B 1 21 ? 14.267 62.264 37.245 1.00 120.47 89 LYS B N 1
ATOM 5883 C CA . LYS B 1 21 ? 13.758 62.259 38.606 1.00 109.77 89 LYS B CA 1
ATOM 5884 C C . LYS B 1 21 ? 14.836 61.692 39.523 1.00 96.97 89 LYS B C 1
ATOM 5885 O O . LYS B 1 21 ? 14.809 60.524 39.919 1.00 94.62 89 LYS B O 1
ATOM 5887 N N . LEU B 1 22 ? 15.855 62.519 39.783 1.00 88.09 90 LEU B N 1
ATOM 5888 C CA . LEU B 1 22 ? 16.592 62.227 41.002 1.00 80.41 90 LEU B CA 1
ATOM 5889 C C . LEU B 1 22 ? 16.013 62.995 42.147 1.00 74.85 90 LEU B C 1
ATOM 5890 O O . LEU B 1 22 ? 16.061 62.509 43.280 1.00 75.29 90 LEU B O 1
ATOM 5895 N N . SER B 1 23 ? 15.329 64.099 41.867 1.00 71.36 91 SER B N 1
ATOM 5896 C CA . SER B 1 23 ? 14.528 64.694 42.908 1.00 71.58 91 SER B CA 1
ATOM 5897 C C . SER B 1 23 ? 13.406 63.716 43.215 1.00 72.20 91 SER B C 1
ATOM 5898 O O . SER B 1 23 ? 13.061 62.872 42.386 1.00 74.06 91 SER B O 1
ATOM 5901 N N . PHE B 1 24 ? 12.847 63.813 44.419 1.00 71.36 92 PHE B N 1
ATOM 5902 C CA . PHE B 1 24 ? 11.731 62.966 44.815 1.00 67.05 92 PHE B CA 1
ATOM 5903 C C . PHE B 1 24 ? 10.727 63.766 45.630 1.00 59.77 92 PHE B C 1
ATOM 5904 O O . PHE B 1 24 ? 11.000 64.879 46.087 1.00 58.50 92 PHE B O 1
ATOM 5912 N N . ASP B 1 25 ? 9.545 63.172 45.822 1.00 59.57 93 ASP B N 1
ATOM 5913 C CA . ASP B 1 25 ? 8.470 63.905 46.468 1.00 69.57 93 ASP B CA 1
ATOM 5914 C C . ASP B 1 25 ? 8.355 63.503 47.924 1.00 67.60 93 ASP B C 1
ATOM 5915 O O . ASP B 1 25 ? 8.282 62.298 48.222 1.00 63.51 93 ASP B O 1
ATOM 5920 N N . PRO B 1 26 ? 8.333 64.484 48.833 1.00 67.45 94 PRO B N 1
ATOM 5921 C CA . PRO B 1 26 ? 8.127 64.178 50.260 1.00 67.97 94 PRO B CA 1
ATOM 5922 C C . PRO B 1 26 ? 6.956 63.246 50.547 1.00 63.22 94 PRO B C 1
ATOM 5923 O O . PRO B 1 26 ? 6.968 62.530 51.554 1.00 64.27 94 PRO B O 1
ATOM 5927 N N . ALA B 1 27 ? 5.957 63.210 49.674 1.00 58.16 95 ALA B N 1
ATOM 5928 C CA . ALA B 1 27 ? 4.827 62.321 49.885 1.00 51.92 95 ALA B CA 1
ATOM 5929 C C . ALA B 1 27 ? 5.229 60.861 49.871 1.00 48.53 95 ALA B C 1
ATOM 5930 O O . ALA B 1 27 ? 4.594 60.046 50.536 1.00 52.68 95 ALA B O 1
ATOM 5932 N N . GLU B 1 28 ? 6.248 60.487 49.114 1.00 44.70 96 GLU B N 1
ATOM 5933 C CA . GLU B 1 28 ? 6.551 59.069 49.137 1.00 46.37 96 GLU B CA 1
ATOM 5934 C C . GLU B 1 28 ? 7.119 58.643 50.482 1.00 50.55 96 GLU B C 1
ATOM 5935 O O . GLU B 1 28 ? 7.193 57.444 50.763 1.00 57.36 96 GLU B O 1
ATOM 5937 N N . LEU B 1 29 ? 7.512 59.598 51.322 1.00 45.15 97 LEU B N 1
ATOM 5938 C CA . LEU B 1 29 ? 7.927 59.266 52.678 1.00 46.82 97 LEU B CA 1
ATOM 5939 C C . LEU B 1 29 ? 6.750 58.803 53.514 1.00 50.70 97 LEU B C 1
ATOM 5940 O O . LEU B 1 29 ? 6.820 57.775 54.194 1.00 60.78 97 LEU B O 1
ATOM 5945 N N . LEU B 1 30 ? 5.660 59.563 53.475 1.00 40.80 98 LEU B N 1
ATOM 5946 C CA . LEU B 1 30 ? 4.464 59.205 54.224 1.00 42.39 98 LEU B CA 1
ATOM 5947 C C . LEU B 1 30 ? 3.851 57.906 53.699 1.00 44.24 98 LEU B C 1
ATOM 5948 O O . LEU B 1 30 ? 3.339 57.099 54.477 1.00 44.88 98 LEU B O 1
ATOM 5953 N N . ARG B 1 31 ? 3.896 57.675 52.386 1.00 46.48 99 ARG B N 1
ATOM 5954 C CA . ARG B 1 31 ? 3.264 56.476 51.853 1.00 45.98 99 ARG B CA 1
ATOM 5955 C C . ARG B 1 31 ? 4.047 55.207 52.144 1.00 53.69 99 ARG B C 1
ATOM 5956 O O . ARG B 1 31 ? 3.481 54.121 52.012 1.00 61.77 99 ARG B O 1
ATOM 5964 N N . THR B 1 32 ? 5.325 55.292 52.503 1.00 47.39 100 THR B N 1
ATOM 5965 C CA . THR B 1 32 ? 6.104 54.088 52.716 1.00 44.09 100 THR B CA 1
ATOM 5966 C C . THR B 1 32 ? 6.736 54.122 54.084 1.00 47.91 100 THR B C 1
ATOM 5967 O O . THR B 1 32 ? 6.987 55.181 54.651 1.00 50.49 100 THR B O 1
ATOM 5971 N N . SER B 1 33 ? 7.022 52.946 54.592 1.00 46.75 101 SER B N 1
ATOM 5972 C CA . SER B 1 33 ? 7.853 52.855 55.765 1.00 46.49 101 SER B CA 1
ATOM 5973 C C . SER B 1 33 ? 9.231 52.367 55.320 1.00 46.75 101 SER B C 1
ATOM 5974 O O . SER B 1 33 ? 9.442 52.028 54.146 1.00 56.44 101 SER B O 1
ATOM 5977 N N . LEU B 1 34 ? 10.185 52.363 56.256 1.00 40.18 102 LEU B N 1
ATOM 5978 C CA . LEU B 1 34 ? 11.554 51.965 55.937 1.00 42.95 102 LEU B CA 1
ATOM 5979 C C . LEU B 1 34 ? 11.589 50.551 55.369 1.00 50.15 102 LEU B C 1
ATOM 5980 O O . LEU B 1 34 ? 10.924 49.645 55.875 1.00 60.91 102 LEU B O 1
ATOM 5985 N N . ASN B 1 35 ? 12.374 50.364 54.312 1.00 45.10 103 ASN B N 1
ATOM 5986 C CA . ASN B 1 35 ? 12.310 49.139 53.533 1.00 42.26 103 ASN B CA 1
ATOM 5987 C C . ASN B 1 35 ? 13.647 48.944 52.819 1.00 47.42 103 ASN B C 1
ATOM 5988 O O . ASN B 1 35 ? 14.467 49.861 52.739 1.00 47.55 103 ASN B O 1
ATOM 5993 N N . VAL B 1 36 ? 13.878 47.721 52.325 1.00 49.36 104 VAL B N 1
ATOM 5994 C CA . VAL B 1 36 ? 15.119 47.429 51.613 1.00 44.53 104 VAL B CA 1
ATOM 5995 C C . VAL B 1 36 ? 15.187 48.261 50.338 1.00 46.57 104 VAL B C 1
ATOM 5996 O O . VAL B 1 36 ? 14.216 48.366 49.578 1.00 46.05 104 VAL B O 1
ATOM 6000 N N . GLY B 1 37 ? 16.360 48.822 50.075 1.00 49.54 105 GLY B N 1
ATOM 6001 C CA . GLY B 1 37 ? 16.549 49.764 49.003 1.00 51.11 105 GLY B CA 1
ATOM 6002 C C . GLY B 1 37 ? 16.543 51.207 49.447 1.00 54.83 105 GLY B C 1
ATOM 6003 O O . GLY B 1 37 ? 17.114 52.055 48.754 1.00 52.93 105 GLY B O 1
ATOM 6004 N N . ASP B 1 38 ? 15.953 51.497 50.606 1.00 59.35 106 ASP B N 1
ATOM 6005 C CA . ASP B 1 38 ? 15.970 52.856 51.114 1.00 53.56 106 ASP B CA 1
ATOM 6006 C C . ASP B 1 38 ? 17.413 53.236 51.381 1.00 47.69 106 ASP B C 1
ATOM 6007 O O . ASP B 1 38 ? 18.203 52.429 51.878 1.00 50.12 106 ASP B O 1
ATOM 6012 N N . ILE B 1 39 ? 17.759 54.455 50.999 1.00 40.78 107 ILE B N 1
ATOM 6013 C CA . ILE B 1 39 ? 19.082 55.000 51.211 1.00 39.85 107 ILE B CA 1
ATOM 6014 C C . ILE B 1 39 ? 18.992 55.992 52.346 1.00 51.74 107 ILE B C 1
ATOM 6015 O O . ILE B 1 39 ? 18.252 56.978 52.264 1.00 55.58 107 ILE B O 1
ATOM 6020 N N . VAL B 1 40 ? 19.733 55.732 53.410 1.00 47.06 108 VAL B N 1
ATOM 6021 C CA . VAL B 1 40 ? 19.575 56.476 54.642 1.00 41.37 108 VAL B CA 1
ATOM 6022 C C . VAL B 1 40 ? 20.939 56.959 55.071 1.00 51.01 108 VAL B C 1
ATOM 6023 O O . VAL B 1 40 ? 21.973 56.413 54.685 1.00 56.68 108 VAL B O 1
ATOM 6027 N N . LEU B 1 41 ? 20.926 57.990 55.893 1.00 54.09 109 LEU B N 1
ATOM 6028 C CA . LEU B 1 41 ? 22.098 58.398 56.643 1.00 51.72 109 LEU B CA 1
ATOM 6029 C C . LEU B 1 41 ? 21.890 58.012 58.099 1.00 53.69 109 LEU B C 1
ATOM 6030 O O . LEU B 1 41 ? 20.835 58.279 58.674 1.00 56.42 109 LEU B O 1
ATOM 6035 N N . LEU B 1 42 ? 22.875 57.341 58.675 1.00 53.46 110 LEU B N 1
ATOM 6036 C CA . LEU B 1 42 ? 22.765 56.833 60.031 1.00 49.07 110 LEU B CA 1
ATOM 6037 C C . LEU B 1 42 ? 23.561 57.683 61.019 1.00 52.75 110 LEU B C 1
ATOM 6038 O O . LEU B 1 42 ? 24.590 58.286 60.689 1.00 48.54 110 LEU B O 1
ATOM 6043 N N . LYS B 1 43 ? 23.126 57.634 62.277 1.00 54.41 111 LYS B N 1
ATOM 6044 C CA . LYS B 1 43 ? 23.843 58.351 63.328 1.00 54.44 111 LYS B CA 1
ATOM 6045 C C . LYS B 1 43 ? 25.240 57.774 63.547 1.00 53.64 111 LYS B C 1
ATOM 6046 O O . LYS B 1 43 ? 26.163 58.506 63.908 1.00 57.49 111 LYS B O 1
ATOM 6052 N N . GLN B 1 44 ? 25.409 56.474 63.339 1.00 54.70 112 GLN B N 1
ATOM 6053 C CA . GLN B 1 44 ? 26.725 55.871 63.392 1.00 52.63 112 GLN B CA 1
ATOM 6054 C C . GLN B 1 44 ? 27.550 56.357 62.230 1.00 58.98 112 GLN B C 1
ATOM 6055 O O . GLN B 1 44 ? 28.658 56.873 62.393 1.00 70.55 112 GLN B O 1
ATOM 6061 N N . CYS B 1 45 ? 26.978 56.262 61.058 1.00 55.50 113 CYS B N 1
ATOM 6062 C CA . CYS B 1 45 ? 27.700 56.425 59.827 1.00 56.02 113 CYS B CA 1
ATOM 6063 C C . CYS B 1 45 ? 27.323 57.750 59.186 1.00 53.18 113 CYS B C 1
ATOM 6064 O O . CYS B 1 45 ? 26.652 57.767 58.151 1.00 58.63 113 CYS B O 1
ATOM 6067 N N . THR B 1 46 ? 27.667 58.864 59.836 1.00 47.68 114 THR B N 1
ATOM 6068 C CA . THR B 1 46 ? 27.206 60.170 59.354 1.00 48.53 114 THR B CA 1
ATOM 6069 C C . THR B 1 46 ? 27.933 60.694 58.119 1.00 50.75 114 THR B C 1
ATOM 6070 O O . THR B 1 46 ? 27.452 61.650 57.508 1.00 47.71 114 THR B O 1
ATOM 6074 N N . SER B 1 47 ? 29.089 60.166 57.747 1.00 52.61 115 SER B N 1
ATOM 6075 C CA . SER B 1 47 ? 29.794 60.811 56.650 1.00 53.58 115 SER B CA 1
ATOM 6076 C C . SER B 1 47 ? 29.685 60.065 55.331 1.00 54.51 115 SER B C 1
ATOM 6077 O O . SER B 1 47 ? 30.314 60.482 54.355 1.00 54.23 115 SER B O 1
ATOM 6080 N N . GLU B 1 48 ? 28.945 58.957 55.281 1.00 54.55 116 GLU B N 1
ATOM 6081 C CA . GLU B 1 48 ? 28.602 58.315 54.018 1.00 56.56 116 GLU B CA 1
ATOM 6082 C C . GLU B 1 48 ? 27.174 57.774 54.074 1.00 51.35 116 GLU B C 1
ATOM 6083 O O . GLU B 1 48 ? 26.661 57.420 55.135 1.00 55.92 116 GLU B O 1
ATOM 6089 N N . LEU B 1 49 ? 26.516 57.781 52.926 1.00 46.46 117 LEU B N 1
ATOM 6090 C CA . LEU B 1 49 ? 25.226 57.139 52.787 1.00 40.75 117 LEU B CA 1
ATOM 6091 C C . LEU B 1 49 ? 25.355 55.625 52.865 1.00 45.19 117 LEU B C 1
ATOM 6092 O O . LEU B 1 49 ? 26.398 55.039 52.570 1.00 54.64 117 LEU B O 1
ATOM 6097 N N . THR B 1 50 ? 24.282 54.995 53.303 1.00 44.14 118 THR B N 1
ATOM 6098 C CA . THR B 1 50 ? 24.198 53.553 53.418 1.00 44.05 118 THR B CA 1
ATOM 6099 C C . THR B 1 50 ? 22.837 53.128 52.909 1.00 43.42 118 THR B C 1
ATOM 6100 O O . THR B 1 50 ? 21.948 53.951 52.674 1.00 42.36 118 THR B O 1
ATOM 6112 N N . CYS B 1 52 ? 19.420 50.479 53.247 1.00 40.38 120 CYS B N 1
ATOM 6113 C CA . CYS B 1 52 ? 18.708 49.446 53.974 1.00 41.25 120 CYS B CA 1
ATOM 6114 C C . CYS B 1 52 ? 18.769 48.165 53.183 1.00 40.69 120 CYS B C 1
ATOM 6115 O O . CYS B 1 52 ? 18.316 48.095 52.045 1.00 40.67 120 CYS B O 1
ATOM 6118 N N . VAL B 1 53 ? 19.290 47.132 53.809 1.00 42.23 121 VAL B N 1
ATOM 6119 C CA . VAL B 1 53 ? 19.524 45.882 53.121 1.00 42.93 121 VAL B CA 1
ATOM 6120 C C . VAL B 1 53 ? 18.691 44.758 53.691 1.00 49.20 121 VAL B C 1
ATOM 6121 O O . VAL B 1 53 ? 18.386 43.796 52.976 1.00 52.03 121 VAL B O 1
ATOM 6125 N N . ASN B 1 54 ? 18.205 44.892 54.911 1.00 51.96 122 ASN B N 1
ATOM 6126 C CA . ASN B 1 54 ? 17.414 43.825 55.472 1.00 47.84 122 ASN B CA 1
ATOM 6127 C C . ASN B 1 54 ? 16.548 44.400 56.576 1.00 46.96 122 ASN B C 1
ATOM 6128 O O . ASN B 1 54 ? 16.894 45.394 57.221 1.00 49.49 122 ASN B O 1
ATOM 6133 N N . LEU B 1 55 ? 15.439 43.758 56.790 1.00 44.64 123 LEU B N 1
ATOM 6134 C CA . LEU B 1 55 ? 14.514 44.191 57.807 1.00 40.99 123 LEU B CA 1
ATOM 6135 C C . LEU B 1 55 ? 14.785 43.436 59.089 1.00 45.38 123 LEU B C 1
ATOM 6136 O O . LEU B 1 55 ? 15.591 42.509 59.116 1.00 47.57 123 LEU B O 1
ATOM 6141 N N . PRO B 1 56 ? 14.210 43.881 60.204 1.00 49.60 124 PRO B N 1
ATOM 6142 C CA . PRO B 1 56 ? 14.437 43.183 61.468 1.00 46.97 124 PRO B CA 1
ATOM 6143 C C . PRO B 1 56 ? 13.836 41.801 61.383 1.00 45.80 124 PRO B C 1
ATOM 6144 O O . PRO B 1 56 ? 12.750 41.622 60.842 1.00 44.06 124 PRO B O 1
ATOM 6148 N N . GLN B 1 57 ? 14.590 40.815 61.838 1.00 50.45 125 GLN B N 1
ATOM 6149 C CA . GLN B 1 57 ? 14.230 39.434 61.573 1.00 61.89 125 GLN B CA 1
ATOM 6150 C C . GLN B 1 57 ? 13.470 38.766 62.714 1.00 66.68 125 GLN B C 1
ATOM 6151 O O . GLN B 1 57 ? 12.648 37.884 62.454 1.00 70.49 125 GLN B O 1
ATOM 6157 N N . SER B 1 58 ? 13.723 39.144 63.963 1.00 64.07 126 SER B N 1
ATOM 6158 C CA . SER B 1 58 ? 13.040 38.552 65.100 1.00 58.97 126 SER B CA 1
ATOM 6159 C C . SER B 1 58 ? 12.670 39.645 66.084 1.00 59.12 126 SER B C 1
ATOM 6160 O O . SER B 1 58 ? 12.906 40.830 65.851 1.00 59.77 126 SER B O 1
ATOM 6163 N N . THR B 1 59 ? 11.991 39.243 67.154 1.00 62.11 127 THR B N 1
ATOM 6164 C CA . THR B 1 59 ? 11.919 40.084 68.344 1.00 58.31 127 THR B CA 1
ATOM 6165 C C . THR B 1 59 ? 13.163 39.972 69.182 1.00 55.40 127 THR B C 1
ATOM 6166 O O . THR B 1 59 ? 13.392 40.824 70.036 1.00 47.66 127 THR B O 1
ATOM 6170 N N . THR B 1 60 ? 13.887 38.864 69.039 1.00 62.64 128 THR B N 1
ATOM 6171 C CA . THR B 1 60 ? 15.172 38.710 69.706 1.00 65.73 128 THR B CA 1
ATOM 6172 C C . THR B 1 60 ? 16.167 39.762 69.233 1.00 66.42 128 THR B C 1
ATOM 6173 O O . THR B 1 60 ? 16.886 40.358 70.043 1.00 67.22 128 THR B O 1
ATOM 6177 N N . ASP B 1 61 ? 16.240 39.988 67.926 1.00 65.27 129 ASP B N 1
ATOM 6178 C CA . ASP B 1 61 ? 17.017 41.087 67.357 1.00 61.40 129 ASP B CA 1
ATOM 6179 C C . ASP B 1 61 ? 16.095 41.871 66.436 1.00 59.09 129 ASP B C 1
ATOM 6180 O O . ASP B 1 61 ? 15.678 41.343 65.383 1.00 59.33 129 ASP B O 1
ATOM 6185 N N . PRO B 1 62 ? 15.778 43.128 66.770 1.00 56.68 130 PRO B N 1
ATOM 6186 C CA . PRO B 1 62 ? 14.789 43.883 65.997 1.00 54.76 130 PRO B CA 1
ATOM 6187 C C . PRO B 1 62 ? 15.376 44.988 65.131 1.00 53.74 130 PRO B C 1
ATOM 6188 O O . PRO B 1 62 ? 14.682 45.951 64.782 1.00 55.02 130 PRO B O 1
ATOM 6192 N N . ARG B 1 63 ? 16.632 44.873 64.752 1.00 50.03 131 ARG B N 1
ATOM 6193 C CA . ARG B 1 63 ? 17.226 45.938 63.974 1.00 49.38 131 ARG B CA 1
ATOM 6194 C C . ARG B 1 63 ? 17.204 45.667 62.481 1.00 56.96 131 ARG B C 1
ATOM 6195 O O . ARG B 1 63 ? 17.151 44.524 61.996 1.00 65.45 131 ARG B O 1
ATOM 6203 N N . TYR B 1 64 ? 17.269 46.767 61.762 1.00 50.80 132 TYR B N 1
ATOM 6204 C CA . TYR B 1 64 ? 17.426 46.762 60.336 1.00 49.64 132 TYR B CA 1
ATOM 6205 C C . TYR B 1 64 ? 18.891 46.575 59.983 1.00 52.40 132 TYR B C 1
ATOM 6206 O O . TYR B 1 64 ? 19.789 46.873 60.772 1.00 51.67 132 TYR B O 1
ATOM 6215 N N . THR B 1 65 ? 19.133 46.062 58.787 1.00 49.67 133 THR B N 1
ATOM 6216 C CA . THR B 1 65 ? 20.487 45.892 58.290 1.00 42.71 133 THR B CA 1
ATOM 6217 C C . THR B 1 65 ? 20.734 46.850 57.141 1.00 44.56 133 THR B C 1
ATOM 6218 O O . THR B 1 65 ? 19.973 46.874 56.173 1.00 48.64 133 THR B O 1
ATOM 6222 N N . PHE B 1 66 ? 21.784 47.638 57.253 1.00 41.14 134 PHE B N 1
ATOM 6223 C CA . PHE B 1 66 ? 22.166 48.580 56.220 1.00 41.05 134 PHE B CA 1
ATOM 6224 C C . PHE B 1 66 ? 23.549 48.240 55.730 1.00 47.40 134 PHE B C 1
ATOM 6225 O O . PHE B 1 66 ? 24.347 47.663 56.466 1.00 52.41 134 PHE B O 1
ATOM 6233 N N . ALA B 1 67 ? 23.835 48.610 54.487 1.00 50.21 135 ALA B N 1
ATOM 6234 C CA . ALA B 1 67 ? 25.140 48.375 53.882 1.00 46.82 135 ALA B CA 1
ATOM 6235 C C . ALA B 1 67 ? 25.841 49.678 53.507 1.00 44.32 135 ALA B C 1
ATOM 6236 O O . ALA B 1 67 ? 25.225 50.586 52.936 1.00 42.00 135 ALA B O 1
ATOM 6238 N N . LYS B 1 68 ? 27.145 49.732 53.798 1.00 45.16 136 LYS B N 1
ATOM 6239 C CA . LYS B 1 68 ? 28.059 50.795 53.399 1.00 45.81 136 LYS B CA 1
ATOM 6240 C C . LYS B 1 68 ? 28.510 50.587 51.952 1.00 48.53 136 LYS B C 1
ATOM 6241 O O . LYS B 1 68 ? 28.433 49.483 51.405 1.00 43.15 136 LYS B O 1
ATOM 6247 N N . LYS B 1 69 ? 29.076 51.633 51.346 1.00 51.78 137 LYS B N 1
ATOM 6248 C CA . LYS B 1 69 ? 29.503 51.489 49.955 1.00 47.72 137 LYS B CA 1
ATOM 6249 C C . LYS B 1 69 ? 30.486 50.335 49.784 1.00 50.60 137 LYS B C 1
ATOM 6250 O O . LYS B 1 69 ? 30.452 49.646 48.761 1.00 54.92 137 LYS B O 1
ATOM 6256 N N . ASP B 1 70 ? 31.341 50.077 50.772 1.00 52.28 138 ASP B N 1
ATOM 6257 C CA . ASP B 1 70 ? 32.284 48.981 50.617 1.00 54.63 138 ASP B CA 1
ATOM 6258 C C . ASP B 1 70 ? 31.643 47.612 50.795 1.00 60.26 138 ASP B C 1
ATOM 6259 O O . ASP B 1 70 ? 32.355 46.607 50.728 1.00 66.44 138 ASP B O 1
ATOM 6264 N N . GLY B 1 71 ? 30.343 47.545 51.061 1.00 59.81 139 GLY B N 1
ATOM 6265 C CA . GLY B 1 71 ? 29.663 46.282 51.240 1.00 57.98 139 GLY B CA 1
ATOM 6266 C C . GLY B 1 71 ? 29.586 45.746 52.656 1.00 60.03 139 GLY B C 1
ATOM 6267 O O . GLY B 1 71 ? 28.898 44.747 52.875 1.00 62.44 139 GLY B O 1
ATOM 6268 N N . THR B 1 72 ? 30.237 46.383 53.623 1.00 59.62 140 THR B N 1
ATOM 6269 C CA . THR B 1 72 ? 30.106 45.999 55.022 1.00 56.60 140 THR B CA 1
ATOM 6270 C C . THR B 1 72 ? 28.773 46.453 55.609 1.00 56.41 140 THR B C 1
ATOM 6271 O O . THR B 1 72 ? 28.231 47.496 55.226 1.00 51.19 140 THR B O 1
ATOM 6275 N N . LEU B 1 73 ? 28.233 45.625 56.510 1.00 58.03 141 LEU B N 1
ATOM 6276 C CA . LEU B 1 73 ? 26.946 45.835 57.163 1.00 51.47 141 LEU B CA 1
ATOM 6277 C C . LEU B 1 73 ? 27.024 46.743 58.377 1.00 51.40 141 LEU B C 1
ATOM 6278 O O . LEU B 1 73 ? 28.031 46.807 59.089 1.00 51.80 141 LEU B O 1
ATOM 6283 N N . VAL B 1 74 ? 25.894 47.381 58.647 1.00 46.22 142 VAL B N 1
ATOM 6284 C CA . VAL B 1 74 ? 25.682 48.178 59.837 1.00 45.34 142 VAL B CA 1
ATOM 6285 C C . VAL B 1 74 ? 24.298 47.816 60.354 1.00 48.34 142 VAL B C 1
ATOM 6286 O O . VAL B 1 74 ? 23.314 47.871 59.607 1.00 54.52 142 VAL B O 1
ATOM 6290 N N . TYR B 1 75 ? 24.221 47.435 61.617 1.00 44.83 143 TYR B N 1
ATOM 6291 C CA . TYR B 1 75 ? 22.971 47.028 62.234 1.00 46.42 143 TYR B CA 1
ATOM 6292 C C . TYR B 1 75 ? 22.483 48.146 63.131 1.00 51.61 143 TYR B C 1
ATOM 6293 O O . TYR B 1 75 ? 23.225 48.583 64.017 1.00 58.11 143 TYR B O 1
ATOM 6302 N N . ALA B 1 76 ? 21.254 48.620 62.899 1.00 49.30 144 ALA B N 1
ATOM 6303 C CA . ALA B 1 76 ? 20.774 49.765 63.658 1.00 43.75 144 ALA B CA 1
ATOM 6304 C C . ALA B 1 76 ? 19.262 49.773 63.813 1.00 46.81 144 ALA B C 1
ATOM 6305 O O . ALA B 1 76 ? 18.513 49.256 62.978 1.00 48.61 144 ALA B O 1
ATOM 6315 N N . LYS B 1 78 ? 15.696 51.492 63.724 1.00 44.73 146 LYS B N 1
ATOM 6316 C CA . LYS B 1 78 ? 15.036 52.443 62.843 1.00 40.55 146 LYS B CA 1
ATOM 6317 C C . LYS B 1 78 ? 15.288 53.889 63.270 1.00 42.60 146 LYS B C 1
ATOM 6318 O O . LYS B 1 78 ? 15.516 54.747 62.420 1.00 47.87 146 LYS B O 1
ATOM 6324 N N . ASN B 1 79 ? 15.308 54.187 64.566 1.00 48.41 147 ASN B N 1
ATOM 6325 C CA . ASN B 1 79 ? 15.393 55.582 64.970 1.00 49.82 147 ASN B CA 1
ATOM 6326 C C . ASN B 1 79 ? 16.773 56.156 64.802 1.00 47.16 147 ASN B C 1
ATOM 6327 O O . ASN B 1 79 ? 16.944 57.366 64.967 1.00 51.30 147 ASN B O 1
ATOM 6332 N N . SER B 1 80 ? 17.739 55.333 64.443 1.00 43.48 148 SER B N 1
ATOM 6333 C CA . SER B 1 80 ? 19.054 55.835 64.092 1.00 44.51 148 SER B CA 1
ATOM 6334 C C . SER B 1 80 ? 19.085 56.485 62.723 1.00 42.32 148 SER B C 1
ATOM 6335 O O . SER B 1 80 ? 20.123 57.039 62.344 1.00 44.15 148 SER B O 1
ATOM 6338 N N . VAL B 1 81 ? 17.998 56.403 61.967 1.00 39.40 149 VAL B N 1
ATOM 6339 C CA . VAL B 1 81 ? 17.944 57.015 60.647 1.00 46.17 149 VAL B CA 1
ATOM 6340 C C . VAL B 1 81 ? 17.745 58.509 60.809 1.00 48.08 149 VAL B C 1
ATOM 6341 O O . VAL B 1 81 ? 16.744 58.965 61.372 1.00 47.39 149 VAL B O 1
ATOM 6345 N N . ILE B 1 82 ? 18.672 59.277 60.270 1.00 47.89 150 ILE B N 1
ATOM 6346 C CA . ILE B 1 82 ? 18.540 60.721 60.337 1.00 48.93 150 ILE B CA 1
ATOM 6347 C C . ILE B 1 82 ? 17.747 61.252 59.166 1.00 49.23 150 ILE B C 1
ATOM 6348 O O . ILE B 1 82 ? 16.935 62.165 59.315 1.00 50.86 150 ILE B O 1
ATOM 6353 N N . LEU B 1 83 ? 17.946 60.659 58.001 1.00 45.65 151 LEU B N 1
ATOM 6354 C CA . LEU B 1 83 ? 17.140 60.994 56.851 1.00 43.90 151 LEU B CA 1
ATOM 6355 C C . LEU B 1 83 ? 17.077 59.790 55.935 1.00 40.99 151 LEU B C 1
ATOM 6356 O O . LEU B 1 83 ? 17.929 58.897 55.970 1.00 39.23 151 LEU B O 1
ATOM 6361 N N . ARG B 1 84 ? 16.050 59.785 55.111 1.00 38.96 152 ARG B N 1
ATOM 6362 C CA . ARG B 1 84 ? 15.734 58.607 54.348 1.00 38.98 152 ARG B CA 1
ATOM 6363 C C . ARG B 1 84 ? 15.356 59.062 52.959 1.00 48.31 152 ARG B C 1
ATOM 6364 O O . ARG B 1 84 ? 14.808 60.151 52.793 1.00 38.84 152 ARG B O 1
ATOM 6372 N N . ILE B 1 85 ? 15.777 58.269 51.973 1.00 47.27 153 ILE B N 1
ATOM 6373 C CA . ILE B 1 85 ? 15.483 58.492 50.566 1.00 44.42 153 ILE B CA 1
ATOM 6374 C C . ILE B 1 85 ? 14.868 57.215 50.004 1.00 45.40 153 ILE B C 1
ATOM 6375 O O . ILE B 1 85 ? 15.488 56.154 50.074 1.00 55.55 153 ILE B O 1
ATOM 6380 N N . PRO B 1 86 ? 13.676 57.255 49.425 1.00 47.76 154 PRO B N 1
ATOM 6381 C CA . PRO B 1 86 ? 12.968 56.005 49.125 1.00 53.46 154 PRO B CA 1
ATOM 6382 C C . PRO B 1 86 ? 13.606 55.145 48.035 1.00 59.31 154 PRO B C 1
ATOM 6383 O O . PRO B 1 86 ? 14.278 55.631 47.124 1.00 61.02 154 PRO B O 1
ATOM 6387 N N . LYS B 1 87 ? 13.382 53.830 48.167 1.00 62.88 155 LYS B N 1
ATOM 6388 C CA . LYS B 1 87 ? 13.826 52.773 47.260 1.00 63.08 155 LYS B CA 1
ATOM 6389 C C . LYS B 1 87 ? 13.589 53.111 45.792 1.00 72.14 155 LYS B C 1
ATOM 6390 O O . LYS B 1 87 ? 12.651 53.839 45.467 1.00 75.30 155 LYS B O 1
ATOM 6392 N N . ASP B 1 88 ? 14.429 52.591 44.896 1.00 76.53 156 ASP B N 1
ATOM 6393 C CA . ASP B 1 88 ? 14.135 52.547 43.458 1.00 76.45 156 ASP B CA 1
ATOM 6394 C C . ASP B 1 88 ? 14.683 51.226 42.917 1.00 79.27 156 ASP B C 1
ATOM 6395 O O . ASP B 1 88 ? 15.501 51.186 42.005 1.00 80.68 156 ASP B O 1
ATOM 6397 N N . LEU B 1 89 ? 14.224 50.115 43.495 1.00 76.88 157 LEU B N 1
ATOM 6398 C CA . LEU B 1 89 ? 14.889 48.828 43.318 1.00 67.74 157 LEU B CA 1
ATOM 6399 C C . LEU B 1 89 ? 13.972 47.778 42.719 1.00 66.89 157 LEU B C 1
ATOM 6400 O O . LEU B 1 89 ? 12.906 47.486 43.289 1.00 74.07 157 LEU B O 1
ATOM 6405 N N . PRO B 1 90 ? 14.356 47.174 41.606 1.00 64.82 158 PRO B N 1
ATOM 6406 C CA . PRO B 1 90 ? 13.589 46.044 41.078 1.00 67.56 158 PRO B CA 1
ATOM 6407 C C . PRO B 1 90 ? 13.586 44.887 42.067 1.00 64.60 158 PRO B C 1
ATOM 6408 O O . PRO B 1 90 ? 14.593 44.596 42.712 1.00 64.90 158 PRO B O 1
ATOM 6412 N N . GLU B 1 91 ? 12.434 44.221 42.174 1.00 61.88 159 GLU B N 1
ATOM 6413 C CA . GLU B 1 91 ? 12.175 43.386 43.344 1.00 64.11 159 GLU B CA 1
ATOM 6414 C C . GLU B 1 91 ? 13.138 42.207 43.448 1.00 65.32 159 GLU B C 1
ATOM 6415 O O . GLU B 1 91 ? 13.473 41.779 44.561 1.00 67.09 159 GLU B O 1
ATOM 6417 N N . GLU B 1 92 ? 13.583 41.665 42.311 1.00 62.90 160 GLU B N 1
ATOM 6418 C CA . GLU B 1 92 ? 14.568 40.588 42.333 1.00 63.05 160 GLU B CA 1
ATOM 6419 C C . GLU B 1 92 ? 15.865 41.051 42.972 1.00 60.34 160 GLU B C 1
ATOM 6420 O O . GLU B 1 92 ? 16.596 40.245 43.569 1.00 63.95 160 GLU B O 1
ATOM 6426 N N . VAL B 1 93 ? 16.160 42.349 42.862 1.00 55.27 161 VAL B N 1
ATOM 6427 C CA . VAL B 1 93 ? 17.333 42.915 43.515 1.00 53.78 161 VAL B CA 1
ATOM 6428 C C . VAL B 1 93 ? 17.131 42.962 45.022 1.00 56.32 161 VAL B C 1
ATOM 6429 O O . VAL B 1 93 ? 18.056 42.687 45.789 1.00 56.47 161 VAL B O 1
ATOM 6433 N N . ASN B 1 94 ? 15.931 43.340 45.472 1.00 57.80 162 ASN B N 1
ATOM 6434 C CA . ASN B 1 94 ? 15.614 43.241 46.889 1.00 59.86 162 ASN B CA 1
ATOM 6435 C C . ASN B 1 94 ? 15.727 41.807 47.357 1.00 53.24 162 ASN B C 1
ATOM 6436 O O . ASN B 1 94 ? 16.514 41.499 48.257 1.00 46.16 162 ASN B O 1
ATOM 6441 N N . GLN B 1 95 ? 14.967 40.909 46.722 1.00 57.34 163 GLN B N 1
ATOM 6442 C CA . GLN B 1 95 ? 14.988 39.489 47.042 1.00 58.95 163 GLN B CA 1
ATOM 6443 C C . GLN B 1 95 ? 16.426 39.046 47.232 1.00 57.41 163 GLN B C 1
ATOM 6444 O O . GLN B 1 95 ? 16.746 38.361 48.208 1.00 62.49 163 GLN B O 1
ATOM 6446 N N . LEU B 1 96 ? 17.321 39.522 46.366 1.00 58.84 164 LEU B N 1
ATOM 6447 C CA . LEU B 1 96 ? 18.735 39.153 46.466 1.00 61.82 164 LEU B CA 1
ATOM 6448 C C . LEU B 1 96 ? 19.425 39.790 47.675 1.00 61.98 164 LEU B C 1
ATOM 6449 O O . LEU B 1 96 ? 20.082 39.097 48.460 1.00 61.70 164 LEU B O 1
ATOM 6454 N N . LEU B 1 97 ? 19.323 41.119 47.812 1.00 62.23 165 LEU B N 1
ATOM 6455 C CA . LEU B 1 97 ? 19.946 41.849 48.919 1.00 54.58 165 LEU B CA 1
ATOM 6456 C C . LEU B 1 97 ? 19.595 41.265 50.277 1.00 56.28 165 LEU B C 1
ATOM 6457 O O . LEU B 1 97 ? 20.439 41.218 51.178 1.00 55.50 165 LEU B O 1
ATOM 6462 N N . LYS B 1 98 ? 18.335 40.879 50.463 1.00 57.86 166 LYS B N 1
ATOM 6463 C CA . LYS B 1 98 ? 17.935 40.236 51.705 1.00 62.67 166 LYS B CA 1
ATOM 6464 C C . LYS B 1 98 ? 18.699 38.933 51.910 1.00 67.90 166 LYS B C 1
ATOM 6465 O O . LYS B 1 98 ? 19.291 38.702 52.972 1.00 73.51 166 LYS B O 1
ATOM 6471 N N . ARG B 1 99 ? 18.702 38.075 50.885 1.00 66.27 167 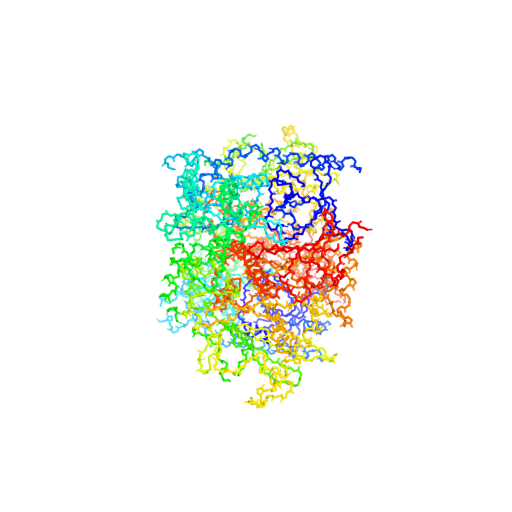ARG B N 1
ATOM 6472 C CA . ARG B 1 99 ? 19.334 36.763 50.965 1.00 66.68 167 ARG B CA 1
ATOM 6473 C C . ARG B 1 99 ? 20.794 36.850 51.394 1.00 69.48 167 ARG B C 1
ATOM 6474 O O . ARG B 1 99 ? 21.300 35.960 52.091 1.00 67.88 167 ARG B O 1
ATOM 6482 N N . GLU B 1 100 ? 21.471 37.932 51.018 1.00 75.34 168 GLU B N 1
ATOM 6483 C CA . GLU B 1 100 ? 22.893 38.119 51.254 1.00 79.81 168 GLU B CA 1
ATOM 6484 C C . GLU B 1 100 ? 23.189 38.993 52.462 1.00 80.79 168 GLU B C 1
ATOM 6485 O O . GLU B 1 100 ? 24.270 39.581 52.525 1.00 84.40 168 GLU B O 1
ATOM 6491 N N . SER B 1 101 ? 22.253 39.123 53.405 1.00 78.91 169 SER B N 1
ATOM 6492 C CA . SER B 1 101 ? 22.582 39.678 54.711 1.00 75.74 169 SER B CA 1
ATOM 6493 C C . SER B 1 101 ? 22.011 38.836 55.835 1.00 75.68 169 SER B C 1
ATOM 6494 O O . SER B 1 101 ? 21.967 39.296 56.978 1.00 77.32 169 SER B O 1
ATOM 6497 N N . ASN B 1 102 ? 21.576 37.620 55.536 1.00 75.20 170 ASN B N 1
ATOM 6498 C CA . ASN B 1 102 ? 21.083 36.718 56.546 1.00 71.73 170 ASN B CA 1
ATOM 6499 C C . ASN B 1 102 ? 22.217 35.827 56.998 1.00 74.32 170 ASN B C 1
ATOM 6500 O O . ASN B 1 102 ? 23.221 36.324 57.504 1.00 76.93 170 ASN B O 1
ATOM 6505 N N . LEU B 1 121 ? 32.786 36.306 50.284 1.00 60.56 189 LEU B N 1
ATOM 6506 C CA . LEU B 1 121 ? 32.126 36.387 48.964 1.00 68.46 189 LEU B CA 1
ATOM 6507 C C . LEU B 1 121 ? 30.798 37.170 48.919 1.00 72.42 189 LEU B C 1
ATOM 6508 O O . LEU B 1 121 ? 30.578 37.922 47.973 1.00 67.74 189 LEU B O 1
ATOM 6510 N N . PRO B 1 122 ? 29.903 36.969 49.908 1.00 79.03 190 PRO B N 1
ATOM 6511 C CA . PRO B 1 122 ? 28.700 37.818 49.973 1.00 72.62 190 PRO B CA 1
ATOM 6512 C C . PRO B 1 122 ? 29.023 39.288 50.100 1.00 68.54 190 PRO B C 1
ATOM 6513 O O . PRO B 1 122 ? 28.345 40.124 49.492 1.00 69.52 190 PRO B O 1
ATOM 6517 N N . VAL B 1 123 ? 30.054 39.631 50.870 1.00 62.11 191 VAL B N 1
ATOM 6518 C CA . VAL B 1 123 ? 30.366 41.038 51.075 1.00 59.38 191 VAL B CA 1
ATOM 6519 C C . VAL B 1 123 ? 30.533 41.722 49.730 1.00 63.75 191 VAL B C 1
ATOM 6520 O O . VAL B 1 123 ? 30.076 42.853 49.521 1.00 65.30 191 VAL B O 1
ATOM 6524 N N . LEU B 1 124 ? 31.150 41.023 48.779 1.00 66.60 192 LEU B N 1
ATOM 6525 C CA . LEU B 1 124 ? 31.382 41.615 47.469 1.00 67.65 192 LEU B CA 1
ATOM 6526 C C . LEU B 1 124 ? 30.084 41.752 46.690 1.00 62.79 192 LEU B C 1
ATOM 6527 O O . LEU B 1 124 ? 29.860 42.764 46.017 1.00 65.65 192 LEU B O 1
ATOM 6532 N N . THR B 1 125 ? 29.208 40.758 46.781 1.00 57.14 193 THR B N 1
ATOM 6533 C CA . THR B 1 125 ? 27.930 40.877 46.098 1.00 58.80 193 THR B CA 1
ATOM 6534 C C . THR B 1 125 ? 27.241 42.160 46.526 1.00 60.42 193 THR B C 1
ATOM 6535 O O . THR B 1 125 ? 26.799 42.961 45.690 1.00 61.17 193 THR B O 1
ATOM 6539 N N . ARG B 1 126 ? 27.227 42.407 47.835 1.00 56.57 194 ARG B N 1
ATOM 6540 C CA . ARG B 1 126 ? 26.634 43.627 48.345 1.00 51.91 194 ARG B CA 1
ATOM 6541 C C . ARG B 1 126 ? 27.348 44.817 47.764 1.00 49.73 194 ARG B C 1
ATOM 6542 O O . ARG B 1 126 ? 26.718 45.730 47.225 1.00 52.65 194 ARG B O 1
ATOM 6550 N N . GLN B 1 127 ? 28.676 44.788 47.811 1.00 52.73 195 GLN B N 1
ATOM 6551 C CA . GLN B 1 127 ? 29.450 45.877 47.245 1.00 59.36 195 GLN B CA 1
ATOM 6552 C C . GLN B 1 127 ? 29.098 46.092 45.783 1.00 58.86 195 GLN B C 1
ATOM 6553 O O . GLN B 1 127 ? 28.890 47.227 45.353 1.00 69.66 195 GLN B O 1
ATOM 6559 N N . LEU B 1 128 ? 28.925 45.020 45.022 1.00 51.63 196 LEU B N 1
ATOM 6560 C CA . LEU B 1 128 ? 28.645 45.214 43.609 1.00 58.23 196 LEU B CA 1
ATOM 6561 C C . LEU B 1 128 ? 27.374 46.003 43.376 1.00 57.93 196 LEU B C 1
ATOM 6562 O O . LEU B 1 128 ? 27.298 46.799 42.436 1.00 67.27 196 LEU B O 1
ATOM 6567 N N . ILE B 1 129 ? 26.347 45.762 44.170 1.00 50.94 197 ILE B N 1
ATOM 6568 C CA . ILE B 1 129 ? 25.078 46.422 43.909 1.00 48.90 197 ILE B CA 1
ATOM 6569 C C . ILE B 1 129 ? 24.999 47.809 44.526 1.00 50.72 197 ILE B C 1
ATOM 6570 O O . ILE B 1 129 ? 24.640 48.789 43.866 1.00 55.59 197 ILE B O 1
ATOM 6575 N N . VAL B 1 130 ? 25.293 47.906 45.808 1.00 49.87 198 VAL B N 1
ATOM 6576 C CA . VAL B 1 130 ? 25.087 49.158 46.513 1.00 50.68 198 VAL B CA 1
ATOM 6577 C C . VAL B 1 130 ? 26.099 50.223 46.099 1.00 52.95 198 VAL B C 1
ATOM 6578 O O . VAL B 1 130 ? 25.763 51.408 46.014 1.00 61.27 198 VAL B O 1
ATOM 6582 N N . SER B 1 131 ? 27.339 49.829 45.814 1.00 43.32 199 SER B N 1
ATOM 6583 C CA . SER B 1 131 ? 28.451 50.774 45.921 1.00 42.88 199 SER B CA 1
ATOM 6584 C C . SER B 1 131 ? 28.331 51.933 44.954 1.00 46.78 199 SER B C 1
ATOM 6585 O O . SER B 1 131 ? 28.508 53.091 45.343 1.00 50.52 199 SER B O 1
ATOM 6588 N N . PHE B 1 132 ? 28.049 51.655 43.686 1.00 43.61 200 PHE B N 1
ATOM 6589 C CA . PHE B 1 132 ? 28.055 52.746 42.721 1.00 44.51 200 PHE B CA 1
ATOM 6590 C C . PHE B 1 132 ? 27.053 53.811 43.108 1.00 44.77 200 PHE B C 1
ATOM 6591 O O . PHE B 1 132 ? 27.356 55.007 43.121 1.00 49.60 200 PHE B O 1
ATOM 6599 N N . THR B 1 133 ? 25.858 53.386 43.457 1.00 42.22 201 THR B N 1
ATOM 6600 C CA . THR B 1 133 ? 24.848 54.318 43.909 1.00 48.67 201 THR B CA 1
ATOM 6601 C C . THR B 1 133 ? 25.307 55.096 45.139 1.00 55.37 201 THR B C 1
ATOM 6602 O O . THR B 1 133 ? 25.419 56.329 45.101 1.00 57.94 201 THR B O 1
ATOM 6606 N N . LEU B 1 134 ? 25.615 54.391 46.237 1.00 51.95 202 LEU B N 1
ATOM 6607 C CA . LEU B 1 134 ? 25.917 55.106 47.472 1.00 47.12 202 LEU B CA 1
ATOM 6608 C C . LEU B 1 134 ? 27.099 56.033 47.292 1.00 42.92 202 LEU B C 1
ATOM 6609 O O . LEU B 1 134 ? 27.036 57.201 47.675 1.00 42.23 202 LEU B O 1
ATOM 6614 N N . ALA B 1 135 ? 28.146 55.563 46.624 1.00 42.17 203 ALA B N 1
ATOM 6615 C CA . ALA B 1 135 ? 29.322 56.396 46.436 1.00 42.45 203 ALA B CA 1
ATOM 6616 C C . ALA B 1 135 ? 28.995 57.643 45.632 1.00 42.94 203 ALA B C 1
ATOM 6617 O O . ALA B 1 135 ? 29.498 58.735 45.920 1.00 45.44 203 ALA B O 1
ATOM 6619 N N . THR B 1 136 ? 28.159 57.500 44.615 1.00 42.63 204 THR B N 1
ATOM 6620 C CA . THR B 1 136 ? 27.875 58.626 43.743 1.00 46.07 204 THR B CA 1
ATOM 6621 C C . THR B 1 136 ? 27.186 59.740 44.505 1.00 49.08 204 THR B C 1
ATOM 6622 O O . THR B 1 136 ? 27.654 60.884 44.525 1.00 50.57 204 THR B O 1
ATOM 6626 N N . PHE B 1 137 ? 26.092 59.398 45.190 1.00 50.57 205 PHE B N 1
ATOM 6627 C CA . PHE B 1 137 ? 25.295 60.381 45.911 1.00 45.77 205 PHE B CA 1
ATOM 6628 C C . PHE B 1 137 ? 26.081 61.033 47.035 1.00 45.68 205 PHE B C 1
ATOM 6629 O O . PHE B 1 137 ? 25.929 62.232 47.287 1.00 47.11 205 PHE B O 1
ATOM 6637 N N . THR B 1 138 ? 26.883 60.249 47.761 1.00 45.03 206 THR B N 1
ATOM 6638 C CA . THR B 1 138 ? 27.753 60.835 48.766 1.00 41.59 206 THR B CA 1
ATOM 6639 C C . THR B 1 138 ? 28.672 61.847 48.123 1.00 54.22 206 THR B C 1
ATOM 6640 O O . THR B 1 138 ? 28.870 62.936 48.665 1.00 60.88 206 THR B O 1
ATOM 6644 N N . LYS B 1 139 ? 29.211 61.513 46.942 1.00 50.98 207 LYS B N 1
ATOM 6645 C CA . LYS B 1 139 ? 30.185 62.374 46.273 1.00 49.23 207 LYS B CA 1
ATOM 6646 C C . LYS B 1 139 ? 29.574 63.702 45.878 1.00 47.39 207 LYS B C 1
ATOM 6647 O O . LYS B 1 139 ? 30.148 64.760 46.157 1.00 48.34 207 LYS B O 1
ATOM 6649 N N . PHE B 1 140 ? 28.424 63.664 45.188 1.00 45.99 208 PHE B N 1
ATOM 6650 C CA . PHE B 1 140 ? 27.786 64.903 44.758 1.00 53.70 208 PHE B CA 1
ATOM 6651 C C . PHE B 1 140 ? 27.449 65.778 45.941 1.00 57.42 208 PHE B C 1
ATOM 6652 O O . PHE B 1 140 ? 27.519 67.007 45.856 1.00 63.99 208 PHE B O 1
ATOM 6660 N N . ALA B 1 141 ? 27.026 65.167 47.039 1.00 54.48 209 ALA B N 1
ATOM 6661 C CA . ALA B 1 141 ? 26.748 65.956 48.222 1.00 48.13 209 ALA B CA 1
ATOM 6662 C C . ALA B 1 141 ? 28.037 66.544 48.751 1.00 55.16 209 ALA B C 1
ATOM 6663 O O . ALA B 1 141 ? 28.101 67.732 49.069 1.00 61.81 209 ALA B O 1
ATOM 6665 N N . TRP B 1 142 ? 29.089 65.739 48.808 1.00 56.50 210 TRP B N 1
ATOM 6666 C CA . TRP B 1 142 ? 30.348 66.241 49.327 1.00 61.06 210 TRP B CA 1
ATOM 6667 C C . TRP B 1 142 ? 30.854 67.419 48.510 1.00 57.45 210 TRP B C 1
ATOM 6668 O O . TRP B 1 142 ? 31.209 68.466 49.066 1.00 57.93 210 TRP B O 1
ATOM 6679 N N . THR B 1 143 ? 30.897 67.267 47.183 1.00 52.87 211 THR B N 1
ATOM 6680 C CA . THR B 1 143 ? 31.400 68.362 46.367 1.00 53.55 211 THR B CA 1
ATOM 6681 C C . THR B 1 143 ? 30.519 69.588 46.519 1.00 53.35 211 THR B C 1
ATOM 6682 O O . THR B 1 143 ? 31.003 70.721 46.476 1.00 59.52 211 THR B O 1
ATOM 6686 N N . GLN B 1 144 ? 29.230 69.383 46.730 1.00 54.30 212 GLN B N 1
ATOM 6687 C CA . GLN B 1 144 ? 28.319 70.507 46.881 1.00 59.90 212 GLN B CA 1
ATOM 6688 C C . GLN B 1 144 ? 28.537 71.253 48.186 1.00 62.86 212 GLN B C 1
ATOM 6689 O O . GLN B 1 144 ? 28.121 72.413 48.299 1.00 67.83 212 GLN B O 1
ATOM 6695 N N . LEU B 1 145 ? 29.138 70.603 49.181 1.00 58.99 213 LEU B N 1
ATOM 6696 C CA . LEU B 1 145 ? 29.064 71.120 50.545 1.00 52.39 213 LEU B CA 1
ATOM 6697 C C . LEU B 1 145 ? 29.676 72.506 50.723 1.00 54.56 213 LEU B C 1
ATOM 6698 O O . LEU B 1 145 ? 29.019 73.366 51.336 1.00 56.81 213 LEU B O 1
ATOM 6703 N N . PRO B 1 146 ? 30.874 72.812 50.220 1.00 53.64 214 PRO B N 1
ATOM 6704 C CA . PRO B 1 146 ? 31.422 74.159 50.468 1.00 54.99 214 PRO B CA 1
ATOM 6705 C C . PRO B 1 146 ? 30.519 75.281 49.985 1.00 61.04 214 PRO B C 1
ATOM 6706 O O . PRO B 1 146 ? 30.473 76.347 50.615 1.00 64.01 214 PRO B O 1
ATOM 6710 N N . ILE B 1 147 ? 29.760 75.052 48.913 1.00 58.40 215 ILE B N 1
ATOM 6711 C CA . ILE B 1 147 ? 28.881 76.082 48.369 1.00 58.85 215 ILE B CA 1
ATOM 6712 C C . ILE B 1 147 ? 27.639 76.271 49.228 1.00 62.54 215 ILE B C 1
ATOM 6713 O O . ILE B 1 147 ? 27.185 77.404 49.450 1.00 65.35 215 ILE B O 1
ATOM 6718 N N . VAL B 1 148 ? 27.042 75.180 49.704 1.00 63.10 216 VAL B N 1
ATOM 6719 C CA . VAL B 1 148 ? 25.858 75.350 50.547 1.00 62.21 216 VAL B CA 1
ATOM 6720 C C . VAL B 1 148 ? 26.231 76.050 51.852 1.00 59.42 216 VAL B C 1
ATOM 6721 O O . VAL B 1 148 ? 25.421 76.784 52.418 1.00 59.11 216 VAL B O 1
ATOM 6725 N N . LEU B 1 149 ? 27.452 75.833 52.359 1.00 59.78 217 LEU B N 1
ATOM 6726 C CA . LEU B 1 149 ? 27.880 76.569 53.541 1.00 59.69 217 LEU B CA 1
ATOM 6727 C C . LEU B 1 149 ? 27.804 78.068 53.312 1.00 65.02 217 LEU B C 1
ATOM 6728 O O . LEU B 1 149 ? 27.402 78.821 54.204 1.00 70.78 217 LEU B O 1
ATOM 6733 N N . LYS B 1 150 ? 28.169 78.522 52.116 1.00 65.41 218 LYS B N 1
ATOM 6734 C CA . LYS B 1 150 ? 28.056 79.943 51.825 1.00 65.52 218 LYS B CA 1
ATOM 6735 C C . LYS B 1 150 ? 26.591 80.357 51.763 1.00 65.00 218 LYS B C 1
ATOM 6736 O O . LYS B 1 150 ? 26.207 81.374 52.357 1.00 70.70 218 LYS B O 1
ATOM 6742 N N . LYS B 1 151 ? 25.750 79.541 51.110 1.00 53.96 219 LYS B N 1
ATOM 6743 C CA . LYS B 1 151 ? 24.337 79.870 51.007 1.00 46.06 219 LYS B CA 1
ATOM 6744 C C . LYS B 1 151 ? 23.671 79.853 52.361 1.00 50.92 219 LYS B C 1
ATOM 6745 O O . LYS B 1 151 ? 22.893 80.751 52.690 1.00 60.44 219 LYS B O 1
ATOM 6751 N N . LEU B 1 152 ? 23.935 78.813 53.143 1.00 50.88 220 LEU B N 1
ATOM 6752 C CA . LEU B 1 152 ? 23.412 78.727 54.500 1.00 49.26 220 LEU B CA 1
ATOM 6753 C C . LEU B 1 152 ? 23.768 79.973 55.291 1.00 55.65 220 LEU B C 1
ATOM 6754 O O . LEU B 1 152 ? 22.913 80.594 55.931 1.00 60.62 220 LEU B O 1
ATOM 6759 N N . GLU B 1 153 ? 25.030 80.376 55.219 1.00 58.93 221 GLU B N 1
ATOM 6760 C CA . GLU B 1 153 ? 25.449 81.588 55.902 1.00 64.88 221 GLU B CA 1
ATOM 6761 C C . GLU B 1 153 ? 24.654 82.795 55.423 1.00 65.81 221 GLU B C 1
ATOM 6762 O O . GLU B 1 153 ? 24.311 83.681 56.218 1.00 65.00 221 GLU B O 1
ATOM 6768 N N . LEU B 1 154 ? 24.299 82.817 54.142 1.00 64.97 222 LEU B N 1
ATOM 6769 C CA . LEU B 1 154 ? 23.648 83.990 53.586 1.00 65.38 222 LEU B CA 1
ATOM 6770 C C . LEU B 1 154 ? 22.223 84.095 54.070 1.00 64.59 222 LEU B C 1
ATOM 6771 O O . LEU B 1 154 ? 21.855 85.058 54.746 1.00 74.55 222 LEU B O 1
ATOM 6776 N N . ILE B 1 155 ? 21.403 83.102 53.736 1.00 56.11 223 ILE B N 1
ATOM 6777 C CA . ILE B 1 155 ? 19.998 83.190 54.068 1.00 60.27 223 ILE B CA 1
ATOM 6778 C C . ILE B 1 155 ? 19.738 83.173 55.557 1.00 60.52 223 ILE B C 1
ATOM 6779 O O . ILE B 1 155 ? 18.669 83.616 55.986 1.00 64.80 223 ILE B O 1
ATOM 6784 N N . HIS B 1 156 ? 20.673 82.695 56.375 1.00 52.61 224 HIS B N 1
ATOM 6785 C CA . HIS B 1 156 ? 20.484 82.925 57.793 1.00 52.86 224 HIS B CA 1
ATOM 6786 C C . HIS B 1 156 ? 20.306 84.404 58.058 1.00 63.84 224 HIS B C 1
ATOM 6787 O O . HIS B 1 156 ? 19.530 84.778 58.943 1.00 70.83 224 HIS B O 1
ATOM 6794 N N . ARG B 1 157 ? 20.931 85.261 57.244 1.00 63.89 225 ARG B N 1
ATOM 6795 C CA . ARG B 1 157 ? 20.692 86.691 57.405 1.00 59.27 225 ARG B CA 1
ATOM 6796 C C . ARG B 1 157 ? 19.219 87.008 57.185 1.00 57.47 225 ARG B C 1
ATOM 6797 O O . ARG B 1 157 ? 18.687 87.937 57.792 1.00 57.88 225 ARG B O 1
ATOM 6799 N N . TYR B 1 158 ? 18.532 86.211 56.377 1.00 55.66 226 TYR B N 1
ATOM 6800 C CA . TYR B 1 158 ? 17.142 86.468 56.033 1.00 58.97 226 TYR B CA 1
ATOM 6801 C C . TYR B 1 158 ? 16.138 85.743 56.917 1.00 60.57 226 TYR B C 1
ATOM 6802 O O . TYR B 1 158 ? 15.061 86.273 57.192 1.00 68.67 226 TYR B O 1
ATOM 6811 N N . LEU B 1 159 ? 16.434 84.521 57.325 1.00 54.87 227 LEU B N 1
ATOM 6812 C CA . LEU B 1 159 ? 15.462 83.741 58.080 1.00 49.97 227 LEU B CA 1
ATOM 6813 C C . LEU B 1 159 ? 15.426 84.129 59.546 1.00 53.27 227 LEU B C 1
ATOM 6814 O O . LEU B 1 159 ? 14.374 84.055 60.193 1.00 58.16 227 LEU B O 1
ATOM 6819 N N . GLN B 1 160 ? 16.582 84.438 60.107 1.00 53.04 228 GLN B N 1
ATOM 6820 C CA . GLN B 1 160 ? 16.650 84.713 61.526 1.00 55.63 228 GLN B CA 1
ATOM 6821 C C . GLN B 1 160 ? 15.680 85.815 61.909 1.00 62.04 228 GLN B C 1
ATOM 6822 O O . GLN B 1 160 ? 15.341 86.690 61.106 1.00 68.26 228 GLN B O 1
ATOM 6828 N N . ASP B 1 161 ? 15.196 85.739 63.134 1.00 62.59 229 ASP B N 1
ATOM 6829 C CA . ASP B 1 161 ? 14.526 86.869 63.730 1.00 66.85 229 ASP B CA 1
ATOM 6830 C C . ASP B 1 161 ? 15.407 87.387 64.836 1.00 68.22 229 ASP B C 1
ATOM 6831 O O . ASP B 1 161 ? 15.886 86.613 65.673 1.00 73.20 229 ASP B O 1
ATOM 6836 N N . SER B 1 162 ? 15.589 88.703 64.838 1.00 66.86 230 SER B N 1
ATOM 6837 C CA . SER B 1 162 ? 16.444 89.365 65.802 1.00 67.03 230 SER B CA 1
ATOM 6838 C C . SER B 1 162 ? 16.069 89.047 67.242 1.00 67.26 230 SER B C 1
ATOM 6839 O O . SER B 1 162 ? 16.914 89.177 68.135 1.00 75.57 230 SER B O 1
ATOM 6842 N N . ARG B 1 163 ? 14.835 88.619 67.499 1.00 59.23 231 ARG B N 1
ATOM 6843 C CA . ARG B 1 163 ? 14.397 88.538 68.876 1.00 58.03 231 ARG B CA 1
ATOM 6844 C C . ARG B 1 163 ? 14.546 87.156 69.496 1.00 67.27 231 ARG B C 1
ATOM 6845 O O . ARG B 1 163 ? 14.627 87.060 70.726 1.00 76.67 231 ARG B O 1
ATOM 6853 N N . GLY B 1 164 ? 14.616 86.090 68.711 1.00 63.31 232 GLY B N 1
ATOM 6854 C CA . GLY B 1 164 ? 14.783 84.797 69.346 1.00 57.61 232 GLY B CA 1
ATOM 6855 C C . GLY B 1 164 ? 14.750 83.654 68.359 1.00 57.49 232 GLY B C 1
ATOM 6856 O O . GLY B 1 164 ? 14.662 83.839 67.135 1.00 56.11 232 GLY B O 1
ATOM 6857 N N . SER B 1 165 ? 14.853 82.460 68.930 1.00 56.21 233 SER B N 1
ATOM 6858 C CA . SER B 1 165 ? 14.858 81.239 68.144 1.00 57.61 233 SER B CA 1
ATOM 6859 C C . SER B 1 165 ? 13.604 81.156 67.293 1.00 56.63 233 SER B C 1
ATOM 6860 O O . SER B 1 165 ? 12.501 81.439 67.759 1.00 62.46 233 SER B O 1
ATOM 6863 N N . LYS B 1 166 ? 13.767 80.755 66.041 1.00 56.40 234 LYS B N 1
ATOM 6864 C CA . LYS B 1 166 ? 12.626 80.650 65.142 1.00 55.94 234 LYS B CA 1
ATOM 6865 C C . LYS B 1 166 ? 12.834 79.472 64.210 1.00 51.65 234 LYS B C 1
ATOM 6866 O O . LYS B 1 166 ? 13.816 79.424 63.467 1.00 57.94 234 LYS B O 1
ATOM 6872 N N . HIS B 1 167 ? 11.900 78.541 64.233 1.00 46.42 235 HIS B N 1
ATOM 6873 C CA . HIS B 1 167 ? 12.069 77.307 63.499 1.00 47.94 235 HIS B CA 1
ATOM 6874 C C . HIS B 1 167 ? 11.701 77.472 62.045 1.00 52.87 235 HIS B C 1
ATOM 6875 O O . HIS B 1 167 ? 10.949 78.372 61.662 1.00 63.68 235 HIS B O 1
ATOM 6882 N N . VAL B 1 168 ? 12.172 76.523 61.246 1.00 44.77 236 VAL B N 1
ATOM 6883 C CA . VAL B 1 168 ? 11.895 76.500 59.824 1.00 44.76 236 VAL B CA 1
ATOM 6884 C C . VAL B 1 168 ? 11.672 75.061 59.395 1.00 51.43 236 VAL B C 1
ATOM 6885 O O . VAL B 1 168 ? 12.327 74.153 59.914 1.00 53.46 236 VAL B O 1
ATOM 6889 N N . ASN B 1 169 ? 10.716 74.843 58.479 1.00 49.42 237 ASN B N 1
ATOM 6890 C CA . ASN B 1 169 ? 10.588 73.533 57.862 1.00 45.53 237 ASN B CA 1
ATOM 6891 C C . ASN B 1 169 ? 11.932 73.175 57.286 1.00 47.90 237 ASN B C 1
ATOM 6892 O O . ASN B 1 169 ? 12.513 73.948 56.535 1.00 58.06 237 ASN B O 1
ATOM 6897 N N . PHE B 1 170 ? 12.438 72.010 57.638 1.00 46.12 238 PHE B N 1
ATOM 6898 C CA . PHE B 1 170 ? 13.724 71.656 57.074 1.00 44.39 238 PHE B CA 1
ATOM 6899 C C . PHE B 1 170 ? 13.626 71.429 55.575 1.00 45.78 238 PHE B C 1
ATOM 6900 O O . PHE B 1 170 ? 14.586 71.693 54.845 1.00 39.60 238 PHE B O 1
ATOM 6916 N N . SER B 1 172 ? 11.636 72.853 53.447 1.00 57.06 240 SER B N 1
ATOM 6917 C CA . SER B 1 172 ? 11.578 74.148 52.794 1.00 57.86 240 SER B CA 1
ATOM 6918 C C . SER B 1 172 ? 12.976 74.699 52.592 1.00 58.12 240 SER B C 1
ATOM 6919 O O . SER B 1 172 ? 13.286 75.258 51.536 1.00 61.14 240 SER B O 1
ATOM 6922 N N . LEU B 1 173 ? 13.857 74.457 53.561 1.00 55.26 241 LEU B N 1
ATOM 6923 C CA . LEU B 1 173 ? 15.224 74.966 53.511 1.00 53.56 241 LEU B CA 1
ATOM 6924 C C . LEU B 1 173 ? 16.035 74.295 52.409 1.00 52.92 241 LEU B C 1
ATOM 6925 O O . LEU B 1 173 ? 16.779 74.956 51.686 1.00 51.78 241 LEU B O 1
ATOM 6930 N N . VAL B 1 174 ? 15.969 72.972 52.317 1.00 53.77 242 VAL B N 1
ATOM 6931 C CA . VAL B 1 174 ? 16.600 72.289 51.198 1.00 46.14 242 VAL B CA 1
ATOM 6932 C C . VAL B 1 174 ? 16.155 72.904 49.879 1.00 52.19 242 VAL B C 1
ATOM 6933 O O . VAL B 1 174 ? 16.968 73.118 48.977 1.00 56.78 242 VAL B O 1
ATOM 6937 N N . ARG B 1 175 ? 14.858 73.210 49.744 1.00 54.56 243 ARG B N 1
ATOM 6938 C CA . ARG B 1 175 ? 14.364 73.738 48.473 1.00 57.56 243 ARG B CA 1
ATOM 6939 C C . ARG B 1 175 ? 15.049 75.043 48.112 1.00 56.01 243 ARG B C 1
ATOM 6940 O O . ARG B 1 175 ? 15.471 75.236 46.972 1.00 61.40 243 ARG B O 1
ATOM 6948 N N . ILE B 1 176 ? 15.177 75.944 49.073 1.00 53.08 244 ILE B N 1
ATOM 6949 C CA . ILE B 1 176 ? 15.838 77.221 48.825 1.00 55.17 244 ILE B CA 1
ATOM 6950 C C . ILE B 1 176 ? 17.304 77.027 48.466 1.00 55.48 244 ILE B C 1
ATOM 6951 O O . ILE B 1 176 ? 17.830 77.675 47.552 1.00 56.17 244 ILE B O 1
ATOM 6956 N N . ILE B 1 177 ? 17.995 76.165 49.209 1.00 53.99 245 ILE B N 1
ATOM 6957 C CA . ILE B 1 177 ? 19.389 75.875 48.910 1.00 53.13 245 ILE B CA 1
ATOM 6958 C C . ILE B 1 177 ? 19.503 75.399 47.477 1.00 60.49 245 ILE B C 1
ATOM 6959 O O . ILE B 1 177 ? 20.463 75.723 46.770 1.00 69.66 245 ILE B O 1
ATOM 6964 N N . LYS B 1 178 ? 18.542 74.600 47.031 1.00 62.29 246 LYS B N 1
ATOM 6965 C CA . LYS B 1 178 ? 18.574 74.161 45.646 1.00 68.68 246 LYS B CA 1
ATOM 6966 C C . LYS B 1 178 ? 18.368 75.335 44.692 1.00 71.34 246 LYS B C 1
ATOM 6967 O O . LYS B 1 178 ? 19.117 75.488 43.719 1.00 72.28 246 LYS B O 1
ATOM 6973 N N . ASN B 1 179 ? 17.406 76.210 44.996 1.00 70.40 247 ASN B N 1
ATOM 6974 C CA . ASN B 1 179 ? 16.886 77.194 44.059 1.00 68.74 247 ASN B CA 1
ATOM 6975 C C . ASN B 1 179 ? 17.643 78.505 44.083 1.00 73.95 247 ASN B C 1
ATOM 6976 O O . ASN B 1 179 ? 17.085 79.526 43.680 1.00 81.06 247 ASN B O 1
ATOM 6981 N N . LEU B 1 180 ? 18.872 78.533 44.572 1.00 75.62 248 LEU B N 1
ATOM 6982 C CA . LEU B 1 180 ? 19.527 79.808 44.812 1.00 83.35 248 LEU B CA 1
ATOM 6983 C C . LEU B 1 180 ? 20.863 79.879 44.072 1.00 91.39 248 LEU B C 1
ATOM 6984 O O . LEU B 1 180 ? 21.646 78.922 44.111 1.00 94.01 248 LEU B O 1
ATOM 6989 N N . ASN B 1 181 ? 21.103 80.984 43.350 1.00 93.64 249 ASN B N 1
ATOM 6990 C CA . ASN B 1 181 ? 22.403 81.253 42.734 1.00 92.75 249 ASN B CA 1
ATOM 6991 C C . ASN B 1 181 ? 23.077 82.406 43.477 1.00 90.14 249 ASN B C 1
ATOM 6992 O O . ASN B 1 181 ? 22.528 83.513 43.543 1.00 84.26 249 ASN B O 1
ATOM 6997 N N . ILE B 1 182 ? 24.272 82.136 44.019 1.00 89.71 250 ILE B N 1
ATOM 6998 C CA . ILE B 1 182 ? 24.969 83.082 44.894 1.00 87.83 250 ILE B CA 1
ATOM 6999 C C . ILE B 1 182 ? 25.317 84.376 44.161 1.00 87.43 250 ILE B C 1
ATOM 7000 O O . ILE B 1 182 ? 25.176 85.478 44.714 1.00 80.08 250 ILE B O 1
ATOM 7005 N N . LYS B 1 183 ? 25.769 84.267 42.905 1.00 90.58 251 LYS B N 1
ATOM 7006 C CA . LYS B 1 183 ? 26.192 85.454 42.171 1.00 85.19 251 LYS B CA 1
ATOM 7007 C C . LYS B 1 183 ? 25.024 86.406 41.999 1.00 84.98 251 LYS B C 1
ATOM 7008 O O . LYS B 1 183 ? 25.170 87.624 42.156 1.00 86.19 251 LYS B O 1
ATOM 7010 N N . GLU B 1 184 ? 23.846 85.863 41.711 1.00 84.63 252 GLU B N 1
ATOM 7011 C CA . GLU B 1 184 ? 22.679 86.713 41.565 1.00 91.81 252 GLU B CA 1
ATOM 7012 C C . GLU B 1 184 ? 22.220 87.274 42.905 1.00 94.18 252 GLU B C 1
ATOM 7013 O O . GLU B 1 184 ? 21.644 88.365 42.954 1.00 97.66 252 GLU B O 1
ATOM 7019 N N . ALA B 1 185 ? 22.482 86.570 44.005 1.00 92.50 253 ALA B N 1
ATOM 7020 C CA . ALA B 1 185 ? 21.995 87.065 45.287 1.00 88.44 253 ALA B CA 1
ATOM 7021 C C . ALA B 1 185 ? 22.720 88.332 45.707 1.00 93.92 253 ALA B C 1
ATOM 7022 O O . ALA B 1 185 ? 22.161 89.146 46.450 1.00 100.58 253 ALA B O 1
ATOM 7024 N N . THR B 1 186 ? 23.947 88.518 45.237 1.00 91.34 254 THR B N 1
ATOM 7025 C CA . THR B 1 186 ? 24.761 89.660 45.618 1.00 87.36 254 THR B CA 1
ATOM 7026 C C . THR B 1 186 ? 24.608 90.832 44.634 1.00 88.00 254 THR B C 1
ATOM 7027 O O . THR B 1 186 ? 23.971 91.851 44.935 1.00 86.28 254 THR B O 1
ATOM 7031 N N . ASP B 1 192 ? 19.350 91.207 46.137 1.00 75.33 260 ASP B N 1
ATOM 7032 C CA . ASP B 1 192 ? 18.729 91.229 47.458 1.00 80.93 260 ASP B CA 1
ATOM 7033 C C . ASP B 1 192 ? 17.261 90.862 47.354 1.00 90.62 260 ASP B C 1
ATOM 7034 O O . ASP B 1 192 ? 16.790 89.944 48.013 1.00 95.59 260 ASP B O 1
ATOM 7036 N N . ALA B 1 193 ? 16.520 91.602 46.532 1.00 94.41 261 ALA B N 1
ATOM 7037 C CA . ALA B 1 193 ? 15.125 91.242 46.314 1.00 97.74 261 ALA B CA 1
ATOM 7038 C C . ALA B 1 193 ? 15.031 89.872 45.681 1.00 97.55 261 ALA B C 1
ATOM 7039 O O . ALA B 1 193 ? 14.044 89.152 45.881 1.00 95.89 261 ALA B O 1
ATOM 7041 N N . TYR B 1 194 ? 16.063 89.507 44.922 1.00 99.24 262 TYR B N 1
ATOM 7042 C CA . TYR B 1 194 ? 16.184 88.163 44.383 1.00 101.34 262 TYR B CA 1
ATOM 7043 C C . TYR B 1 194 ? 15.958 87.124 45.462 1.00 102.31 262 TYR B C 1
ATOM 7044 O O . TYR B 1 194 ? 15.291 86.107 45.236 1.00 108.82 262 TYR B O 1
ATOM 7053 N N . VAL B 1 195 ? 16.532 87.361 46.637 1.00 95.95 263 VAL B N 1
ATOM 7054 C CA . VAL B 1 195 ? 16.441 86.407 47.732 1.00 86.29 263 VAL B CA 1
ATOM 7055 C C . VAL B 1 195 ? 14.993 86.150 48.107 1.00 84.64 263 VAL B C 1
ATOM 7056 O O . VAL B 1 195 ? 14.547 85.000 48.188 1.00 87.89 263 VAL B O 1
ATOM 7060 N N . ARG B 1 196 ? 14.232 87.217 48.341 1.00 82.04 264 ARG B N 1
ATOM 7061 C CA . ARG B 1 196 ? 12.841 87.039 48.742 1.00 81.97 264 ARG B CA 1
ATOM 7062 C C . ARG B 1 196 ? 12.023 86.337 47.667 1.00 74.69 264 ARG B C 1
ATOM 7063 O O . ARG B 1 196 ? 11.036 85.668 47.988 1.00 73.13 264 ARG B O 1
ATOM 7071 N N . LYS B 1 197 ? 12.400 86.491 46.394 1.00 74.40 265 LYS B N 1
ATOM 7072 C CA . LYS B 1 197 ? 11.714 85.772 45.319 1.00 79.07 265 LYS B CA 1
ATOM 7073 C C . LYS B 1 197 ? 11.921 84.257 45.423 1.00 84.43 265 LYS B C 1
ATOM 7074 O O . LYS B 1 197 ? 10.960 83.476 45.335 1.00 82.51 265 LYS B O 1
ATOM 7076 N N . VAL B 1 198 ? 13.182 83.825 45.590 1.00 83.75 266 VAL B N 1
ATOM 7077 C CA . VAL B 1 198 ? 13.520 82.402 45.647 1.00 74.65 266 VAL B CA 1
ATOM 7078 C C . VAL B 1 198 ? 12.909 81.719 46.855 1.00 77.64 266 VAL B C 1
ATOM 7079 O O . VAL B 1 198 ? 12.815 80.487 46.882 1.00 81.91 266 VAL B O 1
ATOM 7081 N N . ILE B 1 199 ? 12.493 82.502 47.842 1.00 75.80 267 ILE B N 1
ATOM 7082 C CA . ILE B 1 199 ? 11.824 81.968 49.017 1.00 74.06 267 ILE B CA 1
ATOM 7083 C C . ILE B 1 199 ? 10.338 81.778 48.766 1.00 79.01 267 ILE B C 1
ATOM 7084 O O . ILE B 1 199 ? 9.772 80.718 49.055 1.00 79.97 267 ILE B O 1
ATOM 7089 N N . ASP B 1 200 ? 9.674 82.825 48.286 1.00 81.18 268 ASP B N 1
ATOM 7090 C CA . ASP B 1 200 ? 8.280 82.679 47.913 1.00 87.47 268 ASP B CA 1
ATOM 7091 C C . ASP B 1 200 ? 8.134 81.598 46.852 1.00 93.42 268 ASP B C 1
ATOM 7092 O O . ASP B 1 200 ? 7.183 80.804 46.884 1.00 93.01 268 ASP B O 1
ATOM 7094 N N . GLU B 1 201 ? 9.084 81.540 45.911 1.00 96.15 269 GLU B N 1
ATOM 7095 C CA . GLU B 1 201 ? 9.060 80.488 44.903 1.00 97.66 269 GLU B CA 1
ATOM 7096 C C . GLU B 1 201 ? 9.334 79.111 45.503 1.00 100.86 269 GLU B C 1
ATOM 7097 O O . GLU B 1 201 ? 9.069 78.099 44.842 1.00 97.59 269 GLU B O 1
ATOM 7099 N N . SER B 1 202 ? 9.853 79.057 46.738 1.00 104.12 270 SER B N 1
ATOM 7100 C CA . SER B 1 202 ? 10.097 77.775 47.396 1.00 108.25 270 SER B CA 1
ATOM 7101 C C . SER B 1 202 ? 8.802 77.001 47.617 1.00 117.88 270 SER B C 1
ATOM 7102 O O . SER B 1 202 ? 8.774 75.771 47.489 1.00 116.78 270 SER B O 1
ATOM 7112 N N . SER B 1 204 ? 5.492 77.961 46.311 1.00 124.54 272 SER B N 1
ATOM 7113 C CA . SER B 1 204 ? 4.699 77.889 45.098 1.00 125.25 272 SER B CA 1
ATOM 7114 C C . SER B 1 204 ? 5.010 76.632 44.295 1.00 124.81 272 SER B C 1
ATOM 7115 O O . SER B 1 204 ? 4.130 76.119 43.595 1.00 125.05 272 SER B O 1
ATOM 7117 N N . VAL B 1 205 ? 6.243 76.121 44.395 1.00 122.32 273 VAL B N 1
ATOM 7118 C CA . VAL B 1 205 ? 6.707 74.968 43.629 1.00 115.32 273 VAL B CA 1
ATOM 7119 C C . VAL B 1 205 ? 5.623 73.906 43.603 1.00 107.50 273 VAL B C 1
ATOM 7120 O O . VAL B 1 205 ? 5.243 73.353 44.643 1.00 103.73 273 VAL B O 1
ATOM 7122 N N . VAL B 1 206 ? 5.089 73.655 42.410 1.00 103.79 274 VAL B N 1
ATOM 7123 C CA . VAL B 1 206 ? 4.115 72.586 42.251 1.00 101.13 274 VAL B CA 1
ATOM 7124 C C . VAL B 1 206 ? 4.772 71.241 42.506 1.00 100.48 274 VAL B C 1
ATOM 7125 O O . VAL B 1 206 ? 4.238 70.408 43.247 1.00 99.41 274 VAL B O 1
ATOM 7127 N N . ASN B 1 207 ? 5.943 71.008 41.898 1.00 98.77 275 ASN B N 1
ATOM 7128 C CA . ASN B 1 207 ? 6.638 69.744 42.118 1.00 91.89 275 ASN B CA 1
ATOM 7129 C C . ASN B 1 207 ? 6.954 69.540 43.596 1.00 96.35 275 ASN B C 1
ATOM 7130 O O . ASN B 1 207 ? 6.767 68.436 44.125 1.00 101.83 275 ASN B O 1
ATOM 7132 N N . LYS B 1 208 ? 7.399 70.592 44.295 1.00 91.35 276 LYS B N 1
ATOM 7133 C CA . LYS B 1 208 ? 7.719 70.499 45.714 1.00 77.20 276 LYS B CA 1
ATOM 7134 C C . LYS B 1 208 ? 8.677 69.339 45.965 1.00 76.77 276 LYS B C 1
ATOM 7135 O O . LYS B 1 208 ? 8.904 68.950 47.114 1.00 78.07 276 LYS B O 1
ATOM 7137 N N . SER B 1 209 ? 9.216 68.766 44.891 1.00 71.53 277 SER B N 1
ATOM 7138 C CA . SER B 1 209 ? 10.078 67.605 44.948 1.00 64.61 277 SER B CA 1
ATOM 7139 C C . SER B 1 209 ? 11.437 68.022 45.468 1.00 69.97 277 SER B C 1
ATOM 7140 O O . SER B 1 209 ? 11.789 69.202 45.472 1.00 76.79 277 SER B O 1
ATOM 7143 N N . ILE B 1 210 ? 12.203 67.039 45.918 1.00 68.27 278 ILE B N 1
ATOM 7144 C CA . ILE B 1 210 ? 13.402 67.286 46.703 1.00 64.31 278 ILE B CA 1
ATOM 7145 C C . ILE B 1 210 ? 14.580 66.552 46.099 1.00 58.43 278 ILE B C 1
ATOM 7146 O O . ILE B 1 210 ? 14.457 65.395 45.698 1.00 62.75 278 ILE B O 1
ATOM 7151 N N . ASP B 1 211 ? 15.728 67.206 46.065 1.00 54.77 279 ASP B N 1
ATOM 7152 C CA . ASP B 1 211 ? 16.928 66.585 45.534 1.00 52.35 279 ASP B CA 1
ATOM 7153 C C . ASP B 1 211 ? 17.706 65.888 46.642 1.00 55.82 279 ASP B C 1
ATOM 7154 O O . ASP B 1 211 ? 18.071 66.537 47.631 1.00 60.65 279 ASP B O 1
ATOM 7159 N N . PRO B 1 212 ? 17.984 64.592 46.515 1.00 51.13 280 PRO B N 1
ATOM 7160 C CA . PRO B 1 212 ? 18.721 63.870 47.563 1.00 44.17 280 PRO B CA 1
ATOM 7161 C C . PRO B 1 212 ? 20.036 64.513 47.928 1.00 53.54 280 PRO B C 1
ATOM 7162 O O . PRO B 1 212 ? 20.412 64.559 49.104 1.00 62.71 280 PRO B O 1
ATOM 7166 N N . THR B 1 213 ? 20.753 65.006 46.928 1.00 49.51 281 THR B N 1
ATOM 7167 C CA . THR B 1 213 ? 22.080 65.548 47.153 1.00 46.52 281 THR B CA 1
ATOM 7168 C C . THR B 1 213 ? 22.043 66.841 47.952 1.00 43.57 281 THR B C 1
ATOM 7169 O O . THR B 1 213 ? 22.746 66.980 48.954 1.00 45.38 281 THR B O 1
ATOM 7173 N N . THR B 1 214 ? 21.256 67.813 47.514 1.00 43.57 282 THR B N 1
ATOM 7174 C CA . THR B 1 214 ? 21.066 69.008 48.328 1.00 42.59 282 THR B CA 1
ATOM 7175 C C . THR B 1 214 ? 20.612 68.653 49.725 1.00 44.23 282 THR B C 1
ATOM 7176 O O . THR B 1 214 ? 21.010 69.293 50.702 1.00 49.00 282 THR B O 1
ATOM 7180 N N . LEU B 1 215 ? 19.759 67.646 49.837 1.00 40.05 283 LEU B N 1
ATOM 7181 C CA . LEU B 1 215 ? 19.271 67.265 51.149 1.00 41.29 283 LEU B CA 1
ATOM 7182 C C . LEU B 1 215 ? 20.434 66.888 52.053 1.00 45.17 283 LEU B C 1
ATOM 7183 O O . LEU B 1 215 ? 20.663 67.526 53.087 1.00 49.92 283 LEU B O 1
ATOM 7188 N N . LEU B 1 216 ? 21.245 65.919 51.618 1.00 48.09 284 LEU B N 1
ATOM 7189 C CA . LEU B 1 216 ? 22.412 65.507 52.400 1.00 44.30 284 LEU B CA 1
ATOM 7190 C C . LEU B 1 216 ? 23.310 66.690 52.713 1.00 45.37 284 LEU B C 1
ATOM 7191 O O . LEU B 1 216 ? 23.653 66.931 53.870 1.00 52.81 284 LEU B O 1
ATOM 7196 N N . ALA B 1 217 ? 23.679 67.451 51.687 1.00 44.66 285 ALA B N 1
ATOM 7197 C CA . ALA B 1 217 ? 24.569 68.589 51.865 1.00 40.93 285 ALA B CA 1
ATOM 7198 C C . ALA B 1 217 ? 23.996 69.603 52.843 1.00 40.85 285 ALA B C 1
ATOM 7199 O O . ALA B 1 217 ? 24.738 70.197 53.628 1.00 46.63 285 ALA B O 1
ATOM 7201 N N . THR B 1 218 ? 22.683 69.823 52.814 1.00 40.61 286 THR B N 1
ATOM 7202 C CA . THR B 1 218 ? 22.099 70.785 53.743 1.00 46.51 286 THR B CA 1
ATOM 7203 C C . THR B 1 218 ? 22.222 70.303 55.173 1.00 48.49 286 THR B C 1
ATOM 7204 O O . THR B 1 218 ? 22.498 71.087 56.085 1.00 49.77 286 THR B O 1
ATOM 7208 N N . TYR B 1 219 ? 22.009 69.012 55.389 1.00 47.80 287 TYR B N 1
ATOM 7209 C CA . TYR B 1 219 ? 22.145 68.469 56.727 1.00 40.15 287 TYR B CA 1
ATOM 7210 C C . TYR B 1 219 ? 23.541 68.710 57.278 1.00 49.47 287 TYR B C 1
ATOM 7211 O O . TYR B 1 219 ? 23.712 69.318 58.342 1.00 50.24 287 TYR B O 1
ATOM 7220 N N . TRP B 1 220 ? 24.557 68.250 56.536 1.00 49.44 288 TRP B N 1
ATOM 7221 C CA . TRP B 1 220 ? 25.947 68.440 56.922 1.00 45.76 288 TRP B CA 1
ATOM 7222 C C . TRP B 1 220 ? 26.248 69.912 57.144 1.00 45.71 288 TRP B C 1
ATOM 7223 O O . TRP B 1 220 ? 26.904 70.279 58.119 1.00 53.97 288 TRP B O 1
ATOM 7234 N N . GLY B 1 221 ? 25.782 70.772 56.248 1.00 41.12 289 GLY B N 1
ATOM 7235 C CA . GLY B 1 221 ? 26.037 72.185 56.422 1.00 41.36 289 GLY B CA 1
ATOM 7236 C C . GLY B 1 221 ? 25.457 72.694 57.716 1.00 41.25 289 GLY B C 1
ATOM 7237 O O . GLY B 1 221 ? 26.112 73.428 58.457 1.00 46.74 289 GLY B O 1
ATOM 7238 N N . VAL B 1 222 ? 24.252 72.241 58.049 1.00 41.10 290 VAL B N 1
ATOM 7239 C CA . VAL B 1 222 ? 23.607 72.744 59.248 1.00 40.86 290 VAL B CA 1
ATOM 7240 C C . VAL B 1 222 ? 24.351 72.265 60.489 1.00 40.87 290 VAL B C 1
ATOM 7241 O O . VAL B 1 222 ? 24.617 73.057 61.398 1.00 50.86 290 VAL B O 1
ATOM 7245 N N . ARG B 1 223 ? 24.763 70.989 60.526 1.00 41.92 291 ARG B N 1
ATOM 7246 C CA . ARG B 1 223 ? 25.444 70.508 61.720 1.00 40.79 291 ARG B CA 1
ATOM 7247 C C . ARG B 1 223 ? 26.731 71.258 61.949 1.00 44.52 291 ARG B C 1
ATOM 7248 O O . ARG B 1 223 ? 27.111 71.510 63.095 1.00 57.00 291 ARG B O 1
ATOM 7256 N N . GLU B 1 224 ? 27.409 71.642 60.878 1.00 45.16 292 GLU B N 1
ATOM 7257 C CA . GLU B 1 224 ? 28.633 72.423 61.029 1.00 45.35 292 GLU B CA 1
ATOM 7258 C C . GLU B 1 224 ? 28.322 73.801 61.605 1.00 46.56 292 GLU B C 1
ATOM 7259 O O . GLU B 1 224 ? 28.975 74.251 62.552 1.00 50.73 292 GLU B O 1
ATOM 7261 N N . GLN B 1 225 ? 27.346 74.500 61.030 1.00 45.44 293 GLN B N 1
ATOM 7262 C CA . GLN B 1 225 ? 26.998 75.811 61.547 1.00 44.43 293 GLN B CA 1
ATOM 7263 C C . GLN B 1 225 ? 26.263 75.740 62.863 1.00 41.76 293 GLN B C 1
ATOM 7264 O O . GLN B 1 225 ? 26.210 76.757 63.555 1.00 45.14 293 GLN B O 1
ATOM 7270 N N . GLN B 1 226 ? 25.756 74.566 63.251 1.00 41.44 294 GLN B N 1
ATOM 7271 C CA . GLN B 1 226 ? 25.247 74.435 64.606 1.00 41.32 294 GLN B CA 1
ATOM 7272 C C . GLN B 1 226 ? 26.339 74.775 65.579 1.00 47.48 294 GLN B C 1
ATOM 7273 O O . GLN B 1 226 ? 26.098 75.409 66.606 1.00 53.85 294 GLN B O 1
ATOM 7279 N N . GLN B 1 227 ? 27.565 74.417 65.240 1.00 45.83 295 GLN B N 1
ATOM 7280 C CA . GLN B 1 227 ? 28.667 74.674 66.157 1.00 46.28 295 GLN B CA 1
ATOM 7281 C C . GLN B 1 227 ? 28.958 76.157 66.367 1.00 47.39 295 GLN B C 1
ATOM 7282 O O . GLN B 1 227 ? 29.667 76.483 67.313 1.00 53.07 295 GLN B O 1
ATOM 7288 N N . ASN B 1 228 ? 28.420 77.042 65.519 1.00 47.45 296 ASN B N 1
ATOM 7289 C CA . ASN B 1 228 ? 28.583 78.473 65.717 1.00 51.23 296 ASN B CA 1
ATOM 7290 C C . ASN B 1 228 ? 27.338 79.144 66.273 1.00 48.88 296 ASN B C 1
ATOM 7291 O O . ASN B 1 228 ? 27.257 80.371 66.258 1.00 47.58 296 ASN B O 1
ATOM 7296 N N . ASN B 1 229 ? 26.381 78.353 66.769 1.00 46.31 297 ASN B N 1
ATOM 7297 C CA . ASN B 1 229 ? 25.153 78.858 67.365 1.00 48.16 297 ASN B CA 1
ATOM 7298 C C . ASN B 1 229 ? 24.316 79.593 66.325 1.00 46.56 297 ASN B C 1
ATOM 7299 O O . ASN B 1 229 ? 23.717 80.629 66.607 1.00 51.06 297 ASN B O 1
ATOM 7304 N N . LEU B 1 230 ? 24.272 79.052 65.109 1.00 42.15 298 LEU B N 1
ATOM 7305 C CA . LEU B 1 230 ? 23.455 79.640 64.060 1.00 42.17 298 LEU B CA 1
ATOM 7306 C C . LEU B 1 230 ? 22.171 78.874 63.834 1.00 44.08 298 LEU B C 1
ATOM 7307 O O . LEU B 1 230 ? 21.169 79.456 63.417 1.00 46.99 298 LEU B O 1
ATOM 7312 N N . TRP B 1 231 ? 22.171 77.595 64.150 1.00 41.49 299 TRP B N 1
ATOM 7313 C CA . TRP B 1 231 ? 21.006 76.757 64.002 1.00 41.33 299 TRP B CA 1
ATOM 7314 C C . TRP B 1 231 ? 20.885 75.885 65.223 1.00 40.97 299 TRP B C 1
ATOM 7315 O O . TRP B 1 231 ? 21.859 75.631 65.927 1.00 48.74 299 TRP B O 1
ATOM 7326 N N . GLY B 1 232 ? 19.674 75.432 65.476 1.00 43.90 300 GLY B N 1
ATOM 7327 C CA . GLY B 1 232 ? 19.425 74.491 66.539 1.00 44.71 300 GLY B CA 1
ATOM 7328 C C . GLY B 1 232 ? 19.499 73.069 66.047 1.00 45.72 300 GLY B C 1
ATOM 7329 O O . GLY B 1 232 ? 19.877 72.789 64.911 1.00 45.20 300 GLY B O 1
ATOM 7330 N N . SER B 1 233 ? 19.044 72.162 66.906 1.00 51.71 301 SER B N 1
ATOM 7331 C CA . SER B 1 233 ? 19.019 70.756 66.558 1.00 44.46 301 SER B CA 1
ATOM 7332 C C . SER B 1 233 ? 18.105 70.555 65.377 1.00 44.13 301 SER B C 1
ATOM 7333 O O . SER B 1 233 ? 17.066 71.206 65.239 1.00 50.67 301 SER B O 1
ATOM 7336 N N . VAL B 1 234 ? 18.467 69.611 64.571 1.00 41.90 302 VAL B N 1
ATOM 7337 C CA . VAL B 1 234 ? 17.621 69.163 63.494 1.00 42.89 302 VAL B CA 1
ATOM 7338 C C . VAL B 1 234 ? 16.775 68.029 64.026 1.00 45.75 302 VAL B C 1
ATOM 7339 O O . VAL B 1 234 ? 17.300 67.075 64.609 1.00 49.40 302 VAL B O 1
ATOM 7343 N N . TYR B 1 235 ? 15.471 68.146 63.875 1.00 39.25 303 TYR B N 1
ATOM 7344 C CA . TYR B 1 235 ? 14.561 67.126 64.357 1.00 42.54 303 TYR B CA 1
ATOM 7345 C C . TYR B 1 235 ? 14.119 66.224 63.212 1.00 41.65 303 TYR B C 1
ATOM 7346 O O . TYR B 1 235 ? 13.762 66.709 62.134 1.00 43.70 303 TYR B O 1
ATOM 7355 N N . THR B 1 236 ? 14.148 64.919 63.455 1.00 38.91 304 THR B N 1
ATOM 7356 C CA . THR B 1 236 ? 13.803 63.890 62.477 1.00 38.81 304 THR B CA 1
ATOM 7357 C C . THR B 1 236 ? 12.544 63.182 62.965 1.00 44.56 304 THR B C 1
ATOM 7358 O O . THR B 1 236 ? 12.527 62.646 64.074 1.00 47.82 304 THR B O 1
ATOM 7362 N N . ASN B 1 237 ? 11.494 63.172 62.155 1.00 40.43 305 ASN B N 1
ATOM 7363 C CA . ASN B 1 237 ? 10.271 62.534 62.606 1.00 41.42 305 ASN B CA 1
ATOM 7364 C C . ASN B 1 237 ? 10.432 61.014 62.629 1.00 45.72 305 ASN B C 1
ATOM 7365 O O . ASN B 1 237 ? 10.900 60.416 61.661 1.00 49.70 305 ASN B O 1
ATOM 7370 N N . THR B 1 238 ? 9.984 60.392 63.717 1.00 50.58 306 THR B N 1
ATOM 7371 C CA . THR B 1 238 ? 10.166 58.970 63.989 1.00 52.15 306 THR B CA 1
ATOM 7372 C C . THR B 1 238 ? 9.478 58.043 62.995 1.00 55.13 306 THR B C 1
ATOM 7373 O O . THR B 1 238 ? 9.896 56.896 62.840 1.00 60.43 306 THR B O 1
ATOM 7377 N N . ALA B 1 239 ? 8.392 58.494 62.376 1.00 54.06 307 ALA B N 1
ATOM 7378 C CA . ALA B 1 239 ? 7.548 57.640 61.557 1.00 45.50 307 ALA B CA 1
ATOM 7379 C C . ALA B 1 239 ? 8.029 57.634 60.123 1.00 48.51 307 ALA B C 1
ATOM 7380 O O . ALA B 1 239 ? 8.197 56.571 59.521 1.00 52.73 307 ALA B O 1
ATOM 7382 N N . LEU B 1 240 ? 8.276 58.829 59.597 1.00 43.79 308 LEU B N 1
ATOM 7383 C CA . LEU B 1 240 ? 8.770 59.042 58.245 1.00 38.31 308 LEU B CA 1
ATOM 7384 C C . LEU B 1 240 ? 10.270 58.898 58.110 1.00 43.17 308 LEU B C 1
ATOM 7385 O O . LEU B 1 240 ? 10.747 58.736 56.987 1.00 51.85 308 LEU B O 1
ATOM 7390 N N . LEU B 1 241 ? 10.996 58.996 59.231 1.00 44.45 309 LEU B N 1
ATOM 7391 C CA . LEU B 1 241 ? 12.465 58.994 59.321 1.00 42.84 309 LEU B CA 1
ATOM 7392 C C . LEU B 1 241 ? 13.096 60.031 58.407 1.00 44.27 309 LEU B C 1
ATOM 7393 O O . LEU B 1 241 ? 13.974 59.733 57.586 1.00 44.88 309 LEU B O 1
ATOM 7398 N N . SER B 1 242 ? 12.649 61.268 58.564 1.00 45.97 310 SER B N 1
ATOM 7399 C CA . SER B 1 242 ? 13.131 62.372 57.754 1.00 47.99 310 SER B CA 1
ATOM 7400 C C . SER B 1 242 ? 13.059 63.649 58.576 1.00 44.33 310 SER B C 1
ATOM 7401 O O . SER B 1 242 ? 12.268 63.748 59.520 1.00 46.99 310 SER B O 1
ATOM 7404 N N . PRO B 1 243 ? 13.879 64.637 58.257 1.00 43.12 311 PRO B N 1
ATOM 7405 C CA . PRO B 1 243 ? 13.850 65.881 59.026 1.00 38.79 311 PRO B CA 1
ATOM 7406 C C . PRO B 1 243 ? 12.622 66.723 58.765 1.00 42.74 311 PRO B C 1
ATOM 7407 O O . PRO B 1 243 ? 12.111 66.828 57.646 1.00 45.76 311 PRO B O 1
ATOM 7411 N N . THR B 1 244 ? 12.143 67.305 59.849 1.00 40.52 312 THR B N 1
ATOM 7412 C CA . THR B 1 244 ? 10.999 68.193 59.877 1.00 41.34 312 THR B CA 1
ATOM 7413 C C . THR B 1 244 ? 11.409 69.638 60.068 1.00 42.83 312 THR B C 1
ATOM 7414 O O . THR B 1 244 ? 10.910 70.508 59.369 1.00 54.19 312 THR B O 1
ATOM 7418 N N . THR B 1 245 ? 12.323 69.923 60.983 1.00 39.04 313 THR B N 1
ATOM 7419 C CA . THR B 1 245 ? 12.502 71.300 61.382 1.00 39.24 313 THR B CA 1
ATOM 7420 C C . THR B 1 245 ? 13.888 71.521 61.965 1.00 39.40 313 THR B C 1
ATOM 7421 O O . THR B 1 245 ? 14.555 70.589 62.413 1.00 39.36 313 THR B O 1
ATOM 7425 N N . VAL B 1 246 ? 14.288 72.789 61.958 1.00 39.62 314 VAL B N 1
ATOM 7426 C CA . VAL B 1 246 ? 15.491 73.276 62.613 1.00 39.83 314 VAL B CA 1
ATOM 7427 C C . VAL B 1 246 ? 15.263 74.724 63.033 1.00 48.53 314 VAL B C 1
ATOM 7428 O O . VAL B 1 246 ? 14.640 75.501 62.311 1.00 55.07 314 VAL B O 1
ATOM 7432 N N . ALA B 1 247 ? 15.757 75.093 64.203 1.00 44.29 315 ALA B N 1
ATOM 7433 C CA . ALA B 1 247 ? 15.621 76.468 64.640 1.00 42.76 315 ALA B CA 1
ATOM 7434 C C . ALA B 1 247 ? 16.604 77.372 63.904 1.00 47.14 315 ALA B C 1
ATOM 7435 O O . ALA B 1 247 ? 17.695 76.958 63.511 1.00 50.19 315 ALA B O 1
ATOM 7437 N N . VAL B 1 248 ? 16.212 78.616 63.693 1.00 46.79 316 VAL B N 1
ATOM 7438 C CA . VAL B 1 248 ? 17.140 79.614 63.189 1.00 44.61 316 VAL B CA 1
ATOM 7439 C C . VAL B 1 248 ? 17.458 80.545 64.350 1.00 51.55 316 VAL B C 1
ATOM 7440 O O . VAL B 1 248 ? 16.606 81.344 64.774 1.00 57.68 316 VAL B O 1
ATOM 7444 N N . LEU B 1 249 ? 18.630 80.402 64.896 1.00 51.19 317 LEU B N 1
ATOM 7445 C CA . LEU B 1 249 ? 19.068 81.155 66.063 1.00 47.83 317 LEU B CA 1
ATOM 7446 C C . LEU B 1 249 ? 19.541 82.541 65.656 1.00 49.50 317 LEU B C 1
ATOM 7447 O O . LEU B 1 249 ? 20.275 82.680 64.677 1.00 49.45 317 LEU B O 1
ATOM 7452 N N . PRO B 1 250 ? 19.219 83.560 66.436 1.00 53.67 318 PRO B N 1
ATOM 7453 C CA . PRO B 1 250 ? 19.553 84.919 66.026 1.00 54.88 318 PRO B CA 1
ATOM 7454 C C . PRO B 1 250 ? 21.053 85.149 66.013 1.00 54.49 318 PRO B C 1
ATOM 7455 O O . PRO B 1 250 ? 21.785 84.717 66.908 1.00 53.73 318 PRO B O 1
ATOM 7459 N N . LEU B 1 251 ? 21.494 85.864 64.984 1.00 54.02 319 LEU B N 1
ATOM 7460 C CA . LEU B 1 251 ? 22.904 86.156 64.816 1.00 48.50 319 LEU B CA 1
ATOM 7461 C C . LEU B 1 251 ? 23.465 86.861 66.037 1.00 54.74 319 LEU B C 1
ATOM 7462 O O . LEU B 1 251 ? 24.426 86.393 66.650 1.00 59.84 319 LEU B O 1
ATOM 7467 N N . LYS B 1 252 ? 22.862 87.986 66.420 1.00 56.58 320 LYS B N 1
ATOM 7468 C CA . LYS B 1 252 ? 23.442 88.798 67.484 1.00 51.52 320 LYS B CA 1
ATOM 7469 C C . LYS B 1 252 ? 23.161 88.231 68.871 1.00 56.13 320 LYS B C 1
ATOM 7470 O O . LYS B 1 252 ? 24.012 88.314 69.755 1.00 63.43 320 LYS B O 1
ATOM 7472 N N . LYS B 1 253 ? 21.994 87.649 69.103 1.00 62.05 321 LYS B N 1
ATOM 7473 C CA . LYS B 1 253 ? 21.692 87.268 70.478 1.00 63.90 321 LYS B CA 1
ATOM 7474 C C . LYS B 1 253 ? 22.304 85.940 70.867 1.00 66.48 321 LYS B C 1
ATOM 7475 O O . LYS B 1 253 ? 22.310 85.608 72.056 1.00 71.26 321 LYS B O 1
ATOM 7481 N N . ALA B 1 254 ? 22.800 85.170 69.907 1.00 64.02 322 ALA B N 1
ATOM 7482 C CA . ALA B 1 254 ? 23.284 83.840 70.235 1.00 61.93 322 ALA B CA 1
ATOM 7483 C C . ALA B 1 254 ? 24.668 83.620 69.671 1.00 54.90 322 ALA B C 1
ATOM 7484 O O . ALA B 1 254 ? 25.628 83.355 70.395 1.00 51.90 322 ALA B O 1
ATOM 7486 N N . HIS B 1 255 ? 24.767 83.724 68.360 1.00 52.21 323 HIS B N 1
ATOM 7487 C CA . HIS B 1 255 ? 26.058 83.564 67.732 1.00 56.55 323 HIS B CA 1
ATOM 7488 C C . HIS B 1 255 ? 27.040 84.594 68.258 1.00 60.39 323 HIS B C 1
ATOM 7489 O O . HIS B 1 255 ? 28.095 84.250 68.802 1.00 63.79 323 HIS B O 1
ATOM 7496 N N . LEU B 1 256 ? 26.701 85.874 68.124 1.00 60.87 324 LEU B N 1
ATOM 7497 C CA . LEU B 1 256 ? 27.669 86.895 68.502 1.00 61.09 324 LEU B CA 1
ATOM 7498 C C . LEU B 1 256 ? 27.826 86.957 70.009 1.00 51.87 324 LEU B C 1
ATOM 7499 O O . LEU B 1 256 ? 28.946 87.076 70.508 1.00 54.82 324 LEU B O 1
ATOM 7504 N N . PHE B 1 257 ? 26.735 86.816 70.751 1.00 45.70 325 PHE B N 1
ATOM 7505 C CA . PHE B 1 257 ? 26.837 86.845 72.203 1.00 44.99 325 PHE B CA 1
ATOM 7506 C C . PHE B 1 257 ? 27.845 85.835 72.704 1.00 52.29 325 PHE B C 1
ATOM 7507 O O . PHE B 1 257 ? 28.727 86.162 73.507 1.00 60.65 325 PHE B O 1
ATOM 7515 N N . TYR B 1 258 ? 27.736 84.594 72.243 1.00 47.67 326 TYR B N 1
ATOM 7516 C CA . TYR B 1 258 ? 28.626 83.581 72.780 1.00 45.11 326 TYR B CA 1
ATOM 7517 C C . TYR B 1 258 ? 30.033 83.752 72.270 1.00 56.47 326 TYR B C 1
ATOM 7518 O O . TYR B 1 258 ? 30.979 83.346 72.948 1.00 62.66 326 TYR B O 1
ATOM 7527 N N . GLN B 1 259 ? 30.207 84.425 71.139 1.00 60.02 327 GLN B N 1
ATOM 7528 C CA . GLN B 1 259 ? 31.561 84.712 70.703 1.00 61.07 327 GLN B CA 1
ATOM 7529 C C . GLN B 1 259 ? 32.251 85.607 71.711 1.00 56.49 327 GLN B C 1
ATOM 7530 O O . GLN B 1 259 ? 33.360 85.310 72.154 1.00 63.70 327 GLN B O 1
ATOM 7536 N N . GLU B 1 260 ? 31.571 86.668 72.144 1.00 50.62 328 GLU B N 1
ATOM 7537 C CA . GLU B 1 260 ? 32.166 87.592 73.096 1.00 55.16 328 GLU B CA 1
ATOM 7538 C C . GLU B 1 260 ? 32.444 86.928 74.419 1.00 52.27 328 GLU B C 1
ATOM 7539 O O . GLU B 1 260 ? 33.410 87.275 75.103 1.00 55.66 328 GLU B O 1
ATOM 7545 N N . VAL B 1 261 ? 31.578 86.010 74.809 1.00 51.99 329 VAL B N 1
ATOM 7546 C CA . VAL B 1 261 ? 31.745 85.292 76.063 1.00 53.85 329 VAL B CA 1
ATOM 7547 C C . VAL B 1 261 ? 33.044 84.499 76.059 1.00 55.07 329 VAL B C 1
ATOM 7548 O O . VAL B 1 261 ? 33.805 84.496 77.039 1.00 57.78 329 VAL B O 1
ATOM 7552 N N . ILE B 1 262 ? 33.293 83.780 74.967 1.00 53.16 330 ILE B N 1
ATOM 7553 C CA . ILE B 1 262 ? 34.467 82.912 74.883 1.00 53.61 330 ILE B CA 1
ATOM 7554 C C . ILE B 1 262 ? 35.755 83.715 75.016 1.00 52.70 330 ILE B C 1
ATOM 7555 O O . ILE B 1 262 ? 36.612 83.402 75.846 1.00 53.75 330 ILE B O 1
ATOM 7560 N N . THR B 1 263 ? 35.913 84.761 74.200 1.00 53.05 331 THR B N 1
ATOM 7561 C CA . THR B 1 263 ? 37.131 85.558 74.267 1.00 56.36 331 THR B CA 1
ATOM 7562 C C . THR B 1 263 ? 37.290 86.160 75.656 1.00 55.98 331 THR B C 1
ATOM 7563 O O . THR B 1 263 ? 38.393 86.176 76.216 1.00 61.98 331 THR B O 1
ATOM 7567 N N . ARG B 1 264 ? 36.191 86.614 76.249 1.00 46.55 332 ARG B N 1
ATOM 7568 C CA . ARG B 1 264 ? 36.280 87.262 77.543 1.00 51.71 332 ARG B CA 1
ATOM 7569 C C . ARG B 1 264 ? 36.745 86.288 78.603 1.00 55.54 332 ARG B C 1
ATOM 7570 O O . ARG B 1 264 ? 37.508 86.656 79.506 1.00 64.99 332 ARG B O 1
ATOM 7578 N N . LEU B 1 265 ? 36.409 85.030 78.435 1.00 53.18 333 LEU B N 1
ATOM 7579 C CA . LEU B 1 265 ? 36.737 84.023 79.423 1.00 56.24 333 LEU B CA 1
ATOM 7580 C C . LEU B 1 265 ? 38.119 83.428 79.245 1.00 58.74 333 LEU B C 1
ATOM 7581 O O . LEU B 1 265 ? 38.666 82.867 80.198 1.00 59.37 333 LEU B O 1
ATOM 7586 N N . GLU B 1 266 ? 38.677 83.515 78.046 1.00 62.06 334 GLU B N 1
ATOM 7587 C CA . GLU B 1 266 ? 39.996 82.986 77.763 1.00 65.03 334 GLU B CA 1
ATOM 7588 C C . GLU B 1 266 ? 41.064 84.046 77.862 1.00 66.43 334 GLU B C 1
ATOM 7589 O O . GLU B 1 266 ? 42.247 83.709 77.926 1.00 68.76 334 GLU B O 1
ATOM 7595 N N . SER B 1 267 ? 40.663 85.308 77.863 1.00 70.39 335 SER B N 1
ATOM 7596 C CA . SER B 1 267 ? 41.610 86.401 77.871 1.00 73.87 335 SER B CA 1
ATOM 7597 C C . SER B 1 267 ? 42.488 86.361 79.119 1.00 80.25 335 SER B C 1
ATOM 7598 O O . SER B 1 267 ? 42.054 85.941 80.203 1.00 86.53 335 SER B O 1
ATOM 7601 N N . ASN B 1 268 ? 43.734 86.826 78.942 1.00 76.99 336 ASN B N 1
ATOM 7602 C CA . ASN B 1 268 ? 44.742 86.906 79.994 1.00 72.64 336 ASN B CA 1
ATOM 7603 C C . ASN B 1 268 ? 44.958 85.557 80.682 1.00 69.10 336 ASN B C 1
ATOM 7604 O O . ASN B 1 268 ? 45.013 85.448 81.913 1.00 67.67 336 ASN B O 1
ATOM 7609 N N . ASP B 1 269 ? 45.154 84.526 79.867 1.00 66.89 337 ASP B N 1
ATOM 7610 C CA . ASP B 1 269 ? 45.281 83.161 80.369 1.00 70.74 337 ASP B CA 1
ATOM 7611 C C . ASP B 1 269 ? 44.179 82.865 81.391 1.00 67.36 337 ASP B C 1
ATOM 7612 O O . ASP B 1 269 ? 44.425 82.626 82.572 1.00 68.88 337 ASP B O 1
ATOM 7617 N N . TYR B 1 270 ? 42.939 82.899 80.901 1.00 66.73 338 TYR B N 1
ATOM 7618 C CA . TYR B 1 270 ? 41.779 82.436 81.656 1.00 64.50 338 TYR B CA 1
ATOM 7619 C C . TYR B 1 270 ? 41.592 83.219 82.947 1.00 61.54 338 TYR B C 1
ATOM 7620 O O . TYR B 1 270 ? 41.186 82.670 83.973 1.00 62.30 338 TYR B O 1
ATOM 7629 N N . GLN B 1 271 ? 41.854 84.524 82.889 1.00 56.34 339 GLN B N 1
ATOM 7630 C CA . GLN B 1 271 ? 41.775 85.302 84.111 1.00 59.62 339 GLN B CA 1
ATOM 7631 C C . GLN B 1 271 ? 40.370 85.274 84.649 1.00 63.17 339 GLN B C 1
ATOM 7632 O O . GLN B 1 271 ? 40.155 85.103 85.854 1.00 65.79 339 GLN B O 1
ATOM 7638 N N . GLU B 1 272 ? 39.397 85.383 83.751 1.00 60.60 340 GLU B N 1
ATOM 7639 C CA . GLU B 1 272 ? 38.020 85.446 84.186 1.00 55.01 340 GLU B CA 1
ATOM 7640 C C . GLU B 1 272 ? 37.559 84.120 84.739 1.00 46.33 340 GLU B C 1
ATOM 7641 O O . GLU B 1 272 ? 36.884 84.082 85.763 1.00 51.98 340 GLU B O 1
ATOM 7647 N N . ILE B 1 273 ? 37.970 83.020 84.122 1.00 46.02 341 ILE B N 1
ATOM 7648 C CA . ILE B 1 273 ? 37.686 81.709 84.692 1.00 48.61 341 ILE B CA 1
ATOM 7649 C C . ILE B 1 273 ? 38.270 81.607 86.084 1.00 54.18 341 ILE B C 1
ATOM 7650 O O . ILE B 1 273 ? 37.626 81.139 87.027 1.00 56.65 341 ILE B O 1
ATOM 7655 N N . LYS B 1 274 ? 39.518 82.026 86.225 1.00 54.98 342 LYS B N 1
ATOM 7656 C CA . LYS B 1 274 ? 40.202 81.817 87.484 1.00 58.10 342 LYS B CA 1
ATOM 7657 C C . LYS B 1 274 ? 39.585 82.672 88.566 1.00 59.88 342 LYS B C 1
ATOM 7658 O O . LYS B 1 274 ? 39.330 82.195 89.679 1.00 60.88 342 LYS B O 1
ATOM 7664 N N . ALA B 1 275 ? 39.302 83.930 88.237 1.00 57.80 343 ALA B N 1
ATOM 7665 C CA . ALA B 1 275 ? 38.697 84.826 89.207 1.00 54.18 343 ALA B CA 1
ATOM 7666 C C . ALA B 1 275 ? 37.357 84.287 89.675 1.00 53.99 343 ALA B C 1
ATOM 7667 O O . ALA B 1 275 ? 37.071 84.261 90.876 1.00 58.00 343 ALA B O 1
ATOM 7669 N N . PHE B 1 276 ? 36.548 83.804 88.739 1.00 49.30 344 PHE B N 1
ATOM 7670 C CA . PHE B 1 276 ? 35.251 83.236 89.067 1.00 46.15 344 PHE B CA 1
ATOM 7671 C C . PHE B 1 276 ? 35.380 81.991 89.926 1.00 50.98 344 PHE B C 1
ATOM 7672 O O . PHE B 1 276 ? 34.841 81.920 91.033 1.00 57.24 344 PHE B O 1
ATOM 7680 N N . ALA B 1 277 ? 36.075 80.982 89.418 1.00 50.04 345 ALA B N 1
ATOM 7681 C CA . ALA B 1 277 ? 36.151 79.724 90.138 1.00 51.62 345 ALA B CA 1
ATOM 7682 C C . ALA B 1 277 ? 36.677 79.914 91.543 1.00 57.79 345 ALA B C 1
ATOM 7683 O O . ALA B 1 277 ? 36.425 79.071 92.411 1.00 60.94 345 ALA B O 1
ATOM 7685 N N . LYS B 1 278 ? 37.404 81.002 91.788 1.00 60.08 346 LYS B N 1
ATOM 7686 C CA . LYS B 1 278 ? 37.875 81.268 93.140 1.00 66.60 346 LYS B CA 1
ATOM 7687 C C . LYS B 1 278 ? 36.708 81.512 94.079 1.00 66.55 346 LYS B C 1
ATOM 7688 O O . LYS B 1 278 ? 36.602 80.876 95.135 1.00 62.40 346 LYS B O 1
ATOM 7694 N N . LEU B 1 279 ? 35.805 82.413 93.672 1.00 68.75 347 LEU B N 1
ATOM 7695 C CA . LEU B 1 279 ? 34.617 82.772 94.447 1.00 60.69 347 LEU B CA 1
ATOM 7696 C C . LEU B 1 279 ? 33.793 81.555 94.820 1.00 63.99 347 LEU B C 1
ATOM 7697 O O . LEU B 1 279 ? 33.216 81.486 95.909 1.00 70.12 347 LEU B O 1
ATOM 7702 N N . VAL B 1 280 ? 33.683 80.610 93.902 1.00 62.95 348 VAL B N 1
ATOM 7703 C CA . VAL B 1 280 ? 32.970 79.377 94.182 1.00 58.34 348 VAL B CA 1
ATOM 7704 C C . VAL B 1 280 ? 33.679 78.583 95.273 1.00 59.54 348 VAL B C 1
ATOM 7705 O O . VAL B 1 280 ? 33.041 77.936 96.112 1.00 60.53 348 VAL B O 1
ATOM 7709 N N . ASN B 1 281 ? 35.006 78.563 95.243 1.00 58.75 349 ASN B N 1
ATOM 7710 C CA . ASN B 1 281 ? 35.721 77.850 96.284 1.00 60.74 349 ASN B CA 1
ATOM 7711 C C . ASN B 1 281 ? 35.693 78.619 97.585 1.00 68.18 349 ASN B C 1
ATOM 7712 O O . ASN B 1 281 ? 35.661 78.015 98.664 1.00 70.16 349 ASN B O 1
ATOM 7717 N N . ASP B 1 282 ? 35.714 79.945 97.501 1.00 74.43 350 ASP B N 1
ATOM 7718 C CA . ASP B 1 282 ? 35.556 80.809 98.664 1.00 77.79 350 ASP B CA 1
ATOM 7719 C C . ASP B 1 282 ? 34.091 81.044 99.044 1.00 85.74 350 ASP B C 1
ATOM 7720 O O . ASP B 1 282 ? 33.819 81.777 100.004 1.00 93.07 350 ASP B O 1
ATOM 7722 N N . LYS B 1 283 ? 33.140 80.466 98.313 1.00 82.02 351 LYS B N 1
ATOM 7723 C CA . LYS B 1 283 ? 31.726 80.536 98.654 1.00 74.63 351 LYS B CA 1
ATOM 7724 C C . LYS B 1 283 ? 31.254 81.959 98.833 1.00 74.05 351 LYS B C 1
ATOM 7725 O O . LYS B 1 283 ? 30.248 82.192 99.505 1.00 74.49 351 LYS B O 1
ATOM 7731 N N . ASP B 1 284 ? 31.931 82.933 98.233 1.00 76.11 352 ASP B N 1
ATOM 7732 C CA . ASP B 1 284 ? 31.457 84.304 98.363 1.00 81.13 352 ASP B CA 1
ATOM 7733 C C . ASP B 1 284 ? 30.587 84.527 97.136 1.00 68.66 352 ASP B C 1
ATOM 7734 O O . ASP B 1 284 ? 30.999 85.076 96.118 1.00 67.04 352 ASP B O 1
ATOM 7739 N N . TYR B 1 285 ? 29.349 84.076 97.260 1.00 65.89 353 TYR B N 1
ATOM 7740 C CA . TYR B 1 285 ? 28.424 84.083 96.143 1.00 67.35 353 TYR B CA 1
ATOM 7741 C C . TYR B 1 285 ? 27.869 85.465 95.842 1.00 72.01 353 TYR B C 1
ATOM 7742 O O . TYR B 1 285 ? 27.274 85.661 94.775 1.00 71.35 353 TYR B O 1
ATOM 7751 N N . HIS B 1 286 ? 28.040 86.424 96.751 1.00 77.06 354 HIS B N 1
ATOM 7752 C CA . HIS B 1 286 ? 27.521 87.768 96.508 1.00 87.93 354 HIS B CA 1
ATOM 7753 C C . HIS B 1 286 ? 28.170 88.390 95.292 1.00 91.94 354 HIS B C 1
ATOM 7754 O O . HIS B 1 286 ? 27.495 88.958 94.422 1.00 94.97 354 HIS B O 1
ATOM 7761 N N . SER B 1 287 ? 29.497 88.300 95.237 1.00 88.81 355 SER B N 1
ATOM 7762 C CA . SER B 1 287 ? 30.270 88.968 94.204 1.00 79.67 355 SER B CA 1
ATOM 7763 C C . SER B 1 287 ? 29.944 88.419 92.824 1.00 79.34 355 SER B C 1
ATOM 7764 O O . SER B 1 287 ? 29.931 89.163 91.835 1.00 82.80 355 SER B O 1
ATOM 7767 N N . ILE B 1 288 ? 29.684 87.114 92.744 1.00 76.85 356 ILE B N 1
ATOM 7768 C CA . ILE B 1 288 ? 29.290 86.479 91.490 1.00 72.07 356 ILE B CA 1
ATOM 7769 C C . ILE B 1 288 ? 28.178 87.259 90.818 1.00 72.38 356 ILE B C 1
ATOM 7770 O O . ILE B 1 288 ? 28.199 87.499 89.604 1.00 70.07 356 ILE B O 1
ATOM 7775 N N . ALA B 1 289 ? 27.215 87.701 91.609 1.00 73.95 357 ALA B N 1
ATOM 7776 C CA . ALA B 1 289 ? 25.993 88.253 91.067 1.00 82.33 357 ALA B CA 1
ATOM 7777 C C . ALA B 1 289 ? 26.228 89.411 90.114 1.00 83.86 357 ALA B C 1
ATOM 7778 O O . ALA B 1 289 ? 26.089 89.248 88.901 1.00 81.66 357 ALA B O 1
ATOM 7780 N N . LYS B 1 290 ? 26.650 90.561 90.631 1.00 86.53 358 LYS B N 1
ATOM 7781 C CA . LYS B 1 290 ? 26.689 91.737 89.775 1.00 89.66 358 LYS B CA 1
ATOM 7782 C C . LYS B 1 290 ? 27.653 91.531 88.612 1.00 86.33 358 LYS B C 1
ATOM 7783 O O . LYS B 1 290 ? 27.361 91.929 87.480 1.00 83.14 358 LYS B O 1
ATOM 7785 N N . ARG B 1 291 ? 28.759 90.828 88.848 1.00 81.95 359 ARG B N 1
ATOM 7786 C CA . ARG B 1 291 ? 29.854 90.847 87.886 1.00 81.24 359 ARG B CA 1
ATOM 7787 C C . ARG B 1 291 ? 29.809 89.702 86.873 1.00 80.01 359 ARG B C 1
ATOM 7788 O O . ARG B 1 291 ? 30.041 89.934 85.679 1.00 77.09 359 ARG B O 1
ATOM 7796 N N . TYR B 1 292 ? 29.530 88.469 87.299 1.00 76.29 360 TYR B N 1
ATOM 7797 C CA . TYR B 1 292 ? 29.711 87.362 86.367 1.00 69.51 360 TYR B CA 1
ATOM 7798 C C . TYR B 1 292 ? 28.367 86.747 86.017 1.00 69.28 360 TYR B C 1
ATOM 7799 O O . TYR B 1 292 ? 28.204 85.524 86.048 1.00 73.52 360 TYR B O 1
ATOM 7808 N N . ASP B 1 293 ? 27.390 87.571 85.664 1.00 66.06 361 ASP B N 1
ATOM 7809 C CA . ASP B 1 293 ? 26.119 86.966 85.306 1.00 71.36 361 ASP B CA 1
ATOM 7810 C C . ASP B 1 293 ? 26.198 86.290 83.955 1.00 60.38 361 ASP B C 1
ATOM 7811 O O . ASP B 1 293 ? 25.501 85.298 83.713 1.00 54.46 361 ASP B O 1
ATOM 7816 N N . TYR B 1 294 ? 27.069 86.778 83.080 1.00 58.32 362 TYR B N 1
ATOM 7817 C CA . TYR B 1 294 ? 27.225 86.108 81.799 1.00 57.29 362 TYR B CA 1
ATOM 7818 C C . TYR B 1 294 ? 27.632 84.651 81.983 1.00 53.35 362 TYR B C 1
ATOM 7819 O O . TYR B 1 294 ? 27.404 83.832 81.091 1.00 50.34 362 TYR B O 1
ATOM 7828 N N . ILE B 1 295 ? 28.182 84.290 83.133 1.00 54.28 363 ILE B N 1
ATOM 7829 C CA . ILE B 1 295 ? 28.502 82.886 83.330 1.00 56.26 363 ILE B CA 1
ATOM 7830 C C . ILE B 1 295 ? 27.295 82.119 83.827 1.00 56.29 363 ILE B C 1
ATOM 7831 O O . ILE B 1 295 ? 27.093 80.951 83.482 1.00 54.13 363 ILE B O 1
ATOM 7836 N N . ARG B 1 296 ? 26.477 82.749 84.644 1.00 61.29 364 ARG B N 1
ATOM 7837 C CA . ARG B 1 296 ? 25.242 82.109 85.040 1.00 60.72 364 ARG B CA 1
ATOM 7838 C C . ARG B 1 296 ? 24.412 81.789 83.802 1.00 55.84 364 ARG B C 1
ATOM 7839 O O . ARG B 1 296 ? 23.957 80.653 83.610 1.00 54.99 364 ARG B O 1
ATOM 7847 N N . THR B 1 297 ? 24.309 82.758 82.896 1.00 53.29 365 THR B N 1
ATOM 7848 C CA . THR B 1 297 ? 23.656 82.543 81.611 1.00 51.72 365 THR B CA 1
ATOM 7849 C C . THR B 1 297 ? 24.174 81.294 80.917 1.00 52.10 365 THR B C 1
ATOM 7850 O O . THR B 1 297 ? 23.407 80.428 80.491 1.00 53.49 365 THR B O 1
ATOM 7854 N N . LEU B 1 298 ? 25.492 81.184 80.817 1.00 54.50 366 LEU B N 1
ATOM 7855 C CA . LEU B 1 298 ? 26.096 80.106 80.054 1.00 47.34 366 LEU B CA 1
ATOM 7856 C C . LEU B 1 298 ? 25.766 78.775 80.683 1.00 46.28 366 LEU B C 1
ATOM 7857 O O . LEU B 1 298 ? 25.387 77.825 79.995 1.00 52.03 366 LEU B O 1
ATOM 7862 N N . LEU B 1 299 ? 25.907 78.695 81.998 1.00 43.21 367 LEU B N 1
ATOM 7863 C CA . LEU B 1 299 ? 25.554 77.479 82.705 1.00 47.40 367 LEU B CA 1
ATOM 7864 C C . LEU B 1 299 ? 24.103 77.140 82.469 1.00 49.07 367 LEU B C 1
ATOM 7865 O O . LEU B 1 299 ? 23.737 75.967 82.329 1.00 50.20 367 LEU B O 1
ATOM 7870 N N . ASN B 1 300 ? 23.261 78.167 82.420 1.00 42.95 368 ASN B N 1
ATOM 7871 C CA . ASN B 1 300 ? 21.846 77.937 82.220 1.00 42.79 368 ASN B CA 1
ATOM 7872 C C . ASN B 1 300 ? 21.586 77.328 80.858 1.00 49.37 368 ASN B C 1
ATOM 7873 O O . ASN B 1 300 ? 20.943 76.279 80.751 1.00 52.13 368 ASN B O 1
ATOM 7878 N N . ASP B 1 301 ? 22.089 77.980 79.801 1.00 42.51 369 ASP B N 1
ATOM 7879 C CA . ASP B 1 301 ? 21.906 77.483 78.445 1.00 42.24 369 ASP B CA 1
ATOM 7880 C C . ASP B 1 301 ? 22.493 76.102 78.260 1.00 42.66 369 ASP B C 1
ATOM 7881 O O . ASP B 1 301 ? 22.063 75.353 77.385 1.00 48.28 369 ASP B O 1
ATOM 7886 N N . TYR B 1 302 ? 23.478 75.744 79.053 1.00 42.08 370 TYR B N 1
ATOM 7887 C CA . TYR B 1 302 ? 23.974 74.391 78.964 1.00 44.27 370 TYR B CA 1
ATOM 7888 C C . TYR B 1 302 ? 23.045 73.434 79.681 1.00 44.90 370 TYR B C 1
ATOM 7889 O O . TYR B 1 302 ? 22.704 72.371 79.156 1.00 49.56 370 TYR B O 1
ATOM 7898 N N . ALA B 1 303 ? 22.658 73.782 80.902 1.00 47.27 371 ALA B N 1
ATOM 7899 C CA . ALA B 1 303 ? 21.733 72.944 81.655 1.00 45.29 371 ALA B CA 1
ATOM 7900 C C . ALA B 1 303 ? 20.434 72.759 80.904 1.00 45.18 371 ALA B C 1
ATOM 7901 O O . ALA B 1 303 ? 19.885 71.652 80.864 1.00 48.72 371 ALA B O 1
ATOM 7903 N N . ALA B 1 304 ? 19.937 73.829 80.281 1.00 48.59 372 ALA B N 1
ATOM 7904 C CA . ALA B 1 304 ? 18.691 73.777 79.520 1.00 48.40 372 ALA B CA 1
ATOM 7905 C C . ALA B 1 304 ? 18.809 72.978 78.229 1.00 55.95 372 ALA B C 1
ATOM 7906 O O . ALA B 1 304 ? 17.779 72.701 77.612 1.00 58.84 372 ALA B O 1
ATOM 7908 N N . GLY B 1 305 ? 20.023 72.630 77.795 1.00 55.24 373 GLY B N 1
ATOM 7909 C CA . GLY B 1 305 ? 20.236 71.905 76.561 1.00 51.11 373 GLY B CA 1
ATOM 7910 C C . GLY B 1 305 ? 20.315 72.769 75.326 1.00 53.19 373 GLY B C 1
ATOM 7911 O O . GLY B 1 305 ? 20.311 72.233 74.214 1.00 58.18 373 GLY B O 1
ATOM 7912 N N . ASN B 1 306 ? 20.455 74.084 75.484 1.00 52.44 374 ASN B N 1
ATOM 7913 C CA . ASN B 1 306 ? 20.479 74.973 74.337 1.00 41.25 374 ASN B CA 1
ATOM 7914 C C . ASN B 1 306 ? 21.807 74.935 73.605 1.00 59.64 374 ASN B C 1
ATOM 7915 O O . ASN B 1 306 ? 21.849 75.167 72.392 1.00 64.04 374 ASN B O 1
ATOM 7920 N N . ILE B 1 307 ? 22.893 74.669 74.317 1.00 54.23 375 ILE B N 1
ATOM 7921 C CA . ILE B 1 307 ? 24.223 74.717 73.740 1.00 52.66 375 ILE B CA 1
ATOM 7922 C C . ILE B 1 307 ? 24.887 73.412 74.100 1.00 54.87 375 ILE B C 1
ATOM 7923 O O . ILE B 1 307 ? 26.103 73.268 73.963 1.00 52.49 375 ILE B O 1
ATOM 7928 N N . GLU B 1 308 ? 24.092 72.448 74.559 1.00 61.12 376 GLU B N 1
ATOM 7929 C CA . GLU B 1 308 ? 24.703 71.221 75.038 1.00 65.27 376 GLU B CA 1
ATOM 7930 C C . GLU B 1 308 ? 25.547 70.536 73.963 1.00 70.88 376 GLU B C 1
ATOM 7931 O O . GLU B 1 308 ? 26.387 69.702 74.313 1.00 72.35 376 GLU B O 1
ATOM 7933 N N . GLU B 1 309 ? 25.419 70.923 72.688 1.00 73.99 377 GLU B N 1
ATOM 7934 C CA . GLU B 1 309 ? 26.178 70.298 71.606 1.00 80.19 377 GLU B CA 1
ATOM 7935 C C . GLU B 1 309 ? 27.259 71.181 70.994 1.00 74.31 377 GLU B C 1
ATOM 7936 O O . GLU B 1 309 ? 27.876 70.778 70.005 1.00 70.58 377 GLU B O 1
ATOM 7942 N N . ASN B 1 310 ? 27.495 72.372 71.527 1.00 73.97 378 ASN B N 1
ATOM 7943 C CA . ASN B 1 310 ? 28.548 73.248 71.029 1.00 69.05 378 ASN B CA 1
ATOM 7944 C C . ASN B 1 310 ? 29.804 73.021 71.864 1.00 70.83 378 ASN B C 1
ATOM 7945 O O . ASN B 1 310 ? 29.802 73.257 73.079 1.00 75.61 378 ASN B O 1
ATOM 7950 N N . ALA B 1 311 ? 30.865 72.537 71.199 1.00 63.31 379 ALA B N 1
ATOM 7951 C CA . ALA B 1 311 ? 32.009 71.903 71.850 1.00 50.79 379 ALA B CA 1
ATOM 7952 C C . ALA B 1 311 ? 33.067 72.860 72.387 1.00 48.87 379 ALA B C 1
ATOM 7953 O O . ALA B 1 311 ? 33.763 72.513 73.351 1.00 49.73 379 ALA B O 1
ATOM 7955 N N . VAL B 1 312 ? 33.264 74.024 71.768 1.00 44.67 380 VAL B N 1
ATOM 7956 C CA . VAL B 1 312 ? 34.139 75.019 72.386 1.00 43.45 380 VAL B CA 1
ATOM 7957 C C . VAL B 1 312 ? 33.638 75.333 73.782 1.00 45.63 380 VAL B C 1
ATOM 7958 O O . VAL B 1 312 ? 34.388 75.276 74.765 1.00 49.71 380 VAL B O 1
ATOM 7962 N N . LEU B 1 313 ? 32.338 75.619 73.882 1.00 42.80 381 LEU B N 1
ATOM 7963 C CA . LEU B 1 313 ? 31.679 75.927 75.148 1.00 42.79 381 LEU B CA 1
ATOM 7964 C C . LEU B 1 313 ? 31.755 74.762 76.118 1.00 54.64 381 LEU B C 1
ATOM 7965 O O . LEU B 1 313 ? 31.741 74.966 77.336 1.00 56.07 381 LEU B O 1
ATOM 7970 N N . THR B 1 314 ? 31.770 73.535 75.610 1.00 42.40 382 THR B N 1
ATOM 7971 C CA . THR B 1 314 ? 31.961 72.418 76.514 1.00 42.29 382 THR B CA 1
ATOM 7972 C C . THR B 1 314 ? 33.368 72.392 77.098 1.00 50.65 382 THR B C 1
ATOM 7973 O O . THR B 1 314 ? 33.528 72.127 78.292 1.00 52.14 382 THR B O 1
ATOM 7977 N N . THR B 1 315 ? 34.407 72.685 76.310 1.00 42.71 383 THR B N 1
ATOM 7978 C CA . THR B 1 315 ? 35.726 72.700 76.934 1.00 48.50 383 THR B CA 1
ATOM 7979 C C . THR B 1 315 ? 35.805 73.831 77.948 1.00 47.93 383 THR B C 1
ATOM 7980 O O . THR B 1 315 ? 36.307 73.645 79.062 1.00 49.63 383 THR B O 1
ATOM 7984 N N . ILE B 1 316 ? 35.318 75.010 77.574 1.00 43.31 384 ILE B N 1
ATOM 7985 C CA . ILE B 1 316 ? 35.211 76.123 78.516 1.00 43.54 384 ILE B CA 1
ATOM 7986 C C . ILE B 1 316 ? 34.595 75.684 79.830 1.00 50.40 384 ILE B C 1
ATOM 7987 O O . ILE B 1 316 ? 35.086 76.011 80.911 1.00 51.61 384 ILE B O 1
ATOM 7992 N N . ILE B 1 317 ? 33.474 74.999 79.764 1.00 43.12 385 ILE B N 1
ATOM 7993 C CA . ILE B 1 317 ? 32.828 74.626 81.005 1.00 43.05 385 ILE B CA 1
ATOM 7994 C C . ILE B 1 317 ? 33.642 73.570 81.726 1.00 50.08 385 ILE B C 1
ATOM 7995 O O . ILE B 1 317 ? 33.739 73.572 82.953 1.00 58.28 385 ILE B O 1
ATOM 8000 N N . SER B 1 318 ? 34.277 72.679 80.980 1.00 42.93 386 SER B N 1
ATOM 8001 C CA . SER B 1 318 ? 35.170 71.721 81.608 1.00 42.97 386 SER B CA 1
ATOM 8002 C C . SER B 1 318 ? 36.275 72.427 82.386 1.00 46.15 386 SER B C 1
ATOM 8003 O O . SER B 1 318 ? 36.614 72.030 83.509 1.00 43.37 386 SER B O 1
ATOM 8006 N N . LYS B 1 319 ? 36.837 73.484 81.798 1.00 48.54 387 LYS B N 1
ATOM 8007 C CA . LYS B 1 319 ? 37.891 74.250 82.448 1.00 43.84 387 LYS B CA 1
ATOM 8008 C C . LYS B 1 319 ? 37.385 74.881 83.724 1.00 46.21 387 LYS B C 1
ATOM 8009 O O . LYS B 1 319 ? 38.092 74.919 84.731 1.00 50.70 387 LYS B O 1
ATOM 8015 N N . ILE B 1 320 ? 36.160 75.381 83.711 1.00 47.75 388 ILE B N 1
ATOM 8016 C CA . ILE B 1 320 ? 35.608 75.964 84.927 1.00 50.43 388 ILE B CA 1
ATOM 8017 C C . ILE B 1 320 ? 35.485 74.916 86.015 1.00 53.63 388 ILE B C 1
ATOM 8018 O O . ILE B 1 320 ? 35.839 75.157 87.173 1.00 57.04 388 ILE B O 1
ATOM 8023 N N . PHE B 1 321 ? 34.950 73.753 85.667 1.00 55.10 389 PHE B N 1
ATOM 8024 C CA . PHE B 1 321 ? 34.855 72.675 86.638 1.00 62.87 389 PHE B CA 1
ATOM 8025 C C . PHE B 1 321 ? 36.221 72.223 87.107 1.00 63.53 389 PHE B C 1
ATOM 8026 O O . PHE B 1 321 ? 36.403 71.888 88.283 1.00 63.48 389 PHE B O 1
ATOM 8034 N N . ARG B 1 322 ? 37.189 72.172 86.204 1.00 64.68 390 ARG B N 1
ATOM 8035 C CA . ARG B 1 322 ? 38.495 71.716 86.646 1.00 65.44 390 ARG B CA 1
ATOM 8036 C C . ARG B 1 322 ? 39.091 72.686 87.656 1.00 62.51 390 ARG B C 1
ATOM 8037 O O . ARG B 1 322 ? 39.925 72.284 88.472 1.00 66.78 390 ARG B O 1
ATOM 8045 N N . HIS B 1 323 ? 38.669 73.954 87.620 1.00 57.81 391 HIS B N 1
ATOM 8046 C CA . HIS B 1 323 ? 39.130 74.994 88.535 1.00 57.57 391 HIS B CA 1
ATOM 8047 C C . HIS B 1 323 ? 38.327 75.082 89.829 1.00 59.96 391 HIS B C 1
ATOM 8048 O O . HIS B 1 323 ? 38.670 75.888 90.699 1.00 60.69 391 HIS B O 1
ATOM 8055 N N . ILE B 1 324 ? 37.281 74.285 89.995 1.00 60.34 392 ILE B N 1
ATOM 8056 C CA . ILE B 1 324 ? 36.451 74.334 91.187 1.00 59.05 392 ILE B CA 1
ATOM 8057 C C . ILE B 1 324 ? 36.633 73.015 91.909 1.00 68.16 392 ILE B C 1
ATOM 8058 O O . ILE B 1 324 ? 36.544 71.945 91.299 1.00 69.97 392 ILE B O 1
ATOM 8063 N N . ASP B 1 325 ? 36.933 73.104 93.201 1.00 76.56 393 ASP B N 1
ATOM 8064 C CA . ASP B 1 325 ? 37.449 71.963 93.944 1.00 83.15 393 ASP B CA 1
ATOM 8065 C C . ASP B 1 325 ? 36.457 70.822 93.988 1.00 87.83 393 ASP B C 1
ATOM 8066 O O . ASP B 1 325 ? 36.812 69.662 93.737 1.00 83.21 393 ASP B O 1
ATOM 8079 N N . TYR B 1 327 ? 33.693 70.228 92.205 1.00 90.68 395 TYR B N 1
ATOM 8080 C CA . TYR B 1 327 ? 33.265 69.700 90.925 1.00 80.24 395 TYR B CA 1
ATOM 8081 C C . TYR B 1 327 ? 34.409 69.177 90.085 1.00 79.19 395 TYR B C 1
ATOM 8082 O O . TYR B 1 327 ? 34.182 68.757 88.949 1.00 84.91 395 TYR B O 1
ATOM 8091 N N . ARG B 1 328 ? 35.620 69.146 90.628 1.00 73.46 396 ARG B N 1
ATOM 8092 C CA . ARG B 1 328 ? 36.785 68.973 89.778 1.00 65.39 396 ARG B CA 1
ATOM 8093 C C . ARG B 1 328 ? 36.864 67.562 89.243 1.00 67.65 396 ARG B C 1
ATOM 8094 O O . ARG B 1 328 ? 37.337 67.344 88.121 1.00 69.07 396 ARG B O 1
ATOM 8102 N N . ASP B 1 329 ? 36.420 66.590 90.020 1.00 72.66 397 ASP B N 1
ATOM 8103 C CA . ASP B 1 329 ? 36.708 65.224 89.631 1.00 81.21 397 ASP B CA 1
ATOM 8104 C C . ASP B 1 329 ? 35.658 64.631 88.706 1.00 83.73 397 ASP B C 1
ATOM 8105 O O . ASP B 1 329 ? 35.905 63.563 88.136 1.00 82.14 397 ASP B O 1
ATOM 8107 N N . GLN B 1 330 ? 34.573 65.364 88.439 1.00 84.50 398 GLN B N 1
ATOM 8108 C CA . GLN B 1 330 ? 33.339 64.828 87.878 1.00 75.06 398 GLN B CA 1
ATOM 8109 C C . GLN B 1 330 ? 33.146 65.222 86.415 1.00 73.46 398 GLN B C 1
ATOM 8110 O O . GLN B 1 330 ? 33.666 66.241 85.948 1.00 70.08 398 GLN B O 1
ATOM 8112 N N . ASP B 1 331 ? 32.418 64.366 85.689 1.00 75.46 399 ASP B N 1
ATOM 8113 C CA . ASP B 1 331 ? 32.146 64.578 84.269 1.00 80.05 399 ASP B CA 1
ATOM 8114 C C . ASP B 1 331 ? 31.310 65.823 84.053 1.00 74.75 399 ASP B C 1
ATOM 8115 O O . ASP B 1 331 ? 30.438 66.167 84.858 1.00 72.36 399 ASP B O 1
ATOM 8120 N N . VAL B 1 332 ? 31.586 66.499 82.945 1.00 72.71 400 VAL B N 1
ATOM 8121 C CA . VAL B 1 332 ? 30.921 67.758 82.639 1.00 68.25 400 VAL B CA 1
ATOM 8122 C C . VAL B 1 332 ? 29.557 67.421 82.047 1.00 64.48 400 VAL B C 1
ATOM 8123 O O . VAL B 1 332 ? 29.452 66.959 80.905 1.00 64.69 400 VAL B O 1
ATOM 8127 N N . THR B 1 333 ? 28.512 67.657 82.840 1.00 58.38 401 THR B N 1
ATOM 8128 C CA . THR B 1 333 ? 27.167 67.204 82.562 1.00 49.00 401 THR B CA 1
ATOM 8129 C C . THR B 1 333 ? 26.166 68.325 82.836 1.00 53.76 401 THR B C 1
ATOM 8130 O O . THR B 1 333 ? 26.450 69.234 83.621 1.00 61.56 401 THR B O 1
ATOM 8134 N N . ARG B 1 334 ? 24.991 68.272 82.183 1.00 48.92 402 ARG B N 1
ATOM 8135 C CA . ARG B 1 334 ? 23.962 69.280 82.445 1.00 43.32 402 ARG B CA 1
ATOM 8136 C C . ARG B 1 334 ? 23.556 69.278 83.906 1.00 44.12 402 ARG B C 1
ATOM 8137 O O . ARG B 1 334 ? 23.443 70.345 84.518 1.00 49.21 402 ARG B O 1
ATOM 8145 N N . SER B 1 335 ? 23.370 68.086 84.490 1.00 45.38 403 SER B N 1
ATOM 8146 C CA . SER B 1 335 ? 23.108 67.967 85.924 1.00 48.16 403 SER B CA 1
ATOM 8147 C C . SER B 1 335 ? 24.111 68.750 86.740 1.00 51.54 403 SER B C 1
ATOM 8148 O O . SER B 1 335 ? 23.766 69.350 87.762 1.00 55.85 403 SER B O 1
ATOM 8151 N N . LEU B 1 336 ? 25.364 68.749 86.313 1.00 49.68 404 LEU B N 1
ATOM 8152 C CA . LEU B 1 336 ? 26.383 69.414 87.100 1.00 51.66 404 LEU B CA 1
ATOM 8153 C C . LEU B 1 336 ? 26.259 70.922 86.980 1.00 48.77 404 LEU B C 1
ATOM 8154 O O . LEU B 1 336 ? 26.420 71.642 87.968 1.00 50.76 404 LEU B O 1
ATOM 8159 N N . CYS B 1 337 ? 25.908 71.407 85.793 1.00 47.17 405 CYS B N 1
ATOM 8160 C CA . CYS B 1 337 ? 25.640 72.826 85.626 1.00 49.67 405 CYS B CA 1
ATOM 8161 C C . CYS B 1 337 ? 24.466 73.244 86.474 1.00 58.08 405 CYS B C 1
ATOM 8162 O O . CYS B 1 337 ? 24.433 74.367 86.983 1.00 64.32 405 CYS B O 1
ATOM 8165 N N . GLY B 1 338 ? 23.491 72.350 86.626 1.00 60.49 406 GLY B N 1
ATOM 8166 C CA . GLY B 1 338 ? 22.383 72.625 87.522 1.00 55.97 406 GLY B CA 1
ATOM 8167 C C . GLY B 1 338 ? 22.828 72.694 88.968 1.00 53.58 406 GLY B C 1
ATOM 8168 O O . GLY B 1 338 ? 22.565 73.687 89.654 1.00 44.86 406 GLY B O 1
ATOM 8169 N N . LYS B 1 339 ? 23.552 71.659 89.435 1.00 58.57 407 LYS B N 1
ATOM 8170 C CA . LYS B 1 339 ? 24.055 71.658 90.807 1.00 55.42 407 LYS B CA 1
ATOM 8171 C C . LYS B 1 339 ? 24.764 72.962 91.075 1.00 51.36 407 LYS B C 1
ATOM 8172 O O . LYS B 1 339 ? 24.577 73.592 92.124 1.00 51.93 407 LYS B O 1
ATOM 8174 N N . LEU B 1 340 ? 25.512 73.423 90.085 1.00 43.34 408 LEU B N 1
ATOM 8175 C CA . LEU B 1 340 ? 26.261 74.654 90.235 1.00 50.30 408 LEU B CA 1
ATOM 8176 C C . LEU B 1 340 ? 25.348 75.860 90.260 1.00 48.75 408 LEU B C 1
ATOM 8177 O O . LEU B 1 340 ? 25.456 76.699 91.150 1.00 56.05 408 LEU B O 1
ATOM 8182 N N . LEU B 1 341 ? 24.463 75.988 89.280 1.00 51.07 409 LEU B N 1
ATOM 8183 C CA . LEU B 1 341 ? 23.601 77.162 89.248 1.00 53.89 409 LEU B CA 1
ATOM 8184 C C . LEU B 1 341 ? 22.766 77.283 90.515 1.00 57.64 409 LEU B C 1
ATOM 8185 O O . LEU B 1 341 ? 22.603 78.385 91.052 1.00 61.33 409 LEU B O 1
ATOM 8190 N N . VAL B 1 342 ? 22.223 76.172 91.012 1.00 57.78 410 VAL B N 1
ATOM 8191 C CA . VAL B 1 342 ? 21.497 76.250 92.278 1.00 60.87 410 VAL B CA 1
ATOM 8192 C C . VAL B 1 342 ? 22.426 76.718 93.381 1.00 65.06 410 VAL B C 1
ATOM 8193 O O . VAL B 1 342 ? 22.029 77.492 94.263 1.00 69.71 410 VAL B O 1
ATOM 8197 N N . GLU B 1 343 ? 23.681 76.262 93.348 1.00 62.25 411 GLU B N 1
ATOM 8198 C CA . GLU B 1 343 ? 24.582 76.555 94.449 1.00 65.18 411 GLU B CA 1
ATOM 8199 C C . GLU B 1 343 ? 24.931 78.034 94.511 1.00 60.30 411 GLU B C 1
ATOM 8200 O O . GLU B 1 343 ? 25.130 78.570 95.601 1.00 59.98 411 GLU B O 1
ATOM 8206 N N . ILE B 1 344 ? 24.931 78.724 93.379 1.00 62.25 412 ILE B N 1
ATOM 8207 C CA . ILE B 1 344 ? 25.333 80.119 93.310 1.00 65.20 412 ILE B CA 1
ATOM 8208 C C . ILE B 1 344 ? 24.132 81.037 93.084 1.00 79.96 412 ILE B C 1
ATOM 8209 O O . ILE B 1 344 ? 24.294 82.132 92.542 1.00 79.83 412 ILE B O 1
ATOM 8214 N N . SER B 1 345 ? 22.922 80.572 93.416 1.00 94.40 413 SER B N 1
ATOM 8215 C CA . SER B 1 345 ? 21.689 81.354 93.365 1.00 105.93 413 SER B CA 1
ATOM 8216 C C . SER B 1 345 ? 20.803 81.027 94.566 1.00 121.64 413 SER B C 1
ATOM 8217 O O . SER B 1 345 ? 20.819 79.891 95.060 1.00 115.54 413 SER B O 1
ATOM 8220 N N . PRO B 1 346 ? 19.985 82.012 95.049 1.00 139.00 414 PRO B N 1
ATOM 8221 C CA . PRO B 1 346 ? 19.347 81.875 96.370 1.00 138.26 414 PRO B CA 1
ATOM 8222 C C . PRO B 1 346 ? 18.105 80.999 96.427 1.00 137.72 414 PRO B C 1
ATOM 8223 O O . PRO B 1 346 ? 17.131 81.410 97.067 1.00 143.49 414 PRO B O 1
ATOM 8227 N N . GLN B 1 347 ? 18.087 79.836 95.779 1.00 127.53 415 GLN B N 1
ATOM 8228 C CA . GLN B 1 347 ? 16.877 79.031 95.637 1.00 119.72 415 GLN B CA 1
ATOM 8229 C C . GLN B 1 347 ? 15.746 79.821 94.983 1.00 124.39 415 GLN B C 1
ATOM 8230 O O . GLN B 1 347 ? 14.635 79.302 94.824 1.00 117.19 415 GLN B O 1
ATOM 8232 N N . SER B 1 348 ? 16.024 81.054 94.559 1.00 132.20 416 SER B N 1
ATOM 8233 C CA . SER B 1 348 ? 15.090 81.833 93.773 1.00 139.62 416 SER B CA 1
ATOM 8234 C C . SER B 1 348 ? 15.205 81.458 92.314 1.00 148.26 416 SER B C 1
ATOM 8235 O O . SER B 1 348 ? 14.788 82.221 91.442 1.00 152.00 416 SER B O 1
ATOM 8237 N N . ASN B 1 349 ? 15.779 80.285 92.053 1.00 150.49 417 ASN B N 1
ATOM 8238 C CA . ASN B 1 349 ? 15.844 79.660 90.745 1.00 147.22 417 ASN B CA 1
ATOM 8239 C C . ASN B 1 349 ? 14.735 78.626 90.620 1.00 140.61 417 ASN B C 1
ATOM 8240 O O . ASN B 1 349 ? 14.327 78.000 91.605 1.00 138.58 417 ASN B O 1
ATOM 8242 N N . SER B 1 350 ? 14.242 78.456 89.396 1.00 126.21 418 SER B N 1
ATOM 8243 C CA . SER B 1 350 ? 13.350 77.338 89.153 1.00 112.97 418 SER B CA 1
ATOM 8244 C C . SER B 1 350 ? 14.109 76.040 89.394 1.00 104.51 418 SER B C 1
ATOM 8245 O O . SER B 1 350 ? 15.310 75.937 89.139 1.00 95.95 418 SER B O 1
ATOM 8247 N N . SER B 1 351 ? 13.397 75.029 89.870 1.00 101.96 419 SER B N 1
ATOM 8248 C CA . SER B 1 351 ? 14.055 73.743 90.020 1.00 99.27 419 SER B CA 1
ATOM 8249 C C . SER B 1 351 ? 14.296 73.106 88.661 1.00 99.29 419 SER B C 1
ATOM 8250 O O . SER B 1 351 ? 15.329 72.464 88.452 1.00 108.78 419 SER B O 1
ATOM 8252 N N . ASN B 1 352 ? 13.383 73.298 87.708 1.00 85.39 420 ASN B N 1
ATOM 8253 C CA . ASN B 1 352 ? 13.542 72.729 86.375 1.00 77.59 420 ASN B CA 1
ATOM 8254 C C . ASN B 1 352 ? 14.083 73.732 85.364 1.00 70.94 420 ASN B C 1
ATOM 8255 O O . ASN B 1 352 ? 13.477 74.784 85.125 1.00 69.55 420 ASN B O 1
ATOM 8260 N N . PHE B 1 353 ? 15.234 73.387 84.787 1.00 61.61 421 PHE B N 1
ATOM 8261 C CA . PHE B 1 353 ? 15.917 74.156 83.757 1.00 59.91 421 PHE B CA 1
ATOM 8262 C C . PHE B 1 353 ? 15.529 73.755 82.346 1.00 61.25 421 PHE B C 1
ATOM 8263 O O . PHE B 1 353 ? 15.786 74.523 81.412 1.00 60.96 421 PHE B O 1
ATOM 8271 N N . ILE B 1 354 ? 14.986 72.550 82.156 1.00 59.06 422 ILE B N 1
ATOM 8272 C CA . ILE B 1 354 ? 14.461 72.177 80.847 1.00 58.44 422 ILE B CA 1
ATOM 8273 C C . ILE B 1 354 ? 13.562 73.275 80.333 1.00 53.69 422 ILE B C 1
ATOM 8274 O O . ILE B 1 354 ? 13.513 73.550 79.129 1.00 52.84 422 ILE B O 1
ATOM 8279 N N . LEU B 1 355 ? 12.897 73.971 81.244 1.00 48.83 423 LEU B N 1
ATOM 8280 C CA . LEU B 1 355 ? 11.990 75.030 80.847 1.00 51.65 423 LEU B CA 1
ATOM 8281 C C . LEU B 1 355 ? 12.718 76.179 80.181 1.00 48.44 423 LEU B C 1
ATOM 8282 O O . LEU B 1 355 ? 12.080 76.984 79.498 1.00 49.09 423 LEU B O 1
ATOM 8287 N N . GLY B 1 356 ? 14.037 76.246 80.325 1.00 43.89 424 GLY B N 1
ATOM 8288 C CA . GLY B 1 356 ? 14.807 77.245 79.617 1.00 42.83 424 GLY B CA 1
ATOM 8289 C C . GLY B 1 356 ? 15.035 76.966 78.140 1.00 47.00 424 GLY B C 1
ATOM 8290 O O . GLY B 1 356 ? 15.619 77.809 77.453 1.00 49.69 424 GLY B O 1
ATOM 8291 N N . ASN B 1 357 ? 14.580 75.819 77.639 1.00 41.95 425 ASN B N 1
ATOM 8292 C CA . ASN B 1 357 ? 14.954 75.429 76.289 1.00 41.23 425 ASN B CA 1
ATOM 8293 C C . ASN B 1 357 ? 14.267 76.290 75.234 1.00 46.39 425 ASN B C 1
ATOM 8294 O O . ASN B 1 357 ? 13.105 76.661 75.373 1.00 47.32 425 ASN B O 1
ATOM 8299 N N . TRP B 1 358 ? 15.036 76.621 74.189 1.00 50.47 426 TRP B N 1
ATOM 8300 C CA . TRP B 1 358 ? 14.604 77.525 73.121 1.00 49.16 426 TRP B CA 1
ATOM 8301 C C . TRP B 1 358 ? 13.628 76.863 72.159 1.00 51.88 426 TRP B C 1
ATOM 8302 O O . TRP B 1 358 ? 12.797 77.548 71.550 1.00 50.67 426 TRP B O 1
ATOM 8313 N N . ASP B 1 359 ? 13.757 75.548 71.967 1.00 55.27 427 ASP B N 1
ATOM 8314 C CA . ASP B 1 359 ? 12.889 74.839 71.039 1.00 54.36 427 ASP B CA 1
ATOM 8315 C C . ASP B 1 359 ? 11.542 74.586 71.684 1.00 52.32 427 ASP B C 1
ATOM 8316 O O . ASP B 1 359 ? 10.502 74.747 71.041 1.00 55.35 427 ASP B O 1
ATOM 8321 N N . LEU B 1 360 ? 11.551 74.242 72.972 1.00 50.97 428 LEU B N 1
ATOM 8322 C CA . LEU B 1 360 ? 10.323 74.192 73.750 1.00 45.34 428 LEU B CA 1
ATOM 8323 C C . LEU B 1 360 ? 9.612 75.537 73.734 1.00 50.86 428 LEU B C 1
ATOM 8324 O O . LEU B 1 360 ? 8.380 75.604 73.674 1.00 55.36 428 LEU B O 1
ATOM 8329 N N . ASN B 1 361 ? 10.372 76.618 73.792 1.00 56.11 429 ASN B N 1
ATOM 8330 C CA . ASN B 1 361 ? 9.873 77.944 73.439 1.00 56.93 429 ASN B CA 1
ATOM 8331 C C . ASN B 1 361 ? 8.709 78.384 74.327 1.00 56.26 429 ASN B C 1
ATOM 8332 O O . ASN B 1 361 ? 7.671 78.787 73.848 1.00 57.79 429 ASN B O 1
ATOM 8337 N N . ILE B 1 362 ? 8.861 78.260 75.627 1.00 63.20 430 ILE B N 1
ATOM 8338 C CA . ILE B 1 362 ? 7.850 78.864 76.489 1.00 65.51 430 ILE B CA 1
ATOM 8339 C C . ILE B 1 362 ? 8.112 80.364 76.590 1.00 72.76 430 ILE B C 1
ATOM 8340 O O . ILE B 1 362 ? 9.276 80.790 76.533 1.00 82.57 430 ILE B O 1
ATOM 8345 N N . PRO B 1 363 ? 7.083 81.202 76.737 1.00 73.19 431 PRO B N 1
ATOM 8346 C CA . PRO B 1 363 ? 7.330 82.647 76.894 1.00 78.51 431 PRO B CA 1
ATOM 8347 C C . PRO B 1 363 ? 7.780 82.996 78.307 1.00 82.28 431 PRO B C 1
ATOM 8348 O O . PRO B 1 363 ? 7.161 82.577 79.289 1.00 79.24 431 PRO B O 1
ATOM 8352 N N . LYS B 1 364 ? 8.836 83.800 78.404 1.00 83.73 432 LYS B N 1
ATOM 8353 C CA . LYS B 1 364 ? 9.370 84.193 79.704 1.00 81.40 432 LYS B CA 1
ATOM 8354 C C . LYS B 1 364 ? 9.615 85.702 79.796 1.00 84.29 432 LYS B C 1
ATOM 8355 O O . LYS B 1 364 ? 9.804 86.382 78.781 1.00 87.53 432 LYS B O 1
ATOM 8361 N N . GLY B 1 367 ? 11.536 85.116 74.060 1.00 62.21 435 GLY B N 1
ATOM 8362 C CA . GLY B 1 367 ? 11.894 86.400 73.478 1.00 66.53 435 GLY B CA 1
ATOM 8363 C C . GLY B 1 367 ? 10.952 86.804 72.362 1.00 73.95 435 GLY B C 1
ATOM 8364 O O . GLY B 1 367 ? 10.588 87.973 72.218 1.00 75.74 435 GLY B O 1
ATOM 8365 N N . ILE B 1 368 ? 10.544 85.814 71.573 1.00 77.23 436 ILE B N 1
ATOM 8366 C CA . ILE B 1 368 ? 9.510 86.010 70.557 1.00 73.51 436 ILE B CA 1
ATOM 8367 C C . ILE B 1 368 ? 8.141 85.770 71.166 1.00 73.19 436 ILE B C 1
ATOM 8368 O O . ILE B 1 368 ? 7.203 86.539 70.951 1.00 71.14 436 ILE B O 1
ATOM 8373 N N . SER B 1 369 ? 8.065 84.712 71.968 1.00 74.32 437 SER B N 1
ATOM 8374 C CA . SER B 1 369 ? 6.866 84.348 72.686 1.00 75.33 437 SER B CA 1
ATOM 8375 C C . SER B 1 369 ? 6.498 85.380 73.743 1.00 81.44 437 SER B C 1
ATOM 8376 O O . SER B 1 369 ? 5.321 85.491 74.089 1.00 87.33 437 SER B O 1
ATOM 8378 N N . SER B 1 370 ? 7.455 86.152 74.256 1.00 80.52 438 SER B N 1
ATOM 8379 C CA . SER B 1 370 ? 7.081 87.195 75.206 1.00 80.05 438 SER B CA 1
ATOM 8380 C C . SER B 1 370 ? 6.357 88.351 74.523 1.00 73.67 438 SER B C 1
ATOM 8381 O O . SER B 1 370 ? 5.560 89.047 75.165 1.00 72.65 438 SER B O 1
ATOM 8384 N N . VAL B 1 371 ? 6.611 88.571 73.232 1.00 68.99 439 VAL B N 1
ATOM 8385 C CA . VAL B 1 371 ? 5.859 89.583 72.491 1.00 69.95 439 VAL B CA 1
ATOM 8386 C C . VAL B 1 371 ? 4.411 89.147 72.319 1.00 69.72 439 VAL B C 1
ATOM 8387 O O . VAL B 1 371 ? 3.465 89.909 72.564 1.00 74.44 439 VAL B O 1
ATOM 8391 N N . GLU B 1 372 ? 4.230 87.913 71.865 1.00 66.25 440 GLU B N 1
ATOM 8392 C CA . GLU B 1 372 ? 2.909 87.390 71.563 1.00 63.54 440 GLU B CA 1
ATOM 8393 C C . GLU B 1 372 ? 2.090 87.250 72.819 1.00 60.85 440 GLU B C 1
ATOM 8394 O O . GLU B 1 372 ? 0.892 87.524 72.823 1.00 65.21 440 GLU B O 1
ATOM 8400 N N . GLN B 1 373 ? 2.724 86.855 73.906 1.00 55.74 441 GLN B N 1
ATOM 8401 C CA . GLN B 1 373 ? 1.953 86.757 75.115 1.00 57.20 441 GLN B CA 1
ATOM 8402 C C . GLN B 1 373 ? 1.540 88.124 75.602 1.00 63.37 441 GLN B C 1
ATOM 8403 O O . GLN B 1 373 ? 0.472 88.248 76.197 1.00 66.19 441 GLN B O 1
ATOM 8409 N N . LYS B 1 374 ? 2.280 89.172 75.253 1.00 67.16 442 LYS B N 1
ATOM 8410 C CA . LYS B 1 374 ? 1.742 90.502 75.480 1.00 68.78 442 LYS B CA 1
ATOM 8411 C C . LYS B 1 374 ? 0.474 90.705 74.656 1.00 72.44 442 LYS B C 1
ATOM 8412 O O . LYS B 1 374 ? -0.436 91.435 75.077 1.00 78.18 442 LYS B O 1
ATOM 8414 N N . LEU B 1 375 ? 0.379 90.038 73.502 1.00 64.02 443 LEU B N 1
ATOM 8415 C CA . LEU B 1 375 ? -0.829 90.111 72.688 1.00 61.94 443 LEU B CA 1
ATOM 8416 C C . LEU B 1 375 ? -1.948 89.248 73.262 1.00 65.04 443 LEU B C 1
ATOM 8417 O O . LEU B 1 375 ? -3.095 89.692 73.362 1.00 66.36 443 LEU B O 1
ATOM 8422 N N . TYR B 1 376 ? -1.637 87.992 73.590 1.00 66.10 444 TYR B N 1
ATOM 8423 C CA . TYR B 1 376 ? -2.630 87.066 74.126 1.00 62.48 444 TYR B CA 1
ATOM 8424 C C . TYR B 1 376 ? -3.261 87.598 75.394 1.00 68.71 444 TYR B C 1
ATOM 8425 O O . TYR B 1 376 ? -4.430 87.324 75.672 1.00 73.91 444 TYR B O 1
ATOM 8434 N N . ASP B 1 377 ? -2.488 88.317 76.197 1.00 71.95 445 ASP B N 1
ATOM 8435 C CA . ASP B 1 377 ? -2.992 88.825 77.462 1.00 77.30 445 ASP B CA 1
ATOM 8436 C C . ASP B 1 377 ? -4.106 89.840 77.253 1.00 86.23 445 ASP B C 1
ATOM 8437 O O . ASP B 1 377 ? -5.070 89.878 78.027 1.00 87.58 445 ASP B O 1
ATOM 8442 N N . THR B 1 378 ? -4.014 90.626 76.184 1.00 91.30 446 THR B N 1
ATOM 8443 C CA . THR B 1 378 ? -4.957 91.692 75.891 1.00 91.81 446 THR B CA 1
ATOM 8444 C C . THR B 1 378 ? -5.882 91.351 74.738 1.00 85.56 446 THR B C 1
ATOM 8445 O O . THR B 1 378 ? -6.620 92.221 74.276 1.00 84.19 446 THR B O 1
ATOM 8449 N N . ALA B 1 379 ? -5.867 90.112 74.266 1.00 85.47 447 ALA B N 1
ATOM 8450 C CA . ALA B 1 379 ? -6.686 89.732 73.130 1.00 82.50 447 ALA B CA 1
ATOM 8451 C C . ALA B 1 379 ? -8.053 89.276 73.608 1.00 81.86 447 ALA B C 1
ATOM 8452 O O . ALA B 1 379 ? -8.173 88.569 74.615 1.00 77.07 447 ALA B O 1
ATOM 8462 N N . PRO B 1 381 ? -11.968 87.855 72.131 1.00 79.73 449 PRO B N 1
ATOM 8463 C CA . PRO B 1 381 ? -12.807 87.381 71.026 1.00 84.26 449 PRO B CA 1
ATOM 8464 C C . PRO B 1 381 ? -14.028 88.267 70.844 1.00 103.13 449 PRO B C 1
ATOM 8465 O O . PRO B 1 381 ? -15.155 87.788 70.747 1.00 108.83 449 PRO B O 1
ATOM 8469 N N . THR B 1 382 ? -13.801 89.579 70.782 1.00 113.65 450 THR B N 1
ATOM 8470 C CA . THR B 1 382 ? -14.923 90.494 70.657 1.00 116.43 450 THR B CA 1
ATOM 8471 C C . THR B 1 382 ? -15.634 90.325 69.322 1.00 119.19 450 THR B C 1
ATOM 8472 O O . THR B 1 382 ? -16.661 90.972 69.097 1.00 116.65 450 THR B O 1
ATOM 8476 N N . ILE B 1 383 ? -15.094 89.486 68.432 1.00 121.81 451 ILE B N 1
ATOM 8477 C CA . ILE B 1 383 ? -15.764 89.074 67.206 1.00 117.64 451 ILE B CA 1
ATOM 8478 C C . ILE B 1 383 ? -16.885 88.119 67.594 1.00 114.58 451 ILE B C 1
ATOM 8479 O O . ILE B 1 383 ? -16.622 86.952 67.905 1.00 111.52 451 ILE B O 1
ATOM 8481 N N . VAL B 1 384 ? -18.133 88.608 67.589 1.00 113.75 452 VAL B N 1
ATOM 8482 C CA . VAL B 1 384 ? -19.322 87.816 67.964 1.00 109.93 452 VAL B CA 1
ATOM 8483 C C . VAL B 1 384 ? -20.506 87.965 66.969 1.00 103.68 452 VAL B C 1
ATOM 8484 O O . VAL B 1 384 ? -21.374 87.075 66.824 1.00 98.84 452 VAL B O 1
ATOM 8486 N N . THR B 1 387 ? -25.709 82.841 64.323 1.00 93.70 455 THR B N 1
ATOM 8487 C CA . THR B 1 387 ? -27.120 83.095 64.616 1.00 100.19 455 THR B CA 1
ATOM 8488 C C . THR B 1 387 ? -28.009 82.097 63.876 1.00 108.68 455 THR B C 1
ATOM 8489 O O . THR B 1 387 ? -29.240 82.231 63.856 1.00 103.61 455 THR B O 1
ATOM 8491 N N . ASP B 1 388 ? -27.373 81.086 63.286 1.00 115.28 456 ASP B N 1
ATOM 8492 C CA . ASP B 1 388 ? -28.050 80.052 62.512 1.00 118.11 456 ASP B CA 1
ATOM 8493 C C . ASP B 1 388 ? -27.646 78.684 63.030 1.00 111.65 456 ASP B C 1
ATOM 8494 O O . ASP B 1 388 ? -27.171 77.813 62.294 1.00 112.27 456 ASP B O 1
ATOM 8499 N N . ARG B 1 389 ? -27.810 78.485 64.330 1.00 93.20 457 ARG B N 1
ATOM 8500 C CA . ARG B 1 389 ? -27.344 77.277 64.989 1.00 78.35 457 ARG B CA 1
ATOM 8501 C C . ARG B 1 389 ? -28.521 76.499 65.544 1.00 66.68 457 ARG B C 1
ATOM 8502 O O . ARG B 1 389 ? -29.375 77.073 66.224 1.00 70.60 457 ARG B O 1
ATOM 8510 N N . TYR B 1 390 ? -28.533 75.192 65.309 1.00 54.57 458 TYR B N 1
ATOM 8511 C CA . TYR B 1 390 ? -29.549 74.345 65.917 1.00 50.13 458 TYR B CA 1
ATOM 8512 C C . TYR B 1 390 ? -29.460 74.419 67.442 1.00 55.37 458 TYR B C 1
ATOM 8513 O O . TYR B 1 390 ? -28.369 74.401 68.009 1.00 68.43 458 TYR B O 1
ATOM 8522 N N . ASP B 1 391 ? -30.601 74.505 68.123 1.00 53.14 459 ASP B N 1
ATOM 8523 C CA . ASP B 1 391 ? -30.604 74.524 69.582 1.00 57.35 459 ASP B CA 1
ATOM 8524 C C . ASP B 1 391 ? -30.999 73.157 70.111 1.00 56.89 459 ASP B C 1
ATOM 8525 O O . ASP B 1 391 ? -32.099 72.671 69.846 1.00 63.64 459 ASP B O 1
ATOM 8530 N N . PHE B 1 392 ? -30.133 72.589 70.925 1.00 52.20 460 PHE B N 1
ATOM 8531 C CA . PHE B 1 392 ? -30.376 71.320 71.574 1.00 51.41 460 PHE B CA 1
ATOM 8532 C C . PHE B 1 392 ? -31.177 71.493 72.843 1.00 55.40 460 PHE B C 1
ATOM 8533 O O . PHE B 1 392 ? -31.497 70.511 73.524 1.00 56.43 460 PHE B O 1
ATOM 8541 N N . GLY B 1 393 ? -31.481 72.731 73.165 1.00 52.80 461 GLY B N 1
ATOM 8542 C CA . GLY B 1 393 ? -32.326 73.008 74.280 1.00 49.06 461 GLY B CA 1
ATOM 8543 C C . GLY B 1 393 ? -31.659 72.557 75.540 1.00 48.70 461 GLY B C 1
ATOM 8544 O O . GLY B 1 393 ? -30.489 72.827 75.801 1.00 53.24 461 GLY B O 1
ATOM 8545 N N . ASP B 1 394 ? -32.444 71.850 76.321 1.00 47.41 462 ASP B N 1
ATOM 8546 C CA . ASP B 1 394 ? -32.074 71.467 77.661 1.00 47.73 462 ASP B CA 1
ATOM 8547 C C . ASP B 1 394 ? -31.638 70.025 77.711 1.00 53.94 462 ASP B C 1
ATOM 8548 O O . ASP B 1 394 ? -31.514 69.454 78.790 1.00 55.86 462 ASP B O 1
ATOM 8561 N N . PRO B 1 396 ? -29.219 67.276 78.209 1.00 59.97 464 PRO B N 1
ATOM 8562 C CA . PRO B 1 396 ? -27.981 67.254 78.996 1.00 62.49 464 PRO B CA 1
ATOM 8563 C C . PRO B 1 396 ? -26.793 66.789 78.174 1.00 63.83 464 PRO B C 1
ATOM 8564 O O . PRO B 1 396 ? -26.893 65.895 77.331 1.00 60.65 464 PRO B O 1
ATOM 8568 N N . VAL B 1 397 ? -25.674 67.454 78.385 1.00 64.90 465 VAL B N 1
ATOM 8569 C CA . VAL B 1 397 ? -24.438 67.134 77.707 1.00 60.98 465 VAL B CA 1
ATOM 8570 C C . VAL B 1 397 ? -23.449 66.833 78.798 1.00 54.47 465 VAL B C 1
ATOM 8571 O O . VAL B 1 397 ? -23.324 67.613 79.745 1.00 58.04 465 VAL B O 1
ATOM 8575 N N . PHE B 1 398 ? -22.809 65.679 78.709 1.00 57.05 466 PHE B N 1
ATOM 8576 C CA . PHE B 1 398 ? -21.835 65.228 79.694 1.00 55.96 466 PHE B CA 1
ATOM 8577 C C . PHE B 1 398 ? -20.410 65.561 79.249 1.00 57.85 466 PHE B C 1
ATOM 8578 O O . PHE B 1 398 ? -19.967 65.124 78.181 1.00 56.85 466 PHE B O 1
ATOM 8586 N N . CYS B 1 399 ? -19.702 66.332 80.058 1.00 57.12 467 CYS B N 1
ATOM 8587 C CA . CYS B 1 399 ? -18.293 66.626 79.837 1.00 53.50 467 CYS B CA 1
ATOM 8588 C C . CYS B 1 399 ? -17.491 65.842 80.881 1.00 56.93 467 CYS B C 1
ATOM 8589 O O . CYS B 1 399 ? -17.281 66.315 82.003 1.00 60.12 467 CYS B O 1
ATOM 8592 N N . ILE B 1 400 ? -17.035 64.647 80.492 1.00 54.02 468 ILE B N 1
ATOM 8593 C CA . ILE B 1 400 ? -16.390 63.699 81.411 1.00 52.42 468 ILE B CA 1
ATOM 8594 C C . ILE B 1 400 ? -14.904 64.017 81.394 1.00 58.13 468 ILE B C 1
ATOM 8595 O O . ILE B 1 400 ? -14.169 63.549 80.538 1.00 61.41 468 ILE B O 1
ATOM 8600 N N . ASP B 1 401 ? -14.452 64.817 82.344 1.00 59.91 469 ASP B N 1
ATOM 8601 C CA . ASP B 1 401 ? -13.054 65.177 82.346 1.00 69.63 469 ASP B CA 1
ATOM 8602 C C . ASP B 1 401 ? -12.505 64.916 83.743 1.00 69.80 469 ASP B C 1
ATOM 8603 O O . ASP B 1 401 ? -13.248 64.529 84.646 1.00 77.09 469 ASP B O 1
ATOM 8608 N N . SER B 1 402 ? -11.194 65.081 83.917 1.00 62.70 470 SER B N 1
ATOM 8609 C CA . SER B 1 402 ? -10.598 65.042 85.245 1.00 69.16 470 SER B CA 1
ATOM 8610 C C . SER B 1 402 ? -10.773 66.372 85.974 1.00 76.18 470 SER B C 1
ATOM 8611 O O . SER B 1 402 ? -11.121 67.395 85.381 1.00 78.34 470 SER B O 1
ATOM 8614 N N . GLU B 1 403 ? -10.540 66.338 87.290 1.00 79.17 471 GLU B N 1
ATOM 8615 C CA . GLU B 1 403 ? -10.631 67.557 88.089 1.00 84.83 471 GLU B CA 1
ATOM 8616 C C . GLU B 1 403 ? -9.591 68.590 87.662 1.00 91.27 471 GLU B C 1
ATOM 8617 O O . GLU B 1 403 ? -9.889 69.788 87.598 1.00 91.84 471 GLU B O 1
ATOM 8619 N N . ASP B 1 404 ? -8.370 68.150 87.370 1.00 96.07 472 ASP B N 1
ATOM 8620 C CA . ASP B 1 404 ? -7.266 69.053 87.031 1.00 97.59 472 ASP B CA 1
ATOM 8621 C C . ASP B 1 404 ? -7.175 69.321 85.525 1.00 97.36 472 ASP B C 1
ATOM 8622 O O . ASP B 1 404 ? -6.099 69.243 84.937 1.00 99.62 472 ASP B O 1
ATOM 8624 N N . ALA B 1 405 ? -8.303 69.606 84.877 1.00 86.78 473 ALA B N 1
ATOM 8625 C CA . ALA B 1 405 ? -8.376 69.766 83.430 1.00 73.19 473 ALA B CA 1
ATOM 8626 C C . ALA B 1 405 ? -8.440 71.244 83.072 1.00 69.22 473 ALA B C 1
ATOM 8627 O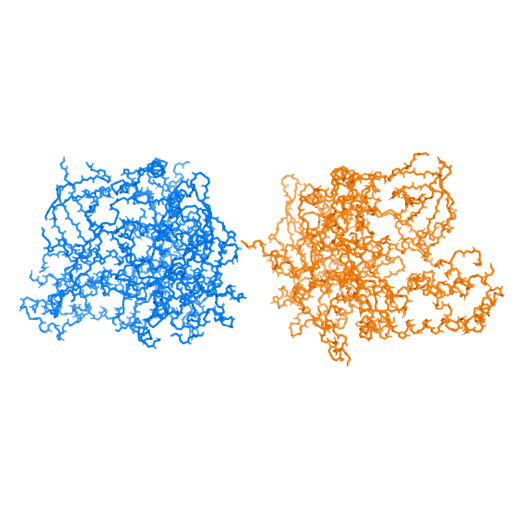 O . ALA B 1 405 ? -8.859 72.072 83.883 1.00 78.71 473 ALA B O 1
ATOM 8629 N N . HIS B 1 406 ? -8.010 71.583 81.857 1.00 58.83 474 HIS B N 1
ATOM 8630 C CA . HIS B 1 406 ? -7.904 72.986 81.477 1.00 61.25 474 HIS B CA 1
ATOM 8631 C C . HIS B 1 406 ? -8.928 73.443 80.445 1.00 66.37 474 HIS B C 1
ATOM 8632 O O . HIS B 1 406 ? -9.721 74.355 80.695 1.00 75.30 474 HIS B O 1
ATOM 8639 N N . GLU B 1 407 ? -8.931 72.829 79.284 1.00 57.68 475 GLU B N 1
ATOM 8640 C CA . GLU B 1 407 ? -9.808 73.199 78.200 1.00 51.46 475 GLU B CA 1
ATOM 8641 C C . GLU B 1 407 ? -10.822 72.092 78.107 1.00 58.99 475 GLU B C 1
ATOM 8642 O O . GLU B 1 407 ? -10.438 70.926 78.062 1.00 66.03 475 GLU B O 1
ATOM 8648 N N . ILE B 1 408 ? -12.100 72.439 78.079 1.00 57.14 476 ILE B N 1
ATOM 8649 C CA . ILE B 1 408 ? -13.154 71.444 77.937 1.00 49.67 476 ILE B CA 1
ATOM 8650 C C . ILE B 1 408 ? -13.622 71.497 76.497 1.00 42.81 476 ILE B C 1
ATOM 8651 O O . ILE B 1 408 ? -14.317 72.436 76.107 1.00 43.08 476 ILE B O 1
ATOM 8656 N N . ASN B 1 409 ? -13.280 70.465 75.719 1.00 42.43 477 ASN B N 1
ATOM 8657 C CA . ASN B 1 409 ? -13.488 70.435 74.273 1.00 42.10 477 ASN B CA 1
ATOM 8658 C C . ASN B 1 409 ? -14.697 69.645 73.823 1.00 45.45 477 ASN B C 1
ATOM 8659 O O . ASN B 1 409 ? -15.129 69.815 72.682 1.00 52.02 477 ASN B O 1
ATOM 8664 N N . ASP B 1 410 ? -15.237 68.778 74.664 1.00 47.14 478 ASP B N 1
ATOM 8665 C CA . ASP B 1 410 ? -16.214 67.818 74.189 1.00 50.11 478 ASP B CA 1
ATOM 8666 C C . ASP B 1 410 ? -17.273 67.513 75.232 1.00 49.95 478 ASP B C 1
ATOM 8667 O O . ASP B 1 410 ? -16.990 67.447 76.432 1.00 52.50 478 ASP B O 1
ATOM 8672 N N . GLY B 1 411 ? -18.478 67.252 74.738 1.00 46.87 479 GLY B N 1
ATOM 8673 C CA . GLY B 1 411 ? -19.526 66.664 75.541 1.00 43.34 479 GLY B CA 1
ATOM 8674 C C . GLY B 1 411 ? -20.288 65.662 74.700 1.00 46.12 479 GLY B C 1
ATOM 8675 O O . GLY B 1 411 ? -20.249 65.704 73.473 1.00 51.14 479 GLY B O 1
ATOM 8676 N N . ILE B 1 412 ? -20.944 64.730 75.379 1.00 44.64 480 ILE B N 1
ATOM 8677 C CA . ILE B 1 412 ? -21.769 63.708 74.744 1.00 43.55 480 ILE B CA 1
ATOM 8678 C C . ILE B 1 412 ? -23.196 63.783 75.260 1.00 47.68 480 ILE B C 1
ATOM 8679 O O . ILE B 1 412 ? -23.428 64.028 76.451 1.00 44.48 480 ILE B O 1
ATOM 8684 N N . SER B 1 413 ? -24.143 63.515 74.358 1.00 49.29 481 SER B N 1
ATOM 8685 C CA . SER B 1 413 ? -25.572 63.452 74.620 1.00 49.94 481 SER B CA 1
ATOM 8686 C C . SER B 1 413 ? -26.158 62.278 73.855 1.00 49.48 481 SER B C 1
ATOM 8687 O O . SER B 1 413 ? -25.756 62.014 72.720 1.00 49.34 481 SER B O 1
ATOM 8690 N N . ILE B 1 414 ? -27.082 61.560 74.482 1.00 51.61 482 ILE B N 1
ATOM 8691 C CA . ILE B 1 414 ? -27.758 60.441 73.840 1.00 53.07 482 ILE B CA 1
ATOM 8692 C C . ILE B 1 414 ? -29.263 60.637 73.948 1.00 55.92 482 ILE B C 1
ATOM 8693 O O . ILE B 1 414 ? -29.764 61.128 74.968 1.00 57.33 482 ILE B O 1
ATOM 8698 N N . GLU B 1 415 ? -29.975 60.242 72.890 1.00 55.44 483 GLU B N 1
ATOM 8699 C CA . GLU B 1 415 ? -31.429 60.166 72.854 1.00 55.96 483 GLU B CA 1
ATOM 8700 C C . GLU B 1 415 ? -31.807 58.733 72.536 1.00 53.42 483 GLU B C 1
ATOM 8701 O O . GLU B 1 415 ? -31.481 58.241 71.455 1.00 54.38 483 GLU B O 1
ATOM 8707 N N . GLU B 1 416 ? -32.485 58.059 73.456 1.00 56.16 484 GLU B N 1
ATOM 8708 C CA . GLU B 1 416 ? -32.937 56.708 73.157 1.00 65.55 484 GLU B CA 1
ATOM 8709 C C . GLU B 1 416 ? -34.258 56.781 72.397 1.00 70.38 484 GLU B C 1
ATOM 8710 O O . GLU B 1 416 ? -35.303 57.131 72.961 1.00 71.55 484 GLU B O 1
ATOM 8716 N N . LEU B 1 417 ? -34.208 56.445 71.111 1.00 68.60 485 LEU B N 1
ATOM 8717 C CA . LEU B 1 417 ? -35.418 56.435 70.313 1.00 69.17 485 LEU B CA 1
ATOM 8718 C C . LEU B 1 417 ? -36.201 55.163 70.600 1.00 83.16 485 LEU B C 1
ATOM 8719 O O . LEU B 1 417 ? -37.397 55.207 70.907 1.00 84.64 485 LEU B O 1
ATOM 8724 N N . ASP B 1 418 ? -35.525 54.022 70.538 1.00 90.46 486 ASP B N 1
ATOM 8725 C CA . ASP B 1 418 ? -36.118 52.729 70.827 1.00 92.49 486 ASP B CA 1
ATOM 8726 C C . ASP B 1 418 ? -35.114 51.954 71.640 1.00 91.52 486 ASP B C 1
ATOM 8727 O O . ASP B 1 418 ? -33.964 52.373 71.816 1.00 90.41 486 ASP B O 1
ATOM 8732 N N . GLY B 1 419 ? -35.542 50.790 72.098 1.00 92.40 487 GLY B N 1
ATOM 8733 C CA . GLY B 1 419 ? -34.562 49.863 72.608 1.00 95.11 487 GLY B CA 1
ATOM 8734 C C . GLY B 1 419 ? -33.551 49.504 71.540 1.00 93.83 487 GLY B C 1
ATOM 8735 O O . GLY B 1 419 ? -32.364 49.335 71.830 1.00 98.15 487 GLY B O 1
ATOM 8736 N N . VAL B 1 420 ? -33.989 49.449 70.283 1.00 84.59 488 VAL B N 1
ATOM 8737 C CA . VAL B 1 420 ? -33.085 49.029 69.223 1.00 78.56 488 VAL B CA 1
ATOM 8738 C C . VAL B 1 420 ? -32.258 50.180 68.684 1.00 75.19 488 VAL B C 1
ATOM 8739 O O . VAL B 1 420 ? -31.102 49.988 68.285 1.00 72.68 488 VAL B O 1
ATOM 8743 N N . ARG B 1 421 ? -32.803 51.382 68.665 1.00 72.15 489 ARG B N 1
ATOM 8744 C CA . ARG B 1 421 ? -32.156 52.483 67.982 1.00 65.78 489 ARG B CA 1
ATOM 8745 C C . ARG B 1 421 ? -31.947 53.614 68.967 1.00 67.37 489 ARG B C 1
ATOM 8746 O O . ARG B 1 421 ? -32.859 53.968 69.727 1.00 64.70 489 ARG B O 1
ATOM 8754 N N . SER B 1 422 ? -30.740 54.168 68.941 1.00 67.79 490 SER B N 1
ATOM 8755 C CA . SER B 1 422 ? -30.337 55.283 69.778 1.00 63.44 490 SER B CA 1
ATOM 8756 C C . SER B 1 422 ? -29.694 56.340 68.897 1.00 53.11 490 SER B C 1
ATOM 8757 O O . SER B 1 422 ? -29.100 56.019 67.871 1.00 52.93 490 SER B O 1
ATOM 8760 N N . ARG B 1 423 ? -29.851 57.602 69.279 1.00 52.12 491 ARG B N 1
ATOM 8761 C CA . ARG B 1 423 ? -29.207 58.700 68.579 1.00 51.94 491 ARG B CA 1
ATOM 8762 C C . ARG B 1 423 ? -28.177 59.370 69.474 1.00 52.33 491 ARG B C 1
ATOM 8763 O O . ARG B 1 423 ? -28.432 59.634 70.650 1.00 59.63 491 ARG B O 1
ATOM 8771 N N . ILE B 1 424 ? -27.019 59.657 68.895 1.00 50.92 492 ILE B N 1
ATOM 8772 C CA . ILE B 1 424 ? -25.861 60.171 69.605 1.00 49.14 492 ILE B CA 1
ATOM 8773 C C . ILE B 1 424 ? -25.472 61.534 69.060 1.00 50.71 492 ILE B C 1
ATOM 8774 O O . ILE B 1 424 ? -25.460 61.758 67.842 1.00 51.07 492 ILE B O 1
ATOM 8779 N N . HIS B 1 425 ? -25.106 62.425 69.977 1.00 51.36 493 HIS B N 1
ATOM 8780 C CA . HIS B 1 425 ? -24.642 63.763 69.657 1.00 48.92 493 HIS B CA 1
ATOM 8781 C C . HIS B 1 425 ? -23.330 64.013 70.363 1.00 49.92 493 HIS B C 1
ATOM 8782 O O . HIS B 1 425 ? -23.241 63.866 71.582 1.00 52.05 493 HIS B O 1
ATOM 8789 N N . ILE B 1 426 ? -22.325 64.404 69.597 1.00 48.86 494 ILE B N 1
ATOM 8790 C CA . ILE B 1 426 ? -21.029 64.764 70.130 1.00 45.62 494 ILE B CA 1
ATOM 8791 C C . ILE B 1 426 ? -20.850 66.249 69.886 1.00 47.82 494 ILE B C 1
ATOM 8792 O O . ILE B 1 426 ? -20.752 66.692 68.734 1.00 47.75 494 ILE B O 1
ATOM 8797 N N . HIS B 1 427 ? -20.824 67.012 70.974 1.00 46.95 495 HIS B N 1
ATOM 8798 C CA . HIS B 1 427 ? -20.734 68.461 70.923 1.00 46.69 495 HIS B CA 1
ATOM 8799 C C . HIS B 1 427 ? -19.309 68.861 71.211 1.00 46.36 495 HIS B C 1
ATOM 8800 O O . HIS B 1 427 ? -18.809 68.642 72.318 1.00 52.90 495 HIS B O 1
ATOM 8807 N N . ILE B 1 428 ? -18.681 69.460 70.248 1.00 42.03 496 ILE B N 1
ATOM 8808 C CA . ILE B 1 428 ? -17.304 69.901 70.379 1.00 41.74 496 ILE B CA 1
ATOM 8809 C C . ILE B 1 428 ? -17.358 71.395 70.545 1.00 41.94 496 ILE B C 1
ATOM 8810 O O . ILE B 1 428 ? -18.175 72.056 69.910 1.00 52.31 496 ILE B O 1
ATOM 8815 N N . ALA B 1 429 ? -16.552 71.921 71.446 1.00 42.08 497 ALA B N 1
ATOM 8816 C CA . ALA B 1 429 ? -16.496 73.358 71.580 1.00 42.29 497 ALA B CA 1
ATOM 8817 C C . ALA B 1 429 ? -16.202 73.949 70.218 1.00 54.00 497 ALA B C 1
ATOM 8818 O O . ALA B 1 429 ? -15.667 73.273 69.340 1.00 41.62 497 ALA B O 1
ATOM 8820 N N . ASP B 1 430 ? -16.583 75.199 70.011 1.00 60.74 498 ASP B N 1
ATOM 8821 C CA . ASP B 1 430 ? -16.454 75.835 68.705 1.00 71.04 498 ASP B CA 1
ATOM 8822 C C . ASP B 1 430 ? -15.559 77.051 68.858 1.00 73.18 498 ASP B C 1
ATOM 8823 O O . ASP B 1 430 ? -16.027 78.198 68.853 1.00 76.48 498 ASP B O 1
ATOM 8828 N N . PRO B 1 431 ? -14.262 76.831 69.034 1.00 65.76 499 PRO B N 1
ATOM 8829 C CA . PRO B 1 431 ? -13.353 77.966 69.083 1.00 56.24 499 PRO B CA 1
ATOM 8830 C C . PRO B 1 431 ? -13.152 78.557 67.714 1.00 52.27 499 PRO B C 1
ATOM 8831 O O . PRO B 1 431 ? -12.932 79.767 67.597 1.00 51.33 499 PRO B O 1
ATOM 8835 N N . ALA B 1 432 ? -13.278 77.736 66.668 1.00 51.62 500 ALA B N 1
ATOM 8836 C CA . ALA B 1 432 ? -13.117 78.229 65.310 1.00 57.55 500 ALA B CA 1
ATOM 8837 C C . ALA B 1 432 ? -14.049 79.407 65.024 1.00 67.02 500 ALA B C 1
ATOM 8838 O O . ALA B 1 432 ? -13.713 80.299 64.237 1.00 72.07 500 ALA B O 1
ATOM 8840 N N . GLY B 1 433 ? -15.203 79.455 65.684 1.00 66.46 501 GLY B N 1
ATOM 8841 C CA . GLY B 1 433 ? -16.138 80.529 65.454 1.00 58.59 501 GLY B CA 1
ATOM 8842 C C . GLY B 1 433 ? -15.642 81.883 65.898 1.00 61.86 501 GLY B C 1
ATOM 8843 O O . GLY B 1 433 ? -16.156 82.895 65.419 1.00 73.02 501 GLY B O 1
ATOM 8844 N N . LEU B 1 434 ? -14.676 81.936 66.813 1.00 55.78 502 LEU B N 1
ATOM 8845 C CA . LEU B 1 434 ? -14.286 83.208 67.416 1.00 53.35 502 LEU B CA 1
ATOM 8846 C C . LEU B 1 434 ? -13.445 84.085 66.492 1.00 54.97 502 LEU B C 1
ATOM 8847 O O . LEU B 1 434 ? -13.054 85.186 66.905 1.00 57.13 502 LEU B O 1
ATOM 8852 N N . PHE B 1 435 ? -13.195 83.645 65.255 1.00 50.35 503 PHE B N 1
ATOM 8853 C CA . PHE B 1 435 ? -12.315 84.298 64.306 1.00 61.10 503 PHE B CA 1
ATOM 8854 C C . PHE B 1 435 ? -13.037 84.707 63.034 1.00 74.61 503 PHE B C 1
ATOM 8855 O O . PHE B 1 435 ? -13.822 83.923 62.487 1.00 81.24 503 PHE B O 1
ATOM 8863 N N . PRO B 1 436 ? -12.743 85.899 62.510 1.00 77.02 504 PRO B N 1
ATOM 8864 C CA . PRO B 1 436 ? -13.331 86.314 61.226 1.00 77.33 504 PRO B CA 1
ATOM 8865 C C . PRO B 1 436 ? -13.098 85.340 60.082 1.00 72.45 504 PRO B C 1
ATOM 8866 O O . PRO B 1 436 ? -13.930 85.269 59.168 1.00 74.96 504 PRO B O 1
ATOM 8870 N N . GLU B 1 437 ? -12.012 84.562 60.119 1.00 67.86 505 GLU B N 1
ATOM 8871 C CA . GLU B 1 437 ? -11.706 83.664 59.010 1.00 70.85 505 GLU B CA 1
ATOM 8872 C C . GLU B 1 437 ? -12.748 82.576 58.861 1.00 72.53 505 GLU B C 1
ATOM 8873 O O . GLU B 1 437 ? -12.862 81.974 57.783 1.00 73.88 505 GLU B O 1
ATOM 8879 N N . SER B 1 438 ? -13.515 82.319 59.917 1.00 70.12 506 SER B N 1
ATOM 8880 C CA . SER B 1 438 ? -14.550 81.303 59.844 1.00 71.05 506 SER B CA 1
ATOM 8881 C C . SER B 1 438 ? -15.615 81.666 58.820 1.00 79.83 506 SER B C 1
ATOM 8882 O O . SER B 1 438 ? -16.286 80.775 58.287 1.00 83.37 506 SER B O 1
ATOM 8885 N N . PHE B 1 439 ? -15.806 82.964 58.552 1.00 81.45 507 PHE B N 1
ATOM 8886 C CA . PHE B 1 439 ? -16.856 83.417 57.645 1.00 80.60 507 PHE B CA 1
ATOM 8887 C C . PHE B 1 439 ? -16.397 84.335 56.517 1.00 86.96 507 PHE B C 1
ATOM 8888 O O . PHE B 1 439 ? -17.166 84.518 55.563 1.00 88.38 507 PHE B O 1
ATOM 8896 N N . ASP B 1 440 ? -15.217 84.958 56.605 1.00 88.69 508 ASP B N 1
ATOM 8897 C CA . ASP B 1 440 ? -14.842 86.040 55.691 1.00 87.22 508 ASP B CA 1
ATOM 8898 C C . ASP B 1 440 ? -13.976 85.514 54.550 1.00 87.17 508 ASP B C 1
ATOM 8899 O O . ASP B 1 440 ? -12.764 85.357 54.698 1.00 86.09 508 ASP B O 1
ATOM 8904 N N . TYR B 1 441 ? -14.591 85.308 53.392 1.00 90.33 509 TYR B N 1
ATOM 8905 C CA . TYR B 1 441 ? -13.901 84.894 52.178 1.00 94.57 509 TYR B CA 1
ATOM 8906 C C . TYR B 1 441 ? -13.347 86.081 51.409 1.00 97.21 509 TYR B C 1
ATOM 8907 O O . TYR B 1 441 ? -12.723 85.884 50.363 1.00 96.24 509 TYR B O 1
ATOM 8916 N N . THR B 1 442 ? -13.572 87.306 51.895 1.00 100.43 510 THR B N 1
ATOM 8917 C CA . THR B 1 442 ? -13.037 88.474 51.211 1.00 102.36 510 THR B CA 1
ATOM 8918 C C . THR B 1 442 ? -11.512 88.449 51.216 1.00 108.79 510 THR B C 1
ATOM 8919 O O . THR B 1 442 ? -10.886 88.828 50.223 1.00 118.08 510 THR B O 1
ATOM 8921 N N . LYS B 1 443 ? -10.897 87.986 52.308 1.00 106.03 511 LYS B N 1
ATOM 8922 C CA . LYS B 1 443 ? -9.440 87.948 52.452 1.00 102.73 511 LYS B CA 1
ATOM 8923 C C . LYS B 1 443 ? -8.950 86.500 52.390 1.00 105.40 511 LYS B C 1
ATOM 8924 O O . LYS B 1 443 ? -9.420 85.653 53.158 1.00 104.85 511 LYS B O 1
ATOM 8926 N N . SER B 1 444 ? -8.031 86.213 51.454 1.00 106.66 512 SER B N 1
ATOM 8927 C CA . SER B 1 444 ? -7.446 84.879 51.299 1.00 100.55 512 SER B CA 1
ATOM 8928 C C . SER B 1 444 ? -6.349 84.647 52.332 1.00 105.75 512 SER B C 1
ATOM 8929 O O . SER B 1 444 ? -5.672 85.581 52.775 1.00 106.99 512 SER B O 1
ATOM 8931 N N . GLY B 1 445 ? -6.180 83.381 52.718 1.00 106.90 513 GLY B N 1
ATOM 8932 C CA . GLY B 1 445 ? -5.227 83.043 53.763 1.00 104.70 513 GLY B CA 1
ATOM 8933 C C . GLY B 1 445 ? -5.689 83.421 55.171 1.00 102.08 513 GLY B C 1
ATOM 8934 O O . GLY B 1 445 ? -6.863 83.718 55.431 1.00 99.05 513 GLY B O 1
ATOM 8935 N N . ILE B 1 446 ? -4.714 83.445 56.083 1.00 102.12 514 ILE B N 1
ATOM 8936 C CA . ILE B 1 446 ? -4.948 83.683 57.504 1.00 97.95 514 ILE B CA 1
ATOM 8937 C C . ILE B 1 446 ? -4.546 85.118 57.779 1.00 99.66 514 ILE B C 1
ATOM 8938 O O . ILE B 1 446 ? -3.361 85.463 57.703 1.00 105.15 514 ILE B O 1
ATOM 8943 N N . SER B 1 447 ? -5.507 85.944 58.163 1.00 96.81 515 SER B N 1
ATOM 8944 C CA . SER B 1 447 ? -5.181 87.340 58.363 1.00 93.68 515 SER B CA 1
ATOM 8945 C C . SER B 1 447 ? -5.063 87.738 59.823 1.00 93.81 515 SER B C 1
ATOM 8946 O O . SER B 1 447 ? -4.349 88.703 60.117 1.00 96.84 515 SER B O 1
ATOM 8948 N N . ASP B 1 448 ? -5.666 87.002 60.753 1.00 93.16 516 ASP B N 1
ATOM 8949 C CA . ASP B 1 448 ? -5.767 87.501 62.120 1.00 97.85 516 ASP B CA 1
ATOM 8950 C C . ASP B 1 448 ? -4.515 87.139 62.901 1.00 95.69 516 ASP B C 1
ATOM 8951 O O . ASP B 1 448 ? -3.990 86.027 62.786 1.00 97.09 516 ASP B O 1
ATOM 8956 N N . ASP B 1 449 ? -4.060 88.086 63.718 1.00 90.44 517 ASP B N 1
ATOM 8957 C CA . ASP B 1 449 ? -2.839 87.889 64.478 1.00 84.81 517 ASP B CA 1
ATOM 8958 C C . ASP B 1 449 ? -3.006 86.760 65.476 1.00 73.89 517 ASP B C 1
ATOM 8959 O O . ASP B 1 449 ? -2.242 85.791 65.455 1.00 73.69 517 ASP B O 1
ATOM 8964 N N . VAL B 1 450 ? -4.018 86.846 66.339 1.00 67.20 518 VAL B N 1
ATOM 8965 C CA . VAL B 1 450 ? -4.164 85.834 67.379 1.00 66.35 518 VAL B CA 1
ATOM 8966 C C . VAL B 1 450 ? -4.232 84.436 66.781 1.00 66.04 518 VAL B C 1
ATOM 8967 O O . VAL B 1 450 ? -3.706 83.477 67.362 1.00 72.20 518 VAL B O 1
ATOM 8971 N N . LEU B 1 451 ? -4.827 84.295 65.599 1.00 59.91 519 LEU B N 1
ATOM 8972 C CA . LEU B 1 451 ? -4.941 82.964 65.015 1.00 58.36 519 LEU B CA 1
ATOM 8973 C C . LEU B 1 451 ? -3.623 82.497 64.439 1.00 59.36 519 LEU B C 1
ATOM 8974 O O . LEU B 1 451 ? -3.234 81.338 64.617 1.00 63.39 519 LEU B O 1
ATOM 8979 N N . ARG B 1 452 ? -2.930 83.403 63.764 1.00 57.79 520 ARG B N 1
ATOM 8980 C CA . ARG B 1 452 ? -1.628 83.093 63.211 1.00 57.59 520 ARG B CA 1
ATOM 8981 C C . ARG B 1 452 ? -0.727 82.530 64.289 1.00 48.49 520 ARG B C 1
ATOM 8982 O O . ARG B 1 452 ? -0.075 81.502 64.094 1.00 47.93 520 ARG B O 1
ATOM 8990 N N . VAL B 1 453 ? -0.729 83.169 65.456 1.00 46.14 521 VAL B N 1
ATOM 8991 C CA . VAL B 1 453 ? 0.081 82.712 66.574 1.00 51.75 521 VAL B CA 1
ATOM 8992 C C . VAL B 1 453 ? -0.324 81.312 66.993 1.00 57.54 521 VAL B C 1
ATOM 8993 O O . VAL B 1 453 ? 0.528 80.452 67.251 1.00 64.04 521 VAL B O 1
ATOM 8997 N N . SER B 1 454 ? -1.626 81.063 67.093 1.00 52.15 522 SER B N 1
ATOM 8998 C CA . SER B 1 454 ? -2.070 79.781 67.619 1.00 51.30 522 SER B CA 1
ATOM 8999 C C . SER B 1 454 ? -1.612 78.634 66.743 1.00 52.08 522 SER B C 1
ATOM 9000 O O . SER B 1 454 ? -1.089 77.637 67.245 1.00 59.28 522 SER B O 1
ATOM 9003 N N . LEU B 1 455 ? -1.742 78.767 65.433 1.00 45.75 523 LEU B N 1
ATOM 9004 C CA . LEU B 1 455 ? -1.276 77.686 64.577 1.00 41.99 523 LEU B CA 1
ATOM 9005 C C . LEU B 1 455 ? 0.239 77.507 64.657 1.00 48.03 523 LEU B C 1
ATOM 9006 O O . LEU B 1 455 ? 0.747 76.409 64.406 1.00 57.46 523 LEU B O 1
ATOM 9011 N N . LYS B 1 456 ? 0.983 78.564 64.977 1.00 42.88 524 LYS B N 1
ATOM 9012 C CA . LYS B 1 456 ? 2.408 78.379 65.199 1.00 47.02 524 LYS B CA 1
ATOM 9013 C C . LYS B 1 456 ? 2.649 77.516 66.436 1.00 52.71 524 LYS B C 1
ATOM 9014 O O . LYS B 1 456 ? 3.488 76.610 66.405 1.00 59.20 524 LYS B O 1
ATOM 9016 N N . ARG B 1 457 ? 1.961 77.813 67.551 1.00 47.74 525 ARG B N 1
ATOM 9017 C CA . ARG B 1 457 ? 1.923 76.905 68.698 1.00 42.47 525 ARG B CA 1
ATOM 9018 C C . ARG B 1 457 ? 1.061 75.717 68.342 1.00 55.79 525 ARG B C 1
ATOM 9019 O O . ARG B 1 457 ? -0.035 75.602 68.866 1.00 73.71 525 ARG B O 1
ATOM 9027 N N . ALA B 1 458 ? 1.518 74.829 67.482 1.00 56.00 526 ALA B N 1
ATOM 9028 C CA . ALA B 1 458 ? 0.596 73.899 66.853 1.00 50.92 526 ALA B CA 1
ATOM 9029 C C . ALA B 1 458 ? -0.233 73.069 67.805 1.00 45.76 526 ALA B C 1
ATOM 9030 O O . ALA B 1 458 ? -1.152 72.418 67.318 1.00 50.10 526 ALA B O 1
ATOM 9032 N N . PHE B 1 459 ? 0.088 73.023 69.104 1.00 39.95 527 PHE B N 1
ATOM 9033 C CA . PHE B 1 459 ? -0.690 72.323 70.115 1.00 40.05 527 PHE B CA 1
ATOM 9034 C C . PHE B 1 459 ? -0.615 73.086 71.421 1.00 43.39 527 PHE B C 1
ATOM 9035 O O . PHE B 1 459 ? 0.171 74.018 71.580 1.00 42.59 527 PHE B O 1
ATOM 9043 N N . THR B 1 460 ? -1.440 72.684 72.369 1.00 53.29 528 THR B N 1
ATOM 9044 C CA . THR B 1 460 ? -1.218 73.160 73.714 1.00 48.59 528 THR B CA 1
ATOM 9045 C C . THR B 1 460 ? -0.052 72.359 74.260 1.00 48.91 528 THR B C 1
ATOM 9046 O O . THR B 1 460 ? 0.104 71.181 73.934 1.00 47.05 528 THR B O 1
ATOM 9050 N N . THR B 1 461 ? 0.799 73.027 75.035 1.00 50.83 529 THR B N 1
ATOM 9051 C CA . THR B 1 461 ? 1.979 72.428 75.648 1.00 48.10 529 THR B CA 1
ATOM 9052 C C . THR B 1 461 ? 1.632 71.976 77.070 1.00 44.80 529 THR B C 1
ATOM 9053 O O . THR B 1 461 ? 1.473 72.797 77.980 1.00 41.40 529 THR B O 1
ATOM 9057 N N . TYR B 1 462 ? 1.523 70.666 77.256 1.00 41.49 530 TYR B N 1
ATOM 9058 C CA . TYR B 1 462 ? 1.108 70.074 78.519 1.00 41.22 530 TYR B CA 1
ATOM 9059 C C . TYR B 1 462 ? 2.310 69.390 79.142 1.00 46.27 530 TYR B C 1
ATOM 9060 O O . TYR B 1 462 ? 2.749 68.350 78.643 1.00 50.37 530 TYR B O 1
ATOM 9069 N N . LEU B 1 463 ? 2.804 69.932 80.254 1.00 47.25 531 LEU B N 1
ATOM 9070 C CA . LEU B 1 463 ? 3.937 69.366 80.978 1.00 45.65 531 LEU B CA 1
ATOM 9071 C C . LEU B 1 463 ? 3.626 69.245 82.457 1.00 53.87 531 LEU B C 1
ATOM 9072 O O . LEU B 1 463 ? 2.877 70.064 82.999 1.00 62.29 531 LEU B O 1
ATOM 9077 N N . PRO B 1 464 ? 4.197 68.238 83.141 1.00 53.09 532 PRO B N 1
ATOM 9078 C CA . PRO B 1 464 ? 3.958 68.114 84.583 1.00 49.73 532 PRO B CA 1
ATOM 9079 C C . PRO B 1 464 ? 4.240 69.403 85.291 1.00 56.07 532 PRO B C 1
ATOM 9080 O O . PRO B 1 464 ? 3.607 69.714 86.303 1.00 59.52 532 PRO B O 1
ATOM 9084 N N . ASP B 1 465 ? 5.153 70.193 84.733 1.00 60.43 533 ASP B N 1
ATOM 9085 C CA . ASP B 1 465 ? 5.542 71.474 85.298 1.00 64.05 533 ASP B CA 1
ATOM 9086 C C . ASP B 1 465 ? 4.504 72.558 85.022 1.00 59.73 533 ASP B C 1
ATOM 9087 O O . ASP B 1 465 ? 4.210 73.371 85.900 1.00 60.13 533 ASP B O 1
ATOM 9092 N N . LEU B 1 466 ? 3.951 72.608 83.813 1.00 57.04 534 LEU B N 1
ATOM 9093 C CA . LEU B 1 466 ? 3.209 73.790 83.397 1.00 56.75 534 LEU B CA 1
ATOM 9094 C C . LEU B 1 466 ? 2.369 73.454 82.177 1.00 58.27 534 LEU B C 1
ATOM 9095 O O . LEU B 1 466 ? 2.514 72.392 81.565 1.00 57.97 534 LEU B O 1
ATOM 9100 N N . VAL B 1 467 ? 1.520 74.411 81.803 1.00 56.43 535 VAL B N 1
ATOM 9101 C CA . VAL B 1 467 ? 0.705 74.328 80.603 1.00 51.50 535 VAL B CA 1
ATOM 9102 C C . VAL B 1 467 ? 0.811 75.634 79.842 1.00 51.94 535 VAL B C 1
ATOM 9103 O O . VAL B 1 467 ? 0.737 76.712 80.440 1.00 56.22 535 VAL B O 1
ATOM 9107 N N . VAL B 1 468 ? 0.985 75.534 78.533 1.00 45.05 536 VAL B N 1
ATOM 9108 C CA . VAL B 1 468 ? 0.982 76.684 77.648 1.00 44.82 536 VAL B CA 1
ATOM 9109 C C . VAL B 1 468 ? -0.114 76.479 76.615 1.00 57.58 536 VAL B C 1
ATOM 9110 O O . VAL B 1 468 ? 0.096 75.837 75.584 1.00 65.30 536 VAL B O 1
ATOM 9114 N N . PRO B 1 469 ? -1.281 77.071 76.826 1.00 58.73 537 PRO B N 1
ATOM 9115 C CA . PRO B 1 469 ? -2.422 76.764 75.966 1.00 56.88 537 PRO B CA 1
ATOM 9116 C C . PRO B 1 469 ? -2.239 77.373 74.601 1.00 55.03 537 PRO B C 1
ATOM 9117 O O . PRO B 1 469 ? -1.683 78.463 74.450 1.00 53.95 537 PRO B O 1
ATOM 9129 N N . LEU B 1 471 ? -4.330 78.633 72.855 1.00 53.53 539 LEU B N 1
ATOM 9130 C CA . LEU B 1 471 ? -5.251 79.760 72.743 1.00 53.50 539 LEU B CA 1
ATOM 9131 C C . LEU B 1 471 ? -5.209 80.711 73.935 1.00 59.38 539 LEU B C 1
ATOM 9132 O O . LEU B 1 471 ? -4.848 80.310 75.046 1.00 67.11 539 LEU B O 1
ATOM 9137 N N . PRO B 1 472 ? -5.617 81.973 73.750 1.00 57.05 540 PRO B N 1
ATOM 9138 C CA . PRO B 1 472 ? -5.616 82.919 74.880 1.00 53.89 540 PRO B CA 1
ATOM 9139 C C . PRO B 1 472 ? -6.623 82.512 75.945 1.00 52.95 540 PRO B C 1
ATOM 9140 O O . PRO B 1 472 ? -7.517 81.703 75.712 1.00 56.95 540 PRO B O 1
ATOM 9144 N N . LYS B 1 473 ? -6.451 83.063 77.146 1.00 52.63 541 LYS B N 1
ATOM 9145 C CA . LYS B 1 473 ? -7.412 82.765 78.202 1.00 53.50 541 LYS B CA 1
ATOM 9146 C C . LYS B 1 473 ? -8.801 83.215 77.789 1.00 58.50 541 LYS B C 1
ATOM 9147 O O . LYS B 1 473 ? -9.774 82.469 77.937 1.00 64.47 541 LYS B O 1
ATOM 9149 N N . SER B 1 474 ? -8.902 84.411 77.214 1.00 57.55 542 SER B N 1
ATOM 9150 C CA . SER B 1 474 ? -10.202 84.947 76.838 1.00 57.21 542 SER B CA 1
ATOM 9151 C C . SER B 1 474 ? -10.945 84.002 75.902 1.00 57.79 542 SER B C 1
ATOM 9152 O O . SER B 1 474 ? -12.116 83.686 76.120 1.00 68.43 542 SER B O 1
ATOM 9155 N N . PHE B 1 475 ? -10.279 83.525 74.864 1.00 52.38 543 PHE B N 1
ATOM 9156 C CA . PHE B 1 475 ? -10.947 82.613 73.953 1.00 43.90 543 PHE B CA 1
ATOM 9157 C C . PHE B 1 475 ? -11.244 81.274 74.607 1.00 53.56 543 PHE B C 1
ATOM 9158 O O . PHE B 1 475 ? -12.141 80.560 74.159 1.00 59.31 543 PHE B O 1
ATOM 9166 N N . CYS B 1 476 ? -10.472 80.870 75.608 1.00 52.57 544 CYS B N 1
ATOM 9167 C CA . CYS B 1 476 ? -10.805 79.606 76.254 1.00 57.75 544 CYS B CA 1
ATOM 9168 C C . CYS B 1 476 ? -12.010 79.770 77.165 1.00 61.02 544 CYS B C 1
ATOM 9169 O O . CYS B 1 476 ? -12.892 78.909 77.198 1.00 66.72 544 CYS B O 1
ATOM 9172 N N . ASN B 1 477 ? -12.074 80.882 77.894 1.00 57.64 545 ASN B N 1
ATOM 9173 C CA . ASN B 1 477 ? -13.211 81.131 78.766 1.00 60.51 545 ASN B CA 1
ATOM 9174 C C . ASN B 1 477 ? -14.511 81.149 77.985 1.00 62.75 545 ASN B C 1
ATOM 9175 O O . ASN B 1 477 ? -15.535 80.636 78.452 1.00 68.04 545 ASN B O 1
ATOM 9180 N N . ARG B 1 478 ? -14.496 81.752 76.802 1.00 58.84 546 ARG B N 1
ATOM 9181 C CA . ARG B 1 478 ? -15.716 81.839 76.014 1.00 60.38 546 ARG B CA 1
ATOM 9182 C C . ARG B 1 478 ? -16.129 80.476 75.464 1.00 58.97 546 ARG B C 1
ATOM 9183 O O . ARG B 1 478 ? -17.277 80.055 75.623 1.00 58.10 546 ARG B O 1
ATOM 9191 N N . ALA B 1 479 ? -15.191 79.751 74.853 1.00 64.58 547 ALA B N 1
ATOM 9192 C CA . ALA B 1 479 ? -15.466 78.529 74.100 1.00 59.05 547 ALA B CA 1
ATOM 9193 C C . ALA B 1 479 ? -15.554 77.253 74.943 1.00 56.16 547 ALA B C 1
ATOM 9194 O O . ALA B 1 479 ? -16.000 76.225 74.424 1.00 56.54 547 ALA B O 1
ATOM 9196 N N . ASP B 1 480 ? -15.132 77.275 76.206 1.00 53.87 548 ASP B N 1
ATOM 9197 C CA . ASP B 1 480 ? -15.126 76.061 77.007 1.00 55.75 548 ASP B CA 1
ATOM 9198 C C . ASP B 1 480 ? -16.542 75.535 77.172 1.00 56.67 548 ASP B C 1
ATOM 9199 O O . ASP B 1 480 ? -17.477 76.296 77.429 1.00 66.25 548 ASP B O 1
ATOM 9204 N N . LEU B 1 481 ? -16.699 74.221 77.037 1.00 52.01 549 LEU B N 1
ATOM 9205 C CA . LEU B 1 481 ? -17.951 73.569 77.386 1.00 48.95 549 LEU B CA 1
ATOM 9206 C C . LEU B 1 481 ? -18.009 73.403 78.905 1.00 57.72 549 LEU B C 1
ATOM 9207 O O . LEU B 1 481 ? -17.089 73.784 79.642 1.00 58.21 549 LEU B O 1
ATOM 9212 N N . GLY B 1 482 ? -19.095 72.822 79.393 1.00 54.13 550 GLY B N 1
ATOM 9213 C CA . GLY B 1 482 ? -19.157 72.475 80.787 1.00 49.39 550 GLY B CA 1
ATOM 9214 C C . GLY B 1 482 ? -19.641 73.574 81.703 1.00 58.67 550 GLY B C 1
ATOM 9215 O O . GLY B 1 482 ? -19.710 73.351 82.918 1.00 62.02 550 GLY B O 1
ATOM 9216 N N . LYS B 1 483 ? -19.994 74.748 81.178 1.00 60.90 551 LYS B N 1
ATOM 9217 C CA . LYS B 1 483 ? -20.498 75.831 82.026 1.00 63.06 551 LYS B CA 1
ATOM 9218 C C . LYS B 1 483 ? -22.019 75.732 82.101 1.00 59.32 551 LYS B C 1
ATOM 9219 O O . LYS B 1 483 ? -22.732 76.193 81.207 1.00 58.75 551 LYS B O 1
ATOM 9225 N N . HIS B 1 484 ? -22.506 75.182 83.216 1.00 59.31 552 HIS B N 1
ATOM 9226 C CA . HIS B 1 484 ? -23.917 74.849 83.390 1.00 58.24 552 HIS B CA 1
ATOM 9227 C C . HIS B 1 484 ? -24.782 76.081 83.216 1.00 59.49 552 HIS B C 1
ATOM 9228 O O . HIS B 1 484 ? -24.491 77.142 83.769 1.00 64.30 552 HIS B O 1
ATOM 9235 N N . ASP B 1 485 ? -25.854 75.932 82.456 1.00 58.39 553 ASP B N 1
ATOM 9236 C CA . ASP B 1 485 ? -26.774 77.023 82.214 1.00 58.98 553 ASP B CA 1
ATOM 9237 C C . ASP B 1 485 ? -26.035 78.255 81.703 1.00 59.65 553 ASP B C 1
ATOM 9238 O O . ASP B 1 485 ? -26.215 79.369 82.186 1.00 59.78 553 ASP B O 1
ATOM 9243 N N . ARG B 1 486 ? -25.178 78.030 80.718 1.00 65.25 554 ARG B N 1
ATOM 9244 C CA . ARG B 1 486 ? -24.650 79.087 79.877 1.00 66.88 554 ARG B CA 1
ATOM 9245 C C . ARG B 1 486 ? -24.977 78.653 78.473 1.00 62.78 554 ARG B C 1
ATOM 9246 O O . ARG B 1 486 ? -24.743 77.496 78.114 1.00 59.34 554 ARG B O 1
ATOM 9254 N N . LYS B 1 487 ? -25.595 79.529 77.716 1.00 63.93 555 LYS B N 1
ATOM 9255 C CA . LYS B 1 487 ? -25.775 79.213 76.314 1.00 66.87 555 LYS B CA 1
ATOM 9256 C C . LYS B 1 487 ? -24.372 79.184 75.708 1.00 66.16 555 LYS B C 1
ATOM 9257 O O . LYS B 1 487 ? -23.634 80.172 75.803 1.00 65.79 555 LYS B O 1
ATOM 9263 N N . THR B 1 488 ? -23.957 78.024 75.193 1.00 61.47 556 THR B N 1
ATOM 9264 C CA . THR B 1 488 ? -22.557 77.802 74.800 1.00 59.50 556 THR B CA 1
ATOM 9265 C C . THR B 1 488 ? -22.546 77.147 73.421 1.00 52.96 556 THR B C 1
ATOM 9266 O O . THR B 1 488 ? -23.109 76.064 73.240 1.00 50.75 556 THR B O 1
ATOM 9270 N N . GLU B 1 489 ? -21.978 77.869 72.444 1.00 50.24 557 GLU B N 1
ATOM 9271 C CA . GLU B 1 489 ? -21.953 77.453 71.043 1.00 47.74 557 GLU B CA 1
ATOM 9272 C C . GLU B 1 489 ? -21.027 76.260 70.831 1.00 51.11 557 GLU B C 1
ATOM 9273 O O . GLU B 1 489 ? -19.953 76.169 71.428 1.00 54.23 557 GLU B O 1
ATOM 9275 N N . THR B 1 490 ? -21.465 75.328 69.996 1.00 50.13 558 THR B N 1
ATOM 9276 C CA . THR B 1 490 ? -20.688 74.142 69.712 1.00 42.72 558 THR B CA 1
ATOM 9277 C C . THR B 1 490 ? -20.715 73.894 68.224 1.00 44.42 558 THR B C 1
ATOM 9278 O O . THR B 1 490 ? -21.359 74.607 67.458 1.00 48.85 558 THR B O 1
ATOM 9282 N N . ILE B 1 491 ? -19.957 72.884 67.835 1.00 44.99 559 ILE B N 1
ATOM 9283 C CA . ILE B 1 491 ? -20.121 72.163 66.587 1.00 49.02 559 ILE B CA 1
ATOM 9284 C C . ILE B 1 491 ? -20.494 70.761 67.004 1.00 47.63 559 ILE B C 1
ATOM 9285 O O . ILE B 1 491 ? -19.823 70.174 67.857 1.00 46.95 559 ILE B O 1
ATOM 9290 N N . SER B 1 492 ? -21.613 70.272 66.511 1.00 45.33 560 SER B N 1
ATOM 9291 C CA . SER B 1 492 ? -22.169 69.050 67.042 1.00 47.74 560 SER B CA 1
ATOM 9292 C C . SER B 1 492 ? -22.329 68.030 65.943 1.00 49.51 560 SER B C 1
ATOM 9293 O O . SER B 1 492 ? -22.809 68.342 64.852 1.00 53.03 560 SER B O 1
ATOM 9296 N N . PHE B 1 493 ? -21.961 66.805 66.271 1.00 51.59 561 PHE B N 1
ATOM 9297 C CA . PHE B 1 493 ? -21.941 65.702 65.329 1.00 51.43 561 PHE B CA 1
ATOM 9298 C C . PHE B 1 493 ? -22.963 64.688 65.774 1.00 57.06 561 PHE B C 1
ATOM 9299 O O . PHE B 1 493 ? -22.889 64.186 66.900 1.00 61.97 561 PHE B O 1
ATOM 9307 N N . SER B 1 494 ? -23.912 64.401 64.902 1.00 56.29 562 SER B N 1
ATOM 9308 C CA . SER B 1 494 ? -25.065 63.601 65.267 1.00 54.64 562 SER B CA 1
ATOM 9309 C C . SER B 1 494 ? -25.215 62.417 64.326 1.00 55.08 562 SER B C 1
ATOM 9310 O O . SER B 1 494 ? -25.007 62.535 63.113 1.00 61.37 562 SER B O 1
ATOM 9313 N N . PHE B 1 495 ? -25.603 61.284 64.893 1.00 51.74 563 PHE B N 1
ATOM 9314 C CA . PHE B 1 495 ? -25.793 60.066 64.124 1.00 51.15 563 PHE B CA 1
ATOM 9315 C C . PHE B 1 495 ? -26.485 59.051 65.017 1.00 58.36 563 PHE B C 1
ATOM 9316 O O . PHE B 1 495 ? -26.460 59.169 66.245 1.00 56.51 563 PHE B O 1
ATOM 9324 N N . GLU B 1 496 ? -27.029 58.008 64.396 1.00 61.03 564 GLU B N 1
ATOM 9325 C CA . GLU B 1 496 ? -27.852 57.051 65.112 1.00 60.98 564 GLU B CA 1
ATOM 9326 C C . GLU B 1 496 ? -27.238 55.670 65.033 1.00 63.60 564 GLU B C 1
ATOM 9327 O O . GLU B 1 496 ? -26.694 55.262 64.002 1.00 65.39 564 GLU B O 1
ATOM 9333 N N . LEU B 1 497 ? -27.331 54.957 66.132 1.00 63.44 565 LEU B N 1
ATOM 9334 C CA . LEU B 1 497 ? -26.816 53.612 66.210 1.00 65.03 565 LEU B CA 1
ATOM 9335 C C . LEU B 1 497 ? -27.978 52.687 66.468 1.00 66.94 565 LEU B C 1
ATOM 9336 O O . LEU B 1 497 ? -28.843 52.979 67.301 1.00 67.06 565 LEU B O 1
ATOM 9341 N N . VAL B 1 498 ? -27.962 51.551 65.795 1.00 69.85 566 VAL B N 1
ATOM 9342 C CA . VAL B 1 498 ? -29.028 50.578 65.917 1.00 72.29 566 VAL B CA 1
ATOM 9343 C C . VAL B 1 498 ? -28.432 49.331 66.546 1.00 76.52 566 VAL B C 1
ATOM 9344 O O . VAL B 1 498 ? -27.365 48.864 66.126 1.00 73.58 566 VAL B O 1
ATOM 9348 N N . ASN B 1 499 ? -29.071 48.838 67.603 1.00 80.47 567 ASN B N 1
ATOM 9349 C CA . ASN B 1 499 ? -28.664 47.543 68.114 1.00 83.51 567 ASN B CA 1
ATOM 9350 C C . ASN B 1 499 ? -29.106 46.524 67.090 1.00 94.24 567 ASN B C 1
ATOM 9351 O O . ASN B 1 499 ? -30.240 46.579 66.613 1.00 93.30 567 ASN B O 1
ATOM 9356 N N . LYS B 1 500 ? -28.209 45.633 66.703 1.00 105.45 568 LYS B N 1
ATOM 9357 C CA . LYS B 1 500 ? -28.568 44.617 65.730 1.00 112.31 568 LYS B CA 1
ATOM 9358 C C . LYS B 1 500 ? -28.800 43.303 66.472 1.00 126.38 568 LYS B C 1
ATOM 9359 O O . LYS B 1 500 ? -28.400 43.138 67.630 1.00 129.45 568 LYS B O 1
ATOM 9365 N N . GLU B 1 501 ? -29.526 42.395 65.814 1.00 137.69 569 GLU B N 1
ATOM 9366 C CA . GLU B 1 501 ? -29.850 41.109 66.427 1.00 138.65 569 GLU B CA 1
ATOM 9367 C C . GLU B 1 501 ? -28.588 40.342 66.811 1.00 139.02 569 GLU B C 1
ATOM 9368 O O . GLU B 1 501 ? -28.510 39.777 67.909 1.00 143.86 569 GLU B O 1
ATOM 9370 N N . ASP B 1 502 ? -27.589 40.317 65.920 1.00 131.25 570 ASP B N 1
ATOM 9371 C CA . ASP B 1 502 ? -26.311 39.630 66.113 1.00 124.60 570 ASP B CA 1
ATOM 9372 C C . ASP B 1 502 ? -25.660 39.915 67.465 1.00 126.52 570 ASP B C 1
ATOM 9373 O O . ASP B 1 502 ? -24.606 39.349 67.780 1.00 128.07 570 ASP B O 1
ATOM 9375 N N . GLY B 1 503 ? -26.251 40.818 68.252 1.00 123.24 571 GLY B N 1
ATOM 9376 C CA . GLY B 1 503 ? -25.598 41.390 69.404 1.00 120.99 571 GLY B CA 1
ATOM 9377 C C . GLY B 1 503 ? -24.664 42.514 69.045 1.00 117.53 571 GLY B C 1
ATOM 9378 O O . GLY B 1 503 ? -24.317 43.325 69.913 1.00 116.90 571 GLY B O 1
ATOM 9379 N N . GLY B 1 504 ? -24.275 42.594 67.776 1.00 113.28 572 GLY B N 1
ATOM 9380 C CA . GLY B 1 504 ? -23.451 43.662 67.283 1.00 103.47 572 GLY B CA 1
ATOM 9381 C C . GLY B 1 504 ? -24.261 44.928 67.214 1.00 92.93 572 GLY B C 1
ATOM 9382 O O . GLY B 1 504 ? -25.410 45.010 67.647 1.00 95.43 572 GLY B O 1
ATOM 9383 N N . LEU B 1 505 ? -23.637 45.945 66.667 1.00 86.52 573 LEU B N 1
ATOM 9384 C CA . LEU B 1 505 ? -24.260 47.244 66.567 1.00 82.15 573 LEU B CA 1
ATOM 9385 C C . LEU B 1 505 ? -23.981 47.739 65.168 1.00 81.14 573 LEU B C 1
ATOM 9386 O O . LEU B 1 505 ? -22.976 47.368 64.557 1.00 78.54 573 LEU B O 1
ATOM 9391 N N . HIS B 1 506 ? -24.885 48.533 64.633 1.00 83.74 574 HIS B N 1
ATOM 9392 C CA . HIS B 1 506 ? -24.634 49.030 63.300 1.00 88.38 574 HIS B CA 1
ATOM 9393 C C . HIS B 1 506 ? -24.843 50.532 63.282 1.00 81.65 574 HIS B C 1
ATOM 9394 O O . HIS B 1 506 ? -25.732 51.070 63.952 1.00 80.82 574 HIS B O 1
ATOM 9401 N N . VAL B 1 507 ? -24.001 51.190 62.502 1.00 78.62 575 VAL B N 1
ATOM 9402 C CA . VAL B 1 507 ? -23.916 52.638 62.436 1.00 76.96 575 VAL B CA 1
ATOM 9403 C C . VAL B 1 507 ? -24.509 53.093 61.119 1.00 82.59 575 VAL B C 1
ATOM 9404 O O . VAL B 1 507 ? -24.042 52.696 60.041 1.00 88.48 575 VAL B O 1
ATOM 9408 N N . ASP B 1 508 ? -25.488 53.973 61.214 1.00 78.79 576 ASP B N 1
ATOM 9409 C CA . ASP B 1 508 ? -26.250 54.451 60.075 1.00 74.46 576 ASP B CA 1
ATOM 9410 C C . ASP B 1 508 ? -25.582 55.709 59.527 1.00 71.28 576 ASP B C 1
ATOM 9411 O O . ASP B 1 508 ? -25.875 56.811 59.989 1.00 69.04 576 ASP B O 1
ATOM 9416 N N . TYR B 1 509 ? -24.733 55.568 58.494 1.00 70.31 577 TYR B N 1
ATOM 9417 C CA . TYR B 1 509 ? -23.961 56.728 58.037 1.00 68.75 577 TYR B CA 1
ATOM 9418 C C . TYR B 1 509 ? -24.856 57.813 57.441 1.00 68.75 577 TYR B C 1
ATOM 9419 O O . TYR B 1 509 ? -24.498 58.995 57.456 1.00 69.50 577 TYR B O 1
ATOM 9428 N N . ASP B 1 510 ? -26.025 57.457 56.933 1.00 69.53 578 ASP B N 1
ATOM 9429 C CA . ASP B 1 510 ? -26.856 58.513 56.375 1.00 75.07 578 ASP B CA 1
ATOM 9430 C C . ASP B 1 510 ? -27.468 59.419 57.440 1.00 74.17 578 ASP B C 1
ATOM 9431 O O . ASP B 1 510 ? -27.842 60.549 57.114 1.00 76.68 578 ASP B O 1
ATOM 9436 N N . THR B 1 511 ? -27.575 58.966 58.695 1.00 71.92 579 THR B N 1
ATOM 9437 C CA . THR B 1 511 ? -27.915 59.884 59.785 1.00 65.88 579 THR B CA 1
ATOM 9438 C C . THR B 1 511 ? -26.814 60.916 60.037 1.00 63.05 579 THR B C 1
ATOM 9439 O O . THR B 1 511 ? -27.058 61.943 60.679 1.00 62.65 579 THR B O 1
ATOM 9443 N N . PHE B 1 512 ? -25.578 60.622 59.656 1.00 58.13 580 PHE B N 1
ATOM 9444 C CA . PHE B 1 512 ? -24.496 61.475 60.110 1.00 59.09 580 PHE B CA 1
ATOM 9445 C C . PHE B 1 512 ? -24.731 62.902 59.680 1.00 62.88 580 PHE B C 1
ATOM 9446 O O . PHE B 1 512 ? -24.959 63.198 58.500 1.00 63.90 580 PHE B O 1
ATOM 9454 N N . GLN B 1 513 ? -24.581 63.793 60.637 1.00 61.72 581 GLN B N 1
ATOM 9455 C CA . GLN B 1 513 ? -24.956 65.156 60.395 1.00 58.80 581 GLN B CA 1
ATOM 9456 C C . GLN B 1 513 ? -24.091 66.068 61.233 1.00 54.02 581 GLN B C 1
ATOM 9457 O O . GLN B 1 513 ? -23.766 65.751 62.378 1.00 57.57 581 GLN B O 1
ATOM 9463 N N . VAL B 1 514 ? -23.729 67.202 60.658 1.00 46.36 582 VAL B N 1
ATOM 9464 C CA . VAL B 1 514 ? -22.902 68.181 61.335 1.00 46.22 582 VAL B CA 1
ATOM 9465 C C . VAL B 1 514 ? -23.655 69.489 61.409 1.00 52.80 582 VAL B C 1
ATOM 9466 O O . VAL B 1 514 ? -24.179 69.968 60.393 1.00 62.02 582 VAL B O 1
ATOM 9470 N N . ARG B 1 515 ? -23.695 70.071 62.604 1.00 49.31 583 ARG B N 1
ATOM 9471 C CA . ARG B 1 515 ? -24.426 71.305 62.813 1.00 51.54 583 ARG B CA 1
ATOM 9472 C C . ARG B 1 515 ? -23.700 72.199 63.796 1.00 52.78 583 ARG B C 1
ATOM 9473 O O . ARG B 1 515 ? -23.051 71.729 64.733 1.00 60.25 583 ARG B O 1
ATOM 9481 N N . LEU B 1 516 ? -23.872 73.496 63.598 1.00 50.23 584 LEU B N 1
ATOM 9482 C CA . LEU B 1 516 ? -23.459 74.482 64.579 1.00 51.93 584 LEU B CA 1
ATOM 9483 C C . LEU B 1 516 ? -24.547 74.500 65.634 1.00 55.04 584 LEU B C 1
ATOM 9484 O O . LEU B 1 516 ? -25.703 74.767 65.316 1.00 64.07 584 LEU B O 1
ATOM 9489 N N . GLY B 1 517 ? -24.220 74.156 66.864 1.00 51.52 585 GLY B N 1
ATOM 9490 C CA . GLY B 1 517 ? -25.311 74.034 67.795 1.00 47.78 585 GLY B CA 1
ATOM 9491 C C . GLY B 1 517 ? -25.220 74.975 68.967 1.00 52.35 585 GLY B C 1
ATOM 9492 O O . GLY B 1 517 ? -24.375 75.878 68.992 1.00 53.23 585 GLY B O 1
ATOM 9493 N N . ILE B 1 518 ? -26.116 74.771 69.934 1.00 52.09 586 ILE B N 1
ATOM 9494 C CA . ILE B 1 518 ? -26.091 75.441 71.228 1.00 51.51 586 ILE B CA 1
ATOM 9495 C C . ILE B 1 518 ? -26.549 74.433 72.257 1.00 53.10 586 ILE B C 1
ATOM 9496 O O . ILE B 1 518 ? -27.406 73.590 71.976 1.00 54.73 586 ILE B O 1
ATOM 9501 N N . VAL B 1 519 ? -25.964 74.518 73.446 1.00 52.48 587 VAL B N 1
ATOM 9502 C CA . VAL B 1 519 ? -26.269 73.630 74.553 1.00 53.89 587 VAL B CA 1
ATOM 9503 C C . VAL B 1 519 ? -26.088 74.464 75.813 1.00 62.33 587 VAL B C 1
ATOM 9504 O O . VAL B 1 519 ? -25.469 75.532 75.782 1.00 65.92 587 VAL B O 1
ATOM 9508 N N . SER B 1 520 ? -26.701 74.026 76.914 1.00 60.47 588 SER B N 1
ATOM 9509 C CA . SER B 1 520 ? -26.523 74.771 78.152 1.00 54.57 588 SER B CA 1
ATOM 9510 C C . SER B 1 520 ? -26.694 73.920 79.402 1.00 54.98 588 SER B C 1
ATOM 9511 O O . SER B 1 520 ? -26.443 74.405 80.510 1.00 55.67 588 SER B O 1
ATOM 9514 N N . ASN B 1 521 ? -27.124 72.663 79.259 1.00 51.66 589 ASN B N 1
ATOM 9515 C CA . ASN B 1 521 ? -27.349 71.795 80.413 1.00 53.82 589 ASN B CA 1
ATOM 9516 C C . ASN B 1 521 ? -26.178 70.828 80.524 1.00 63.52 589 ASN B C 1
ATOM 9517 O O . ASN B 1 521 ? -26.106 69.839 79.792 1.00 71.05 589 ASN B O 1
ATOM 9522 N N . PHE B 1 522 ? -25.288 71.102 81.472 1.00 62.26 590 PHE B N 1
ATOM 9523 C CA . PHE B 1 522 ? -24.052 70.351 81.695 1.00 55.72 590 PHE B CA 1
ATOM 9524 C C . PHE B 1 522 ? -24.069 69.715 83.083 1.00 55.40 590 PHE B C 1
ATOM 9525 O O . PHE B 1 522 ? -23.735 70.385 84.077 1.00 58.17 590 PHE B O 1
ATOM 9533 N N . PRO B 1 523 ? -24.416 68.440 83.222 1.00 53.77 591 PRO B N 1
ATOM 9534 C CA . PRO B 1 523 ? -24.195 67.766 84.511 1.00 53.68 591 PRO B CA 1
ATOM 9535 C C . PRO B 1 523 ? -22.718 67.816 84.924 1.00 69.73 591 PRO B C 1
ATOM 9536 O O . PRO B 1 523 ? -21.819 67.597 84.101 1.00 79.02 591 PRO B O 1
ATOM 9540 N N . LYS B 1 524 ? -22.461 68.138 86.207 1.00 67.35 592 LYS B N 1
ATOM 9541 C CA . LYS B 1 524 ? -21.085 68.206 86.717 1.00 68.08 592 LYS B CA 1
ATOM 9542 C C . LYS B 1 524 ? -20.537 66.799 86.925 1.00 70.78 592 LYS B C 1
ATOM 9543 O O . LYS B 1 524 ? -21.074 66.031 87.732 1.00 66.00 592 LYS B O 1
ATOM 9545 N N . VAL B 1 525 ? -19.454 66.464 86.219 1.00 73.41 593 VAL B N 1
ATOM 9546 C CA . VAL B 1 525 ? -19.069 65.068 86.052 1.00 72.19 593 VAL B CA 1
ATOM 9547 C C . VAL B 1 525 ? -17.561 64.935 85.885 1.00 70.72 593 VAL B C 1
ATOM 9548 O O . VAL B 1 525 ? -16.890 65.828 85.360 1.00 76.14 593 VAL B O 1
ATOM 9552 N N . THR B 1 526 ? -17.034 63.801 86.345 1.00 62.60 594 THR B N 1
ATOM 9553 C CA . THR B 1 526 ? -15.641 63.442 86.168 1.00 59.09 594 THR B CA 1
ATOM 9554 C C . THR B 1 526 ? -15.554 61.980 85.779 1.00 59.17 594 THR B C 1
ATOM 9555 O O . THR B 1 526 ? -16.495 61.209 85.975 1.00 63.84 594 THR B O 1
ATOM 9559 N N . TYR B 1 527 ? -14.403 61.599 85.231 1.00 55.69 595 TYR B N 1
ATOM 9560 C CA . TYR B 1 527 ? -14.209 60.202 84.878 1.00 53.20 595 TYR B CA 1
ATOM 9561 C C . TYR B 1 527 ? -14.433 59.294 86.060 1.00 56.00 595 TYR B C 1
ATOM 9562 O O . TYR B 1 527 ? -14.987 58.202 85.916 1.00 63.42 595 TYR B O 1
ATOM 9571 N N . ASP B 1 528 ? -14.009 59.728 87.239 1.00 56.13 596 ASP B N 1
ATOM 9572 C CA . ASP B 1 528 ? -14.178 58.907 88.431 1.00 59.21 596 ASP B CA 1
ATOM 9573 C C . ASP B 1 528 ? -15.621 58.869 88.860 1.00 60.21 596 ASP B C 1
ATOM 9574 O O . ASP B 1 528 ? -16.149 57.807 89.200 1.00 67.10 596 ASP B O 1
ATOM 9579 N N . LYS B 1 529 ? -16.261 60.032 88.900 1.00 56.45 597 LYS B N 1
ATOM 9580 C CA . LYS B 1 529 ? -17.665 60.070 89.260 1.00 56.95 597 LYS B CA 1
ATOM 9581 C C . LYS B 1 529 ? -18.443 59.103 88.403 1.00 52.18 597 LYS B C 1
ATOM 9582 O O . LYS B 1 529 ? -19.155 58.227 88.907 1.00 53.48 597 LYS B O 1
ATOM 9588 N N . VAL B 1 530 ? -18.277 59.230 87.094 1.00 48.87 598 VAL B N 1
ATOM 9589 C CA . VAL B 1 530 ? -18.919 58.315 86.164 1.00 50.56 598 VAL B CA 1
ATOM 9590 C C . VAL B 1 530 ? -18.586 56.881 86.505 1.00 54.96 598 VAL B C 1
ATOM 9591 O O . VAL B 1 530 ? -19.471 56.022 86.593 1.00 54.61 598 VAL B O 1
ATOM 9595 N N . ASP B 1 531 ? -17.307 56.610 86.737 1.00 54.34 599 ASP B N 1
ATOM 9596 C CA . ASP B 1 531 ? -16.906 55.247 87.031 1.00 61.29 599 ASP B CA 1
ATOM 9597 C C . ASP B 1 531 ? -17.623 54.729 88.269 1.00 65.95 599 ASP B C 1
ATOM 9598 O O . ASP B 1 531 ? -18.054 53.571 88.301 1.00 70.28 599 ASP B O 1
ATOM 9603 N N . SER B 1 532 ? -17.767 55.559 89.302 1.00 64.52 600 SER B N 1
ATOM 9604 C CA . SER B 1 532 ? -18.480 55.069 90.474 1.00 64.66 600 SER B CA 1
ATOM 9605 C C . SER B 1 532 ? -19.947 54.878 90.161 1.00 59.50 600 SER B C 1
ATOM 9606 O O . SER B 1 532 ? -20.555 53.902 90.600 1.00 62.43 600 SER B O 1
ATOM 9609 N N . ILE B 1 533 ? -20.513 55.766 89.349 1.00 58.77 601 ILE B N 1
ATOM 9610 C CA . ILE B 1 533 ? -21.915 55.637 88.964 1.00 60.62 601 ILE B CA 1
ATOM 9611 C C . ILE B 1 533 ? -22.153 54.329 88.230 1.00 58.06 601 ILE B C 1
ATOM 9612 O O . ILE B 1 533 ? -23.162 53.657 88.450 1.00 67.96 601 ILE B O 1
ATOM 9617 N N . LEU B 1 534 ? -21.253 53.962 87.329 1.00 55.23 602 LEU B N 1
ATOM 9618 C CA . LEU B 1 534 ? -21.447 52.743 86.556 1.00 56.63 602 LEU B CA 1
ATOM 9619 C C . LEU B 1 534 ? -21.208 51.491 87.371 1.00 65.03 602 LEU B C 1
ATOM 9620 O O . LEU B 1 534 ? -21.457 50.386 86.876 1.00 69.37 602 LEU B O 1
ATOM 9625 N N . ASN B 1 535 ? -20.728 51.634 88.586 1.00 68.76 603 ASN B N 1
ATOM 9626 C CA . ASN B 1 535 ? -20.841 50.600 89.585 1.00 78.07 603 ASN B CA 1
ATOM 9627 C C . ASN B 1 535 ? -21.906 51.061 90.570 1.00 93.52 603 ASN B C 1
ATOM 9628 O O . ASN B 1 535 ? -22.515 52.120 90.412 1.00 92.44 603 ASN B O 1
ATOM 9633 N N . GLY B 1 536 ? -22.171 50.260 91.584 1.00 110.03 604 GLY B N 1
ATOM 9634 C CA . GLY B 1 536 ? -23.254 50.706 92.437 1.00 116.38 604 GLY B CA 1
ATOM 9635 C C . GLY B 1 536 ? -22.939 51.946 93.246 1.00 117.25 604 GLY B C 1
ATOM 9636 O O . GLY B 1 536 ? -23.860 52.539 93.814 1.00 121.45 604 GLY B O 1
ATOM 9637 N N . ASP B 1 537 ? -21.679 52.389 93.237 1.00 108.16 605 ASP B N 1
ATOM 9638 C CA . ASP B 1 537 ? -21.176 53.271 94.287 1.00 96.76 605 ASP B CA 1
ATOM 9639 C C . ASP B 1 537 ? -21.910 54.614 94.371 1.00 92.16 605 ASP B C 1
ATOM 9640 O O . ASP B 1 537 ? -22.072 55.156 95.471 1.00 92.65 605 ASP B O 1
ATOM 9642 N N . ASP B 1 538 ? -22.358 55.178 93.251 1.00 89.23 606 ASP B N 1
ATOM 9643 C CA . ASP B 1 538 ? -22.801 56.571 93.252 1.00 87.04 606 ASP B CA 1
ATOM 9644 C C . ASP B 1 538 ? -24.215 56.762 92.716 1.00 83.26 606 ASP B C 1
ATOM 9645 O O . ASP B 1 538 ? -24.568 56.254 91.643 1.00 75.24 606 ASP B O 1
ATOM 9650 N N . ASN B 1 539 ? -24.990 57.581 93.453 1.00 89.76 607 ASN B N 1
ATOM 9651 C CA . ASN B 1 539 ? -26.382 57.878 93.130 1.00 94.72 607 ASN B CA 1
ATOM 9652 C C . ASN B 1 539 ? -26.781 59.349 93.280 1.00 97.63 607 ASN B C 1
ATOM 9653 O O . ASN B 1 539 ? -27.977 59.639 93.379 1.00 98.75 607 ASN B O 1
ATOM 9658 N N . SER B 1 540 ? -25.826 60.282 93.324 1.00 97.50 608 SER B N 1
ATOM 9659 C CA . SER B 1 540 ? -26.135 61.708 93.406 1.00 96.05 608 SER B CA 1
ATOM 9660 C C . SER B 1 540 ? -26.875 62.231 92.176 1.00 95.89 608 SER B C 1
ATOM 9661 O O . SER B 1 540 ? -27.407 63.347 92.217 1.00 98.92 608 SER B O 1
ATOM 9664 N N . LEU B 1 541 ? -26.927 61.459 91.093 1.00 87.81 609 LEU B N 1
ATOM 9665 C CA . LEU B 1 541 ? -27.439 61.841 89.792 1.00 76.90 609 LEU B CA 1
ATOM 9666 C C . LEU B 1 541 ? -28.929 61.525 89.648 1.00 81.19 609 LEU B C 1
ATOM 9667 O O . LEU B 1 541 ? -29.430 60.557 90.239 1.00 84.79 609 LEU B O 1
ATOM 9672 N N . PRO B 1 542 ? -29.649 62.332 88.860 1.00 75.03 610 PRO B N 1
ATOM 9673 C CA . PRO B 1 542 ? -31.014 61.964 88.483 1.00 65.42 610 PRO B CA 1
ATOM 9674 C C . PRO B 1 542 ? -30.998 60.613 87.818 1.00 62.60 610 PRO B C 1
ATOM 9675 O O . PRO B 1 542 ? -30.161 60.337 86.960 1.00 62.85 610 PRO B O 1
ATOM 9679 N N . SER B 1 543 ? -31.970 59.791 88.170 1.00 64.73 611 SER B N 1
ATOM 9680 C CA . SER B 1 543 ? -31.994 58.448 87.621 1.00 70.04 611 SER B CA 1
ATOM 9681 C C . SER B 1 543 ? -32.032 58.465 86.101 1.00 69.88 611 SER B C 1
ATOM 9682 O O . SER B 1 543 ? -31.555 57.523 85.461 1.00 74.20 611 SER B O 1
ATOM 9685 N N . LYS B 1 544 ? -32.560 59.532 85.505 1.00 66.67 612 LYS B N 1
ATOM 9686 C CA . LYS B 1 544 ? -32.615 59.591 84.049 1.00 67.77 612 LYS B CA 1
ATOM 9687 C C . LYS B 1 544 ? -31.215 59.729 83.456 1.00 70.81 612 LYS B C 1
ATOM 9688 O O . LYS B 1 544 ? -30.844 58.994 82.528 1.00 70.61 612 LYS B O 1
ATOM 9694 N N . GLN B 1 545 ? -30.406 60.633 84.023 1.00 69.85 613 GLN B N 1
ATOM 9695 C CA . GLN B 1 545 ? -29.047 60.856 83.537 1.00 60.70 613 GLN B CA 1
ATOM 9696 C C . GLN B 1 545 ? -28.192 59.615 83.735 1.00 62.82 613 GLN B C 1
ATOM 9697 O O . GLN B 1 545 ? -27.551 59.128 82.794 1.00 66.34 613 GLN B O 1
ATOM 9703 N N . LYS B 1 546 ? -28.212 59.061 84.947 1.00 61.85 614 LYS B N 1
ATOM 9704 C CA . LYS B 1 546 ? -27.531 57.798 85.195 1.00 54.53 614 LYS B CA 1
ATOM 9705 C C . LYS B 1 546 ? -27.887 56.767 84.135 1.00 51.10 614 LYS B C 1
ATOM 9706 O O . LYS B 1 546 ? -27.008 56.078 83.620 1.00 59.25 614 LYS B O 1
ATOM 9712 N N . LYS B 1 547 ? -29.137 56.750 83.688 1.00 49.15 615 LYS B N 1
ATOM 9713 C CA . LYS B 1 547 ? -29.536 55.698 82.775 1.00 53.36 615 LYS B CA 1
ATOM 9714 C C . LYS B 1 547 ? -28.895 55.903 81.414 1.00 57.59 615 LYS B C 1
ATOM 9715 O O . LYS B 1 547 ? -28.503 54.930 80.757 1.00 65.20 615 LYS B O 1
ATOM 9721 N N . GLN B 1 548 ? -28.687 57.157 81.018 1.00 53.50 616 GLN B N 1
ATOM 9722 C CA . GLN B 1 548 ? -28.106 57.378 79.709 1.00 47.22 616 GLN B CA 1
ATOM 9723 C C . GLN B 1 548 ? -26.657 56.971 79.692 1.00 55.34 616 GLN B C 1
ATOM 9724 O O . GLN B 1 548 ? -26.171 56.443 78.692 1.00 55.51 616 GLN B O 1
ATOM 9730 N N . LEU B 1 549 ? -25.955 57.173 80.800 1.00 47.00 617 LEU B N 1
ATOM 9731 C CA . LEU B 1 549 ? -24.580 56.716 80.876 1.00 52.30 617 LEU B CA 1
ATOM 9732 C C . LEU B 1 549 ? -24.492 55.208 80.728 1.00 60.40 617 LEU B C 1
ATOM 9733 O O . LEU B 1 549 ? -23.659 54.689 79.970 1.00 60.76 617 LEU B O 1
ATOM 9738 N N . GLU B 1 550 ? -25.326 54.475 81.465 1.00 63.37 618 GLU B N 1
ATOM 9739 C CA . GLU B 1 550 ? -25.256 53.029 81.332 1.00 72.63 618 GLU B CA 1
ATOM 9740 C C . GLU B 1 550 ? -25.470 52.656 79.879 1.00 71.62 618 GLU B C 1
ATOM 9741 O O . GLU B 1 550 ? -24.709 51.865 79.303 1.00 66.54 618 GLU B O 1
ATOM 9747 N N . LEU B 1 551 ? -26.405 53.353 79.239 1.00 70.03 619 LEU B N 1
ATOM 9748 C CA . LEU B 1 551 ? -26.714 53.102 77.848 1.00 66.15 619 LEU B CA 1
ATOM 9749 C C . LEU B 1 551 ? -25.509 53.400 76.977 1.00 60.73 619 LEU B C 1
ATOM 9750 O O . LEU B 1 551 ? -25.113 52.589 76.130 1.00 59.86 619 LEU B O 1
ATOM 9755 N N . LEU B 1 552 ? -24.869 54.536 77.227 1.00 54.83 620 LEU B N 1
ATOM 9756 C CA . LEU B 1 552 ? -23.692 54.901 76.455 1.00 52.73 620 LEU B CA 1
ATOM 9757 C C . LEU B 1 552 ? -22.540 53.937 76.680 1.00 58.18 620 LEU B C 1
ATOM 9758 O O . LEU B 1 552 ? -21.833 53.574 75.735 1.00 65.09 620 LEU B O 1
ATOM 9763 N N . HIS B 1 553 ? -22.296 53.543 77.927 1.00 53.68 621 HIS B N 1
ATOM 9764 C CA . HIS B 1 553 ? -21.207 52.608 78.145 1.00 48.42 621 HIS B CA 1
ATOM 9765 C C . HIS B 1 553 ? -21.465 51.318 77.395 1.00 53.52 621 HIS B C 1
ATOM 9766 O O . HIS B 1 553 ? -20.577 50.792 76.717 1.00 57.27 621 HIS B O 1
ATOM 9773 N N . THR B 1 554 ? -22.699 50.838 77.427 1.00 56.47 622 THR B N 1
ATOM 9774 C CA . THR B 1 554 ? -22.963 49.595 76.734 1.00 56.70 622 THR B CA 1
ATOM 9775 C C . THR B 1 554 ? -22.753 49.756 75.246 1.00 59.64 622 THR B C 1
ATOM 9776 O O . THR B 1 554 ? -22.338 48.816 74.568 1.00 66.60 622 THR B O 1
ATOM 9780 N N . LEU B 1 555 ? -22.960 50.956 74.737 1.00 57.87 623 LEU B N 1
ATOM 9781 C CA . LEU B 1 555 ? -22.675 51.217 73.334 1.00 55.10 623 LEU B CA 1
ATOM 9782 C C . LEU B 1 555 ? -21.174 51.202 73.060 1.00 53.12 623 LEU B C 1
ATOM 9783 O O . LEU B 1 555 ? -20.720 50.689 72.028 1.00 53.99 623 LEU B O 1
ATOM 9788 N N . ALA B 1 556 ? -20.390 51.780 73.962 1.00 48.79 624 ALA B N 1
ATOM 9789 C CA . ALA B 1 556 ? -18.952 51.832 73.747 1.00 51.29 624 ALA B CA 1
ATOM 9790 C C . ALA B 1 556 ? -18.339 50.433 73.668 1.00 60.59 624 ALA B C 1
ATOM 9791 O O . ALA B 1 556 ? -17.488 50.171 72.812 1.00 62.97 624 ALA B O 1
ATOM 9793 N N . THR B 1 557 ? -18.722 49.526 74.577 1.00 59.50 625 THR B N 1
ATOM 9794 C CA . THR B 1 557 ? -18.166 48.174 74.520 1.00 54.21 625 THR B CA 1
ATOM 9795 C C . THR B 1 557 ? -18.502 47.471 73.217 1.00 52.78 625 THR B C 1
ATOM 9796 O O . THR B 1 557 ? -17.693 46.676 72.726 1.00 61.16 625 THR B O 1
ATOM 9800 N N . LYS B 1 558 ? -19.688 47.731 72.650 1.00 48.51 626 LYS B N 1
ATOM 9801 C CA . LYS B 1 558 ? -20.047 47.107 71.380 1.00 52.98 626 LYS B CA 1
ATOM 9802 C C . LYS B 1 558 ? -19.304 47.745 70.223 1.00 55.30 626 LYS B C 1
ATOM 9803 O O . LYS B 1 558 ? -18.978 47.061 69.248 1.00 57.08 626 LYS B O 1
ATOM 9809 N N . LEU B 1 559 ? -19.019 49.040 70.330 1.00 55.22 627 LEU B N 1
ATOM 9810 C CA . LEU B 1 559 ? -18.172 49.725 69.354 1.00 53.71 627 LEU B CA 1
ATOM 9811 C C . LEU B 1 559 ? -16.750 49.177 69.363 1.00 54.07 627 LEU B C 1
ATOM 9812 O O . LEU B 1 559 ? -16.146 48.915 68.314 1.00 58.22 627 LEU B O 1
ATOM 9817 N N . LEU B 1 560 ? -16.184 49.058 70.554 1.00 50.19 628 LEU B N 1
ATOM 9818 C CA . LEU B 1 560 ? -14.831 48.565 70.701 1.00 48.68 628 LEU B CA 1
ATOM 9819 C C . LEU B 1 560 ? -14.723 47.140 70.202 1.00 52.60 628 LEU B C 1
ATOM 9820 O O . LEU B 1 560 ? -13.853 46.815 69.390 1.00 59.72 628 LEU B O 1
ATOM 9825 N N . HIS B 1 561 ? -15.625 46.282 70.664 1.00 55.77 629 HIS B N 1
ATOM 9826 C CA . HIS B 1 561 ? -15.625 44.910 70.209 1.00 59.27 629 HIS B CA 1
ATOM 9827 C C . HIS B 1 561 ? -15.671 44.851 68.687 1.00 59.36 629 HIS B C 1
ATOM 9828 O O . HIS B 1 561 ? -15.005 44.015 68.071 1.00 59.23 629 HIS B O 1
ATOM 9835 N N . LYS B 1 562 ? -16.368 45.791 68.062 1.00 59.18 630 LYS B N 1
ATOM 9836 C CA . LYS B 1 562 ? -16.429 45.819 66.606 1.00 64.24 630 LYS B CA 1
ATOM 9837 C C . LYS B 1 562 ? -15.084 46.185 65.998 1.00 63.88 630 LYS B C 1
ATOM 9838 O O . LYS B 1 562 ? -14.576 45.470 65.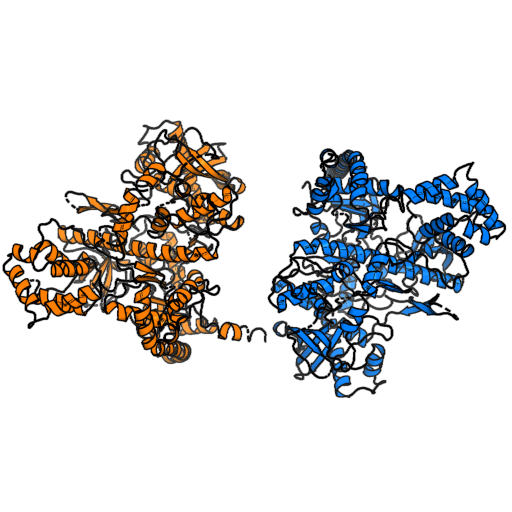127 1.00 69.12 630 LYS B O 1
ATOM 9844 N N . ARG B 1 563 ? -14.482 47.291 66.451 1.00 59.59 631 ARG B N 1
ATOM 9845 C CA . ARG B 1 563 ? -13.230 47.723 65.844 1.00 54.01 631 ARG B CA 1
ATOM 9846 C C . ARG B 1 563 ? -12.210 46.620 65.828 1.00 56.16 631 ARG B C 1
ATOM 9847 O O . ARG B 1 563 ? -11.463 46.461 64.862 1.00 54.67 631 ARG B O 1
ATOM 9855 N N . ILE B 1 564 ? -12.167 45.843 66.892 1.00 60.50 632 ILE B N 1
ATOM 9856 C CA . ILE B 1 564 ? -11.202 44.765 66.971 1.00 62.58 632 ILE B CA 1
ATOM 9857 C C . ILE B 1 564 ? -11.521 43.678 65.962 1.00 70.18 632 ILE B C 1
ATOM 9858 O O . ILE B 1 564 ? -10.707 43.345 65.095 1.00 74.97 632 ILE B O 1
ATOM 9863 N N . HIS B 1 565 ? -12.703 43.096 66.063 1.00 72.75 633 HIS B N 1
ATOM 9864 C CA . HIS B 1 565 ? -12.934 41.887 65.297 1.00 73.90 633 HIS B CA 1
ATOM 9865 C C . HIS B 1 565 ? -13.178 42.175 63.835 1.00 68.49 633 HIS B C 1
ATOM 9866 O O . HIS B 1 565 ? -13.024 41.276 63.004 1.00 71.52 633 HIS B O 1
ATOM 9873 N N . ASP B 1 566 ? -13.525 43.409 63.506 1.00 63.25 634 ASP B N 1
ATOM 9874 C CA . ASP B 1 566 ? -13.971 43.755 62.168 1.00 65.84 634 ASP B CA 1
ATOM 9875 C C . ASP B 1 566 ? -13.031 44.695 61.457 1.00 69.02 634 ASP B C 1
ATOM 9876 O O . ASP B 1 566 ? -12.846 44.579 60.247 1.00 64.50 634 ASP B O 1
ATOM 9881 N N . ASP B 1 567 ? -12.458 45.639 62.192 1.00 76.94 635 ASP B N 1
ATOM 9882 C CA . ASP B 1 567 ? -11.482 46.566 61.649 1.00 77.39 635 ASP B CA 1
ATOM 9883 C C . ASP B 1 567 ? -10.053 46.120 61.955 1.00 73.93 635 ASP B C 1
ATOM 9884 O O . ASP B 1 567 ? -9.101 46.819 61.594 1.00 65.63 635 ASP B O 1
ATOM 9889 N N . ASN B 1 568 ? -9.891 44.957 62.588 1.00 78.65 636 ASN B N 1
ATOM 9890 C CA . ASN B 1 568 ? -8.589 44.457 63.025 1.00 82.66 636 ASN B CA 1
ATOM 9891 C C . ASN B 1 568 ? -7.798 45.556 63.714 1.00 72.37 636 ASN B C 1
ATOM 9892 O O . ASN B 1 568 ? -6.585 45.688 63.555 1.00 73.68 636 ASN B O 1
ATOM 9897 N N . ALA B 1 569 ? -8.507 46.333 64.513 1.00 66.09 637 ALA B N 1
ATOM 9898 C CA . ALA B 1 569 ? -7.871 47.358 65.299 1.00 61.01 637 ALA B CA 1
ATOM 9899 C C . ALA B 1 569 ? -6.938 46.712 66.307 1.00 60.15 637 ALA B C 1
ATOM 9900 O O . ALA B 1 569 ? -7.064 45.526 66.642 1.00 61.85 637 ALA B O 1
ATOM 9902 N N . VAL B 1 570 ? -5.973 47.503 66.772 1.00 57.53 638 VAL B N 1
ATOM 9903 C CA . VAL B 1 570 ? -4.980 47.055 67.744 1.00 55.17 638 VAL B CA 1
ATOM 9904 C C . VAL B 1 570 ? -5.075 47.948 68.970 1.00 58.31 638 VAL B C 1
ATOM 9905 O O . VAL B 1 570 ? -4.710 49.131 68.912 1.00 60.94 638 VAL B O 1
ATOM 9909 N N . VAL B 1 571 ? -5.536 47.388 70.086 1.00 54.71 639 VAL B N 1
ATOM 9910 C CA . VAL B 1 571 ? -5.783 48.175 71.287 1.00 55.35 639 VAL B CA 1
ATOM 9911 C C . VAL B 1 571 ? -5.076 47.521 72.462 1.00 52.13 639 VAL B C 1
ATOM 9912 O O . VAL B 1 571 ? -5.138 46.300 72.632 1.00 50.71 639 VAL B O 1
ATOM 9916 N N . PHE B 1 572 ? -4.417 48.331 73.272 1.00 53.20 640 PHE B N 1
ATOM 9917 C CA . PHE B 1 572 ? -3.499 47.824 74.276 1.00 57.70 640 PHE B CA 1
ATOM 9918 C C . PHE B 1 572 ? -4.166 47.730 75.621 1.00 57.68 640 PHE B C 1
ATOM 9919 O O . PHE B 1 572 ? -5.040 48.531 75.941 1.00 54.47 640 PHE B O 1
ATOM 9927 N N . GLY B 1 573 ? -3.721 46.778 76.427 1.00 69.18 641 GLY B N 1
ATOM 9928 C CA . GLY B 1 573 ? -4.173 46.826 77.795 1.00 77.96 641 GLY B CA 1
ATOM 9929 C C . GLY B 1 573 ? -3.432 47.944 78.496 1.00 91.18 641 GLY B C 1
ATOM 9930 O O . GLY B 1 573 ? -2.898 48.853 77.851 1.00 83.45 641 GLY B O 1
ATOM 9931 N N . ASP B 1 574 ? -3.356 47.873 79.813 1.00 111.43 642 ASP B N 1
ATOM 9932 C CA . ASP B 1 574 ? -2.660 48.888 80.587 1.00 120.15 642 ASP B CA 1
ATOM 9933 C C . ASP B 1 574 ? -1.263 48.400 80.917 1.00 118.67 642 ASP B C 1
ATOM 9934 O O . ASP B 1 574 ? -0.901 47.246 80.687 1.00 126.19 642 ASP B O 1
ATOM 9939 N N . GLY B 1 575 ? -0.471 49.298 81.461 1.00 106.10 643 GLY B N 1
ATOM 9940 C CA . GLY B 1 575 ? 0.895 48.971 81.744 1.00 96.04 643 GLY B CA 1
ATOM 9941 C C . GLY B 1 575 ? 1.849 49.422 80.676 1.00 85.87 643 GLY B C 1
ATOM 9942 O O . GLY B 1 575 ? 3.061 49.220 80.826 1.00 88.09 643 GLY B O 1
ATOM 9943 N N . PHE B 1 576 ? 1.354 50.013 79.594 1.00 77.27 644 PHE B N 1
ATOM 9944 C CA . PHE B 1 576 ? 2.310 50.669 78.719 1.00 86.78 644 PHE B CA 1
ATOM 9945 C C . PHE B 1 576 ? 2.783 51.955 79.346 1.00 91.26 644 PHE B C 1
ATOM 9946 O O . PHE B 1 576 ? 3.917 52.393 79.103 1.00 93.74 644 PHE B O 1
ATOM 9954 N N . ASN B 1 577 ? 1.923 52.532 80.182 1.00 88.82 645 ASN B N 1
ATOM 9955 C CA . ASN B 1 577 ? 2.145 53.808 80.837 1.00 90.05 645 ASN B CA 1
ATOM 9956 C C . ASN B 1 577 ? 1.950 53.575 82.325 1.00 83.46 645 ASN B C 1
ATOM 9957 O O . ASN B 1 577 ? 0.870 53.811 82.872 1.00 85.95 645 ASN B O 1
ATOM 9962 N N . LYS B 1 578 ? 2.990 53.053 82.954 1.00 74.00 646 LYS B N 1
ATOM 9963 C CA . LYS B 1 578 ? 3.077 52.929 84.393 1.00 62.95 646 LYS B CA 1
ATOM 9964 C C . LYS B 1 578 ? 4.011 54.018 84.875 1.00 59.19 646 LYS B C 1
ATOM 9965 O O . LYS B 1 578 ? 4.846 54.514 84.117 1.00 61.33 646 LYS B O 1
ATOM 9971 N N . GLY B 1 579 ? 3.857 54.406 86.136 1.00 54.93 647 GLY B N 1
ATOM 9972 C CA . GLY B 1 579 ? 4.782 55.386 86.682 1.00 55.81 647 GLY B CA 1
ATOM 9973 C C . GLY B 1 579 ? 4.746 56.729 85.986 1.00 54.45 647 GLY B C 1
ATOM 9974 O O . GLY B 1 579 ? 5.793 57.362 85.794 1.00 55.55 647 GLY B O 1
ATOM 9975 N N . LEU B 1 580 ? 3.574 57.158 85.550 1.00 52.38 648 LEU B N 1
ATOM 9976 C CA . LEU B 1 580 ? 3.456 58.499 85.026 1.00 51.97 648 LEU B CA 1
ATOM 9977 C C . LEU B 1 580 ? 3.553 59.504 86.158 1.00 55.21 648 LEU B C 1
ATOM 9978 O O . LEU B 1 580 ? 3.226 59.225 87.321 1.00 59.39 648 LEU B O 1
ATOM 9983 N N . VAL B 1 581 ? 3.934 60.713 85.786 1.00 49.89 649 VAL B N 1
ATOM 9984 C CA . VAL B 1 581 ? 4.488 61.669 86.722 1.00 47.28 649 VAL B CA 1
ATOM 9985 C C . VAL B 1 581 ? 3.483 62.766 86.987 1.00 49.23 649 VAL B C 1
ATOM 9986 O O . VAL B 1 581 ? 2.970 63.391 86.053 1.00 49.46 649 VAL B O 1
ATOM 9990 N N . SER B 1 582 ? 3.244 63.022 88.259 1.00 50.46 650 SER B N 1
ATOM 9991 C CA . SER B 1 582 ? 2.441 64.137 88.703 1.00 53.16 650 SER B CA 1
ATOM 9992 C C . SER B 1 582 ? 3.214 64.849 89.798 1.00 57.25 650 SER B C 1
ATOM 9993 O O . SER B 1 582 ? 3.778 64.202 90.685 1.00 62.17 650 SER B O 1
ATOM 9996 N N . LEU B 1 583 ? 3.235 66.178 89.733 1.00 56.30 651 LEU B N 1
ATOM 9997 C CA . LEU B 1 583 ? 3.956 67.004 90.694 1.00 57.35 651 LEU B CA 1
ATOM 9998 C C . LEU B 1 583 ? 3.091 67.512 91.842 1.00 69.64 651 LEU B C 1
ATOM 9999 O O . LEU B 1 583 ? 1.898 67.751 91.678 1.00 74.93 651 LEU B O 1
ATOM 10004 N N . SER B 1 584 ? 3.695 67.616 93.021 1.00 77.43 652 SER B N 1
ATOM 10005 C CA . SER B 1 584 ? 3.135 68.287 94.186 1.00 82.86 652 SER B CA 1
ATOM 10006 C C . SER B 1 584 ? 3.986 69.516 94.561 1.00 92.80 652 SER B C 1
ATOM 10007 O O . SER B 1 584 ? 5.131 69.645 94.110 1.00 94.49 652 SER B O 1
ATOM 10010 N N . PRO B 1 585 ? 3.431 70.481 95.380 1.00 96.72 653 PRO B N 1
ATOM 10011 C CA . PRO B 1 585 ? 4.060 71.811 95.524 1.00 98.55 653 PRO B CA 1
ATOM 10012 C C . PRO B 1 585 ? 4.887 72.113 96.775 1.00 100.37 653 PRO B C 1
ATOM 10013 O O . PRO B 1 585 ? 5.050 71.273 97.670 1.00 101.33 653 PRO B O 1
ATOM 10017 N N . ASP B 1 586 ? 5.367 73.364 96.834 1.00 98.22 654 ASP B N 1
ATOM 10018 C CA . ASP B 1 586 ? 6.242 73.886 97.888 1.00 93.79 654 ASP B CA 1
ATOM 10019 C C . ASP B 1 586 ? 7.507 73.059 97.967 1.00 86.04 654 ASP B C 1
ATOM 10020 O O . ASP B 1 586 ? 8.217 72.945 96.975 1.00 82.61 654 ASP B O 1
ATOM 10022 N N . CYS B 1 592 ? 6.613 70.832 92.752 1.00 61.59 660 CYS B N 1
ATOM 10023 C CA . CYS B 1 592 ? 8.020 70.415 92.818 1.00 72.10 660 CYS B CA 1
ATOM 10024 C C . CYS B 1 592 ? 8.292 69.049 93.465 1.00 69.23 660 CYS B C 1
ATOM 10025 O O . CYS B 1 592 ? 9.451 68.674 93.615 1.00 66.28 660 CYS B O 1
ATOM 10027 N N . ILE B 1 593 ? 7.259 68.329 93.890 1.00 66.14 661 ILE B N 1
ATOM 10028 C CA . ILE B 1 593 ? 7.423 67.038 94.547 1.00 65.05 661 ILE B CA 1
ATOM 10029 C C . ILE B 1 593 ? 6.678 65.979 93.747 1.00 62.63 661 ILE B C 1
ATOM 10030 O O . ILE B 1 593 ? 5.447 65.999 93.692 1.00 68.43 661 ILE B O 1
ATOM 10035 N N . PRO B 1 594 ? 7.366 64.990 93.193 1.00 58.07 662 PRO B N 1
ATOM 10036 C CA . PRO B 1 594 ? 6.721 64.063 92.250 1.00 59.82 662 PRO B CA 1
ATOM 10037 C C . PRO B 1 594 ? 5.939 62.929 92.893 1.00 60.64 662 PRO B C 1
ATOM 10038 O O . PRO B 1 594 ? 6.334 62.357 93.911 1.00 62.19 662 PRO B O 1
ATOM 10042 N N . THR B 1 595 ? 4.795 62.634 92.279 1.00 59.91 663 THR B N 1
ATOM 10043 C CA . THR B 1 595 ? 3.968 61.488 92.606 1.00 60.56 663 THR B CA 1
ATOM 10044 C C . THR B 1 595 ? 3.669 60.732 91.320 1.00 61.70 663 THR B C 1
ATOM 10045 O O . THR B 1 595 ? 3.619 61.313 90.231 1.00 61.48 663 THR B O 1
ATOM 10049 N N . PHE B 1 596 ? 3.506 59.424 91.443 1.00 60.58 664 PHE B N 1
ATOM 10050 C CA . PHE B 1 596 ? 3.424 58.561 90.282 1.00 54.51 664 PHE B CA 1
ATOM 10051 C C . PHE B 1 596 ? 2.145 57.772 90.291 1.00 54.72 664 PHE B C 1
ATOM 10052 O O . PHE B 1 596 ? 1.616 57.418 91.343 1.00 64.24 664 PHE B O 1
ATOM 10060 N N . TYR B 1 597 ? 1.670 57.491 89.097 1.00 52.83 665 TYR B N 1
ATOM 10061 C CA . TYR B 1 597 ? 0.443 56.743 88.950 1.00 56.14 665 TYR B CA 1
ATOM 10062 C C . TYR B 1 597 ? 0.497 56.076 87.600 1.00 58.68 665 TYR B C 1
ATOM 10063 O O . TYR B 1 597 ? 1.278 56.471 86.737 1.00 63.00 665 TYR B O 1
ATOM 10072 N N . ASP B 1 598 ? -0.363 55.095 87.409 1.00 59.64 666 ASP B N 1
ATOM 10073 C CA . ASP B 1 598 ? -0.487 54.443 86.123 1.00 61.73 666 ASP B CA 1
ATOM 10074 C C . ASP B 1 598 ? -1.686 54.995 85.394 1.00 61.86 666 ASP B C 1
ATOM 10075 O O . ASP B 1 598 ? -2.691 55.350 86.007 1.00 66.19 666 ASP B O 1
ATOM 10080 N N . GLN B 1 599 ? -1.575 55.069 84.079 1.00 61.81 667 GLN B N 1
ATOM 10081 C CA . GLN B 1 599 ? -2.751 55.369 83.291 1.00 64.50 667 GLN B CA 1
ATOM 10082 C C . GLN B 1 599 ? -3.690 54.189 83.399 1.00 66.80 667 GLN B C 1
ATOM 10083 O O . GLN B 1 599 ? -3.304 53.046 83.152 1.00 68.57 667 GLN B O 1
ATOM 10089 N N . SER B 1 600 ? -4.895 54.462 83.852 1.00 70.38 668 SER B N 1
ATOM 10090 C CA . SER B 1 600 ? -5.927 53.461 83.980 1.00 73.69 668 SER B CA 1
ATOM 10091 C C . SER B 1 600 ? -6.881 53.656 82.815 1.00 68.98 668 SER B C 1
ATOM 10092 O O . SER B 1 600 ? -7.159 54.789 82.411 1.00 68.20 668 SER B O 1
ATOM 10095 N N . GLN B 1 601 ? -7.333 52.554 82.255 1.00 64.79 669 GLN B N 1
ATOM 10096 C CA . GLN B 1 601 ? -8.414 52.534 81.288 1.00 64.08 669 GLN B CA 1
ATOM 10097 C C . GLN B 1 601 ? -9.614 51.961 82.025 1.00 66.54 669 GLN B C 1
ATOM 10098 O O . GLN B 1 601 ? -9.534 50.874 82.599 1.00 69.21 669 GLN B O 1
ATOM 10100 N N . THR B 1 602 ? -10.677 52.729 82.111 1.00 62.21 670 THR B N 1
ATOM 10101 C CA . THR B 1 602 ? -11.801 52.391 82.949 1.00 50.83 670 THR B CA 1
ATOM 10102 C C . THR B 1 602 ? -13.059 52.404 82.103 1.00 55.72 670 THR B C 1
ATOM 10103 O O . THR B 1 602 ? -13.010 52.577 80.885 1.00 65.28 670 THR B O 1
ATOM 10107 N N . LYS B 1 603 ? -14.197 52.168 82.744 1.00 57.35 671 LYS B N 1
ATOM 10108 C CA . LYS B 1 603 ? -15.444 52.253 82.001 1.00 51.48 671 LYS B CA 1
ATOM 10109 C C . LYS B 1 603 ? -15.641 53.667 81.482 1.00 53.11 671 LYS B C 1
ATOM 10110 O O . LYS B 1 603 ? -15.919 53.862 80.299 1.00 55.18 671 LYS B O 1
ATOM 10116 N N . SER B 1 604 ? -15.378 54.663 82.333 1.00 51.72 672 SER B N 1
ATOM 10117 C CA . SER B 1 604 ? -15.548 56.057 81.963 1.00 50.96 672 SER B CA 1
ATOM 10118 C C . SER B 1 604 ? -14.599 56.440 80.845 1.00 51.74 672 SER B C 1
ATOM 10119 O O . SER B 1 604 ? -14.949 57.182 79.922 1.00 49.33 672 SER B O 1
ATOM 10122 N N . THR B 1 605 ? -13.376 55.990 80.952 1.00 51.20 673 THR B N 1
ATOM 10123 C CA . THR B 1 605 ? -12.399 56.135 79.883 1.00 48.30 673 THR B CA 1
ATOM 10124 C C . THR B 1 605 ? -12.888 55.523 78.582 1.00 51.81 673 THR B C 1
ATOM 10125 O O . THR B 1 605 ? -12.841 56.149 77.524 1.00 48.38 673 THR B O 1
ATOM 10129 N N . LEU B 1 606 ? -13.367 54.283 78.674 1.00 54.52 674 LEU B N 1
ATOM 10130 C CA . LEU B 1 606 ? -13.816 53.549 77.501 1.00 53.16 674 LEU B CA 1
ATOM 10131 C C . LEU B 1 606 ? -14.936 54.282 76.805 1.00 49.90 674 LEU B C 1
ATOM 10132 O O . LEU B 1 606 ? -15.028 54.285 75.573 1.00 45.51 674 LEU B O 1
ATOM 10137 N N . LEU B 1 607 ? -15.840 54.836 77.602 1.00 55.19 675 LEU B N 1
ATOM 10138 C CA . LEU B 1 607 ? -17.022 55.502 77.082 1.00 53.72 675 LEU B CA 1
ATOM 10139 C C . LEU B 1 607 ? -16.629 56.690 76.216 1.00 56.51 675 LEU B C 1
ATOM 10140 O O . LEU B 1 607 ? -17.012 56.782 75.044 1.00 55.71 675 LEU B O 1
ATOM 10145 N N . VAL B 1 608 ? -15.853 57.610 76.784 1.00 55.98 676 VAL B N 1
ATOM 10146 C CA . VAL B 1 608 ? -15.441 58.790 76.040 1.00 53.82 676 VAL B CA 1
ATOM 10147 C C . VAL B 1 608 ? -14.595 58.382 74.837 1.00 53.24 676 VAL B C 1
ATOM 10148 O O . VAL B 1 608 ? -14.852 58.809 73.709 1.00 56.97 676 VAL B O 1
ATOM 10152 N N . SER B 1 609 ? -13.605 57.504 75.051 1.00 56.73 677 SER B N 1
ATOM 10153 C CA . SER B 1 609 ? -12.646 57.203 73.988 1.00 57.02 677 SER B CA 1
ATOM 10154 C C . SER B 1 609 ? -13.342 56.604 72.769 1.00 55.08 677 SER B C 1
ATOM 10155 O O . SER B 1 609 ? -13.112 57.042 71.640 1.00 57.57 677 SER B O 1
ATOM 10158 N N . GLU B 1 610 ? -14.242 55.647 72.974 1.00 51.60 678 GLU B N 1
ATOM 10159 C CA . GLU B 1 610 ? -14.854 55.021 71.818 1.00 47.19 678 GLU B CA 1
ATOM 10160 C C . GLU B 1 610 ? -15.608 56.029 70.979 1.00 49.93 678 GLU B C 1
ATOM 10161 O O . GLU B 1 610 ? -15.590 55.957 69.746 1.00 56.18 678 GLU B O 1
ATOM 10167 N N . PHE B 1 611 ? -16.245 56.992 71.626 1.00 47.70 679 PHE B N 1
ATOM 10168 C CA . PHE B 1 611 ? -17.045 57.937 70.882 1.00 41.75 679 PHE B CA 1
ATOM 10169 C C . PHE B 1 611 ? -16.218 59.036 70.209 1.00 48.48 679 PHE B C 1
ATOM 10170 O O . PHE B 1 611 ? -16.702 59.603 69.229 1.00 47.94 679 PHE B O 1
ATOM 10186 N N . ILE B 1 613 ? -13.042 58.521 69.005 1.00 45.71 681 ILE B N 1
ATOM 10187 C CA . ILE B 1 613 ? -12.546 57.727 67.902 1.00 49.51 681 ILE B CA 1
ATOM 10188 C C . ILE B 1 613 ? -13.576 57.651 66.786 1.00 50.26 681 ILE B C 1
ATOM 10189 O O . ILE B 1 613 ? -13.240 57.745 65.593 1.00 39.98 681 ILE B O 1
ATOM 10194 N N . LEU B 1 614 ? -14.832 57.404 67.144 1.00 48.38 682 LEU B N 1
ATOM 10195 C CA . LEU B 1 614 ? -15.861 57.226 66.128 1.00 50.66 682 LEU B CA 1
ATOM 10196 C C . LEU B 1 614 ? -16.162 58.531 65.402 1.00 49.72 682 LEU B C 1
ATOM 10197 O O . LEU B 1 614 ? -16.219 58.563 64.167 1.00 48.72 682 LEU B O 1
ATOM 10202 N N . THR B 1 615 ? -16.344 59.615 66.150 1.00 46.84 683 THR B N 1
ATOM 10203 C CA . THR B 1 615 ? -16.490 60.923 65.536 1.00 40.25 683 THR B CA 1
ATOM 10204 C C . THR B 1 615 ? -15.358 61.199 64.572 1.00 47.23 683 THR B C 1
ATOM 10205 O O . THR B 1 615 ? -15.581 61.640 63.445 1.00 51.51 683 THR B O 1
ATOM 10209 N N . ASN B 1 616 ? -14.129 60.925 64.996 1.00 48.18 684 ASN B N 1
ATOM 10210 C CA . ASN B 1 616 ? -12.988 61.235 64.156 1.00 39.49 684 ASN B CA 1
ATOM 10211 C C . ASN B 1 616 ? -12.939 60.330 62.944 1.00 39.30 684 ASN B C 1
ATOM 10212 O O . ASN B 1 616 ? -12.556 60.775 61.866 1.00 39.06 684 ASN B O 1
ATOM 10217 N N . LYS B 1 617 ? -13.322 59.060 63.090 1.00 40.54 685 LYS B N 1
ATOM 10218 C CA . LYS B 1 617 ? -13.448 58.205 61.913 1.00 42.33 685 LYS B CA 1
ATOM 10219 C C . LYS B 1 617 ? -14.489 58.750 60.954 1.00 47.14 685 LYS B C 1
ATOM 10220 O O . LYS B 1 617 ? -14.293 58.735 59.734 1.00 51.94 685 LYS B O 1
ATOM 10226 N N . LEU B 1 618 ? -15.600 59.241 61.490 1.00 46.09 686 LEU B N 1
ATOM 10227 C CA . LEU B 1 618 ? -16.721 59.645 60.651 1.00 48.36 686 LEU B CA 1
ATOM 10228 C C . LEU B 1 618 ? -16.403 60.903 59.869 1.00 50.52 686 LEU B C 1
ATOM 10229 O O . LEU B 1 618 ? -16.878 61.080 58.742 1.00 54.59 686 LEU B O 1
ATOM 10234 N N . CYS B 1 619 ? -15.666 61.822 60.481 1.00 52.33 687 CYS B N 1
ATOM 10235 C CA . CYS B 1 619 ? -15.285 63.040 59.782 1.00 55.25 687 CYS B CA 1
ATOM 10236 C C . CYS B 1 619 ? -14.294 62.761 58.663 1.00 53.46 687 CYS B C 1
ATOM 10237 O O . CYS B 1 619 ? -14.230 63.517 57.688 1.00 55.23 687 CYS B O 1
ATOM 10240 N N . ALA B 1 620 ? -13.507 61.695 58.788 1.00 47.72 688 ALA B N 1
ATOM 10241 C CA . ALA B 1 620 ? -12.718 61.247 57.656 1.00 44.95 688 ALA B CA 1
ATOM 10242 C C . ALA B 1 620 ? -13.616 61.031 56.449 1.00 56.06 688 ALA B C 1
ATOM 10243 O O . ALA B 1 620 ? -13.417 61.635 55.391 1.00 66.03 688 ALA B O 1
ATOM 10245 N N . ALA B 1 621 ? -14.657 60.213 56.621 1.00 54.01 689 ALA B N 1
ATOM 10246 C CA . ALA B 1 621 ? -15.591 59.940 55.536 1.00 49.43 689 ALA B CA 1
ATOM 10247 C C . ALA B 1 621 ? -16.179 61.222 54.988 1.00 50.81 689 ALA B C 1
ATOM 10248 O O . ALA B 1 621 ? -16.205 61.439 53.775 1.00 59.03 689 ALA B O 1
ATOM 10250 N N . PHE B 1 622 ? -16.583 62.109 55.879 1.00 47.44 690 PHE B N 1
ATOM 10251 C CA . PHE B 1 622 ? -17.272 63.322 55.482 1.00 47.79 690 PHE B CA 1
ATOM 10252 C C . PHE B 1 622 ? -16.390 64.202 54.597 1.00 54.41 690 PHE B C 1
ATOM 10253 O O . PHE B 1 622 ? -16.853 64.754 53.590 1.00 59.39 690 PHE B O 1
ATOM 10261 N N . PHE B 1 623 ? -15.122 64.358 54.974 1.00 53.18 691 PHE B N 1
ATOM 10262 C CA . PHE B 1 623 ? -14.210 65.227 54.241 1.00 51.08 691 PHE B CA 1
ATOM 10263 C C . PHE B 1 623 ? -13.931 64.689 52.851 1.00 54.96 691 PHE B C 1
ATOM 10264 O O . PHE B 1 623 ? -13.803 65.455 51.890 1.00 63.42 691 PHE B O 1
ATOM 10272 N N . GLN B 1 624 ? -13.793 63.377 52.732 1.00 52.41 692 GLN B N 1
ATOM 10273 C CA . GLN B 1 624 ? -13.464 62.791 51.442 1.00 59.61 692 GLN B CA 1
ATOM 10274 C C . GLN B 1 624 ? -14.647 62.857 50.482 1.00 71.14 692 GLN B C 1
ATOM 10275 O O . GLN B 1 624 ? -14.488 63.222 49.307 1.00 75.59 692 GLN B O 1
ATOM 10281 N N . GLU B 1 625 ? -15.835 62.464 50.964 1.00 68.57 693 GLU B N 1
ATOM 10282 C CA . GLU B 1 625 ? -17.030 62.453 50.134 1.00 59.96 693 GLU B CA 1
ATOM 10283 C C . GLU B 1 625 ? -17.376 63.840 49.658 1.00 57.32 693 GLU B C 1
ATOM 10284 O O . GLU B 1 625 ? -17.790 64.025 48.510 1.00 67.59 693 GLU B O 1
ATOM 10290 N N . ASN B 1 626 ? -17.237 64.823 50.529 1.00 50.01 694 ASN B N 1
ATOM 10291 C CA . ASN B 1 626 ? -17.500 66.193 50.144 1.00 53.04 694 ASN B CA 1
ATOM 10292 C C . ASN B 1 626 ? -16.281 66.882 49.568 1.00 56.60 694 ASN B C 1
ATOM 10293 O O . ASN B 1 626 ? -16.332 68.093 49.323 1.00 61.72 694 ASN B O 1
ATOM 10298 N N . LYS B 1 627 ? -15.194 66.142 49.350 1.00 55.06 695 LYS B N 1
ATOM 10299 C CA . LYS B 1 627 ? -13.992 66.685 48.731 1.00 59.02 695 LYS B CA 1
ATOM 10300 C C . LYS B 1 627 ? -13.519 67.914 49.508 1.00 59.35 695 LYS B C 1
ATOM 10301 O O . LYS B 1 627 ? -13.411 69.019 48.976 1.00 58.61 695 LYS B O 1
ATOM 10307 N N . ILE B 1 628 ? -13.314 67.733 50.801 1.00 62.96 696 ILE B N 1
ATOM 10308 C CA . ILE B 1 628 ? -12.808 68.783 51.684 1.00 64.40 696 ILE B CA 1
ATOM 10309 C C . ILE B 1 628 ? -11.359 68.452 52.033 1.00 65.05 696 ILE B C 1
ATOM 10310 O O . ILE B 1 628 ? -11.080 67.327 52.471 1.00 61.51 696 ILE B O 1
ATOM 10315 N N . PRO B 1 629 ? -10.412 69.374 51.839 1.00 65.62 697 PRO B N 1
ATOM 10316 C CA . PRO B 1 629 ? -9.046 69.133 52.324 1.00 63.02 697 PRO B CA 1
ATOM 10317 C C . PRO B 1 629 ? -8.976 69.224 53.844 1.00 60.33 697 PRO B C 1
ATOM 10318 O O . PRO B 1 629 ? -9.408 70.211 54.433 1.00 60.75 697 PRO B O 1
ATOM 10322 N N . GLY B 1 630 ? -8.392 68.191 54.474 1.00 58.04 698 GLY B N 1
ATOM 10323 C CA . GLY B 1 630 ? -8.245 68.146 55.913 1.00 52.53 698 GLY B CA 1
ATOM 10324 C C . GLY B 1 630 ? -6.895 67.577 56.293 1.00 49.57 698 GLY B C 1
ATOM 10325 O O . GLY B 1 630 ? -6.146 67.082 55.447 1.00 50.58 698 GLY B O 1
ATOM 10326 N N . VAL B 1 631 ? -6.546 67.746 57.561 1.00 47.69 699 VAL B N 1
ATOM 10327 C CA . VAL B 1 631 ? -5.302 67.172 58.068 1.00 44.79 699 VAL B CA 1
ATOM 10328 C C . VAL B 1 631 ? -5.657 65.876 58.796 1.00 40.36 699 VAL B C 1
ATOM 10329 O O . VAL B 1 631 ? -6.416 65.894 59.761 1.00 38.88 699 VAL B O 1
ATOM 10333 N N . TYR B 1 632 ? -5.212 64.736 58.254 1.00 39.45 700 TYR B N 1
ATOM 10334 C CA . TYR B 1 632 ? -5.526 63.404 58.775 1.00 39.23 700 TYR B CA 1
ATOM 10335 C C . TYR B 1 632 ? -4.396 62.905 59.663 1.00 39.72 700 TYR B C 1
ATOM 10336 O O . TYR B 1 632 ? -3.263 63.378 59.609 1.00 42.48 700 TYR B O 1
ATOM 10345 N N . ARG B 1 633 ? -4.697 61.900 60.454 1.00 38.25 701 ARG B N 1
ATOM 10346 C CA . ARG B 1 633 ? -3.660 61.297 61.271 1.00 45.41 701 ARG B CA 1
ATOM 10347 C C . ARG B 1 633 ? -3.579 59.833 60.877 1.00 46.60 701 ARG B C 1
ATOM 10348 O O . ARG B 1 633 ? -4.608 59.172 60.751 1.00 46.46 701 ARG B O 1
ATOM 10356 N N . CYS B 1 634 ? -2.360 59.372 60.583 1.00 45.16 702 CYS B N 1
ATOM 10357 C CA . CYS B 1 634 ? -2.133 58.100 59.916 1.00 45.24 702 CYS B CA 1
ATOM 10358 C C . CYS B 1 634 ? -1.160 57.264 60.718 1.00 38.38 702 CYS B C 1
ATOM 10359 O O . CYS B 1 634 ? -0.497 57.751 61.624 1.00 47.11 702 CYS B O 1
ATOM 10362 N N . TYR B 1 635 ? -1.089 55.986 60.377 1.00 38.45 703 TYR B N 1
ATOM 10363 C CA . TYR B 1 635 ? -0.157 55.062 61.006 1.00 38.59 703 TYR B CA 1
ATOM 10364 C C . TYR B 1 635 ? 0.124 53.959 60.001 1.00 46.11 703 TYR B C 1
ATOM 10365 O O . TYR B 1 635 ? -0.821 53.400 59.446 1.00 53.37 703 TYR B O 1
ATOM 10374 N N . ASN B 1 636 ? 1.402 53.696 59.711 1.00 41.79 704 ASN B N 1
ATOM 10375 C CA . ASN B 1 636 ? 1.776 52.670 58.734 1.00 44.93 704 ASN B CA 1
ATOM 10376 C C . ASN B 1 636 ? 2.187 51.342 59.355 1.00 48.05 704 ASN B C 1
ATOM 10377 O O . ASN B 1 636 ? 1.786 50.279 58.870 1.00 57.21 704 ASN B O 1
ATOM 10382 N N . GLY B 1 637 ? 3.005 51.368 60.382 1.00 42.03 705 GLY B N 1
ATOM 10383 C CA . GLY B 1 637 ? 3.586 50.148 60.864 1.00 45.96 705 GLY B CA 1
ATOM 10384 C C . GLY B 1 637 ? 4.919 49.933 60.196 1.00 51.29 705 GLY B C 1
ATOM 10385 O O . GLY B 1 637 ? 5.385 50.744 59.388 1.00 53.73 705 GLY B O 1
ATOM 10386 N N . LEU B 1 638 ? 5.521 48.789 60.495 1.00 48.94 706 LEU B N 1
ATOM 10387 C CA . LEU B 1 638 ? 6.876 48.542 60.047 1.00 47.39 706 LEU B CA 1
ATOM 10388 C C . LEU B 1 638 ? 6.918 47.399 59.051 1.00 53.25 706 LEU B C 1
ATOM 10389 O O . LEU B 1 638 ? 6.070 46.505 59.062 1.00 61.10 706 LEU B O 1
ATOM 10394 N N . ASN B 1 639 ? 7.904 47.464 58.168 1.00 48.56 707 ASN B N 1
ATOM 10395 C CA . ASN B 1 639 ? 8.227 46.348 57.305 1.00 44.86 707 ASN B CA 1
ATOM 10396 C C . ASN B 1 639 ? 9.089 45.380 58.102 1.00 50.56 707 ASN B C 1
ATOM 10397 O O . ASN B 1 639 ? 10.171 45.748 58.561 1.00 48.19 707 ASN B O 1
ATOM 10402 N N . LEU B 1 640 ? 8.617 44.151 58.289 1.00 58.65 708 LEU B N 1
ATOM 10403 C CA . LEU B 1 640 ? 9.283 43.216 59.190 1.00 56.81 708 LEU B CA 1
ATOM 10404 C C . LEU B 1 640 ? 9.620 41.917 58.454 1.00 55.65 708 LEU B C 1
ATOM 10405 O O . LEU B 1 640 ? 9.012 41.575 57.436 1.00 58.36 708 LEU B O 1
ATOM 10410 N N . GLY B 1 641 ? 10.612 41.201 58.975 1.00 48.12 709 GLY B N 1
ATOM 10411 C CA . GLY B 1 641 ? 10.990 39.912 58.433 1.00 52.62 709 GLY B CA 1
ATOM 10412 C C . GLY B 1 641 ? 9.932 38.842 58.634 1.00 60.88 709 GLY B C 1
ATOM 10413 O O . GLY B 1 641 ? 8.985 38.991 59.401 1.00 68.12 709 GLY B O 1
ATOM 10414 N N . ASN B 1 642 ? 10.091 37.727 57.919 1.00 62.02 710 ASN B N 1
ATOM 10415 C CA . ASN B 1 642 ? 9.036 36.718 57.919 1.00 63.36 710 ASN B CA 1
ATOM 10416 C C . ASN B 1 642 ? 8.813 36.153 59.321 1.00 61.58 710 ASN B C 1
ATOM 10417 O O . ASN B 1 642 ? 7.672 36.091 59.801 1.00 55.50 710 ASN B O 1
ATOM 10419 N N . GLN B 1 643 ? 9.899 35.800 60.017 1.00 60.23 711 GLN B N 1
ATOM 10420 C CA . GLN B 1 643 ? 9.761 35.309 61.382 1.00 64.20 711 GLN B CA 1
ATOM 10421 C C . GLN B 1 643 ? 9.340 36.420 62.321 1.00 63.88 711 GLN B C 1
ATOM 10422 O O . GLN B 1 643 ? 8.555 36.199 63.245 1.00 67.29 711 GLN B O 1
ATOM 10428 N N . ALA B 1 644 ? 9.864 37.625 62.110 1.00 63.41 712 ALA B N 1
ATOM 10429 C CA . ALA B 1 644 ? 9.514 38.736 62.984 1.00 58.51 712 ALA B CA 1
ATOM 10430 C C . ALA B 1 644 ? 8.049 39.096 62.844 1.00 57.68 712 ALA B C 1
ATOM 10431 O O . ALA B 1 644 ? 7.406 39.505 63.817 1.00 56.80 712 ALA B O 1
ATOM 10433 N N . LYS B 1 645 ? 7.515 38.990 61.634 1.00 59.64 713 LYS B N 1
ATOM 10434 C CA . LYS B 1 645 ? 6.127 39.364 61.417 1.00 66.22 713 LYS B CA 1
ATOM 10435 C C . LYS B 1 645 ? 5.163 38.402 62.105 1.00 70.93 713 LYS B C 1
ATOM 10436 O O . LYS B 1 645 ? 4.089 38.817 62.560 1.00 69.48 713 LYS B O 1
ATOM 10442 N N . ALA B 1 646 ? 5.536 37.127 62.211 1.00 74.17 714 ALA B N 1
ATOM 10443 C CA . ALA B 1 646 ? 4.707 36.159 62.918 1.00 71.96 714 ALA B CA 1
ATOM 10444 C C . ALA B 1 646 ? 4.822 36.315 64.428 1.00 70.00 714 ALA B C 1
ATOM 10445 O O . ALA B 1 646 ? 3.816 36.212 65.143 1.00 66.52 714 ALA B O 1
ATOM 10447 N N . GLN B 1 647 ? 6.040 36.587 64.922 1.00 69.71 715 GLN B N 1
ATOM 10448 C CA . GLN B 1 647 ? 6.220 36.884 66.336 1.00 64.13 715 GLN B CA 1
ATOM 10449 C C . GLN B 1 647 ? 5.357 38.059 66.730 1.00 69.58 715 GLN B C 1
ATOM 10450 O O . GLN B 1 647 ? 4.850 38.113 67.852 1.00 73.80 715 GLN B O 1
ATOM 10456 N N . PHE B 1 648 ? 5.163 38.995 65.799 1.00 69.27 716 PHE B N 1
ATOM 10457 C CA . PHE B 1 648 ? 4.322 40.160 66.039 1.00 67.20 716 PHE B CA 1
ATOM 10458 C C . PHE B 1 648 ? 2.861 39.748 66.181 1.00 63.96 716 PHE B C 1
ATOM 10459 O O . PHE B 1 648 ? 2.135 40.282 67.027 1.00 60.18 716 PHE B O 1
ATOM 10467 N N . GLU B 1 649 ? 2.412 38.798 65.362 1.00 65.59 717 GLU B N 1
ATOM 10468 C CA . GLU B 1 649 ? 1.016 38.380 65.418 1.00 65.28 717 GLU B CA 1
ATOM 10469 C C . GLU B 1 649 ? 0.660 37.740 66.754 1.00 60.55 717 GLU B C 1
ATOM 10470 O O . GLU B 1 649 ? -0.421 37.982 67.300 1.00 54.69 717 GLU B O 1
ATOM 10476 N N . LEU B 1 650 ? 1.557 36.920 67.296 1.00 64.89 718 LEU B N 1
ATOM 10477 C CA . LEU B 1 650 ? 1.310 36.325 68.601 1.00 66.95 718 LEU B CA 1
ATOM 10478 C C . LEU B 1 650 ? 1.393 37.358 69.708 1.00 64.54 718 LEU B C 1
ATOM 10479 O O . LEU B 1 650 ? 0.648 37.271 70.684 1.00 71.71 718 LEU B O 1
ATOM 10484 N N . LEU B 1 651 ? 2.241 38.373 69.559 1.00 57.00 719 LEU B N 1
ATOM 10485 C CA . LEU B 1 651 ? 2.343 39.365 70.618 1.00 49.68 719 LEU B CA 1
ATOM 10486 C C . LEU B 1 651 ? 1.113 40.256 70.679 1.00 52.91 719 LEU B C 1
ATOM 10487 O O . LEU B 1 651 ? 0.761 40.734 71.757 1.00 57.35 719 LEU B O 1
ATOM 10492 N N . LYS B 1 652 ? 0.436 40.495 69.558 1.00 52.87 720 LYS B N 1
ATOM 10493 C CA . LYS B 1 652 ? -0.719 41.385 69.626 1.00 56.87 720 LYS B CA 1
ATOM 10494 C C . LYS B 1 652 ? -1.922 40.701 70.259 1.00 57.03 720 LYS B C 1
ATOM 10495 O O . LYS B 1 652 ? -2.795 41.382 70.808 1.00 59.96 720 LYS B O 1
ATOM 10501 N N . GLU B 1 653 ? -1.960 39.370 70.218 1.00 57.90 721 GLU B N 1
ATOM 10502 C CA . GLU B 1 653 ? -3.009 38.639 70.907 1.00 59.28 721 GLU B CA 1
ATOM 10503 C C . GLU B 1 653 ? -2.799 38.666 72.409 1.00 55.16 721 GLU B C 1
ATOM 10504 O O . GLU B 1 653 ? -3.755 38.786 73.178 1.00 56.16 721 GLU B O 1
ATOM 10510 N N . ASN B 1 654 ? -1.549 38.586 72.837 1.00 55.00 722 ASN B N 1
ATOM 10511 C CA . ASN B 1 654 ? -1.224 38.564 74.254 1.00 53.07 722 ASN B CA 1
ATOM 10512 C C . ASN B 1 654 ? -1.494 39.892 74.947 1.00 62.74 722 ASN B C 1
ATOM 10513 O O . ASN B 1 654 ? -1.799 39.907 76.143 1.00 73.42 722 ASN B O 1
ATOM 10518 N N . ILE B 1 655 ? -1.349 41.011 74.239 1.00 61.77 723 ILE B N 1
ATOM 10519 C CA . ILE B 1 655 ? -1.479 42.341 74.825 1.00 57.74 723 ILE B CA 1
ATOM 10520 C C . ILE B 1 655 ? -2.845 42.949 74.583 1.00 54.97 723 ILE B C 1
ATOM 10521 O O . ILE B 1 655 ? -3.034 44.139 74.858 1.00 56.27 723 ILE B O 1
ATOM 10526 N N . LYS B 1 656 ? -3.799 42.177 74.052 1.00 58.40 724 LYS B N 1
ATOM 10527 C CA . LYS B 1 656 ? -5.165 42.675 73.891 1.00 65.65 724 LYS B CA 1
ATOM 10528 C C . LYS B 1 656 ? -5.674 43.256 75.199 1.00 64.70 724 LYS B C 1
ATOM 10529 O O . LYS B 1 656 ? -5.101 43.000 76.259 1.00 65.35 724 LYS B O 1
ATOM 10535 N N . LEU B 1 657 ? -6.749 44.029 75.149 1.00 67.98 725 LEU B N 1
ATOM 10536 C CA . LEU B 1 657 ? -7.073 44.840 76.316 1.00 74.66 725 LEU B CA 1
ATOM 10537 C C . LEU B 1 657 ? -7.691 44.041 77.462 1.00 83.41 725 LEU B C 1
ATOM 10538 O O . LEU B 1 657 ? -7.461 44.380 78.633 1.00 91.69 725 LEU B O 1
ATOM 10543 N N . GLY B 1 658 ? -8.406 42.951 77.171 1.00 80.92 726 GLY B N 1
ATOM 10544 C CA . GLY B 1 658 ? -8.927 42.119 78.247 1.00 74.84 726 GLY B CA 1
ATOM 10545 C C . GLY B 1 658 ? -7.828 41.434 79.024 1.00 68.92 726 GLY B C 1
ATOM 10546 O O . GLY B 1 658 ? -8.002 41.121 80.202 1.00 65.61 726 GLY B O 1
ATOM 10547 N N . LYS B 1 659 ? -6.682 41.222 78.369 1.00 67.82 727 LYS B N 1
ATOM 10548 C CA . LYS B 1 659 ? -5.487 40.542 78.861 1.00 64.93 727 LYS B CA 1
ATOM 10549 C C . LYS B 1 659 ? -4.590 41.445 79.717 1.00 65.23 727 LYS B C 1
ATOM 10550 O O . LYS B 1 659 ? -4.537 42.669 79.537 1.00 69.54 727 LYS B O 1
ATOM 10556 N N . LEU B 1 660 ? -3.938 40.818 80.714 1.00 64.34 728 LEU B N 1
ATOM 10557 C CA . LEU B 1 660 ? -2.902 41.354 81.604 1.00 72.12 728 LEU B CA 1
ATOM 10558 C C . LEU B 1 660 ? -1.491 40.916 81.188 1.00 77.74 728 LEU B C 1
ATOM 10559 O O . LEU B 1 660 ? -0.893 40.050 81.843 1.00 75.27 728 LEU B O 1
ATOM 10564 N N . PRO B 1 661 ? -0.910 41.520 80.149 1.00 81.84 729 PRO B N 1
ATOM 10565 C CA . PRO B 1 661 ? 0.333 40.985 79.568 1.00 77.11 729 PRO B CA 1
ATOM 10566 C C . PRO B 1 661 ? 1.522 41.081 80.518 1.00 72.92 729 PRO B C 1
ATOM 10567 O O . PRO B 1 661 ? 1.567 41.922 81.418 1.00 76.68 729 PRO B O 1
ATOM 10571 N N . SER B 1 662 ? 2.494 40.192 80.315 1.00 63.96 730 SER B N 1
ATOM 10572 C CA . SER B 1 662 ? 3.720 40.286 81.086 1.00 59.18 730 SER B CA 1
ATOM 10573 C C . SER B 1 662 ? 4.604 41.377 80.503 1.00 56.37 730 SER B C 1
ATOM 10574 O O . SER B 1 662 ? 4.620 41.612 79.301 1.00 56.56 730 SER B O 1
ATOM 10577 N N . LEU B 1 663 ? 5.413 41.996 81.358 1.00 59.24 731 LEU B N 1
ATOM 10578 C CA . LEU B 1 663 ? 6.227 43.110 80.885 1.00 59.51 731 LEU B CA 1
ATOM 10579 C C . LEU B 1 663 ? 7.259 42.659 79.862 1.00 52.16 731 LEU B C 1
ATOM 10580 O O . LEU B 1 663 ? 7.691 43.461 79.030 1.00 50.06 731 LEU B O 1
ATOM 10585 N N . LYS B 1 664 ? 7.644 41.389 79.891 1.00 50.63 732 LYS B N 1
ATOM 10586 C CA . LYS B 1 664 ? 8.475 40.848 78.827 1.00 55.05 732 LYS B CA 1
ATOM 10587 C C . LYS B 1 664 ? 7.838 41.080 77.469 1.00 50.60 732 LYS B C 1
ATOM 10588 O O . LYS B 1 664 ? 8.439 41.702 76.588 1.00 48.92 732 LYS B O 1
ATOM 10594 N N . ASP B 1 665 ? 6.580 40.677 77.317 1.00 50.40 733 ASP B N 1
ATOM 10595 C CA . ASP B 1 665 ? 5.912 40.839 76.038 1.00 55.09 733 ASP B CA 1
ATOM 10596 C C . ASP B 1 665 ? 5.660 42.303 75.699 1.00 53.47 733 ASP B C 1
ATOM 10597 O O . ASP B 1 665 ? 5.646 42.662 74.519 1.00 53.49 733 ASP B O 1
ATOM 10602 N N . ILE B 1 666 ? 5.428 43.171 76.678 1.00 50.46 734 ILE B N 1
ATOM 10603 C CA . ILE B 1 666 ? 5.202 44.550 76.268 1.00 47.57 734 ILE B CA 1
ATOM 10604 C C . ILE B 1 666 ? 6.481 45.139 75.738 1.00 44.56 734 ILE B C 1
ATOM 10605 O O . ILE B 1 666 ? 6.483 45.943 74.797 1.00 43.00 734 ILE B O 1
ATOM 10610 N N . THR B 1 667 ? 7.591 44.776 76.358 1.00 42.48 735 THR B N 1
ATOM 10611 C CA . THR B 1 667 ? 8.871 45.252 75.884 1.00 42.23 735 THR B CA 1
ATOM 10612 C C . THR B 1 667 ? 9.171 44.703 74.501 1.00 47.29 735 THR B C 1
ATOM 10613 O O . THR B 1 667 ? 9.514 45.459 73.591 1.00 55.26 735 THR B O 1
ATOM 10617 N N . LYS B 1 668 ? 8.979 43.401 74.294 1.00 44.54 736 LYS B N 1
ATOM 10618 C CA . LYS B 1 668 ? 9.315 42.842 72.986 1.00 45.78 736 LYS B CA 1
ATOM 10619 C C . LYS B 1 668 ? 8.532 43.500 71.862 1.00 44.04 736 LYS B C 1
ATOM 10620 O O . LYS B 1 668 ? 9.077 43.779 70.794 1.00 49.07 736 LYS B O 1
ATOM 10626 N N . ILE B 1 669 ? 7.274 43.809 72.092 1.00 42.03 737 ILE B N 1
ATOM 10627 C CA . ILE B 1 669 ? 6.513 44.365 70.992 1.00 44.29 737 ILE B CA 1
ATOM 10628 C C . ILE B 1 669 ? 6.817 45.833 70.765 1.00 48.75 737 ILE B C 1
ATOM 10629 O O . ILE B 1 669 ? 6.727 46.311 69.636 1.00 49.41 737 ILE B O 1
ATOM 10634 N N . SER B 1 670 ? 7.162 46.583 71.815 1.00 54.71 738 SER B N 1
ATOM 10635 C CA . SER B 1 670 ? 7.310 48.023 71.653 1.00 53.98 738 SER B CA 1
ATOM 10636 C C . SER B 1 670 ? 8.315 48.351 70.568 1.00 47.93 738 SER B C 1
ATOM 10637 O O . SER B 1 670 ? 8.267 49.439 69.981 1.00 47.71 738 SER B O 1
ATOM 10640 N N . SER B 1 671 ? 9.220 47.426 70.305 1.00 45.17 739 SER B N 1
ATOM 10641 C CA . SER B 1 671 ? 10.226 47.537 69.269 1.00 45.59 739 SER B CA 1
ATOM 10642 C C . SER B 1 671 ? 9.738 47.170 67.871 1.00 45.70 739 SER B C 1
ATOM 10643 O O . SER B 1 671 ? 10.562 47.166 66.949 1.00 50.29 739 SER B O 1
ATOM 10646 N N . GLN B 1 672 ? 8.461 46.811 67.674 1.00 47.20 740 GLN B N 1
ATOM 10647 C CA . GLN B 1 672 ? 7.974 46.445 66.341 1.00 40.61 740 GLN B CA 1
ATOM 10648 C C . GLN B 1 672 ? 6.842 47.341 65.894 1.00 41.74 740 GLN B C 1
ATOM 10649 O O . GLN B 1 672 ? 6.162 47.060 64.885 1.00 42.62 740 GLN B O 1
ATOM 10655 N N . LEU B 1 673 ? 6.704 48.472 66.568 1.00 43.70 741 LEU B N 1
ATOM 10656 C CA . LEU B 1 673 ? 5.664 49.422 66.239 1.00 48.43 741 LEU B CA 1
ATOM 10657 C C . LEU B 1 673 ? 6.259 50.680 65.635 1.00 47.82 741 LEU B C 1
ATOM 10658 O O . LEU B 1 673 ? 7.377 51.090 65.958 1.00 49.14 741 LEU B O 1
ATOM 10663 N N . SER B 1 674 ? 5.473 51.288 64.769 1.00 48.25 742 SER B N 1
ATOM 10664 C CA . SER B 1 674 ? 5.845 52.524 64.104 1.00 50.74 742 SER B CA 1
ATOM 10665 C C . SER B 1 674 ? 5.324 53.657 64.981 1.00 53.35 742 SER B C 1
ATOM 10666 O O . SER B 1 674 ? 5.087 53.457 66.172 1.00 52.45 742 SER B O 1
ATOM 10669 N N . SER B 1 675 ? 5.153 54.849 64.424 1.00 50.93 743 SER B N 1
ATOM 10670 C CA . SER B 1 675 ? 4.508 55.935 65.133 1.00 41.95 743 SER B CA 1
ATOM 10671 C C . SER B 1 675 ? 3.469 56.576 64.215 1.00 46.70 743 SER B C 1
ATOM 10672 O O . SER B 1 675 ? 3.394 56.280 63.015 1.00 52.73 743 SER B O 1
ATOM 10675 N N . SER B 1 676 ? 2.615 57.410 64.803 1.00 42.42 744 SER B N 1
ATOM 10676 C CA . SER B 1 676 ? 1.560 58.063 64.059 1.00 44.58 744 SER B CA 1
ATOM 10677 C C . SER B 1 676 ? 2.074 59.374 63.498 1.00 47.93 744 SER B C 1
ATOM 10678 O O . SER B 1 676 ? 2.990 59.984 64.042 1.00 55.46 744 SER B O 1
ATOM 10681 N N . PHE B 1 677 ? 1.494 59.794 62.386 1.00 43.64 745 PHE B N 1
ATOM 10682 C CA . PHE B 1 677 ? 1.946 61.017 61.767 1.00 38.27 745 PHE B CA 1
ATOM 10683 C C . PHE B 1 677 ? 0.745 61.693 61.131 1.00 38.20 745 PHE B C 1
ATOM 10684 O O . PHE B 1 677 ? -0.234 61.035 60.773 1.00 38.18 745 PHE B O 1
ATOM 10692 N N . TYR B 1 678 ? 0.803 63.019 61.065 1.00 42.62 746 TYR B N 1
ATOM 10693 C CA . TYR B 1 678 ? -0.200 63.822 60.392 1.00 38.14 746 TYR B CA 1
ATOM 10694 C C . TYR B 1 678 ? 0.064 63.886 58.901 1.00 43.86 746 TYR B C 1
ATOM 10695 O O . TYR B 1 678 ? 1.208 63.889 58.440 1.00 44.04 746 TYR B O 1
ATOM 10704 N N . SER B 1 679 ? -1.008 63.987 58.140 1.00 46.13 747 SER B N 1
ATOM 10705 C CA . SER B 1 679 ? -0.905 63.924 56.698 1.00 46.34 747 SER B CA 1
ATOM 10706 C C . SER B 1 679 ? -1.933 64.860 56.095 1.00 50.34 747 SER B C 1
ATOM 10707 O O . SER B 1 679 ? -2.994 65.078 56.689 1.00 52.29 747 SER B O 1
ATOM 10710 N N . PRO B 1 680 ? -1.640 65.447 54.936 1.00 54.82 748 PRO B N 1
ATOM 10711 C CA . PRO B 1 680 ? -2.619 66.281 54.230 1.00 52.33 748 PRO B CA 1
ATOM 10712 C C . PRO B 1 680 ? -3.544 65.513 53.305 1.00 56.99 748 PRO B C 1
ATOM 10713 O O . PRO B 1 680 ? -4.326 66.153 52.598 1.00 62.20 748 PRO B O 1
ATOM 10717 N N . PHE B 1 681 ? -3.465 64.187 53.271 1.00 54.08 749 PHE B N 1
ATOM 10718 C CA . PHE B 1 681 ? -4.395 63.389 52.499 1.00 54.42 749 PHE B CA 1
ATOM 10719 C C . PHE B 1 681 ? -4.684 62.104 53.255 1.00 52.35 749 PHE B C 1
ATOM 10720 O O . PHE B 1 681 ? -3.859 61.656 54.053 1.00 47.17 749 PHE B O 1
ATOM 10728 N N . PRO B 1 682 ? -5.847 61.496 53.028 1.00 57.57 750 PRO B N 1
ATOM 10729 C CA . PRO B 1 682 ? -6.244 60.334 53.834 1.00 54.33 750 PRO B CA 1
ATOM 10730 C C . PRO B 1 682 ? -5.312 59.152 53.653 1.00 55.48 750 PRO B C 1
ATOM 10731 O O . PRO B 1 682 ? -4.980 58.759 52.532 1.00 61.11 750 PRO B O 1
ATOM 10735 N N . LEU B 1 683 ? -4.935 58.562 54.775 1.00 52.41 751 LEU B N 1
ATOM 10736 C CA . LEU B 1 683 ? -4.194 57.319 54.842 1.00 52.99 751 LEU B CA 1
ATOM 10737 C C . LEU B 1 683 ? -4.728 56.562 56.042 1.00 53.76 751 LEU B C 1
ATOM 10738 O O . LEU B 1 683 ? -5.151 57.178 57.030 1.00 59.39 751 LEU B O 1
ATOM 10743 N N . PRO B 1 684 ? -4.757 55.239 55.976 1.00 49.34 752 PRO B N 1
ATOM 10744 C CA . PRO B 1 684 ? -5.323 54.467 57.085 1.00 50.91 752 PRO B CA 1
ATOM 10745 C C . PRO B 1 684 ? -4.529 54.703 58.348 1.00 51.18 752 PRO B C 1
ATOM 10746 O O . PRO B 1 684 ? -3.306 54.841 58.315 1.00 63.92 752 PRO B O 1
ATOM 10750 N N . HIS B 1 685 ? -5.234 54.801 59.456 1.00 46.52 753 HIS B N 1
ATOM 10751 C CA . HIS B 1 685 ? -4.594 54.706 60.755 1.00 50.22 753 HIS B CA 1
ATOM 10752 C C . HIS B 1 685 ? -4.762 53.260 61.213 1.00 50.98 753 HIS B C 1
ATOM 10753 O O . HIS B 1 685 ? -5.756 52.895 61.841 1.00 54.04 753 HIS B O 1
ATOM 10760 N N . LYS B 1 686 ? -3.779 52.428 60.867 1.00 50.03 754 LYS B N 1
ATOM 10761 C CA . LYS B 1 686 ? -3.865 50.980 60.992 1.00 53.80 754 LYS B CA 1
ATOM 10762 C C . LYS B 1 686 ? -3.893 50.504 62.433 1.00 60.22 754 LYS B C 1
ATOM 10763 O O . LYS B 1 686 ? -3.984 49.293 62.665 1.00 60.81 754 LYS B O 1
ATOM 10777 N N . ILE B 1 688 ? -6.070 52.035 64.738 1.00 47.97 756 ILE B N 1
ATOM 10778 C CA . ILE B 1 688 ? -7.449 52.273 65.098 1.00 52.76 756 ILE B CA 1
ATOM 10779 C C . ILE B 1 688 ? -8.387 51.417 64.270 1.00 58.80 756 ILE B C 1
ATOM 10780 O O . ILE B 1 688 ? -9.469 51.023 64.731 1.00 68.42 756 ILE B O 1
ATOM 10785 N N . GLY B 1 689 ? -7.994 51.089 63.063 1.00 55.91 757 GLY B N 1
ATOM 10786 C CA . GLY B 1 689 ? -8.831 50.246 62.257 1.00 60.61 757 GLY B CA 1
ATOM 10787 C C . GLY B 1 689 ? -8.130 50.082 60.946 1.00 68.52 757 GLY B C 1
ATOM 10788 O O . GLY B 1 689 ? -6.920 49.852 60.896 1.00 73.91 757 GLY B O 1
ATOM 10789 N N . ASN B 1 690 ? -8.884 50.194 59.878 1.00 70.16 758 ASN B N 1
ATOM 10790 C CA . ASN B 1 690 ? -8.325 50.120 58.541 1.00 76.62 758 ASN B CA 1
ATOM 10791 C C . ASN B 1 690 ? -8.768 51.321 57.722 1.00 77.43 758 ASN B C 1
ATOM 10792 O O . ASN B 1 690 ? -8.840 51.258 56.494 1.00 81.83 758 ASN B O 1
ATOM 10797 N N . THR B 1 691 ? -9.030 52.438 58.393 1.00 73.16 759 THR B N 1
ATOM 10798 C CA . THR B 1 691 ? -9.708 53.565 57.783 1.00 65.98 759 THR B CA 1
ATOM 10799 C C . THR B 1 691 ? -8.984 54.857 58.109 1.00 56.28 759 THR B C 1
ATOM 10800 O O . THR B 1 691 ? -8.290 54.958 59.124 1.00 58.41 759 THR B O 1
ATOM 10804 N N . ALA B 1 692 ? -9.217 55.862 57.264 1.00 48.97 760 ALA B N 1
ATOM 10805 C CA . ALA B 1 692 ? -8.673 57.193 57.489 1.00 45.57 760 ALA B CA 1
ATOM 10806 C C . ALA B 1 692 ? -9.164 57.735 58.822 1.00 43.59 760 ALA B C 1
ATOM 10807 O O . ALA B 1 692 ? -10.151 57.265 59.385 1.00 38.65 760 ALA B O 1
ATOM 10809 N N . TYR B 1 693 ? -8.468 58.742 59.328 1.00 44.42 761 TYR B N 1
ATOM 10810 C CA . TYR B 1 693 ? -8.764 59.229 60.666 1.00 41.51 761 TYR B CA 1
ATOM 10811 C C . TYR B 1 693 ? -8.498 60.717 60.711 1.00 38.52 761 TYR B C 1
ATOM 10812 O O . TYR B 1 693 ? -7.381 61.150 60.419 1.00 51.05 761 TYR B O 1
ATOM 10821 N N . LEU B 1 694 ? -9.516 61.487 61.069 1.00 38.63 762 LEU B N 1
ATOM 10822 C CA . LEU B 1 694 ? -9.427 62.934 61.014 1.00 42.36 762 LEU B CA 1
ATOM 10823 C C . LEU B 1 694 ? -9.960 63.533 62.306 1.00 49.85 762 LEU B C 1
ATOM 10824 O O . LEU B 1 694 ? -11.134 63.354 62.650 1.00 52.33 762 LEU B O 1
ATOM 10829 N N . THR B 1 695 ? -9.088 64.240 63.015 1.00 50.69 763 THR B N 1
ATOM 10830 C CA . THR B 1 695 ? -9.329 64.641 64.392 1.00 51.66 763 THR B CA 1
ATOM 10831 C C . THR B 1 695 ? -10.040 65.995 64.431 1.00 50.89 763 THR B C 1
ATOM 10832 O O . THR B 1 695 ? -9.595 66.953 63.792 1.00 47.44 763 THR B O 1
ATOM 10836 N N . VAL B 1 696 ? -11.176 66.057 65.140 1.00 49.23 764 VAL B N 1
ATOM 10837 C CA . VAL B 1 696 ? -11.970 67.284 65.231 1.00 45.50 764 VAL B CA 1
ATOM 10838 C C . VAL B 1 696 ? -12.355 67.550 66.671 1.00 46.26 764 VAL B C 1
ATOM 10839 O O . VAL B 1 696 ? -12.828 68.630 67.031 1.00 53.77 764 VAL B O 1
ATOM 10843 N N . THR B 1 697 ? -12.141 66.555 67.495 1.00 40.09 765 THR B N 1
ATOM 10844 C CA . THR B 1 697 ? -12.636 66.511 68.846 1.00 40.43 765 THR B CA 1
ATOM 10845 C C . THR B 1 697 ? -11.908 67.416 69.838 1.00 43.08 765 THR B C 1
ATOM 10846 O O . THR B 1 697 ? -12.379 67.561 70.967 1.00 51.56 765 THR B O 1
ATOM 10850 N N . SER B 1 698 ? -10.760 67.975 69.490 1.00 40.40 766 SER B N 1
ATOM 10851 C CA . SER B 1 698 ? -9.990 68.819 70.407 1.00 41.71 766 SER B CA 1
ATOM 10852 C C . SER B 1 698 ? -9.538 70.065 69.674 1.00 44.28 766 SER B C 1
ATOM 10853 O O . SER B 1 698 ? -8.344 70.343 69.579 1.00 53.06 766 SER B O 1
ATOM 10856 N N . PRO B 1 699 ? -10.471 70.882 69.206 1.00 43.02 767 PRO B N 1
ATOM 10857 C CA . PRO B 1 699 ? -10.076 72.032 68.393 1.00 44.39 767 PRO B CA 1
ATOM 10858 C C . PRO B 1 699 ? -9.307 73.109 69.145 1.00 48.15 767 PRO B C 1
ATOM 10859 O O . PRO B 1 699 ? -8.662 73.923 68.485 1.00 50.05 767 PRO B O 1
ATOM 10871 N N . ARG B 1 701 ? -6.797 72.687 71.559 1.00 49.20 769 ARG B N 1
ATOM 10872 C CA . ARG B 1 701 ? -5.496 72.204 72.000 1.00 46.71 769 ARG B CA 1
ATOM 10873 C C . ARG B 1 701 ? -4.741 71.432 70.918 1.00 48.11 769 ARG B C 1
ATOM 10874 O O . ARG B 1 701 ? -3.625 70.969 71.187 1.00 47.01 769 ARG B O 1
ATOM 10882 N N . ARG B 1 702 ? -5.328 71.237 69.733 1.00 40.17 770 ARG B N 1
ATOM 10883 C CA . ARG B 1 702 ? -4.646 70.670 68.577 1.00 39.85 770 ARG B CA 1
ATOM 10884 C C . ARG B 1 702 ? -5.003 71.508 67.367 1.00 44.47 770 ARG B C 1
ATOM 10885 O O . ARG B 1 702 ? -6.183 71.679 67.050 1.00 46.45 770 ARG B O 1
ATOM 10893 N N . GLY B 1 703 ? -3.972 72.053 66.708 1.00 39.67 771 GLY B N 1
ATOM 10894 C CA . GLY B 1 703 ? -4.124 72.757 65.460 1.00 40.90 771 GLY B CA 1
ATOM 10895 C C . GLY B 1 703 ? -4.751 71.945 64.360 1.00 45.57 771 GLY B C 1
ATOM 10896 O O . GLY B 1 703 ? -5.631 72.446 63.647 1.00 48.96 771 GLY B O 1
ATOM 10897 N N . PRO B 1 704 ? -4.390 70.674 64.197 1.00 44.14 772 PRO B N 1
ATOM 10898 C CA . PRO B 1 704 ? -5.118 69.845 63.236 1.00 38.98 772 PRO B CA 1
ATOM 10899 C C . PRO B 1 704 ? -6.619 69.909 63.418 1.00 49.25 772 PRO B C 1
ATOM 10900 O O . PRO B 1 704 ? -7.332 70.220 62.464 1.00 57.10 772 PRO B O 1
ATOM 10904 N N . ASP B 1 705 ? -7.122 69.711 64.632 1.00 47.01 773 ASP B N 1
ATOM 10905 C CA . ASP B 1 705 ? -8.558 69.825 64.832 1.00 49.15 773 ASP B CA 1
ATOM 10906 C C . ASP B 1 705 ? -9.027 71.233 64.534 1.00 47.88 773 ASP B C 1
ATOM 10907 O O . ASP B 1 705 ? -10.039 71.438 63.865 1.00 52.22 773 ASP B O 1
ATOM 10912 N N . LEU B 1 706 ? -8.298 72.219 65.024 1.00 46.26 774 LEU B N 1
ATOM 10913 C CA . LEU B 1 706 ? -8.742 73.590 64.868 1.00 42.84 774 LEU B CA 1
ATOM 10914 C C . LEU B 1 706 ? -8.900 73.964 63.411 1.00 44.14 774 LEU B C 1
ATOM 10915 O O . LEU B 1 706 ? -9.833 74.673 63.049 1.00 48.08 774 LEU B O 1
ATOM 10920 N N . ILE B 1 707 ? -8.009 73.477 62.553 1.00 49.44 775 ILE B N 1
ATOM 10921 C CA . ILE B 1 707 ? -8.074 73.813 61.132 1.00 42.35 775 ILE B CA 1
ATOM 10922 C C . ILE B 1 707 ? -9.198 73.064 60.455 1.00 44.64 775 ILE B C 1
ATOM 10923 O O . ILE B 1 707 ? -9.917 73.618 59.614 1.00 51.68 775 ILE B O 1
ATOM 10928 N N . ASN B 1 708 ? -9.353 71.784 60.786 1.00 44.87 776 ASN B N 1
ATOM 10929 C CA . ASN B 1 708 ? -10.511 71.052 60.308 1.00 47.71 776 ASN B CA 1
ATOM 10930 C C . ASN B 1 708 ? -11.808 71.772 60.688 1.00 50.60 776 ASN B C 1
ATOM 10931 O O . ASN B 1 708 ? -12.758 71.779 59.900 1.00 54.42 776 ASN B O 1
ATOM 10936 N N . HIS B 1 709 ? -11.839 72.452 61.846 1.00 48.39 777 HIS B N 1
ATOM 10937 C CA . HIS B 1 709 ? -13.046 73.168 62.251 1.00 42.05 777 HIS B CA 1
ATOM 10938 C C . HIS B 1 709 ? -13.313 74.356 61.353 1.00 47.61 777 HIS B C 1
ATOM 10939 O O . HIS B 1 709 ? -14.466 74.607 61.002 1.00 61.05 777 HIS B O 1
ATOM 10946 N N . LEU B 1 710 ? -12.281 75.111 60.976 1.00 43.91 778 LEU B N 1
ATOM 10947 C CA . LEU B 1 710 ? -12.514 76.216 60.050 1.00 45.30 778 LEU B CA 1
ATOM 10948 C C . LEU B 1 710 ? -12.978 75.752 58.685 1.00 49.44 778 LEU B C 1
ATOM 10949 O O . LEU B 1 710 ? -13.716 76.474 58.016 1.00 51.87 778 LEU B O 1
ATOM 10954 N N . GLN B 1 711 ? -12.527 74.583 58.235 1.00 51.66 779 GLN B N 1
ATOM 10955 C CA . GLN B 1 711 ? -13.021 74.055 56.967 1.00 49.85 779 GLN B CA 1
ATOM 10956 C C . GLN B 1 711 ? -14.503 73.752 57.064 1.00 51.56 779 GLN B C 1
ATOM 10957 O O . GLN B 1 711 ? -15.242 73.915 56.087 1.00 55.83 779 GLN B O 1
ATOM 10963 N N . LEU B 1 712 ? -14.947 73.328 58.244 1.00 50.20 780 LEU B N 1
ATOM 10964 C CA . LEU B 1 712 ? -16.353 73.026 58.458 1.00 52.45 780 LEU B CA 1
ATOM 10965 C C . LEU B 1 712 ? -17.196 74.288 58.429 1.00 59.95 780 LEU B C 1
ATOM 10966 O O . LEU B 1 712 ? -18.251 74.321 57.790 1.00 68.67 780 LEU B O 1
ATOM 10971 N N . HIS B 1 713 ? -16.750 75.340 59.115 1.00 57.52 781 HIS B N 1
ATOM 10972 C CA . HIS B 1 713 ? -17.480 76.600 59.089 1.00 52.32 781 HIS B CA 1
ATOM 10973 C C . HIS B 1 713 ? -17.744 77.069 57.664 1.00 57.84 781 HIS B C 1
ATOM 10974 O O . HIS B 1 713 ? -18.863 77.465 57.327 1.00 61.72 781 HIS B O 1
ATOM 10981 N N . ARG B 1 714 ? -16.723 77.023 56.810 1.00 60.21 782 ARG B N 1
ATOM 10982 C CA . ARG B 1 714 ? -16.894 77.453 55.425 1.00 59.39 782 ARG B CA 1
ATOM 10983 C C . ARG B 1 714 ? -17.865 76.554 54.677 1.00 56.40 782 ARG B C 1
ATOM 10984 O O . ARG B 1 714 ? -18.688 77.032 53.895 1.00 58.83 782 ARG B O 1
ATOM 10992 N N . PHE B 1 715 ? -17.756 75.245 54.875 1.00 56.34 783 PHE B N 1
ATOM 10993 C CA . PHE B 1 715 ? -18.546 74.296 54.103 1.00 53.53 783 PHE B CA 1
ATOM 10994 C C . PHE B 1 715 ? -20.021 74.379 54.472 1.00 58.13 783 PHE B C 1
ATOM 10995 O O . PHE B 1 715 ? -20.886 74.477 53.595 1.00 66.55 783 PHE B O 1
ATOM 11003 N N . LEU B 1 716 ? -20.321 74.335 55.774 1.00 55.76 784 LEU B N 1
ATOM 11004 C CA . LEU B 1 716 ? -21.704 74.302 56.245 1.00 54.95 784 LEU B CA 1
ATOM 11005 C C . LEU B 1 716 ? -22.472 75.568 55.883 1.00 59.67 784 LEU B C 1
ATOM 11006 O O . LEU B 1 716 ? -23.682 75.513 55.627 1.00 61.57 784 LEU B O 1
ATOM 11011 N N . LYS B 1 717 ? -21.809 76.725 55.912 1.00 60.57 785 LYS B N 1
ATOM 11012 C CA . LYS B 1 717 ? -22.418 77.945 55.426 1.00 65.63 785 LYS B CA 1
ATOM 11013 C C . LYS B 1 717 ? -22.094 78.163 53.948 1.00 68.85 785 LYS B C 1
ATOM 11014 O O . LYS B 1 717 ? -22.255 79.270 53.409 1.00 66.49 785 LYS B O 1
ATOM 11020 N N . LYS B 1 718 ? -21.721 77.090 53.269 1.00 73.52 786 LYS B N 1
ATOM 11021 C CA . LYS B 1 718 ? -21.553 77.006 51.822 1.00 76.59 786 LYS B CA 1
ATOM 11022 C C . LYS B 1 718 ? -20.753 78.167 51.232 1.00 75.62 786 LYS B C 1
ATOM 11023 O O . LYS B 1 718 ? -21.002 78.641 50.135 1.00 77.82 786 LYS B O 1
ATOM 11029 N N . LEU B 1 719 ? -19.713 78.559 51.963 1.00 75.04 787 LEU B N 1
ATOM 11030 C CA . LEU B 1 719 ? -18.739 79.537 51.514 1.00 68.09 787 LEU B CA 1
ATOM 11031 C C . LEU B 1 719 ? -17.570 78.848 50.818 1.00 67.48 787 LEU B C 1
ATOM 11032 O O . LEU B 1 719 ? -17.441 77.608 50.804 1.00 63.41 787 LEU B O 1
ATOM 11037 N N . PRO B 1 720 ? -16.692 79.629 50.186 1.00 69.16 788 PRO B N 1
ATOM 11038 C CA . PRO B 1 720 ? -15.424 79.064 49.734 1.00 68.47 788 PRO B CA 1
ATOM 11039 C C . PRO B 1 720 ? -14.644 78.535 50.920 1.00 71.54 788 PRO B C 1
ATOM 11040 O O . PRO B 1 720 ? -14.618 79.138 51.993 1.00 71.91 788 PRO B O 1
ATOM 11044 N N . LEU B 1 721 ? -14.028 77.381 50.718 1.00 73.22 789 LEU B N 1
ATOM 11045 C CA . LEU B 1 721 ? -13.274 76.741 51.774 1.00 69.75 789 LEU B CA 1
ATOM 11046 C C . LEU B 1 721 ? -12.068 77.590 52.166 1.00 70.95 789 LEU B C 1
ATOM 11047 O O . LEU B 1 721 ? -11.567 78.411 51.389 1.00 76.99 789 LEU B O 1
ATOM 11052 N N . CYS B 1 722 ? -11.611 77.373 53.406 1.00 67.89 790 CYS B N 1
ATOM 11053 C CA . CYS B 1 722 ? -10.558 78.185 54.011 1.00 67.58 790 CYS B CA 1
ATOM 11054 C C . CYS B 1 722 ? -9.174 77.878 53.434 1.00 67.75 790 CYS B C 1
ATOM 11055 O O . CYS B 1 722 ? -8.371 78.795 53.214 1.00 67.97 790 CYS B O 1
ATOM 11058 N N . PHE B 1 723 ? -8.854 76.602 53.229 1.00 63.26 791 PHE B N 1
ATOM 11059 C CA . PHE B 1 723 ? -7.533 76.193 52.770 1.00 59.19 791 PHE B CA 1
ATOM 11060 C C . PHE B 1 723 ? -7.689 75.345 51.523 1.00 60.99 791 PHE B C 1
ATOM 11061 O O . PHE B 1 723 ? -8.324 74.288 51.575 1.00 60.44 791 PHE B O 1
ATOM 11069 N N . LYS B 1 724 ? -7.057 75.759 50.428 1.00 60.54 792 LYS B N 1
ATOM 11070 C CA . LYS B 1 724 ? -6.950 74.828 49.323 1.00 57.70 792 LYS B CA 1
ATOM 11071 C C . LYS B 1 724 ? -5.974 73.729 49.706 1.00 52.03 792 LYS B C 1
ATOM 11072 O O . LYS B 1 724 ? -5.164 73.879 50.621 1.00 51.31 792 LYS B O 1
ATOM 11074 N N . GLN B 1 725 ? -6.053 72.612 48.988 1.00 53.47 793 GLN B N 1
ATOM 11075 C CA . GLN B 1 725 ? -5.231 71.465 49.349 1.00 53.71 793 GLN B CA 1
ATOM 11076 C C . GLN B 1 725 ? -3.752 71.794 49.308 1.00 63.93 793 GLN B C 1
ATOM 11077 O O . GLN B 1 725 ? -2.986 71.353 50.174 1.00 69.53 793 GLN B O 1
ATOM 11083 N N . GLU B 1 726 ? -3.340 72.613 48.343 1.00 70.77 794 GLU B N 1
ATOM 11084 C CA . GLU B 1 726 ? -1.930 72.956 48.217 1.00 72.35 794 GLU B CA 1
ATOM 11085 C C . GLU B 1 726 ? -1.467 73.737 49.438 1.00 73.70 794 GLU B C 1
ATOM 11086 O O . GLU B 1 726 ? -0.446 73.409 50.054 1.00 75.44 794 GLU B O 1
ATOM 11088 N N . TYR B 1 727 ? -2.234 74.763 49.815 1.00 72.90 795 TYR B N 1
ATOM 11089 C CA . TYR B 1 727 ? -1.958 75.563 51.003 1.00 70.63 795 TYR B CA 1
ATOM 11090 C C . TYR B 1 727 ? -1.875 74.720 52.274 1.00 77.07 795 TYR B C 1
ATOM 11091 O O . TYR B 1 727 ? -1.315 75.177 53.281 1.00 78.66 795 TYR B O 1
ATOM 11093 N N . LEU B 1 728 ? -2.396 73.494 52.245 1.00 73.88 796 LEU B N 1
ATOM 11094 C CA . LEU B 1 728 ? -2.483 72.699 53.464 1.00 69.17 796 LEU B CA 1
ATOM 11095 C C . LEU B 1 728 ? -1.118 72.231 53.969 1.00 72.94 796 LEU B C 1
ATOM 11096 O O . LEU B 1 728 ? -0.822 72.353 55.163 1.00 80.42 796 LEU B O 1
ATOM 11101 N N . ASP B 1 729 ? -0.262 71.723 53.083 1.00 69.70 797 ASP B N 1
ATOM 11102 C CA . ASP B 1 729 ? 0.920 70.985 53.535 1.00 69.57 797 ASP B CA 1
ATOM 11103 C C . ASP B 1 729 ? 1.796 71.781 54.496 1.00 67.62 797 ASP B C 1
ATOM 11104 O O . ASP B 1 729 ? 2.273 71.215 55.485 1.00 65.01 797 ASP B O 1
ATOM 11109 N N . GLN B 1 730 ? 1.920 73.104 54.282 1.00 68.40 798 GLN B N 1
ATOM 11110 C CA . GLN B 1 730 ? 2.819 73.915 55.092 1.00 64.57 798 GLN B CA 1
ATOM 11111 C C . GLN B 1 730 ? 2.482 73.749 56.544 1.00 57.78 798 GLN B C 1
ATOM 11112 O O . GLN B 1 730 ? 3.369 73.625 57.396 1.00 57.68 798 GLN B O 1
ATOM 11118 N N . TYR B 1 731 ? 1.199 73.706 56.839 1.00 51.23 799 TYR B N 1
ATOM 11119 C CA . TYR B 1 731 ? 0.763 73.576 58.210 1.00 50.45 799 TYR B CA 1
ATOM 11120 C C . TYR B 1 731 ? 0.994 72.162 58.717 1.00 49.82 799 TYR B C 1
ATOM 11121 O O . TYR B 1 731 ? 1.367 71.967 59.877 1.00 50.97 799 TYR B O 1
ATOM 11130 N N . VAL B 1 732 ? 0.780 71.161 57.864 1.00 46.97 800 VAL B N 1
ATOM 11131 C CA . VAL B 1 732 ? 1.007 69.788 58.296 1.00 44.69 800 VAL B CA 1
ATOM 11132 C C . VAL B 1 732 ? 2.463 69.590 58.687 1.00 52.92 800 VAL B C 1
ATOM 11133 O O . VAL B 1 732 ? 2.774 68.941 59.694 1.00 48.57 800 VAL B O 1
ATOM 11137 N N . TRP B 1 733 ? 3.377 70.157 57.902 1.00 57.65 801 TRP B N 1
ATOM 11138 C CA . TRP B 1 733 ? 4.791 70.031 58.211 1.00 51.69 801 TRP B CA 1
ATOM 11139 C C . TRP B 1 733 ? 5.098 70.738 59.507 1.00 44.57 801 TRP B C 1
ATOM 11140 O O . TRP B 1 733 ? 5.777 70.194 60.376 1.00 50.42 801 TRP B O 1
ATOM 11151 N N . SER B 1 734 ? 4.570 71.949 59.660 1.00 42.81 802 SER B N 1
ATOM 11152 C CA . SER B 1 734 ? 4.785 72.713 60.881 1.00 42.15 802 SER B CA 1
ATOM 11153 C C . SER B 1 734 ? 4.153 72.036 62.097 1.00 43.11 802 SER B C 1
ATOM 11154 O O . SER B 1 734 ? 4.709 72.069 63.200 1.00 47.62 802 SER B O 1
ATOM 11157 N N . PHE B 1 735 ? 2.980 71.439 61.931 1.00 40.15 803 PHE B N 1
ATOM 11158 C CA . PHE B 1 735 ? 2.362 70.757 63.060 1.00 39.80 803 PHE B CA 1
ATOM 11159 C C . PHE B 1 735 ? 3.167 69.539 63.443 1.00 42.29 803 PHE B C 1
ATOM 11160 O O . PHE B 1 735 ? 3.376 69.260 64.628 1.00 44.75 803 PHE B O 1
ATOM 11168 N N . GLN B 1 736 ? 3.559 68.756 62.445 1.00 41.68 804 GLN B N 1
ATOM 11169 C CA . GLN B 1 736 ? 4.342 67.570 62.722 1.00 38.54 804 GLN B CA 1
ATOM 11170 C C . GLN B 1 736 ? 5.629 67.943 63.428 1.00 43.99 804 GLN B C 1
ATOM 11171 O O . GLN B 1 736 ? 6.046 67.280 64.380 1.00 46.26 804 GLN B O 1
ATOM 11177 N N . ALA B 1 737 ? 6.263 69.021 62.978 1.00 44.38 805 ALA B N 1
ATOM 11178 C CA . ALA B 1 737 ? 7.418 69.558 63.671 1.00 38.87 805 ALA B CA 1
ATOM 11179 C C . ALA B 1 737 ? 7.093 69.762 65.134 1.00 43.14 805 ALA B C 1
ATOM 11180 O O . ALA B 1 737 ? 7.736 69.209 66.027 1.00 48.17 805 ALA B O 1
ATOM 11182 N N . ARG B 1 738 ? 6.060 70.538 65.387 1.00 44.91 806 ARG B N 1
ATOM 11183 C CA . ARG B 1 738 ? 5.767 70.928 66.746 1.00 39.27 806 ARG B CA 1
ATOM 11184 C C . ARG B 1 738 ? 5.318 69.751 67.594 1.00 40.13 806 ARG B C 1
ATOM 11185 O O . ARG B 1 738 ? 5.583 69.715 68.796 1.00 42.04 806 ARG B O 1
ATOM 11193 N N . ALA B 1 739 ? 4.653 68.777 66.995 1.00 43.46 807 ALA B N 1
ATOM 11194 C CA . ALA B 1 739 ? 4.249 67.603 67.753 1.00 39.07 807 ALA B CA 1
ATOM 11195 C C . ALA B 1 739 ? 5.453 66.798 68.183 1.00 43.27 807 ALA B C 1
ATOM 11196 O O . ALA B 1 739 ? 5.467 66.227 69.273 1.00 45.18 807 ALA B O 1
ATOM 11198 N N . ASP B 1 740 ? 6.449 66.688 67.312 1.00 46.70 808 ASP B N 1
ATOM 11199 C CA . ASP B 1 740 ? 7.625 65.895 67.644 1.00 54.70 808 ASP B CA 1
ATOM 11200 C C . ASP B 1 740 ? 8.359 66.488 68.831 1.00 52.67 808 ASP B C 1
ATOM 11201 O O . ASP B 1 740 ? 8.580 65.818 69.846 1.00 51.13 808 ASP B O 1
ATOM 11206 N N . ILE B 1 741 ? 8.699 67.765 68.727 1.00 49.02 809 ILE B N 1
ATOM 11207 C CA . ILE B 1 741 ? 9.321 68.485 69.825 1.00 39.40 809 ILE B CA 1
ATOM 11208 C C . ILE B 1 741 ? 8.615 68.191 71.136 1.00 44.66 809 ILE B C 1
ATOM 11209 O O . ILE B 1 741 ? 9.249 67.906 72.156 1.00 44.42 809 ILE B O 1
ATOM 11214 N N . LEU B 1 742 ? 7.291 68.224 71.123 1.00 39.53 810 LEU B N 1
ATOM 11215 C CA . LEU B 1 742 ? 6.573 68.028 72.366 1.00 39.69 810 LEU B CA 1
ATOM 11216 C C . LEU B 1 742 ? 6.749 66.599 72.880 1.00 39.67 810 LEU B C 1
ATOM 11217 O O . LEU B 1 742 ? 7.024 66.393 74.071 1.00 39.83 810 LEU B O 1
ATOM 11222 N N . LYS B 1 743 ? 6.660 65.603 71.991 1.00 39.49 811 LYS B N 1
ATOM 11223 C CA . LYS B 1 743 ? 6.891 64.222 72.413 1.00 44.94 811 LYS B CA 1
ATOM 11224 C C . LYS B 1 743 ? 8.224 64.101 73.130 1.00 49.36 811 LYS B C 1
ATOM 11225 O O . LYS B 1 743 ? 8.323 63.503 74.211 1.00 49.47 811 LYS B O 1
ATOM 11227 N N . ILE B 1 744 ? 9.249 64.725 72.560 1.00 43.13 812 ILE B N 1
ATOM 11228 C CA . ILE B 1 744 ? 10.586 64.688 73.135 1.00 40.97 812 ILE B CA 1
ATOM 11229 C C . ILE B 1 744 ? 10.571 65.306 74.518 1.00 44.54 812 ILE B C 1
ATOM 11230 O O . ILE B 1 744 ? 10.882 64.654 75.517 1.00 50.18 812 ILE B O 1
ATOM 11235 N N . PHE B 1 745 ? 10.143 66.561 74.600 1.00 43.97 813 PHE B N 1
ATOM 11236 C CA . PHE B 1 745 ? 10.268 67.268 75.859 1.00 43.42 813 PHE B CA 1
ATOM 11237 C C . PHE B 1 745 ? 9.345 66.699 76.911 1.00 49.24 813 PHE B C 1
ATOM 11238 O O . PHE B 1 745 ? 9.675 66.733 78.102 1.00 56.23 813 PHE B O 1
ATOM 11246 N N . GLN B 1 746 ? 8.227 66.109 76.505 1.00 45.47 814 GLN B N 1
ATOM 11247 C CA . GLN B 1 746 ? 7.440 65.383 77.485 1.00 49.85 814 GLN B CA 1
ATOM 11248 C C . GLN B 1 746 ? 8.247 64.223 78.055 1.00 47.33 814 GLN B C 1
ATOM 11249 O O . GLN B 1 746 ? 8.460 64.143 79.267 1.00 49.37 814 GLN B O 1
ATOM 11255 N N . ARG B 1 747 ? 8.793 63.370 77.184 1.00 49.64 815 ARG B N 1
ATOM 11256 C CA . ARG B 1 747 ? 9.593 62.255 77.672 1.00 45.73 815 ARG B CA 1
ATOM 11257 C C . ARG B 1 747 ? 10.742 62.770 78.516 1.00 44.15 815 ARG B C 1
ATOM 11258 O O . ARG B 1 747 ? 11.029 62.225 79.584 1.00 49.77 815 ARG B O 1
ATOM 11266 N N . HIS B 1 748 ? 11.334 63.891 78.110 1.00 40.33 816 HIS B N 1
ATOM 11267 C CA . HIS B 1 748 ? 12.481 64.422 78.831 1.00 42.99 816 HIS B CA 1
ATOM 11268 C C . HIS B 1 748 ? 12.081 64.831 80.233 1.00 41.89 816 HIS B C 1
ATOM 11269 O O . HIS B 1 748 ? 12.671 64.373 81.218 1.00 42.07 816 HIS B O 1
ATOM 11276 N N . SER B 1 749 ? 11.014 65.614 80.344 1.00 46.51 817 SER B N 1
ATOM 11277 C CA . SER B 1 749 ? 10.567 66.053 81.655 1.00 47.16 817 SER B CA 1
ATOM 11278 C C . SER B 1 749 ? 10.158 64.865 82.520 1.00 45.74 817 SER B C 1
ATOM 11279 O O . SER B 1 749 ? 10.516 64.800 83.696 1.00 45.15 817 SER B O 1
ATOM 11282 N N . SER B 1 750 ? 9.437 63.900 81.956 1.00 46.58 818 SER B N 1
ATOM 11283 C CA . SER B 1 750 ? 9.028 62.754 82.764 1.00 47.42 818 SER B CA 1
ATOM 11284 C C . SER B 1 750 ? 10.229 61.935 83.208 1.00 47.61 818 SER B C 1
ATOM 11285 O O . SER B 1 750 ? 10.319 61.520 84.365 1.00 56.27 818 SER B O 1
ATOM 11288 N N . THR B 1 751 ? 11.153 61.682 82.296 1.00 42.61 819 THR B N 1
ATOM 11289 C CA . THR B 1 751 ? 12.442 61.121 82.665 1.00 41.14 819 THR B CA 1
ATOM 11290 C C . THR B 1 751 ? 13.111 61.919 83.768 1.00 44.31 819 THR B C 1
ATOM 11291 O O . THR B 1 751 ? 13.499 61.359 84.795 1.00 42.46 819 THR B O 1
ATOM 11295 N N . TYR B 1 752 ? 13.249 63.230 83.577 1.00 41.27 820 TYR B N 1
ATOM 11296 C CA . TYR B 1 752 ? 13.898 64.062 84.587 1.00 41.46 820 TYR B CA 1
ATOM 11297 C C . TYR B 1 752 ? 13.274 63.882 85.964 1.00 44.55 820 TYR B C 1
ATOM 11298 O O . TYR B 1 752 ? 13.979 63.767 86.965 1.00 49.41 820 TYR B O 1
ATOM 11307 N N . TRP B 1 753 ? 11.960 63.822 86.046 1.00 41.82 821 TRP B N 1
ATOM 11308 C CA . TRP B 1 753 ? 11.387 63.712 87.374 1.00 45.62 821 TRP B CA 1
ATOM 11309 C C . TRP B 1 753 ? 11.505 62.301 87.920 1.00 47.80 821 TRP B C 1
ATOM 11310 O O . TRP B 1 753 ? 11.919 62.116 89.066 1.00 49.00 821 TRP B O 1
ATOM 11321 N N . THR B 1 754 ? 11.209 61.298 87.101 1.00 45.60 822 THR B N 1
ATOM 11322 C CA . THR B 1 754 ? 11.470 59.931 87.517 1.00 42.84 822 THR B CA 1
ATOM 11323 C C . THR B 1 754 ? 12.868 59.825 88.087 1.00 47.40 822 THR B C 1
ATOM 11324 O O . THR B 1 754 ? 13.065 59.320 89.194 1.00 52.03 822 THR B O 1
ATOM 11328 N N . LEU B 1 755 ? 13.851 60.357 87.372 1.00 49.73 823 LEU B N 1
ATOM 11329 C CA . LEU B 1 755 ? 15.220 60.257 87.861 1.00 52.51 823 LEU B CA 1
ATOM 11330 C C . LEU B 1 755 ? 15.423 61.116 89.090 1.00 57.21 823 LEU B C 1
ATOM 11331 O O . LEU B 1 755 ? 16.115 60.702 90.021 1.00 64.59 823 LEU B O 1
ATOM 11336 N N . LYS B 1 756 ? 14.864 62.329 89.100 1.00 55.00 824 LYS B N 1
ATOM 11337 C CA . LYS B 1 756 ? 15.078 63.184 90.255 1.00 51.06 824 LYS B CA 1
ATOM 11338 C C . LYS B 1 756 ? 14.499 62.545 91.502 1.00 55.79 824 LYS B C 1
ATOM 11339 O O . LYS B 1 756 ? 15.032 62.724 92.598 1.00 58.15 824 LYS B O 1
ATOM 11345 N N . HIS B 1 757 ? 13.466 61.727 91.337 1.00 56.98 825 HIS B N 1
ATOM 11346 C CA . HIS B 1 757 ? 12.891 61.011 92.467 1.00 58.74 825 HIS B CA 1
ATOM 11347 C C . HIS B 1 757 ? 13.797 59.877 92.916 1.00 61.75 825 HIS B C 1
ATOM 11348 O O . HIS B 1 757 ? 14.019 59.687 94.115 1.00 65.09 825 HIS B O 1
ATOM 11355 N N . LEU B 1 758 ? 14.330 59.113 91.968 1.00 63.64 826 LEU B N 1
ATOM 11356 C CA . LEU B 1 758 ? 15.163 57.971 92.322 1.00 63.31 826 LEU B CA 1
ATOM 11357 C C . LEU B 1 758 ? 16.422 58.370 93.090 1.00 66.40 826 LEU B C 1
ATOM 11358 O O . LEU B 1 758 ? 16.897 57.602 93.934 1.00 69.19 826 LEU B O 1
ATOM 11363 N N . GLU B 1 759 ? 16.989 59.544 92.808 1.00 66.37 827 GLU B N 1
ATOM 11364 C CA . GLU B 1 759 ? 18.148 59.999 93.572 1.00 65.70 827 GLU B CA 1
ATOM 11365 C C . GLU B 1 759 ? 17.736 60.486 94.967 1.00 68.68 827 GLU B C 1
ATOM 11366 O O . GLU B 1 759 ? 18.391 60.164 95.965 1.00 74.86 827 GLU B O 1
ATOM 11372 N N . GLN B 1 760 ? 16.658 61.265 95.067 1.00 65.30 828 GLN B N 1
ATOM 11373 C CA . GLN B 1 760 ? 16.229 61.717 96.384 1.00 71.05 828 GLN B CA 1
ATOM 11374 C C . GLN B 1 760 ? 15.842 60.554 97.286 1.00 75.62 828 GLN B C 1
ATOM 11375 O O . GLN B 1 760 ? 16.010 60.629 98.508 1.00 81.76 828 GLN B O 1
ATOM 11381 N N . SER B 1 761 ? 15.292 59.489 96.716 1.00 73.33 829 SER B N 1
ATOM 11382 C CA . SER B 1 761 ? 14.800 58.394 97.538 1.00 74.19 829 SER B CA 1
ATOM 11383 C C . SER B 1 761 ? 15.920 57.469 97.968 1.00 68.41 829 SER B C 1
ATOM 11384 O O . SER B 1 761 ? 15.703 56.600 98.824 1.00 68.04 829 SER B O 1
ATOM 11387 N N . GLY B 1 762 ? 17.101 57.654 97.395 1.00 67.00 830 GLY B N 1
ATOM 11388 C CA . GLY B 1 762 ? 18.262 56.846 97.707 1.00 70.92 830 GLY B CA 1
ATOM 11389 C C . GLY B 1 762 ? 18.197 55.405 97.249 1.00 76.46 830 GLY B C 1
ATOM 11390 O O . GLY B 1 762 ? 18.729 54.519 97.929 1.00 79.94 830 GLY B O 1
ATOM 11391 N N . THR B 1 763 ? 17.576 55.142 96.104 1.00 79.20 831 THR B N 1
ATOM 11392 C CA . THR B 1 763 ? 17.591 53.788 95.573 1.00 82.57 831 THR B CA 1
ATOM 11393 C C . THR B 1 763 ? 19.018 53.418 95.193 1.00 82.14 831 THR B C 1
ATOM 11394 O O . THR B 1 763 ? 19.716 54.192 94.530 1.00 76.80 831 THR B O 1
ATOM 11398 N N . LYS B 1 764 ? 19.467 52.255 95.663 1.00 82.88 832 LYS B N 1
ATOM 11399 C CA . LYS B 1 764 ? 20.791 51.740 95.340 1.00 79.90 832 LYS B CA 1
ATOM 11400 C C . LYS B 1 764 ? 20.745 50.472 94.513 1.00 69.16 832 LYS B C 1
ATOM 11401 O O . LYS B 1 764 ? 21.675 50.204 93.761 1.00 64.82 832 LYS B O 1
ATOM 11405 N N . THR B 1 765 ? 19.695 49.687 94.654 1.00 71.88 833 THR B N 1
ATOM 11406 C CA . THR B 1 765 ? 19.509 48.453 93.914 1.00 79.97 833 THR B CA 1
ATOM 11407 C C . THR B 1 765 ? 18.102 48.394 93.326 1.00 78.49 833 THR B C 1
ATOM 11408 O O . THR B 1 765 ? 17.140 48.913 93.910 1.00 81.22 833 THR B O 1
ATOM 11412 N N . HIS B 1 766 ? 17.991 47.761 92.159 1.00 71.77 834 HIS B N 1
ATOM 11413 C CA . HIS B 1 766 ? 16.707 47.623 91.482 1.00 66.98 834 HIS B CA 1
ATOM 11414 C C . HIS B 1 766 ? 16.836 46.562 90.396 1.00 59.08 834 HIS B C 1
ATOM 11415 O O . HIS B 1 766 ? 17.938 46.255 89.939 1.00 59.91 834 HIS B O 1
ATOM 11422 N N . ASP B 1 767 ? 15.694 45.973 90.032 1.00 57.87 835 ASP B N 1
ATOM 11423 C CA . ASP B 1 767 ? 15.555 45.016 88.937 1.00 62.57 835 ASP B CA 1
ATOM 11424 C C . ASP B 1 767 ? 15.213 45.734 87.653 1.00 58.29 835 ASP B C 1
ATOM 11425 O O . ASP B 1 767 ? 14.562 46.774 87.648 1.00 66.38 835 ASP B O 1
ATOM 11430 N N . VAL B 1 768 ? 15.644 45.167 86.547 1.00 51.21 836 VAL B N 1
ATOM 11431 C CA . VAL B 1 768 ? 15.432 45.827 85.280 1.00 55.14 836 VAL B CA 1
ATOM 11432 C C . VAL B 1 768 ? 15.039 44.795 84.248 1.00 63.18 836 VAL B C 1
ATOM 11433 O O . VAL B 1 768 ? 15.207 43.590 84.438 1.00 66.60 836 VAL B O 1
ATOM 11437 N N . ILE B 1 769 ? 14.515 45.309 83.143 1.00 61.85 837 ILE B N 1
ATOM 11438 C CA . ILE B 1 769 ? 14.116 44.543 81.977 1.00 54.46 837 ILE B CA 1
ATOM 11439 C C . ILE B 1 769 ? 14.981 45.040 80.834 1.00 51.38 837 ILE B C 1
ATOM 11440 O O . ILE B 1 769 ? 15.040 46.250 80.598 1.00 52.73 837 ILE B O 1
ATOM 11445 N N . VAL B 1 770 ? 15.656 44.132 80.126 1.00 50.22 838 VAL B N 1
ATOM 11446 C CA . VAL B 1 770 ? 16.534 44.597 79.053 1.00 51.82 838 VAL B CA 1
ATOM 11447 C C . VAL B 1 770 ? 15.679 44.970 77.864 1.00 53.10 838 VAL B C 1
ATOM 11448 O O . VAL B 1 770 ? 14.703 44.287 77.542 1.00 55.41 838 VAL B O 1
ATOM 11452 N N . THR B 1 771 ? 16.028 46.082 77.229 1.00 54.48 839 THR B N 1
ATOM 11453 C CA . THR B 1 771 ? 15.225 46.637 76.155 1.00 57.35 839 THR B CA 1
ATOM 11454 C C . THR B 1 771 ? 16.015 46.793 74.863 1.00 59.58 839 THR B C 1
ATOM 11455 O O . THR B 1 771 ? 15.462 47.294 73.877 1.00 59.57 839 THR B O 1
ATOM 11459 N N . SER B 1 772 ? 17.274 46.345 74.828 1.00 56.13 840 SER B N 1
ATOM 11460 C CA . SER B 1 772 ? 18.099 46.442 73.631 1.00 55.07 840 SER B CA 1
ATOM 11461 C C . SER B 1 772 ? 19.096 45.294 73.604 1.00 59.25 840 SER B C 1
ATOM 11462 O O . SER B 1 772 ? 19.343 44.638 74.618 1.00 62.02 840 SER B O 1
ATOM 11465 N N . VAL B 1 773 ? 19.660 45.057 72.419 1.00 58.93 841 VAL B N 1
ATOM 11466 C CA . VAL B 1 773 ? 20.775 44.125 72.243 1.00 56.33 841 VAL B CA 1
ATOM 11467 C C . VAL B 1 773 ? 22.036 44.814 72.747 1.00 54.90 841 VAL B C 1
ATOM 11468 O O . VAL B 1 773 ? 22.137 46.053 72.699 1.00 54.61 841 VAL B O 1
ATOM 11472 N N . PRO B 1 774 ? 23.012 44.057 73.238 1.00 54.82 842 PRO B N 1
ATOM 11473 C CA . PRO B 1 774 ? 24.235 44.677 73.757 1.00 59.04 842 PRO B CA 1
ATOM 11474 C C . PRO B 1 774 ? 25.028 45.323 72.635 1.00 67.34 842 PRO B C 1
ATOM 11475 O O . PRO B 1 774 ? 25.205 44.736 71.564 1.00 69.05 842 PRO B O 1
ATOM 11479 N N . GLN B 1 775 ? 25.430 46.570 72.854 1.00 74.95 843 GLN B N 1
ATOM 11480 C CA . GLN B 1 775 ? 26.360 47.238 71.955 1.00 88.63 843 GLN B CA 1
ATOM 11481 C C . GLN B 1 775 ? 27.459 47.868 72.795 1.00 95.07 843 GLN B C 1
ATOM 11482 O O . GLN B 1 775 ? 27.192 48.778 73.587 1.00 88.81 843 GLN B O 1
ATOM 11488 N N . ASN B 1 776 ? 28.685 47.355 72.628 1.00 107.86 844 ASN B N 1
ATOM 11489 C CA . ASN B 1 776 ? 29.843 47.722 73.442 1.00 112.42 844 ASN B CA 1
ATOM 11490 C C . ASN B 1 776 ? 29.655 47.261 74.886 1.00 112.35 844 ASN B C 1
ATOM 11491 O O . ASN B 1 776 ? 29.977 47.989 75.825 1.00 118.25 844 ASN B O 1
ATOM 11493 N N . GLY B 1 777 ? 29.110 46.052 75.062 1.00 97.50 845 GLY B N 1
ATOM 11494 C CA . GLY B 1 777 ? 28.950 45.458 76.379 1.00 90.30 845 GLY B CA 1
ATOM 11495 C C . GLY B 1 777 ? 27.812 46.016 77.206 1.00 84.06 845 GLY B C 1
ATOM 11496 O O . GLY B 1 777 ? 27.777 45.804 78.432 1.00 83.08 845 GLY B O 1
ATOM 11497 N N . THR B 1 778 ? 26.902 46.752 76.585 1.00 72.51 846 THR B N 1
ATOM 11498 C CA . THR B 1 778 ? 25.832 47.415 77.294 1.00 63.59 846 THR B CA 1
ATOM 11499 C C . THR B 1 778 ? 24.508 47.263 76.576 1.00 64.58 846 THR B C 1
ATOM 11500 O O . THR B 1 778 ? 24.407 47.434 75.357 1.00 73.78 846 THR B O 1
ATOM 11504 N N . VAL B 1 779 ? 23.486 46.999 77.361 1.00 56.58 847 VAL B N 1
ATOM 11505 C CA . VAL B 1 779 ? 22.129 46.921 76.875 1.00 57.17 847 VAL B CA 1
ATOM 11506 C C . VAL B 1 779 ? 21.373 48.095 77.470 1.00 59.19 847 VAL B C 1
ATOM 11507 O O . VAL B 1 779 ? 21.784 48.693 78.466 1.00 61.35 847 VAL B O 1
ATOM 11511 N N . ASN B 1 780 ? 20.278 48.446 76.821 1.00 57.99 848 ASN B N 1
ATOM 11512 C CA . ASN B 1 780 ? 19.349 49.394 77.394 1.00 56.79 848 ASN B CA 1
ATOM 11513 C C . ASN B 1 780 ? 18.367 48.639 78.258 1.00 54.52 848 ASN B C 1
ATOM 11514 O O . ASN B 1 780 ? 18.129 47.448 78.054 1.00 54.33 848 ASN B O 1
ATOM 11519 N N . CYS B 1 781 ? 17.838 49.328 79.262 1.00 57.43 849 CYS B N 1
ATOM 11520 C CA . CYS B 1 781 ? 16.920 48.701 80.201 1.00 61.41 849 CYS B CA 1
ATOM 11521 C C . CYS B 1 781 ? 15.948 49.716 80.800 1.00 59.68 849 CYS B C 1
ATOM 11522 O O . CYS B 1 781 ? 16.057 50.930 80.594 1.00 59.53 849 CYS B O 1
ATOM 11525 N N . LEU B 1 782 ? 14.973 49.195 81.544 1.00 55.02 850 LEU B N 1
ATOM 11526 C CA . LEU B 1 782 ? 14.100 50.052 82.324 1.00 52.72 850 LEU B CA 1
ATOM 11527 C C . LEU B 1 782 ? 13.695 49.385 83.625 1.00 51.10 850 LEU B C 1
ATOM 11528 O O . LEU B 1 782 ? 13.899 48.187 83.854 1.00 48.07 850 LEU B O 1
ATOM 11533 N N . PHE B 1 783 ? 13.106 50.159 84.422 1.00 49.85 851 PHE B N 1
ATOM 11534 C CA . PHE B 1 783 ? 12.477 49.764 85.660 1.00 50.80 851 PHE B CA 1
ATOM 11535 C C . PHE B 1 783 ? 11.033 49.423 85.387 1.00 57.19 851 PHE B C 1
ATOM 11536 O O . PHE B 1 783 ? 10.328 50.205 84.745 1.00 68.57 851 PHE B O 1
ATOM 11544 N N . PRO B 1 784 ? 10.570 48.276 85.834 1.00 52.47 852 PRO B N 1
ATOM 11545 C CA . PRO B 1 784 ? 9.167 47.907 85.578 1.00 51.89 852 PRO B CA 1
ATOM 11546 C C . PRO B 1 784 ? 8.147 48.877 86.170 1.00 54.04 852 PRO B C 1
ATOM 11547 O O . PRO B 1 784 ? 7.095 49.118 85.574 1.00 51.23 852 PRO B O 1
ATOM 11551 N N . GLU B 1 785 ? 8.425 49.411 87.358 1.00 61.35 853 GLU B N 1
ATOM 11552 C CA . GLU B 1 785 ? 7.508 50.290 88.075 1.00 56.11 853 GLU B CA 1
ATOM 11553 C C . GLU B 1 785 ? 7.332 51.652 87.411 1.00 54.14 853 GLU B C 1
ATOM 11554 O O . GLU B 1 785 ? 6.440 52.402 87.820 1.00 56.23 853 GLU B O 1
ATOM 11556 N N . TYR B 1 786 ? 8.209 52.020 86.471 1.00 55.49 854 TYR B N 1
ATOM 11557 C CA . TYR B 1 786 ? 8.286 53.356 85.885 1.00 56.05 854 TYR B CA 1
ATOM 11558 C C . TYR B 1 786 ? 8.434 53.271 84.376 1.00 60.21 854 TYR B C 1
ATOM 11559 O O . TYR B 1 786 ? 9.186 52.444 83.868 1.00 66.55 854 TYR B O 1
ATOM 11568 N N . SER B 1 787 ? 7.706 54.107 83.651 1.00 63.44 855 SER B N 1
ATOM 11569 C CA . SER B 1 787 ? 7.886 54.113 82.205 1.00 65.48 855 SER B CA 1
ATOM 11570 C C . SER B 1 787 ? 9.108 54.919 81.788 1.00 67.32 855 SER B C 1
ATOM 11571 O O . SER B 1 787 ? 9.753 54.590 80.781 1.00 70.34 855 SER B O 1
ATOM 11574 N N . TYR B 1 788 ? 9.441 55.964 82.546 1.00 62.31 856 TYR B N 1
ATOM 11575 C CA . TYR B 1 788 ? 10.484 56.910 82.178 1.00 61.25 856 TYR B CA 1
ATOM 11576 C C . TYR B 1 788 ? 11.770 56.719 82.957 1.00 64.86 856 TYR B C 1
ATOM 11577 O O . TYR B 1 788 ? 12.584 57.643 83.025 1.00 69.01 856 TYR B O 1
ATOM 11586 N N . ALA B 1 789 ? 11.955 55.564 83.581 1.00 62.57 857 ALA B N 1
ATOM 11587 C CA . ALA B 1 789 ? 13.239 55.227 84.175 1.00 57.86 857 ALA B CA 1
ATOM 11588 C C . ALA B 1 789 ? 13.931 54.303 83.182 1.00 62.59 857 ALA B C 1
ATOM 11589 O O . ALA B 1 789 ? 13.996 53.086 83.351 1.00 66.73 857 ALA B O 1
ATOM 11591 N N . ARG B 1 790 ? 14.502 54.914 82.149 1.00 62.22 858 ARG B N 1
ATOM 11592 C CA . ARG B 1 790 ? 15.155 54.190 81.073 1.00 59.94 858 ARG B CA 1
ATOM 11593 C C . ARG B 1 790 ? 16.652 54.413 81.163 1.00 61.62 858 ARG B C 1
ATOM 11594 O O . ARG B 1 790 ? 17.116 55.557 81.101 1.00 62.18 858 ARG B O 1
ATOM 11602 N N . GLY B 1 791 ? 17.409 53.327 81.215 1.00 63.70 859 GLY B N 1
ATOM 11603 C CA . GLY B 1 791 ? 18.845 53.446 81.382 1.00 59.45 859 GLY B CA 1
ATOM 11604 C C . GLY B 1 791 ? 19.674 52.494 80.550 1.00 59.39 859 GLY B C 1
ATOM 11605 O O . GLY B 1 791 ? 19.220 51.975 79.523 1.00 62.16 859 GLY B O 1
ATOM 11606 N N . THR B 1 792 ? 20.916 52.284 80.979 1.00 62.91 860 THR B N 1
ATOM 11607 C CA . THR B 1 792 ? 21.835 51.351 80.344 1.00 63.03 860 THR B CA 1
ATOM 11608 C C . THR B 1 792 ? 22.470 50.477 81.410 1.00 60.27 860 THR B C 1
ATOM 11609 O O . THR B 1 792 ? 22.768 50.935 82.520 1.00 54.50 860 THR B O 1
ATOM 11613 N N . LEU B 1 793 ? 22.715 49.222 81.051 1.00 61.29 861 LEU B N 1
ATOM 11614 C CA . LEU B 1 793 ? 23.322 48.271 81.969 1.00 61.80 861 LEU B CA 1
ATOM 11615 C C . LEU B 1 793 ? 24.637 47.728 81.426 1.00 61.49 861 LEU B C 1
ATOM 11616 O O . LEU B 1 793 ? 24.700 47.275 80.281 1.00 68.21 861 LEU B O 1
ATOM 11621 N N . LYS B 1 794 ? 25.676 47.742 82.252 1.00 54.06 862 LYS B N 1
ATOM 11622 C CA . LYS B 1 794 ? 26.933 47.109 81.886 1.00 56.39 862 LYS B CA 1
ATOM 11623 C C . LYS B 1 794 ? 26.859 45.645 82.301 1.00 64.36 862 LYS B C 1
ATOM 11624 O O . LYS B 1 794 ? 26.879 45.331 83.500 1.00 62.30 862 LYS B O 1
ATOM 11626 N N . LEU B 1 795 ? 26.789 44.750 81.316 1.00 68.59 863 LEU B N 1
ATOM 11627 C CA . LEU B 1 795 ? 26.655 43.329 81.616 1.00 76.24 863 LEU B CA 1
ATOM 11628 C C . LEU B 1 795 ? 27.890 42.792 82.337 1.00 89.83 863 LEU B C 1
ATOM 11629 O O . LEU B 1 795 ? 29.022 43.173 82.027 1.00 86.19 863 LEU B O 1
ATOM 11634 N N . ASP B 1 796 ? 27.667 41.854 83.274 1.00 100.45 864 ASP B N 1
ATOM 11635 C CA . ASP B 1 796 ? 28.782 41.202 83.971 1.00 101.03 864 ASP B CA 1
ATOM 11636 C C . ASP B 1 796 ? 29.625 40.475 82.937 1.00 104.71 864 ASP B C 1
ATOM 11637 O O . ASP B 1 796 ? 29.106 39.580 82.258 1.00 109.73 864 ASP B O 1
ATOM 11639 N N . PRO B 1 797 ? 30.911 40.814 82.779 1.00 100.19 865 PRO B N 1
ATOM 11640 C CA . PRO B 1 797 ? 31.681 40.199 81.685 1.00 99.85 865 PRO B CA 1
ATOM 11641 C C . PRO B 1 797 ? 31.838 38.710 81.884 1.00 110.61 865 PRO B C 1
ATOM 11642 O O . PRO B 1 797 ? 32.016 37.966 80.907 1.00 100.81 865 PRO B O 1
ATOM 11646 N N . ALA B 1 798 ? 31.739 38.268 83.140 1.00 124.75 866 ALA B N 1
ATOM 11647 C CA . ALA B 1 798 ? 31.792 36.852 83.461 1.00 129.40 866 ALA B CA 1
ATOM 11648 C C . ALA B 1 798 ? 30.670 36.107 82.766 1.00 130.43 866 ALA B C 1
ATOM 11649 O O . ALA B 1 798 ? 30.894 35.049 82.171 1.00 132.23 866 ALA B O 1
ATOM 11659 N N . LYS B 1 800 ? 28.276 34.182 80.716 1.00 121.56 868 LYS B N 1
ATOM 11660 C CA . LYS B 1 800 ? 28.551 33.468 79.480 1.00 113.18 868 LYS B CA 1
ATOM 11661 C C . LYS B 1 800 ? 27.425 33.641 78.473 1.00 109.17 868 LYS B C 1
ATOM 11662 O O . LYS B 1 800 ? 27.679 33.844 77.280 1.00 98.55 868 LYS B O 1
ATOM 11664 N N . LYS B 1 801 ? 26.180 33.573 78.942 1.00 116.02 869 LYS B N 1
ATOM 11665 C CA . LYS B 1 801 ? 24.995 33.696 78.096 1.00 116.44 869 LYS B CA 1
ATOM 11666 C C . LYS B 1 801 ? 24.413 35.103 78.221 1.00 110.14 869 LYS B C 1
ATOM 11667 O O . LYS B 1 801 ? 24.023 35.521 79.317 1.00 109.52 869 LYS B O 1
ATOM 11669 N N . ILE B 1 802 ? 24.363 35.825 77.102 1.00 95.33 870 ILE B N 1
ATOM 11670 C CA . ILE B 1 802 ? 23.812 37.179 77.026 1.00 78.57 870 ILE B CA 1
ATOM 11671 C C . ILE B 1 802 ? 22.289 37.079 77.056 1.00 82.82 870 ILE B C 1
ATOM 11672 O O . ILE B 1 802 ? 21.726 36.140 76.473 1.00 85.36 870 ILE B O 1
ATOM 11674 N N . PRO B 1 803 ? 21.583 37.987 77.742 1.00 79.34 871 PRO B N 1
ATOM 11675 C CA . PRO B 1 803 ? 20.120 37.864 77.877 1.00 73.24 871 PRO B CA 1
ATOM 11676 C C . PRO B 1 803 ? 19.349 38.531 76.746 1.00 66.85 871 PRO B C 1
ATOM 11677 O O . PRO B 1 803 ? 19.709 39.598 76.248 1.00 68.10 871 PRO B O 1
ATOM 11681 N N . ARG B 1 804 ? 18.245 37.898 76.359 1.00 60.67 872 ARG B N 1
ATOM 11682 C CA . ARG B 1 804 ? 17.439 38.404 75.262 1.00 56.74 872 ARG B CA 1
ATOM 11683 C C . ARG B 1 804 ? 16.574 39.579 75.729 1.00 60.25 872 ARG B C 1
ATOM 11684 O O . ARG B 1 804 ? 16.363 39.802 76.923 1.00 62.43 872 ARG B O 1
ATOM 11686 N N . ILE B 1 805 ? 16.030 40.314 74.760 1.00 57.42 873 ILE B N 1
ATOM 11687 C CA . ILE B 1 805 ? 15.220 41.469 75.103 1.00 53.81 873 ILE B CA 1
ATOM 11688 C C . ILE B 1 805 ? 13.990 41.022 75.879 1.00 62.03 873 ILE B C 1
ATOM 11689 O O . ILE B 1 805 ? 13.434 39.940 75.647 1.00 69.07 873 ILE B O 1
ATOM 11694 N N . GLY B 1 806 ? 13.570 41.861 76.826 1.00 60.82 874 GLY B N 1
ATOM 11695 C CA . GLY B 1 806 ? 12.436 41.578 77.673 1.00 57.27 874 GLY B CA 1
ATOM 11696 C C . GLY B 1 806 ? 12.734 40.721 78.875 1.00 61.70 874 GLY B C 1
ATOM 11697 O O . GLY B 1 806 ? 11.816 40.434 79.640 1.00 72.55 874 GLY B O 1
ATOM 11698 N N . ASP B 1 807 ? 13.973 40.289 79.060 1.00 61.52 875 ASP B N 1
ATOM 11699 C CA . ASP B 1 807 ? 14.357 39.493 80.215 1.00 60.10 875 ASP B CA 1
ATOM 11700 C C . ASP B 1 807 ? 14.678 40.387 81.415 1.00 63.03 875 ASP B C 1
ATOM 11701 O O . ASP B 1 807 ? 15.029 41.559 81.259 1.00 66.75 875 ASP B O 1
ATOM 11706 N N . THR B 1 808 ? 14.533 39.832 82.624 1.00 64.58 876 THR B N 1
ATOM 11707 C CA . THR B 1 808 ? 14.768 40.576 83.863 1.00 62.74 876 THR B CA 1
ATOM 11708 C C . THR B 1 808 ? 16.125 40.251 84.467 1.00 68.67 876 THR B C 1
ATOM 11709 O O . THR B 1 808 ? 16.474 39.077 84.619 1.00 73.55 876 THR B O 1
ATOM 11713 N N . ILE B 1 809 ? 16.850 41.273 84.911 1.00 69.77 877 ILE B N 1
ATOM 11714 C CA . ILE B 1 809 ? 18.088 41.055 85.660 1.00 71.21 877 ILE B CA 1
ATOM 11715 C C . ILE B 1 809 ? 17.831 41.602 87.042 1.00 72.40 877 ILE B C 1
ATOM 11716 O O . ILE B 1 809 ? 17.515 42.789 87.194 1.00 72.51 877 ILE B O 1
ATOM 11721 N N . ARG B 1 810 ? 17.969 40.744 88.043 1.00 77.15 878 ARG B N 1
ATOM 11722 C CA . ARG B 1 810 ? 17.248 41.024 89.269 1.00 84.15 878 ARG B CA 1
ATOM 11723 C C . ARG B 1 810 ? 18.016 41.910 90.240 1.00 92.05 878 ARG B C 1
ATOM 11724 O O . ARG B 1 810 ? 17.409 42.768 90.860 1.00 96.77 878 ARG B O 1
ATOM 11732 N N . HIS B 1 811 ? 19.325 41.812 90.371 1.00 87.52 879 HIS B N 1
ATOM 11733 C CA . HIS B 1 811 ? 19.960 42.674 91.355 1.00 87.50 879 HIS B CA 1
ATOM 11734 C C . HIS B 1 811 ? 20.955 43.526 90.614 1.00 86.68 879 HIS B C 1
ATOM 11735 O O . HIS B 1 811 ? 21.907 42.993 90.035 1.00 98.96 879 HIS B O 1
ATOM 11742 N N . CYS B 1 812 ? 20.736 44.825 90.611 1.00 74.08 880 CYS B N 1
ATOM 11743 C CA . CYS B 1 812 ? 21.566 45.693 89.803 1.00 69.82 880 CYS B CA 1
ATOM 11744 C C . CYS B 1 812 ? 22.011 46.858 90.650 1.00 69.37 880 CYS B C 1
ATOM 11745 O O . CYS B 1 812 ? 21.234 47.385 91.443 1.00 77.75 880 CYS B O 1
ATOM 11748 N N . LYS B 1 813 ? 23.259 47.245 90.504 1.00 65.06 881 LYS B N 1
ATOM 11749 C CA . LYS B 1 813 ? 23.765 48.340 91.300 1.00 62.77 881 LYS B CA 1
ATOM 11750 C C . LYS B 1 813 ? 23.610 49.606 90.482 1.00 61.92 881 LYS B C 1
ATOM 11751 O O . LYS B 1 813 ? 23.858 49.607 89.275 1.00 65.59 881 LYS B O 1
ATOM 11753 N N . VAL B 1 814 ? 23.128 50.656 91.125 1.00 56.18 882 VAL B N 1
ATOM 11754 C CA . VAL B 1 814 ? 22.983 51.948 90.472 1.00 60.18 882 VAL B CA 1
ATOM 11755 C C . VAL B 1 814 ? 24.334 52.643 90.480 1.00 69.61 882 VAL B C 1
ATOM 11756 O O . VAL B 1 814 ? 24.830 53.041 91.540 1.00 77.78 882 VAL B O 1
ATOM 11760 N N . GLU B 1 815 ? 24.895 52.860 89.296 1.00 69.36 883 GLU B N 1
ATOM 11761 C CA . GLU B 1 815 ? 26.170 53.557 89.180 1.00 68.87 883 GLU B CA 1
ATOM 11762 C C . GLU B 1 815 ? 25.991 55.076 89.182 1.00 70.73 883 GLU B C 1
ATOM 11763 O O . GLU B 1 815 ? 26.532 55.768 90.049 1.00 71.69 883 GLU B O 1
ATOM 11769 N N . SER B 1 816 ? 25.223 55.609 88.235 1.00 71.42 884 SER B N 1
ATOM 11770 C CA . SER B 1 816 ? 25.165 57.049 88.042 1.00 69.72 884 SER B CA 1
ATOM 11771 C C . SER B 1 816 ? 23.726 57.507 87.806 1.00 62.81 884 SER B C 1
ATOM 11772 O O . SER B 1 816 ? 22.910 56.763 87.261 1.00 63.95 884 SER B O 1
ATOM 11775 N N . ILE B 1 817 ? 23.413 58.730 88.253 1.00 54.11 885 ILE B N 1
ATOM 11776 C CA . ILE B 1 817 ? 22.115 59.359 88.017 1.00 51.02 885 ILE B CA 1
ATOM 11777 C C . ILE B 1 817 ? 22.329 60.832 87.759 1.00 58.76 885 ILE B C 1
ATOM 11778 O O . ILE B 1 817 ? 22.719 61.573 88.670 1.00 67.47 885 ILE B O 1
ATOM 11783 N N . HIS B 1 818 ? 22.013 61.275 86.552 1.00 54.71 886 HIS B N 1
ATOM 11784 C CA . HIS B 1 818 ? 22.082 62.691 86.224 1.00 53.71 886 HIS B CA 1
ATOM 11785 C C . HIS B 1 818 ? 20.768 63.028 85.591 1.00 52.18 886 HIS B C 1
ATOM 11786 O O . HIS B 1 818 ? 20.589 62.787 84.386 1.00 48.43 886 HIS B O 1
ATOM 11793 N N . PRO B 1 819 ? 19.849 63.586 86.361 1.00 57.86 887 PRO B N 1
ATOM 11794 C CA . PRO B 1 819 ? 18.488 63.802 85.851 1.00 58.03 887 PRO B CA 1
ATOM 11795 C C . PRO B 1 819 ? 18.431 64.719 84.631 1.00 58.20 887 PRO B C 1
ATOM 11796 O O . PRO B 1 819 ? 17.784 64.361 83.642 1.00 57.34 887 PRO B O 1
ATOM 11800 N N . LEU B 1 820 ? 19.071 65.895 84.663 1.00 57.75 888 LEU B N 1
ATOM 11801 C CA . LEU B 1 820 ? 18.986 66.811 83.524 1.00 52.48 888 LEU B CA 1
ATOM 11802 C C . LEU B 1 820 ? 19.549 66.229 82.240 1.00 49.64 888 LEU B C 1
ATOM 11803 O O . LEU B 1 820 ? 19.231 66.720 81.152 1.00 53.95 888 LEU B O 1
ATOM 11808 N N . ASP B 1 821 ? 20.366 65.197 82.329 1.00 42.86 889 ASP B N 1
ATOM 11809 C CA . ASP B 1 821 ? 20.932 64.631 81.129 1.00 45.85 889 ASP B CA 1
ATOM 11810 C C . ASP B 1 821 ? 20.194 63.401 80.680 1.00 50.45 889 ASP B C 1
ATOM 11811 O O . ASP B 1 821 ? 20.274 63.045 79.501 1.00 58.18 889 ASP B O 1
ATOM 11816 N N . GLY B 1 822 ? 19.422 62.805 81.578 1.00 52.30 890 GLY B N 1
ATOM 11817 C CA . GLY B 1 822 ? 18.689 61.591 81.284 1.00 54.75 890 GLY B CA 1
ATOM 11818 C C . GLY B 1 822 ? 19.519 60.348 81.454 1.00 57.32 890 GLY B C 1
ATOM 11819 O O . GLY B 1 822 ? 19.232 59.315 80.838 1.00 66.30 890 GLY B O 1
ATOM 11820 N N . ILE B 1 823 ? 20.527 60.411 82.304 1.00 51.53 891 ILE B N 1
ATOM 11821 C CA . ILE B 1 823 ? 21.520 59.365 82.399 1.00 47.89 891 ILE B CA 1
ATOM 11822 C C . ILE B 1 823 ? 21.247 58.545 83.636 1.00 52.29 891 ILE B C 1
ATOM 11823 O O . ILE B 1 823 ? 21.054 59.092 84.732 1.00 53.54 891 ILE B O 1
ATOM 11828 N N . LEU B 1 824 ? 21.222 57.234 83.438 1.00 49.78 892 LEU B N 1
ATOM 11829 C CA . LEU B 1 824 ? 21.101 56.258 84.499 1.00 44.09 892 LEU B CA 1
ATOM 11830 C C . LEU B 1 824 ? 21.834 55.008 84.059 1.00 50.99 892 LEU B C 1
ATOM 11831 O O . LEU B 1 824 ? 21.447 54.401 83.056 1.00 57.79 892 LEU B O 1
ATOM 11836 N N . THR B 1 825 ? 22.857 54.605 84.818 1.00 51.29 893 THR B N 1
ATOM 11837 C CA . THR B 1 825 ? 23.761 53.531 84.421 1.00 50.62 893 THR B CA 1
ATOM 11838 C C . THR B 1 825 ? 23.855 52.508 85.545 1.00 54.87 893 THR B C 1
ATOM 11839 O O . THR B 1 825 ? 23.656 52.838 86.716 1.00 53.26 893 THR B O 1
ATOM 11843 N N . LEU B 1 826 ? 24.058 51.241 85.180 1.00 57.53 894 LEU B N 1
ATOM 11844 C CA . LEU B 1 826 ? 24.061 50.187 86.186 1.00 57.95 894 LEU B CA 1
ATOM 11845 C C . LEU B 1 826 ? 24.986 49.042 85.807 1.00 63.17 894 LEU B C 1
ATOM 11846 O O . LEU B 1 826 ? 25.444 48.917 84.664 1.00 64.90 894 LEU B O 1
ATOM 11851 N N . THR B 1 827 ? 25.237 48.199 86.810 1.00 65.06 895 THR B N 1
ATOM 11852 C CA . THR B 1 827 ? 26.089 47.028 86.698 1.00 68.29 895 THR B CA 1
ATOM 11853 C C . THR B 1 827 ? 25.410 45.820 87.323 1.00 69.16 895 THR B C 1
ATOM 11854 O O . THR B 1 827 ? 24.547 45.949 88.199 1.00 60.53 895 THR B O 1
ATOM 11858 N N . HIS B 1 828 ? 25.810 44.647 86.844 1.00 80.47 896 HIS B N 1
ATOM 11859 C CA . HIS B 1 828 ? 25.380 43.371 87.383 1.00 91.43 896 HIS B CA 1
ATOM 11860 C C . HIS B 1 828 ? 26.588 42.528 87.766 1.00 100.52 896 HIS B C 1
ATOM 11861 O O . HIS B 1 828 ? 27.564 42.445 87.012 1.00 102.22 896 HIS B O 1
ATOM 11868 N N . VAL B 1 829 ? 26.504 41.879 88.932 1.00 102.29 897 VAL B N 1
ATOM 11869 C CA . VAL B 1 829 ? 27.618 41.093 89.462 1.00 103.10 897 VAL B CA 1
ATOM 11870 C C . VAL B 1 829 ? 27.448 39.593 89.217 1.00 102.75 897 VAL B C 1
ATOM 11871 O O . VAL B 1 829 ? 28.440 38.848 89.272 1.00 103.94 897 VAL B O 1
ATOM 11875 N N . ASN B 1 830 ? 26.251 39.138 88.877 1.00 101.87 898 ASN B N 1
ATOM 11876 C CA . ASN B 1 830 ? 26.085 37.760 88.447 1.00 100.19 898 ASN B CA 1
ATOM 11877 C C . ASN B 1 830 ? 25.919 37.653 86.918 1.00 97.65 898 ASN B C 1
ATOM 11878 O O . ASN B 1 830 ? 26.898 37.580 86.160 1.00 97.82 898 ASN B O 1
#

Nearest PDB structures (foldseek):
  6f3h-assembly2_B  TM=1.001E+00  e=0.000E+00  Nakaseomyces glabratus
  6f3h-assembly1_A  TM=9.679E-01  e=0.000E+00  Nakaseomyces glabratus
  6f4a-assembly1_A  TM=9.572E-01  e=1.738E-78  Nakaseomyces glabratus
  7did-assembly1_A  TM=8.094E-01  e=7.426E-18  Mycoplasmoides genitalium G37
  7dcy-assembly1_A  TM=7.979E-01  e=3.608E-17  Mycoplasmoides genitalium G37

Radius of gyration: 44.06 Å; Cα contacts (8 Å, |Δi|>4): 2822; chains: 2; bounding box: 113×66×121 Å

Organism: Candida glabrata (strain ATCC 2001 / BCRC 20586 / JCM 3761 / NBRC 0622 / NRRL Y-65 / CBS 138) (NCBI:txid284593)

Solvent-accessible surface area: 67039 Å² total

GO terms:
  GO:0000957 mitochondrial RNA catabolic process (P, IDA)
  GO:0005739 mitochondrion (C, IDA)
  GO:0003723 RNA binding (F, IDA)
  GO:0045025 mitochondrial degradosome (C, IDA)
  GO:0004540 RNA nuclease activity (F, IDA)

B-factor: mean 66.15, std 21.16, range [20.0, 415.4]

Foldseek 3Di:
DQWAALVVLVVDFDDAFKKFAFLVHNLFIKFHAAAAALLAGWTWMATLVRDIDTHQLRTQAIHDGVVVVVSVVRNVVRVVLSVLLVVCQVVLLVVLVVCLVVPADQFWKDKDFLLVLQLSVQDDPVVCPPPPVVVSVVSSVVSPVVIGGVSSSSSNVVSCLVCVLLVQKFDFDAFQFSRHTQMIIGGHCVPGNVLVVVVLVVQPPPNRVVLLVVLVCVQVLVLPVCVVPPVVVLVLLLCVLLPGSVSHVSSVVSVLSSCCSHVVNPDDDFNLSSVVVSCSSDPDDPADDSVVVHVLLPDDDRGDVVVLVVDLVPHQPQDDDFAEPPAEWEQAAAPPDDAGFWTKDWDCPDPFKIKIKIWGFQLLRSDPLLADQPDAADDDDLVVVQLLLQFWFDALQDIRHSGPVSRVQRGPQAAQDWHKTWMWMFMKGQDPVSAIDTDLVRTDITTYTYHHYDDHYLVQLQCLVVVNDDPDDPVVSVVSVVLLSNLVRLVLCQCVPQLDADADPLQFFFFWHFDCPCRRHRTDIGGDDDGSSCSSVVSVLVVQQSVLVVCVVVVHFAKWKAADWHDHHPNHVCLQVVQSVVVNVPDGDDVLSVLSVVSGGTDIAIDRHFDHNSSGGGIGQDQSHCSHNRNVQSSSQVSCVVVVHPGRDDSVVVVSSSSSRRSSVSVSVVSNLLNRQLNVQVVCVVVDWWAKWFFRRFDDPQKTKIAHSNHDSLIEMERHDPVGDGGSDMDGTWTWDDTRRSRSYTYIYD/DVVVVVVVCVVVLWAALVVLVVDFDDAQKWFAFPVRNLFIWFQEAQAALLAGWTWIAGLQQDIDTDQLRTQAIDDGPDDVVVNVVSHVLPCVSSVVSNVPVNVVRVVLSVLLVVCQVVLLVVVVVCLVVPDDQFWKAKDFLLVLLLSVQDDPVVVVDVVSVVSSVVSCDPRVTGRSSSSSSSVVSVVVCVLLVQKFDFDAFQFSSRTQMIIGGHCVPGNVLVVVVLCVCPPPNRPVLLVVLVCLQVVVLVVCPPPVVVVLVLLLCCLLVNCVPNVSSQVSVLSSCCNHVVNPDDRHSLVSLVVSPSSDDVPDDNDSVVVHRLLPDPVTVNVVVVVVLVPHQPPDDPFAEPPAEWEQAAAPPDDFRFWTKDKDDPDPFKIKIKIWGFQLLNSDPLLPDPVDAADDDDLVVVCLLLQFWQDALVDIRHRRPVSRVQRGPQAAQDWHKTWMWMFMKGCDPVSAIDTDLVRTDITTYTYHHYDDHYLVQLQCLCPVRDDPDDPVVSVVSVVLLSVLVNLVVCQCVPQVAFDFAWLLFFFFWHDDPCRHIDGGTDHCGSSNSSVVSVLVVQLSVLVVCVVVVHWAKWKAFDWHDRHPNHVVSLVVLSVQGGHVHDHDLLSVLSNVSRGGDMAIDRHFDHRSSGRGIGQDQRHCSHNRNVQVSSQVSCVVVVHPGRADSVNPVSSRSSRRSSVSVSVVVNLLSRLLNVLVVCVVVVDFWFKWFFRHDDDPQKTWIAGSNHNNRIEIEREAPPDDDDGGSDMDGTWGWDDGRRSRSYTYIYDND

InterPro domains:
  IPR001900 Ribonuclease II/R [PF00773] (480-808)
  IPR001900 Ribonuclease II/R [SM00955] (480-809)
  IPR012340 Nucleic acid-binding, OB-fold [SSF50249] (432-851)
  IPR050180 RNR Ribonuclease [PTHR23355] (478-879)

Sequence (1527 aa):
KLSFDPAELLRTSLNVGDIVLLKQCTSELTCVNLPQSTTDPRYTFAKKDGTLVYAKNSVILRIPKPVLTRQLIVSFTLATFTKFAWTQLPIVLKKLELIHRYLQDSRGSKHVNFSLVRIIKNLNIKEATDAIDAYVRKVIDESSNKSIDPTTLLATYWGVREQQQNNLWGSVYTNTALLSPTTVAVLPLKKAHLFYQEVITRLESNDYQEIKAFAKLVNDKDYHSIAKRYDYIRTLLNDYAAGNIEENAVLTTIISKIFRHIDYRDQDVTRSLCGKLLVEISPQSNSSNFILGNWDLNIPKSGISSVEQKLYDTAPTIVTDRYDFGDPVFCIDSEDAHEINDGISIEELDGVRSRIHIHIADPAGLFPESFDYTKSGISDDVLRVSLKRAFTTYLPDLVVPLPKSFCNRADLGKHDRKTETISFSFELVNKEDGGLHVDYDTFQVRLGIVSNFPKVTYDKVDSILNGDDNSLPSKQKKQLELLHTLATKLLHKRIHDDNAVVFGDGFNKGLVSLSPDDELCIPTFYDQSQTKSTLLVSEFILTNKLCAAFFQENKIPGVYRCYNGLNLGNQAKAQFELLKENIKLGKLPSLKDITKISSQLSSSFYSPFPLPHKIGNTAYLTVTSPRRGPDLINHLQLHRFLKKLPLCFKQEYLDQYVWSFQARADILKIFQRHSSTYWTLKHLEQSGKTHDVIVTSVPQNGTVNCLFPEYSYARGTLKLDPAIPRIGDTIRHCKVESIHPLDGILTLTHHRGNEQYQKAQKLSFDPAELLRTSLNVGDIVLLKQCTSELTCVNLPQSTTDPRYTFAKKDGTLVYAKNSVILRIPKDLPEEVNQLLKRESNLPVLTRQLIVSFTLATFTKFAWTQLPIVLKKLELIHRYLQDSRGSKHVNFSLVRIIKNLNIKEATDAYVRKVIDESSVVNKSIDPTTLLATYWGVREQQQNNLWGSVYTNTALLSPTTVAVLPLKKAHLFYQEVITRLESNDYQEIKAFAKLVNDKDYHSIAKRYDYIRTLLNDYAAGNIEENAVLTTIISKIFRHIDYRDQDVTRSLCGKLLVEISPQSNSSNFILGNWDLNIPKGISSVEQKLYDTAPTIVTDRYDFGDPVFCIDSEDAHEINDGISIEELDGVRSRIHIHIADPAGLFPESFDYTKSGISDDVLRVSLKRAFTTYLPDLVVPLPKSFCNRADLGKHDRKTETISFSFELVNKEDGGLHVDYDTFQVRLGIVSNFPKVTYDKVDSILNGDDNSLPSKQKKQLELLHTLATKLLHKRIHDDNAVVFGDGFNKGLVSLSPDCIPTFYDQSQTKSTLLVSEFILTNKLCAAFFQENKIPGVYRCYNGLNLGNQAKAQFELLKENIKLGKLPSLKDITKISSQLSSSFYSPFPLPHKIGNTAYLTVTSPRRGPDLINHLQLHRFLKKLPLCFKQEYLDQYVWSFQARADILKIFQRHSSTYWTLKHLEQSGTKTHDVIVTSVPQNGTVNCLFPEYSYARGTLKLDPAKKIPRIGDTIRHCKVESIHPLDGILTLTHVN

Secondary structure (DSSP, 8-state):
--SB-THHHHH--S-TT-EEEESS-TTS----B----SS----EEE-TTS-EEE--TTEEEEE---HHHHHHHHHHHHHHHHHHHHHHHHHHHHHHHHHHHHH--TTS-EEEE--HHHHHHT--HHHHHS---HHHHHHHHT-----B-HHHHHHHHHHHHHHHTTTSEEEEEEETTTTEEEEEEE--IIIIIIHHHHHHHHHHHHHHHHHHHHHHHHHTT-HHHHHHH-HHHHHHHHHHHTTSSTT-HHHHHHHHHHHHT---TTS---HHHHHHHHHHTS---S----GGG-TTTT-----SHHHHHHHHHH--------EE-----B--B-TT-S---EEEEEEE-SSSEEEEEEEEE-GGGGSGGGT--SS-S---HHHHHHHHS-B-EE-SS-EE---HHHHHHH-S--TT--EEEEEEEEEEEE-TTS-EEEEEEEEEEEEEEE------BHHHHHHHHTTS---S-HHHHHHHHHHHHHHHHHHHHHHHHH------SSTT-SEEEEE------EEEEEPPP--HHHHHHHH--HHHHHHHHHHHHTT----EEEB------HHHHHHHHHHHHHHHHTPPPPHHHHHHHHTT----EEESS---B---SS--B--S---BHHHHHHHHHHHHHHTTPPPS--HHHHHHHHHHHHHHHHHHHHHHHHHHHHHHHHHHHHH--EEEEEE-S--SSSEEEEE-SS-SS-EEEEE-----PPTT-EEEEEEEEEEEGGGTEEEEE-/-----TTTTTSTTSB-THHHHH--S-TT-EEEESSSTTS----B----SSS---EEE-TTS-EEE--TTEEEEE-----HHHHHHHHHTT--HHHHHHHHHHHHHHHHHHHHHHHHHHHHHHHHHHHHHH-BTTB-EEEE--HHHHHHT--HHHH--HHHHHHHHT---SS--B-HHHHHHHHHHHHHHHTTTSEEEEEEETTTTEEEEEEE--IIIIIIHHHHHHHHHHHHHHHHHHHHHHHHHTT-HHHHHHH-HHHHHHHHHHHTTSSTT-HHHHHHHHHHHHT---TTS---HHHHHHHHHHTS-S-S-S--GGG-TTTT-----HHHHHHHHHH--------EE-----B--B-TT-----EEEEEEE-SSSEEEEEEEEE--GGGSGGGT--SS-S---HHHHHHHHS-B-EE-SS-EE---HHHHHHH-S--TT--EEEEEEEEEEEE-TTS-EEEEEEEEEEEEEEE------BHHHHHHHTSTT---S-HHHHHHHHHHHHHHHHHHHHHHHHH------S-SS-SEEEEE---EEEEEPPP--HHHHHHHH--HHHHHHHHHHHHTT----EEEE------HHHHHHHHHHHHHTSTTS---HHHHHHHHTT---EEEESS---B---SS-----S---BHHHHHHHHHHHHHHTTPPPSS-HHHHHHHHHHHHHHHHHHHHHHHHHHHHHHHHHHHHTT--EEEEEE-S--SSSEEEEE-TT-SS-EEEEE-----PPPPTT-EEEEEEEEEEEGGGTEEEEE---